Protein AF-0000000066223381 (afdb_homodimer)

Foldseek 3Di:
DPQQFFWAQFLLVRDIDGADWPDPLEAEEEEEADAQQDFAFLQNVLQLLVVLLVVLVSVVVVRHYQYEYEYELFFDAPDLDPDHDRSLLVVCVVVVHDSVVSSVVRVVNHVVLCVLLLRDDGNYYYYLLNCQVLLLVLLVLLVVLPQWDDFQLWIKGNVVVLVVVVHDQCSSPVDDVVVVQVPDDPPPVCVRDPTPPIGTQWDEDDPSRDDWDQHPSGITGGTPLSSSLRVSCVPANLAGEEYEYAPVCSPPNVSVSQSSSCSRPVDGHYDGYYHFYAEAEVPHGADVVVQRTAGSVCQQAVPHPQGPGHARSLLSLQLSLLFQRNDYRYDHNVSSVVSVVLLVLLVVLLVLLVPDDADPDDDAADVVVLVVLVVLLVQLSVCCSHNHNSNSNSVSSSVLSVVSVCVSVPVDHNNSHDPVSSVCSNVSSCCCQCSNSNHDDPPPDDVVVVVVVLQVVLVVCVVVVVVVSVVVSQVVQVVVQKGWDDDPVDIDMDGND/DPQQFFWAQFLLVRDIDGADWPDPLEAEEEEEADAQQDFAFLQNVLQLLVVLLVVLVSVVVVRHYQYEYEYELFFDAPDLDPDHDRSLLVVCVVVVHDSVVSSVVRVVNHVVLCVLLLRDDGNYYYYLLNCQVLLLLLLVLLVVLVQWDDFQLWIKGNVVVLVVVVHDQCSSPVDDVVVVQVPDDPPPVCVRDPTPPIGTQWDEDDPSRDDWDQHPSGITGGTPLSSSLRVSCVPANLAGEEYEYAPVCSPPNVSVSQSSSCSRPVDGHYDGYYHFYAEAEVPHGADVVVQRTAGSVCQQAVPHPQGPGHARSLLSLQLSLLFQRNDYRYDHNVSSVVSVVLLVLLVVLLVLLVPDDADPDDDAADVVLLVVLVVLLVQLSVCCSHNHNSNSNSVSSSVLSVVSVCVSVPVDHNNSHDPVSSVCSNVSSCCCQCSNSNHDDPPPDDVVVVVVVLQVVLVVCVVVVVVVSVVVSQVVQVVVQKGWDDDPVDIDMDGND

Sequence (994 aa):
MTAEKLVVYNTLTRKKEVFEPIHAPHVGMYVCGPTVYGEGHLGHARSAITFDIVFRYLQHLKYQVRYVRNITDVGHLEHDADEGEDKIAKKAKLEKVEPMEIVQRYTEYYHDALRKLNVLPPSIEPTASGHIPEQIRMVEEILSSGYAYENTGSVYFDVEKFTNDKNKYGHLSGRILEDLISGTRSLDGQHTKKSSADFALWKLASPEHIMKWDSPWGKGFPGWHLECSAMSTKYLGETFDIHGGGMDLMFPHHECEIAQSVAANKKEPAKYWLHNNMITINGQKMGKSLGNFITLNELFTGNHTLLEQAYSPMTIRFFTLQAHYRSTLDFSNDALKAANKAFRKVMNGMKMLNSLEYSTDIVEQDQALNDEINKIIADCYKGMSDDFNTAITIASLFNLIKKINVFYLQQKSTAVLSKETFEHMKTSYTTLVHDVLGLVDEVAVNPEGLIKGLLDLYKEAKENKQYDKVDQIRAYFKQQGLAIKDMKHGIDWAYEEMTAEKLVVYNTLTRKKEVFEPIHAPHVGMYVCGPTVYGEGHLGHARSAITFDIVFRYLQHLKYQVRYVRNITDVGHLEHDADEGEDKIAKKAKLEKVEPMEIVQRYTEYYHDALRKLNVLPPSIEPTASGHIPEQIRMVEEILSSGYAYENTGSVYFDVEKFTNDKNKYGHLSGRILEDLISGTRSLDGQHTKKSSADFALWKLASPEHIMKWDSPWGKGFPGWHLECSAMSTKYLGETFDIHGGGMDLMFPHHECEIAQSVAANKKEPAKYWLHNNMITINGQKMGKSLGNFITLNELFTGNHTLLEQAYSPMTIRFFTLQAHYRSTLDFSNDALKAANKAFRKVMNGMKMLNSLEYSTDIVEQDQALNDEINKIIADCYKGMSDDFNTAITIASLFNLIKKINVFYLQQKSTAVLSKETFEHMKTSYTTLVHDVLGLVDEVAVNPEGLIKGLLDLYKEAKENKQYDKVDQIRAYFKQQGLAIKDMKHGIDWAYEE

Secondary structure (DSSP, 8-state):
------EEEETTTTEEEE---TBTTEEEEEE---B-SS--BHHHHHHHHHHHHHHHHHHHTT-EEEEEE-BB-S---STT-SS---HHHHHHHHHTS-HHHHHHHHHHHHHHHHHHTTPPPPSB--BSGGGHHHHHHHHHHHHHTTSEEEETTEEEE-HHHHHHTT--TTTTTT--HHHHHHTS---TT-TT-SSTT-EEEEEEPPTT-SS-B--TT-SEEE-HHHHHHHHHHHHH-SSEEEEEEEGGGIIIIIHHHHHHHHHHHSS-SEEEEEEE--EEETTEE--TTTT---BHHHHHHT-STT-SS---HHHHHHHHHTS-TTS-EEE-HHHHHHHHHHHHHHHHHHHHHHH-----------HHHHHHHHHHHHHHHHHHHBTS-HHHHHHHHHHHHHHHHHHHTTSS-GGGS-HHHHHHHHHHHHIIIIIIS---------HHHHHHHHHHHHHHHHHTT-HHHHHHHHHHHHHTTEEEEEETTEEEEEE--/------EEEETTTTEEEE---TBTTEEEEEE---B-SS--BHHHHHHHHHHHHHHHHHHHTT-EEEEEE-BB-S---STT-SS---HHHHHHHHHTS-HHHHHHHHHHHHHHHHHHTTPPPPSB--BSGGGHHHHHHHHHHHHHTTSEEEETTEEEE-HHHHHHTT--TTTTTT--HHHHHHTS---TTGGG-SSTT-EEEEEEPPTT-SS-B--TT-SEEE-HHHHHHHHHHHHH-SSEEEEEEEGGGIIIIIHHHHHHHHHHHSS-SEEEEEEE--EEETTEE--TTTT---BHHHHHHT-STT-SS---HHHHHHHHHTS-TTS-EEE-HHHHHHHHHHHHHHHHHHHHHHH-----------HHHHHHHHHHHHHHHHHHHBTS-HHHHHHHHHHHHHHHHHHHTTSS-GGGS-HHHHHHHHHHHHIIIIIIS---------HHHHHHHHHHHHHHHHHTT-HHHHHHHHHHHHHTTEEEEEETTEEEEEE--

pLDDT: mean 92.08, std 10.15, range [37.06, 98.94]

Structure (mmCIF, N/CA/C/O backbone):
data_AF-0000000066223381-model_v1
#
loop_
_entity.id
_entity.type
_entity.pdbx_description
1 polymer 'Cysteine--tRNA ligase'
#
loop_
_atom_site.group_PDB
_atom_site.id
_atom_site.type_symbol
_atom_site.label_atom_id
_atom_site.label_alt_id
_atom_site.label_comp_id
_atom_site.label_asym_id
_atom_site.label_entity_id
_atom_site.label_seq_id
_atom_site.pdbx_PDB_ins_code
_atom_site.Cartn_x
_atom_site.Cartn_y
_atom_site.Cartn_z
_atom_site.occupancy
_atom_site.B_iso_or_equiv
_atom_site.auth_seq_id
_atom_site.auth_comp_id
_atom_site.auth_asym_id
_atom_site.auth_atom_id
_atom_site.pdbx_PDB_model_num
ATOM 1 N N . MET A 1 1 ? 33.375 17.234 -14.562 1 37.06 1 MET A N 1
ATOM 2 C CA . MET A 1 1 ? 33.812 16.547 -13.352 1 37.06 1 MET A CA 1
ATOM 3 C C . MET A 1 1 ? 33.75 15.031 -13.539 1 37.06 1 MET A C 1
ATOM 5 O O . MET A 1 1 ? 32.781 14.508 -14.078 1 37.06 1 MET A O 1
ATOM 9 N N . THR A 1 2 ? 34.75 14.438 -13.766 1 42.56 2 THR A N 1
ATOM 10 C CA . THR A 1 2 ? 34.875 13.016 -14.047 1 42.56 2 THR A CA 1
ATOM 11 C C . THR A 1 2 ? 33.969 12.195 -13.133 1 42.56 2 THR A C 1
ATOM 13 O O . THR A 1 2 ? 34.094 12.258 -11.906 1 42.56 2 THR A O 1
ATOM 16 N N . ALA A 1 3 ? 32.812 11.938 -13.508 1 53.88 3 ALA A N 1
ATOM 17 C CA . ALA A 1 3 ? 31.812 11.203 -12.742 1 53.88 3 ALA A CA 1
ATOM 18 C C . ALA A 1 3 ? 32.438 10.031 -11.992 1 53.88 3 ALA A C 1
ATOM 20 O O . ALA A 1 3 ? 33.156 9.219 -12.586 1 53.88 3 ALA A O 1
ATOM 21 N N . GLU A 1 4 ? 32.719 10.25 -10.602 1 75.25 4 GLU A N 1
ATOM 22 C CA . GLU A 1 4 ? 33.25 9.18 -9.758 1 75.25 4 GLU A CA 1
ATOM 23 C C . GLU A 1 4 ? 32.531 7.863 -10.008 1 75.25 4 GLU A C 1
ATOM 25 O O . GLU A 1 4 ? 31.297 7.828 -10.086 1 75.25 4 GLU A O 1
ATOM 30 N N . LYS A 1 5 ? 33.375 6.922 -10.453 1 92.44 5 LYS A N 1
ATOM 31 C CA . LYS A 1 5 ? 32.812 5.59 -10.688 1 92.44 5 LYS A CA 1
ATOM 32 C C . LYS A 1 5 ? 32.281 4.977 -9.398 1 92.44 5 LYS A C 1
ATOM 34 O O . LYS A 1 5 ? 32.875 5.137 -8.336 1 92.44 5 LYS A O 1
ATOM 39 N N . LEU A 1 6 ? 31.172 4.449 -9.484 1 98.31 6 LEU A N 1
ATOM 40 C CA . LEU A 1 6 ? 30.578 3.752 -8.344 1 98.31 6 LEU A CA 1
ATOM 41 C C . LEU A 1 6 ? 31.406 2.525 -7.969 1 98.31 6 LEU A C 1
ATOM 43 O O . LEU A 1 6 ? 31.75 1.719 -8.836 1 98.31 6 LEU A O 1
ATOM 47 N N . VAL A 1 7 ? 31.859 2.508 -6.723 1 98.5 7 VAL A N 1
ATOM 48 C CA . VAL A 1 7 ? 32.562 1.354 -6.164 1 98.5 7 VAL A CA 1
ATOM 49 C C . VAL A 1 7 ? 31.688 0.695 -5.094 1 98.5 7 VAL A C 1
ATOM 51 O O . VAL A 1 7 ? 31.047 1.382 -4.297 1 98.5 7 VAL A O 1
ATOM 54 N N . VAL A 1 8 ? 31.625 -0.655 -5.086 1 98.62 8 VAL A N 1
ATOM 55 C CA . VAL A 1 8 ? 30.812 -1.384 -4.113 1 98.62 8 VAL A CA 1
ATOM 56 C C . VAL A 1 8 ? 31.672 -2.469 -3.449 1 98.62 8 VAL A C 1
ATOM 58 O O . VAL A 1 8 ? 32.531 -3.072 -4.094 1 98.62 8 VAL A O 1
ATOM 61 N N . TYR A 1 9 ? 31.453 -2.635 -2.182 1 98.62 9 TYR A N 1
ATOM 62 C CA . TYR A 1 9 ? 32.062 -3.77 -1.507 1 98.62 9 TYR A CA 1
ATOM 63 C C . TYR A 1 9 ? 31.359 -5.07 -1.864 1 98.62 9 TYR A C 1
ATOM 65 O O . TYR A 1 9 ? 30.172 -5.219 -1.609 1 98.62 9 TYR A O 1
ATOM 73 N N . ASN A 1 10 ? 32.094 -6.008 -2.432 1 98.56 10 ASN A N 1
ATOM 74 C CA . ASN A 1 10 ? 31.578 -7.316 -2.809 1 98.56 10 ASN A CA 1
ATOM 75 C C . ASN A 1 10 ? 31.875 -8.367 -1.747 1 98.56 10 ASN A C 1
ATOM 77 O O . ASN A 1 10 ? 33.031 -8.75 -1.559 1 98.56 10 ASN A O 1
ATOM 81 N N . THR A 1 11 ? 30.812 -8.789 -1.105 1 98.06 11 THR A N 1
ATOM 82 C CA . THR A 1 11 ? 31 -9.781 -0.056 1 98.06 11 THR A CA 1
ATOM 83 C C . THR A 1 11 ? 31.734 -11.008 -0.592 1 98.06 11 THR A C 1
ATOM 85 O O . THR A 1 11 ? 32.531 -11.625 0.12 1 98.06 11 THR A O 1
ATOM 88 N N . LEU A 1 12 ? 31.484 -11.336 -1.81 1 96.38 12 LEU A N 1
ATOM 89 C CA . LEU A 1 12 ? 32.031 -12.516 -2.447 1 96.38 12 LEU A CA 1
ATOM 90 C C . LEU A 1 12 ? 33.562 -12.438 -2.498 1 96.38 12 LEU A C 1
ATOM 92 O O . LEU A 1 12 ? 34.25 -13.406 -2.193 1 96.38 12 LEU A O 1
ATOM 96 N N . THR A 1 13 ? 34.156 -11.266 -2.865 1 96.44 13 THR A N 1
ATOM 97 C CA . THR A 1 13 ? 35.594 -11.094 -3.045 1 96.44 13 THR A CA 1
ATOM 98 C C . THR A 1 13 ? 36.219 -10.414 -1.827 1 96.44 13 THR A C 1
ATOM 100 O O . THR A 1 13 ? 37.438 -10.383 -1.688 1 96.44 13 THR A O 1
ATOM 103 N N . ARG A 1 14 ? 35.406 -9.828 -1.017 1 96.88 14 ARG A N 1
ATOM 104 C CA . ARG A 1 14 ? 35.812 -9.133 0.203 1 96.88 14 ARG A CA 1
ATOM 105 C C . ARG A 1 14 ? 36.656 -7.914 -0.119 1 96.88 14 ARG A C 1
ATOM 107 O O . ARG A 1 14 ? 37.625 -7.621 0.587 1 96.88 14 ARG A O 1
ATOM 114 N N . LYS A 1 15 ? 36.344 -7.281 -1.209 1 97.56 15 LYS A N 1
ATOM 115 C CA . LYS A 1 15 ? 37.031 -6.051 -1.625 1 97.56 15 LYS A CA 1
ATOM 116 C C . LYS A 1 15 ? 36.031 -5.09 -2.291 1 97.56 15 LYS A C 1
ATOM 118 O O . LYS A 1 15 ? 34.969 -5.496 -2.73 1 97.56 15 LYS A O 1
ATOM 123 N N . LYS A 1 16 ? 36.406 -3.861 -2.299 1 97.69 16 LYS A N 1
ATOM 124 C CA . LYS A 1 16 ? 35.656 -2.887 -3.104 1 97.69 16 LYS A CA 1
ATOM 125 C C . LYS A 1 16 ? 36 -3.029 -4.586 1 97.69 16 LYS A C 1
ATOM 127 O O . LYS A 1 16 ? 37.188 -3.211 -4.941 1 97.69 16 LYS A O 1
ATOM 132 N N . GLU A 1 17 ? 35.031 -3.043 -5.348 1 98.12 17 GLU A N 1
ATOM 133 C CA . GLU A 1 17 ? 35.156 -3.188 -6.793 1 98.12 17 GLU A CA 1
ATOM 134 C C . GLU A 1 17 ? 34.375 -2.1 -7.535 1 98.12 17 GLU A C 1
ATOM 136 O O . GLU A 1 17 ? 33.344 -1.621 -7.051 1 98.12 17 GLU A O 1
ATOM 141 N N . VAL A 1 18 ? 34.969 -1.753 -8.68 1 98.25 18 VAL A N 1
ATOM 142 C CA . VAL A 1 18 ? 34.219 -0.855 -9.547 1 98.25 18 VAL A CA 1
ATOM 143 C C . VAL A 1 18 ? 32.938 -1.548 -10.023 1 98.25 18 VAL A C 1
ATOM 145 O O . VAL A 1 18 ? 32.969 -2.709 -10.438 1 98.25 18 VAL A O 1
ATOM 148 N N . PHE A 1 19 ? 31.812 -0.923 -9.953 1 98.62 19 PHE A N 1
ATOM 149 C CA . PHE A 1 19 ? 30.531 -1.483 -10.367 1 98.62 19 PHE A CA 1
ATOM 150 C C . PHE A 1 19 ? 30.391 -1.435 -11.883 1 98.62 19 PHE A C 1
ATOM 152 O O . PHE A 1 19 ? 30.344 -0.353 -12.477 1 98.62 19 PHE A O 1
ATOM 159 N N . GLU A 1 20 ? 30.375 -2.521 -12.453 1 98.12 20 GLU A N 1
ATOM 160 C CA . GLU A 1 20 ? 30.203 -2.684 -13.898 1 98.12 20 GLU A CA 1
ATOM 161 C C . GLU A 1 20 ? 29.094 -3.691 -14.211 1 98.12 20 GLU A C 1
ATOM 163 O O . GLU A 1 20 ? 29.344 -4.898 -14.211 1 98.12 20 GLU A O 1
ATOM 168 N N . PRO A 1 21 ? 27.938 -3.213 -14.562 1 97.94 21 PRO A N 1
ATOM 169 C CA . PRO A 1 21 ? 26.844 -4.141 -14.867 1 97.94 21 PRO A CA 1
ATOM 170 C C . PRO A 1 21 ? 27.188 -5.09 -16.016 1 97.94 21 PRO A C 1
ATOM 172 O O . PRO A 1 21 ? 27.969 -4.742 -16.906 1 97.94 21 PRO A O 1
ATOM 175 N N . ILE A 1 22 ? 26.531 -6.191 -15.984 1 98.12 22 ILE A N 1
ATOM 176 C CA . ILE A 1 22 ? 26.719 -7.211 -17.016 1 98.12 22 ILE A CA 1
ATOM 177 C C . ILE A 1 22 ? 26.234 -6.672 -18.359 1 98.12 22 ILE A C 1
ATOM 179 O O . ILE A 1 22 ? 26.906 -6.855 -19.391 1 98.12 22 ILE A O 1
ATOM 183 N N . HIS A 1 23 ? 25.078 -5.93 -18.391 1 97.12 23 HIS A N 1
ATOM 184 C CA . HIS A 1 23 ? 24.5 -5.383 -19.609 1 97.12 23 HIS A CA 1
ATOM 185 C C . HIS A 1 23 ? 24.141 -3.906 -19.438 1 97.12 23 HIS A C 1
ATOM 187 O O . HIS A 1 23 ? 23 -3.51 -19.625 1 97.12 23 HIS A O 1
ATOM 193 N N . ALA A 1 24 ? 25.141 -3.098 -19.188 1 95.69 24 ALA A N 1
ATOM 194 C CA . ALA A 1 24 ? 24.906 -1.669 -19 1 95.69 24 ALA A CA 1
ATOM 195 C C . ALA A 1 24 ? 24.094 -1.099 -20.172 1 95.69 24 ALA A C 1
ATOM 197 O O . ALA A 1 24 ? 24.312 -1.47 -21.328 1 95.69 24 ALA A O 1
ATOM 198 N N . PRO A 1 25 ? 23.125 -0.269 -19.969 1 97 25 PRO A N 1
ATOM 199 C CA . PRO A 1 25 ? 22.859 0.397 -18.703 1 97 25 PRO A CA 1
ATOM 200 C C . PRO A 1 25 ? 21.844 -0.36 -17.844 1 97 25 PRO A C 1
ATOM 202 O O . PRO A 1 25 ? 21.375 0.162 -16.828 1 97 25 PRO A O 1
ATOM 205 N N . HIS A 1 26 ? 21.469 -1.638 -18.234 1 97.81 26 HIS A N 1
ATOM 206 C CA . HIS A 1 26 ? 20.5 -2.443 -17.5 1 97.81 26 HIS A CA 1
ATOM 207 C C . HIS A 1 26 ? 21.141 -3.104 -16.281 1 97.81 26 HIS A C 1
ATOM 209 O O . HIS A 1 26 ? 22.25 -3.65 -16.391 1 97.81 26 HIS A O 1
ATOM 215 N N . VAL A 1 27 ? 20.547 -2.979 -15.109 1 98.69 27 VAL A N 1
ATOM 216 C CA . VAL A 1 27 ? 21.016 -3.58 -13.867 1 98.69 27 VAL A CA 1
ATOM 217 C C . VAL A 1 27 ? 19.938 -4.484 -13.281 1 98.69 27 VAL A C 1
ATOM 219 O O . VAL A 1 27 ? 18.812 -4.047 -13.07 1 98.69 27 VAL A O 1
ATOM 222 N N . GLY A 1 28 ? 20.203 -5.801 -13.102 1 98.81 28 GLY A N 1
ATOM 223 C CA . GLY A 1 28 ? 19.344 -6.703 -12.352 1 98.81 28 GLY A CA 1
ATOM 224 C C . GLY A 1 28 ? 19.719 -6.805 -10.883 1 98.81 28 GLY A C 1
ATOM 225 O O . GLY A 1 28 ? 20.859 -7.133 -10.547 1 98.81 28 GLY A O 1
ATOM 226 N N . MET A 1 29 ? 18.797 -6.465 -10 1 98.88 29 MET A N 1
ATOM 227 C CA . MET A 1 29 ? 19.031 -6.48 -8.555 1 98.88 29 MET A CA 1
ATOM 228 C C . MET A 1 29 ? 17.969 -7.309 -7.844 1 98.88 29 MET A C 1
ATOM 230 O O . MET A 1 29 ? 16.766 -7.121 -8.07 1 98.88 29 MET A O 1
ATOM 234 N N . TYR A 1 30 ? 18.375 -8.281 -7.086 1 98.88 30 TYR A N 1
ATOM 235 C CA . TYR A 1 30 ? 17.484 -9.094 -6.258 1 98.88 30 TYR A CA 1
ATOM 236 C C . TYR A 1 30 ? 17.797 -8.906 -4.777 1 98.88 30 TYR A C 1
ATOM 238 O O . TYR A 1 30 ? 18.953 -9.023 -4.363 1 98.88 30 TYR A O 1
ATOM 246 N N . VAL A 1 31 ? 16.812 -8.539 -3.986 1 98.81 31 VAL A N 1
ATOM 247 C CA . VAL A 1 31 ? 16.953 -8.414 -2.541 1 98.81 31 VAL A CA 1
ATOM 248 C C . VAL A 1 31 ? 15.93 -9.305 -1.841 1 98.81 31 VAL A C 1
ATOM 250 O O . VAL A 1 31 ? 14.742 -9.258 -2.17 1 98.81 31 VAL A O 1
ATOM 253 N N . CYS A 1 32 ? 16.406 -10.109 -0.894 1 97.75 32 CYS A N 1
ATOM 254 C CA . CYS A 1 32 ? 15.5 -10.992 -0.17 1 97.75 32 CYS A CA 1
ATOM 255 C C . CYS A 1 32 ? 14.531 -10.195 0.694 1 97.75 32 CYS A C 1
ATOM 257 O O . CYS A 1 32 ? 14.945 -9.344 1.482 1 97.75 32 CYS A O 1
ATOM 259 N N . GLY A 1 33 ? 13.234 -10.445 0.501 1 95.69 33 GLY A N 1
ATOM 260 C CA . GLY A 1 33 ? 12.203 -9.812 1.313 1 95.69 33 GLY A CA 1
ATOM 261 C C . GLY A 1 33 ? 11.867 -10.594 2.566 1 95.69 33 GLY A C 1
ATOM 262 O O . GLY A 1 33 ? 12.539 -11.578 2.889 1 95.69 33 GLY A O 1
ATOM 263 N N . PRO A 1 34 ? 10.867 -10.195 3.311 1 94.25 34 PRO A N 1
ATOM 264 C CA . PRO A 1 34 ? 10.547 -10.797 4.609 1 94.25 34 PRO A CA 1
ATOM 265 C C . PRO A 1 34 ? 9.672 -12.031 4.492 1 94.25 34 PRO A C 1
ATOM 267 O O . PRO A 1 34 ? 8.969 -12.203 3.494 1 94.25 34 PRO A O 1
ATOM 270 N N . THR A 1 35 ? 9.797 -12.906 5.508 1 91.88 35 THR A N 1
ATOM 271 C CA . THR A 1 35 ? 8.719 -13.852 5.762 1 91.88 35 THR A CA 1
ATOM 272 C C . THR A 1 35 ? 7.582 -13.188 6.527 1 91.88 35 THR A C 1
ATOM 274 O O . THR A 1 35 ? 7.809 -12.547 7.559 1 91.88 35 THR A O 1
ATOM 277 N N . VAL A 1 36 ? 6.398 -13.281 6.082 1 93.75 36 VAL A N 1
ATOM 278 C CA . VAL A 1 36 ? 5.316 -12.43 6.566 1 93.75 36 VAL A CA 1
ATOM 279 C C . VAL A 1 36 ? 4.414 -13.219 7.512 1 93.75 36 VAL A C 1
ATOM 281 O O . VAL A 1 36 ? 3.238 -13.445 7.219 1 93.75 36 VAL A O 1
ATOM 284 N N . TYR A 1 37 ? 4.922 -13.539 8.734 1 91.44 37 TYR A N 1
ATOM 285 C CA . TYR A 1 37 ? 4.137 -14.18 9.781 1 91.44 37 TYR A CA 1
ATOM 286 C C . TYR A 1 37 ? 4.016 -13.266 11 1 91.44 37 TYR A C 1
ATOM 288 O O . TYR A 1 37 ? 3.398 -13.633 12 1 91.44 37 TYR A O 1
ATOM 296 N N . GLY A 1 38 ? 4.574 -12.078 10.867 1 91.31 38 GLY A N 1
ATOM 297 C CA . GLY A 1 38 ? 4.543 -11.078 11.922 1 91.31 38 GLY A CA 1
ATOM 298 C C . GLY A 1 38 ? 4.898 -9.688 11.43 1 91.31 38 GLY A C 1
ATOM 299 O O . GLY A 1 38 ? 5.25 -9.5 10.266 1 91.31 38 GLY A O 1
ATOM 300 N N . GLU A 1 39 ? 4.816 -8.734 12.336 1 92.5 39 GLU A N 1
ATOM 301 C CA . GLU A 1 39 ? 5.094 -7.348 11.977 1 92.5 39 GLU A CA 1
ATOM 302 C C . GLU A 1 39 ? 6.59 -7.117 11.773 1 92.5 39 GLU A C 1
ATOM 304 O O . GLU A 1 39 ? 7.414 -7.727 12.461 1 92.5 39 GLU A O 1
ATOM 309 N N . GLY A 1 40 ? 6.848 -6.227 10.859 1 92.19 40 GLY A N 1
ATOM 310 C CA . GLY A 1 40 ? 8.234 -5.844 10.648 1 92.19 40 GLY A CA 1
ATOM 311 C C . GLY A 1 40 ? 8.836 -5.105 11.828 1 92.19 40 GLY A C 1
ATOM 312 O O . GLY A 1 40 ? 8.117 -4.48 12.609 1 92.19 40 GLY A O 1
ATOM 313 N N . HIS A 1 41 ? 10.055 -5.203 11.969 1 92.62 41 HIS A N 1
ATOM 314 C CA . HIS A 1 41 ? 10.812 -4.527 13.023 1 92.62 41 HIS A CA 1
ATOM 315 C C . HIS A 1 41 ? 11.945 -3.689 12.43 1 92.62 41 HIS A C 1
ATOM 317 O O . HIS A 1 41 ? 12.07 -3.58 11.211 1 92.62 41 HIS A O 1
ATOM 323 N N . LEU A 1 42 ? 12.773 -3.156 13.25 1 91.88 42 LEU A N 1
ATOM 324 C CA . LEU A 1 42 ? 13.797 -2.209 12.836 1 91.88 42 LEU A CA 1
ATOM 325 C C . LEU A 1 42 ? 14.805 -2.875 11.898 1 91.88 42 LEU A C 1
ATOM 327 O O . LEU A 1 42 ? 15.328 -2.236 10.984 1 91.88 42 LEU A O 1
ATOM 331 N N . GLY A 1 43 ? 15.07 -4.137 12.133 1 92 43 GLY A N 1
ATOM 332 C CA . GLY A 1 43 ? 15.945 -4.871 11.234 1 92 43 GLY A CA 1
ATOM 333 C C . GLY A 1 43 ? 15.438 -4.906 9.805 1 92 43 GLY A C 1
ATOM 334 O O . GLY A 1 43 ? 16.219 -4.742 8.859 1 92 43 GLY A O 1
ATOM 335 N N . HIS A 1 44 ? 14.148 -5.117 9.633 1 93.94 44 HIS A N 1
ATOM 336 C CA . HIS A 1 44 ? 13.539 -5.082 8.305 1 93.94 44 HIS A CA 1
ATOM 337 C C . HIS A 1 44 ? 13.656 -3.695 7.684 1 93.94 44 HIS A C 1
ATOM 339 O O . HIS A 1 44 ? 13.898 -3.568 6.48 1 93.94 44 HIS A O 1
ATOM 345 N N . ALA A 1 45 ? 13.477 -2.689 8.516 1 95.19 45 ALA A N 1
ATOM 346 C CA . ALA A 1 45 ? 13.578 -1.314 8.031 1 95.19 45 ALA A CA 1
ATOM 347 C C . ALA A 1 45 ? 14.977 -1.016 7.52 1 95.19 45 ALA A C 1
ATOM 349 O O . ALA A 1 45 ? 15.141 -0.381 6.473 1 95.19 45 ALA A O 1
ATOM 350 N N . ARG A 1 46 ? 15.977 -1.467 8.258 1 96.62 46 ARG A N 1
ATOM 351 C CA . ARG A 1 46 ? 17.359 -1.191 7.855 1 96.62 46 ARG A CA 1
ATOM 352 C C . ARG A 1 46 ? 17.656 -1.795 6.488 1 96.62 46 ARG A C 1
ATOM 354 O O . ARG A 1 46 ? 18.219 -1.125 5.621 1 96.62 46 ARG A O 1
ATOM 361 N N . SER A 1 47 ? 17.281 -3.045 6.344 1 97.56 47 SER A N 1
ATOM 362 C CA . SER A 1 47 ? 17.484 -3.697 5.055 1 97.56 47 SER A CA 1
ATOM 363 C C . SER A 1 47 ? 16.734 -2.971 3.943 1 97.56 47 SER A C 1
ATOM 365 O O . SER A 1 47 ? 17.312 -2.664 2.896 1 97.56 47 SER A O 1
ATOM 367 N N . ALA A 1 48 ? 15.5 -2.629 4.188 1 98.25 48 ALA A N 1
ATOM 368 C CA . ALA A 1 48 ? 14.664 -1.978 3.184 1 98.25 48 ALA A CA 1
ATOM 369 C C . ALA A 1 48 ? 15.219 -0.608 2.807 1 98.25 48 ALA A C 1
ATOM 371 O O . ALA A 1 48 ? 15.297 -0.267 1.625 1 98.25 48 ALA A O 1
ATOM 372 N N . ILE A 1 49 ? 15.625 0.189 3.768 1 98.69 49 ILE A N 1
ATOM 373 C CA . ILE A 1 49 ? 16.141 1.529 3.527 1 98.69 49 ILE A CA 1
ATOM 374 C C . ILE A 1 49 ? 17.484 1.437 2.789 1 98.69 49 ILE A C 1
ATOM 376 O O . ILE A 1 49 ? 17.734 2.199 1.854 1 98.69 49 ILE A O 1
ATOM 380 N N . THR A 1 50 ? 18.312 0.476 3.205 1 98.69 50 THR A N 1
ATOM 381 C CA . THR A 1 50 ? 19.609 0.292 2.576 1 98.69 50 THR A CA 1
ATOM 382 C C . THR A 1 50 ? 19.469 0.047 1.078 1 98.69 50 THR A C 1
ATOM 384 O O . THR A 1 50 ? 20.094 0.732 0.265 1 98.69 50 THR A O 1
ATOM 387 N N . PHE A 1 51 ? 18.641 -0.797 0.75 1 98.88 51 PHE A N 1
ATOM 388 C CA . PHE A 1 51 ? 18.562 -1.179 -0.656 1 98.88 51 PHE A CA 1
ATOM 389 C C . PHE A 1 51 ? 17.672 -0.224 -1.431 1 98.88 51 PHE A C 1
ATOM 391 O O . PHE A 1 51 ? 17.719 -0.174 -2.662 1 98.88 51 PHE A O 1
ATOM 398 N N . ASP A 1 52 ? 16.859 0.546 -0.708 1 98.88 52 ASP A N 1
ATOM 399 C CA . ASP A 1 52 ? 16.219 1.7 -1.33 1 98.88 52 ASP A CA 1
ATOM 400 C C . ASP A 1 52 ? 17.25 2.723 -1.794 1 98.88 52 ASP A C 1
ATOM 402 O O . ASP A 1 52 ? 17.141 3.275 -2.889 1 98.88 52 ASP A O 1
ATOM 406 N N . ILE A 1 53 ? 18.281 2.953 -0.955 1 98.94 53 ILE A N 1
ATOM 407 C CA . ILE A 1 53 ? 19.359 3.869 -1.288 1 98.94 53 ILE A CA 1
ATOM 408 C C . ILE A 1 53 ? 20.109 3.355 -2.516 1 98.94 53 ILE A C 1
ATOM 410 O O . ILE A 1 53 ? 20.406 4.125 -3.436 1 98.94 53 ILE A O 1
ATOM 414 N N . VAL A 1 54 ? 20.344 2.057 -2.533 1 98.94 54 VAL A N 1
ATOM 415 C CA . VAL A 1 54 ? 21.031 1.445 -3.662 1 98.94 54 VAL A CA 1
ATOM 416 C C . VAL A 1 54 ? 20.219 1.638 -4.938 1 98.94 54 VAL A C 1
ATOM 418 O O . VAL A 1 54 ? 20.75 2.09 -5.957 1 98.94 54 VAL A O 1
ATOM 421 N N . PHE A 1 55 ? 18.969 1.321 -4.836 1 98.88 55 PHE A N 1
ATOM 422 C CA . PHE A 1 55 ? 18.062 1.422 -5.969 1 98.88 55 PHE A CA 1
ATOM 423 C C . PHE A 1 55 ? 17.984 2.855 -6.477 1 98.88 55 PHE A C 1
ATOM 425 O O . PHE A 1 55 ? 18.172 3.107 -7.668 1 98.88 55 PHE A O 1
ATOM 432 N N . ARG A 1 56 ? 17.766 3.824 -5.617 1 98.81 56 ARG A N 1
ATOM 433 C CA . ARG A 1 56 ? 17.641 5.238 -5.961 1 98.81 56 ARG A CA 1
ATOM 434 C C . ARG A 1 56 ? 18.922 5.77 -6.594 1 98.81 56 ARG A C 1
ATOM 436 O O . ARG A 1 56 ? 18.875 6.504 -7.582 1 98.81 56 ARG A O 1
ATOM 443 N N . TYR A 1 57 ? 20.047 5.438 -6.012 1 98.88 57 TYR A N 1
ATOM 444 C CA . TYR A 1 57 ? 21.297 5.996 -6.5 1 98.88 57 TYR A CA 1
ATOM 445 C C . TYR A 1 57 ? 21.656 5.426 -7.871 1 98.88 57 TYR A C 1
ATOM 447 O O . TYR A 1 57 ? 22.188 6.133 -8.727 1 98.88 57 TYR A O 1
ATOM 455 N N . LEU A 1 58 ? 21.391 4.094 -8.078 1 98.81 58 LEU A N 1
ATOM 456 C CA . LEU A 1 58 ? 21.594 3.523 -9.406 1 98.81 58 LEU A CA 1
ATOM 457 C C . LEU A 1 58 ? 20.734 4.238 -10.445 1 98.81 58 LEU A C 1
ATOM 459 O O . LEU A 1 58 ? 21.203 4.531 -11.547 1 98.81 58 LEU A O 1
ATOM 463 N N . GLN A 1 59 ? 19.531 4.516 -10.07 1 98.44 59 GLN A N 1
ATOM 464 C CA . GLN A 1 59 ? 18.656 5.266 -10.969 1 98.44 59 GLN A CA 1
ATOM 465 C C . GLN A 1 59 ? 19.203 6.668 -11.211 1 98.44 59 GLN A C 1
ATOM 467 O O . GLN A 1 59 ? 19.156 7.176 -12.336 1 98.44 59 GLN A O 1
ATOM 472 N N . HIS A 1 60 ? 19.703 7.27 -10.141 1 98.31 60 HIS A N 1
ATOM 473 C CA . HIS A 1 60 ? 20.312 8.594 -10.258 1 98.31 60 HIS A CA 1
ATOM 474 C C . HIS A 1 60 ? 21.469 8.578 -11.25 1 98.31 60 HIS A C 1
ATOM 476 O O . HIS A 1 60 ? 21.688 9.547 -11.977 1 98.31 60 HIS A O 1
ATOM 482 N N . LEU A 1 61 ? 22.219 7.508 -11.25 1 98 61 LEU A N 1
ATOM 483 C CA . LEU A 1 61 ? 23.344 7.348 -12.156 1 98 61 LEU A CA 1
ATOM 484 C C . LEU A 1 61 ? 22.875 6.961 -13.555 1 98 61 LEU A C 1
ATOM 486 O O . LEU A 1 61 ? 23.672 6.605 -14.414 1 98 61 LEU A O 1
ATOM 490 N N . LYS A 1 62 ? 21.516 6.926 -13.766 1 97.12 62 LYS A N 1
ATOM 491 C CA . LYS A 1 62 ? 20.844 6.734 -15.055 1 97.12 62 LYS A CA 1
ATOM 492 C C . LYS A 1 62 ? 20.891 5.273 -15.484 1 97.12 62 LYS A C 1
ATOM 494 O O . LYS A 1 62 ? 20.781 4.969 -16.672 1 97.12 62 LYS A O 1
ATOM 499 N N . TYR A 1 63 ? 21.156 4.332 -14.547 1 98.06 63 TYR A N 1
ATOM 500 C CA . TYR A 1 63 ? 20.953 2.916 -14.828 1 98.06 63 TYR A CA 1
ATOM 501 C C . TYR A 1 63 ? 19.469 2.588 -14.93 1 98.06 63 TYR A C 1
ATOM 503 O O . TYR A 1 63 ? 18.641 3.238 -14.289 1 98.06 63 TYR A O 1
ATOM 511 N N . GLN A 1 64 ? 19.156 1.676 -15.781 1 97.69 64 GLN A N 1
ATOM 512 C CA . GLN A 1 64 ? 17.828 1.081 -15.82 1 97.69 64 GLN A CA 1
ATOM 513 C C . GLN A 1 64 ? 17.766 -0.17 -14.953 1 97.69 64 GLN A C 1
ATOM 515 O O . GLN A 1 64 ? 18.188 -1.248 -15.367 1 97.69 64 GLN A O 1
ATOM 520 N N . VAL A 1 65 ? 17.203 -0.036 -13.797 1 98.56 65 VAL A N 1
ATOM 521 C CA . VAL A 1 65 ? 17.312 -1.078 -12.781 1 98.56 65 VAL A CA 1
ATOM 522 C C . VAL A 1 65 ? 16.031 -1.888 -12.719 1 98.56 65 VAL A C 1
ATOM 524 O O . VAL A 1 65 ? 14.938 -1.321 -12.602 1 98.56 65 VAL A O 1
ATOM 527 N N . ARG A 1 66 ? 16.047 -3.213 -12.938 1 98.38 66 ARG A N 1
ATOM 528 C CA . ARG A 1 66 ? 14.992 -4.125 -12.523 1 98.38 66 ARG A CA 1
ATOM 529 C C . ARG A 1 66 ? 15.25 -4.656 -11.117 1 98.38 66 ARG A C 1
ATOM 531 O O . ARG A 1 66 ? 16.078 -5.547 -10.93 1 98.38 66 ARG A O 1
ATOM 538 N N . TYR A 1 67 ? 14.539 -4.098 -10.164 1 98.88 67 TYR A N 1
ATOM 539 C CA . TYR A 1 67 ? 14.656 -4.43 -8.75 1 98.88 67 TYR A CA 1
ATOM 540 C C . TYR A 1 67 ? 13.594 -5.438 -8.336 1 98.88 67 TYR A C 1
ATOM 542 O O . TYR A 1 67 ? 12.398 -5.125 -8.32 1 98.88 67 TYR A O 1
ATOM 550 N N . VAL A 1 68 ? 14.055 -6.664 -7.992 1 98.81 68 VAL A N 1
ATOM 551 C CA . VAL A 1 68 ? 13.156 -7.73 -7.559 1 98.81 68 VAL A CA 1
ATOM 552 C C . VAL A 1 68 ? 13.32 -7.965 -6.059 1 98.81 68 VAL A C 1
ATOM 554 O O . VAL A 1 68 ? 14.438 -8.133 -5.57 1 98.81 68 VAL A O 1
ATOM 557 N N . ARG A 1 69 ? 12.281 -7.891 -5.316 1 98.62 69 ARG A N 1
ATOM 558 C CA . ARG A 1 69 ? 12.25 -8.219 -3.896 1 98.62 69 ARG A CA 1
ATOM 559 C C . ARG A 1 69 ? 11.047 -9.109 -3.566 1 98.62 69 ARG A C 1
ATOM 561 O O . ARG A 1 69 ? 9.898 -8.719 -3.783 1 98.62 69 ARG A O 1
ATOM 568 N N . ASN A 1 70 ? 11.273 -10.219 -2.996 1 97.81 70 ASN A N 1
ATOM 569 C CA . ASN A 1 70 ? 10.195 -11.188 -2.82 1 97.81 70 ASN A CA 1
ATOM 570 C C . ASN A 1 70 ? 9.469 -10.969 -1.498 1 97.81 70 ASN A C 1
ATOM 572 O O . ASN A 1 70 ? 9.93 -10.211 -0.644 1 97.81 70 ASN A O 1
ATOM 576 N N . ILE A 1 71 ? 8.305 -11.555 -1.44 1 96.56 71 ILE A N 1
ATOM 577 C CA . ILE A 1 71 ? 7.605 -11.844 -0.194 1 96.56 71 ILE A CA 1
ATOM 578 C C . ILE A 1 71 ? 7.594 -13.352 0.048 1 96.56 71 ILE A C 1
ATOM 580 O O . ILE A 1 71 ? 7.141 -14.117 -0.804 1 96.56 71 ILE A O 1
ATOM 584 N N . THR A 1 72 ? 8.18 -13.789 1.147 1 94.81 72 THR A N 1
ATOM 585 C CA . THR A 1 72 ? 8.102 -15.195 1.524 1 94.81 72 THR A CA 1
ATOM 586 C C . THR A 1 72 ? 6.801 -15.477 2.266 1 94.81 72 THR A C 1
ATOM 588 O O . THR A 1 72 ? 6.68 -15.188 3.459 1 94.81 72 THR A O 1
ATOM 591 N N . ASP A 1 73 ? 5.887 -16.062 1.562 1 93.75 73 ASP A N 1
ATOM 592 C CA . ASP A 1 73 ? 4.535 -16.234 2.088 1 93.75 73 ASP A CA 1
ATOM 593 C C . ASP A 1 73 ? 4.195 -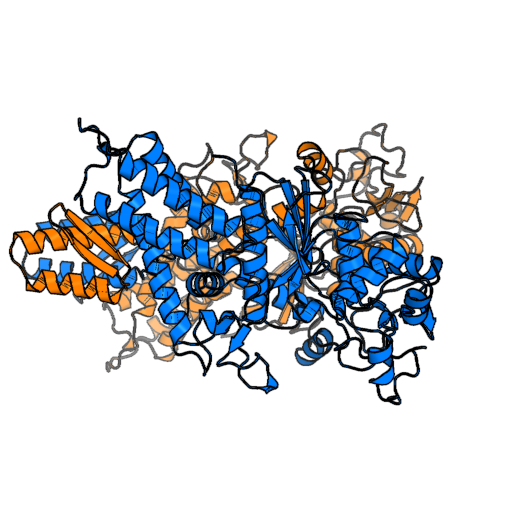17.719 2.248 1 93.75 73 ASP A C 1
ATOM 595 O O . ASP A 1 73 ? 3.021 -18.094 2.273 1 93.75 73 ASP A O 1
ATOM 599 N N . VAL A 1 74 ? 5.18 -18.531 2.199 1 90.31 74 VAL A N 1
ATOM 600 C CA . VAL A 1 74 ? 5.02 -19.953 2.461 1 90.31 74 VAL A CA 1
ATOM 601 C C . VAL A 1 74 ? 5.465 -20.266 3.887 1 90.31 74 VAL A C 1
ATOM 603 O O . VAL A 1 74 ? 6.465 -19.734 4.367 1 90.31 74 VAL A O 1
ATOM 606 N N . GLY A 1 75 ? 4.664 -21.109 4.578 1 79.19 75 GLY A N 1
ATOM 607 C CA . GLY A 1 75 ? 5.031 -21.516 5.922 1 79.19 75 GLY A CA 1
ATOM 608 C C . GLY A 1 75 ? 6.148 -22.547 5.949 1 79.19 75 GLY A C 1
ATOM 609 O O . GLY A 1 75 ? 5.996 -23.641 5.414 1 79.19 75 GLY A O 1
ATOM 610 N N . HIS A 1 76 ? 7.316 -22.047 6.371 1 73.69 76 HIS A N 1
ATOM 611 C CA . HIS A 1 76 ? 8.453 -22.953 6.48 1 73.69 76 HIS A CA 1
ATOM 612 C C . HIS A 1 76 ? 8.688 -23.359 7.93 1 73.69 76 HIS A C 1
ATOM 614 O O . HIS A 1 76 ? 8.117 -22.781 8.852 1 73.69 76 HIS A O 1
ATOM 620 N N . LEU A 1 77 ? 9.352 -24.5 7.977 1 62.75 77 LEU A N 1
ATOM 621 C CA . LEU A 1 77 ? 9.797 -24.891 9.305 1 62.75 77 LEU A CA 1
ATOM 622 C C . LEU A 1 77 ? 10.961 -24.031 9.766 1 62.75 77 LEU A C 1
ATOM 624 O O . LEU A 1 77 ? 11.664 -23.438 8.945 1 62.75 77 LEU A O 1
ATOM 628 N N . GLU A 1 78 ? 10.883 -23.594 11.031 1 55.59 78 GLU A N 1
ATOM 629 C CA . GLU A 1 78 ? 11.977 -22.781 11.531 1 55.59 78 GLU A CA 1
ATOM 630 C C . GLU A 1 78 ? 13.328 -23.375 11.156 1 55.59 78 GLU A C 1
ATOM 632 O O . GLU A 1 78 ? 13.57 -24.562 11.367 1 55.59 78 GLU A O 1
ATOM 637 N N . HIS A 1 79 ? 14.188 -22.562 10.766 1 52 79 HIS A N 1
ATOM 638 C CA . HIS A 1 79 ? 15.562 -22.938 10.477 1 52 79 HIS A CA 1
ATOM 639 C C . HIS A 1 79 ? 15.625 -24.25 9.703 1 52 79 HIS A C 1
ATOM 641 O O . HIS A 1 79 ? 14.602 -24.906 9.516 1 52 79 HIS A O 1
ATOM 647 N N . ASP A 1 80 ? 16.391 -24.469 8.5 1 55.09 80 ASP A N 1
ATOM 648 C CA . ASP A 1 80 ? 16.547 -25.719 7.742 1 55.09 80 ASP A CA 1
ATOM 649 C C . ASP A 1 80 ? 16.25 -26.938 8.609 1 55.09 80 ASP A C 1
ATOM 651 O O . ASP A 1 80 ? 16.797 -28.016 8.367 1 55.09 80 ASP A O 1
ATOM 655 N N . ALA A 1 81 ? 15.391 -26.703 9.727 1 56.53 81 ALA A N 1
ATOM 656 C CA . ALA A 1 81 ? 15.141 -27.766 10.688 1 56.53 81 ALA A CA 1
ATOM 657 C C . ALA A 1 81 ? 14.188 -28.812 10.117 1 56.53 81 ALA A C 1
ATOM 659 O O . ALA A 1 81 ? 13.359 -28.5 9.258 1 56.53 81 ALA A O 1
ATOM 660 N N . ASP A 1 82 ? 14.383 -29.938 10.273 1 51.81 82 ASP A N 1
ATOM 661 C CA . ASP A 1 82 ? 13.547 -31.062 9.844 1 51.81 82 ASP A CA 1
ATOM 662 C C . ASP A 1 82 ? 12.258 -31.125 10.664 1 51.81 82 ASP A C 1
ATOM 664 O O . ASP A 1 82 ? 11.297 -31.781 10.258 1 51.81 82 ASP A O 1
ATOM 668 N N . GLU A 1 83 ? 12.367 -30.516 11.797 1 56.06 83 GLU A N 1
ATOM 669 C CA . GLU A 1 83 ? 11.211 -30.469 12.688 1 56.06 83 GLU A CA 1
ATOM 670 C C . GLU A 1 83 ? 10.914 -29.031 13.125 1 56.06 83 GLU A C 1
ATOM 672 O O . GLU A 1 83 ? 11.797 -28.172 13.078 1 56.06 83 GLU A O 1
ATOM 677 N N . GLY A 1 84 ? 9.758 -28.609 13.273 1 64.5 84 GLY A N 1
ATOM 678 C CA . GLY A 1 84 ? 9.375 -27.281 13.742 1 64.5 84 GLY A CA 1
ATOM 679 C C . GLY A 1 84 ? 8.023 -26.828 13.211 1 64.5 84 GLY A C 1
ATOM 680 O O . GLY A 1 84 ? 7.379 -27.547 12.445 1 64.5 84 GLY A O 1
ATOM 681 N N . GLU A 1 85 ? 7.656 -25.797 13.844 1 72.62 85 GLU A N 1
ATOM 682 C CA . GLU A 1 85 ? 6.293 -25.375 13.547 1 72.62 85 GLU A CA 1
ATOM 683 C C . GLU A 1 85 ? 6.27 -24.281 12.484 1 72.62 85 GLU A C 1
ATOM 685 O O . GLU A 1 85 ? 7.141 -23.406 12.461 1 72.62 85 GLU A O 1
ATOM 690 N N . ASP A 1 86 ? 5.527 -24.469 11.438 1 82.69 86 ASP A N 1
ATOM 691 C CA . ASP A 1 86 ? 5.145 -23.422 10.492 1 82.69 86 ASP A CA 1
ATOM 692 C C . ASP A 1 86 ? 4.457 -22.266 11.203 1 82.69 86 ASP A C 1
ATOM 694 O O . ASP A 1 86 ? 3.314 -22.391 11.641 1 82.69 86 ASP A O 1
ATOM 698 N N . LYS A 1 87 ? 5.215 -21.188 11.297 1 84.44 87 LYS A N 1
ATOM 699 C CA . LYS A 1 87 ? 4.715 -20.062 12.078 1 84.44 87 LYS A CA 1
ATOM 700 C C . LYS A 1 87 ? 3.438 -19.484 11.469 1 84.44 87 LYS A C 1
ATOM 702 O O . LYS A 1 87 ? 2.562 -19 12.188 1 84.44 87 LYS A O 1
ATOM 707 N N . ILE A 1 88 ? 3.295 -19.5 10.195 1 89 88 ILE A N 1
ATOM 708 C CA . ILE A 1 88 ? 2.098 -19.016 9.523 1 89 88 ILE A CA 1
ATOM 709 C C . ILE A 1 88 ? 0.91 -19.906 9.867 1 89 88 ILE A C 1
ATOM 711 O O . ILE A 1 88 ? -0.153 -19.422 10.258 1 89 88 ILE A O 1
ATOM 715 N N . ALA A 1 89 ? 1.148 -21.188 9.781 1 87.88 89 ALA A N 1
ATOM 716 C CA . ALA A 1 89 ? 0.091 -22.141 10.102 1 87.88 89 ALA A CA 1
ATOM 717 C C . ALA A 1 89 ? -0.302 -22.047 11.57 1 87.88 89 ALA A C 1
ATOM 719 O O . ALA A 1 89 ? -1.486 -22.125 11.914 1 87.88 89 ALA A O 1
ATOM 720 N N . LYS A 1 90 ? 0.7 -21.984 12.383 1 87.38 90 LYS A N 1
ATOM 721 C CA . LYS A 1 90 ? 0.442 -21.891 13.812 1 87.38 90 LYS A CA 1
ATOM 722 C C . LYS A 1 90 ? -0.428 -20.672 14.133 1 87.38 90 LYS A C 1
ATOM 724 O O . LYS A 1 90 ? -1.42 -20.797 14.859 1 87.38 90 LYS A O 1
ATOM 729 N N . LYS A 1 91 ? -0.115 -19.594 13.586 1 91.06 91 LYS A N 1
ATOM 730 C CA . LYS A 1 91 ? -0.883 -18.375 13.82 1 91.06 91 LYS A CA 1
ATOM 731 C C . LYS A 1 91 ? -2.289 -18.484 13.234 1 91.06 91 LYS A C 1
ATOM 733 O O . LYS A 1 91 ? -3.258 -18.031 13.852 1 91.06 91 LYS A O 1
ATOM 738 N N . ALA A 1 92 ? -2.367 -18.984 12.086 1 91.62 92 ALA A N 1
ATOM 739 C CA . ALA A 1 92 ? -3.662 -19.188 11.445 1 91.62 92 ALA A CA 1
ATOM 740 C C . ALA A 1 92 ? -4.574 -20.062 12.312 1 91.62 92 ALA A C 1
ATOM 742 O O . ALA A 1 92 ? -5.758 -19.75 12.469 1 91.62 92 ALA A O 1
ATOM 743 N N . LYS A 1 93 ? -4.008 -21.109 12.875 1 90.25 93 LYS A N 1
ATOM 744 C CA . LYS A 1 93 ? -4.773 -22 13.742 1 90.25 93 LYS A CA 1
ATOM 745 C C . LYS A 1 93 ? -5.211 -21.281 15.016 1 90.25 93 LYS A C 1
ATOM 747 O O . LYS A 1 93 ? -6.367 -21.391 15.43 1 90.25 93 LYS A O 1
ATOM 752 N N . LEU A 1 94 ? -4.273 -20.562 15.555 1 91 94 LEU A N 1
ATOM 753 C CA . LEU A 1 94 ? -4.555 -19.828 16.781 1 91 94 LEU A CA 1
ATOM 754 C C . LEU A 1 94 ? -5.688 -18.828 16.578 1 91 94 LEU A C 1
ATOM 756 O O . LEU A 1 94 ? -6.555 -18.672 17.438 1 91 94 LEU A O 1
ATOM 760 N N . GLU A 1 95 ? -5.738 -18.219 15.406 1 92.69 95 GLU A N 1
ATOM 761 C CA . GLU A 1 95 ? -6.719 -17.172 15.117 1 92.69 95 GLU A CA 1
ATOM 762 C C . GLU A 1 95 ? -7.926 -17.734 14.375 1 92.69 95 GLU A C 1
ATOM 764 O O . GLU A 1 95 ? -8.891 -17.016 14.109 1 92.69 95 GLU A O 1
ATOM 769 N N . LYS A 1 96 ? -7.828 -18.953 14.016 1 91.88 96 LYS A N 1
ATOM 770 C CA . LYS A 1 96 ? -8.898 -19.656 13.32 1 91.88 96 LYS A CA 1
ATOM 771 C C . LYS A 1 96 ? -9.211 -18.984 11.984 1 91.88 96 LYS A C 1
ATOM 773 O O . LYS A 1 96 ? -10.375 -18.688 11.688 1 91.88 96 LYS A O 1
ATOM 778 N N . VAL A 1 97 ? -8.156 -18.688 11.219 1 93.88 97 VAL A N 1
ATOM 779 C CA . VAL A 1 97 ? -8.32 -18.094 9.898 1 93.88 97 VAL A CA 1
ATOM 780 C C . VAL A 1 97 ? -7.504 -18.875 8.875 1 93.88 97 VAL A C 1
ATOM 782 O O . VAL A 1 97 ? -6.715 -19.75 9.234 1 93.88 97 VAL A O 1
ATOM 785 N N . GLU A 1 98 ? -7.77 -18.625 7.566 1 92.94 98 GLU A N 1
ATOM 786 C CA . GLU A 1 98 ? -6.973 -19.172 6.473 1 92.94 98 GLU A CA 1
ATOM 787 C C . GLU A 1 98 ? -5.547 -18.625 6.504 1 92.94 98 GLU A C 1
ATOM 789 O O . GLU A 1 98 ? -5.336 -17.438 6.738 1 92.94 98 GLU A O 1
ATOM 794 N N . PRO A 1 99 ? -4.543 -19.5 6.344 1 93.38 99 PRO A N 1
ATOM 795 C CA . PRO A 1 99 ? -3.152 -19.047 6.395 1 93.38 99 PRO A CA 1
ATOM 796 C C . PRO A 1 99 ? -2.891 -17.844 5.484 1 93.38 99 PRO A C 1
ATOM 798 O O . PRO A 1 99 ? -2.092 -16.969 5.824 1 93.38 99 PRO A O 1
ATOM 801 N N . MET A 1 100 ? -3.553 -17.828 4.387 1 95.38 100 MET A N 1
ATOM 802 C CA . MET A 1 100 ? -3.332 -16.734 3.445 1 95.38 100 MET A CA 1
ATOM 803 C C . MET A 1 100 ? -3.852 -15.414 4.008 1 95.38 100 MET A C 1
ATOM 805 O O . MET A 1 100 ? -3.438 -14.344 3.57 1 95.38 100 MET A O 1
ATOM 809 N N . GLU A 1 101 ? -4.785 -15.445 4.984 1 96.69 101 GLU A N 1
ATOM 810 C CA . GLU A 1 101 ? -5.227 -14.234 5.668 1 96.69 101 GLU A CA 1
ATOM 811 C C . GLU A 1 101 ? -4.113 -13.656 6.539 1 96.69 101 GLU A C 1
ATOM 813 O O . GLU A 1 101 ? -3.971 -12.438 6.652 1 96.69 101 GLU A O 1
ATOM 818 N N . ILE A 1 102 ? -3.34 -14.578 7.129 1 95.81 102 ILE A N 1
ATOM 819 C CA . ILE A 1 102 ? -2.195 -14.164 7.934 1 95.81 102 ILE A CA 1
ATOM 820 C C . ILE A 1 102 ? -1.148 -13.508 7.035 1 95.81 102 ILE A C 1
ATOM 822 O O . ILE A 1 102 ? -0.663 -12.414 7.336 1 95.81 102 ILE A O 1
ATOM 826 N N . VAL A 1 103 ? -0.923 -14.156 5.969 1 95.25 103 VAL A N 1
ATOM 827 C CA . VAL A 1 103 ? 0.068 -13.688 5.008 1 95.25 103 VAL A CA 1
ATOM 828 C C . VAL A 1 103 ? -0.336 -12.312 4.477 1 95.25 103 VAL A C 1
ATOM 830 O O . VAL A 1 103 ? 0.484 -11.391 4.43 1 95.25 103 VAL A O 1
ATOM 833 N N . GLN A 1 104 ? -1.546 -12.195 4.125 1 96.5 104 GLN A N 1
ATOM 834 C CA . GLN A 1 104 ? -2.057 -10.938 3.588 1 96.5 104 GLN A CA 1
ATOM 835 C C . GLN A 1 104 ? -1.923 -9.812 4.609 1 96.5 104 GLN A C 1
ATOM 837 O O . GLN A 1 104 ? -1.459 -8.719 4.277 1 96.5 104 GLN A O 1
ATOM 842 N N . ARG A 1 105 ? -2.305 -10.078 5.801 1 96.69 105 ARG A N 1
ATOM 843 C CA . ARG A 1 105 ? -2.291 -9.086 6.871 1 96.69 105 ARG A CA 1
ATOM 844 C C . ARG A 1 105 ? -0.88 -8.555 7.109 1 96.69 105 ARG A C 1
ATOM 846 O O . ARG A 1 105 ? -0.658 -7.344 7.105 1 96.69 105 ARG A O 1
ATOM 853 N N . TYR A 1 106 ? 0.048 -9.43 7.199 1 96.56 106 TYR A N 1
ATOM 854 C CA . TYR A 1 106 ? 1.395 -9.008 7.562 1 96.56 106 TYR A CA 1
ATOM 855 C C . TYR A 1 106 ? 2.145 -8.469 6.348 1 96.56 106 TYR A C 1
ATOM 857 O O . TYR A 1 106 ? 3.072 -7.672 6.484 1 96.56 106 TYR A O 1
ATOM 865 N N . THR A 1 107 ? 1.749 -8.906 5.129 1 97.06 107 THR A N 1
ATOM 866 C CA . THR A 1 107 ? 2.262 -8.25 3.93 1 97.06 107 THR A CA 1
ATOM 867 C C . THR A 1 107 ? 1.828 -6.789 3.885 1 97.06 107 THR A C 1
ATOM 869 O O . THR A 1 107 ? 2.641 -5.902 3.609 1 97.06 107 THR A O 1
ATOM 872 N N . GLU A 1 108 ? 0.6 -6.555 4.215 1 96.69 108 GLU A N 1
ATOM 873 C CA . GLU A 1 108 ? 0.07 -5.195 4.223 1 96.69 108 GLU A CA 1
ATOM 874 C C . GLU A 1 108 ? 0.766 -4.34 5.277 1 96.69 108 GLU A C 1
ATOM 876 O O . GLU A 1 108 ? 1.092 -3.178 5.02 1 96.69 108 GLU A O 1
ATOM 881 N N . TYR A 1 109 ? 0.955 -4.93 6.449 1 96.5 109 TYR A N 1
ATOM 882 C CA . TYR A 1 109 ? 1.652 -4.207 7.508 1 96.5 109 TYR A CA 1
ATOM 883 C C . TYR A 1 109 ? 3.062 -3.828 7.07 1 96.5 109 TYR A C 1
ATOM 885 O O . TYR A 1 109 ? 3.518 -2.709 7.32 1 96.5 109 TYR A O 1
ATOM 893 N N . TYR A 1 110 ? 3.678 -4.75 6.426 1 96.75 110 TYR A N 1
ATOM 894 C CA . TYR A 1 110 ? 5.031 -4.508 5.941 1 96.75 110 TYR A CA 1
ATOM 895 C C . TYR A 1 110 ? 5.043 -3.408 4.883 1 96.75 110 TYR A C 1
ATOM 897 O O . TYR A 1 110 ? 5.832 -2.465 4.965 1 96.75 110 TYR A O 1
ATOM 905 N N . HIS A 1 111 ? 4.172 -3.5 3.932 1 97.19 111 HIS A N 1
ATOM 906 C CA . HIS A 1 111 ? 4.082 -2.502 2.871 1 97.19 111 HIS A CA 1
ATOM 907 C C . HIS A 1 111 ? 3.781 -1.119 3.439 1 97.19 111 HIS A C 1
ATOM 909 O O . HIS A 1 111 ? 4.352 -0.122 2.99 1 97.19 111 HIS A O 1
ATOM 915 N N . ASP A 1 112 ? 2.889 -1.069 4.375 1 96.44 112 ASP A N 1
ATOM 916 C CA . ASP A 1 112 ? 2.527 0.196 5.008 1 96.44 112 ASP A CA 1
ATOM 917 C C . ASP A 1 112 ? 3.738 0.842 5.676 1 96.44 112 ASP A C 1
ATOM 919 O O . ASP A 1 112 ? 3.975 2.041 5.52 1 96.44 112 ASP A O 1
ATOM 923 N N . ALA A 1 113 ? 4.438 0.052 6.379 1 96.88 113 ALA A N 1
ATOM 924 C CA . ALA A 1 113 ? 5.633 0.549 7.051 1 96.88 113 ALA A CA 1
ATOM 925 C C . ALA A 1 113 ? 6.648 1.083 6.043 1 96.88 113 ALA A C 1
ATOM 927 O O . ALA A 1 113 ? 7.23 2.15 6.246 1 96.88 113 ALA A O 1
ATOM 928 N N . LEU A 1 114 ? 6.848 0.365 4.949 1 97.75 114 LEU A N 1
ATOM 929 C CA . LEU A 1 114 ? 7.816 0.781 3.943 1 97.75 114 LEU A CA 1
ATOM 930 C C . LEU A 1 114 ? 7.383 2.082 3.275 1 97.75 114 LEU A C 1
ATOM 932 O O . LEU A 1 114 ? 8.219 2.947 2.994 1 97.75 114 LEU A O 1
ATOM 936 N N . ARG A 1 115 ? 6.129 2.172 3.049 1 96.69 115 ARG A N 1
ATOM 937 C CA . ARG A 1 115 ? 5.617 3.408 2.467 1 96.69 115 ARG A CA 1
ATOM 938 C C . ARG A 1 115 ? 5.871 4.594 3.391 1 96.69 115 ARG A C 1
ATOM 940 O O . ARG A 1 115 ? 6.297 5.66 2.939 1 96.69 115 ARG A O 1
ATOM 947 N N . LYS A 1 116 ? 5.57 4.395 4.633 1 96.25 116 LYS A N 1
ATOM 948 C CA . LYS A 1 116 ? 5.816 5.453 5.605 1 96.25 116 LYS A CA 1
ATOM 949 C C . LYS A 1 116 ? 7.293 5.844 5.637 1 96.25 116 LYS A C 1
ATOM 951 O O . LYS A 1 116 ? 7.625 7.02 5.785 1 96.25 116 LYS A O 1
ATOM 956 N N . LEU A 1 117 ? 8.117 4.91 5.414 1 98.12 117 LEU A N 1
ATOM 957 C CA . LEU A 1 117 ? 9.555 5.133 5.418 1 98.12 117 LEU A CA 1
ATOM 958 C C . LEU A 1 117 ? 10.023 5.664 4.066 1 98.12 117 LEU A C 1
ATOM 960 O O . LEU A 1 117 ? 11.227 5.875 3.863 1 98.12 117 LEU A O 1
ATOM 964 N N . ASN A 1 118 ? 9.133 5.852 3.137 1 98.12 118 ASN A N 1
ATOM 965 C CA . ASN A 1 118 ? 9.375 6.355 1.79 1 98.12 118 ASN A CA 1
ATOM 966 C C . ASN A 1 118 ? 10.32 5.438 1.013 1 98.12 118 ASN A C 1
ATOM 968 O O . ASN A 1 118 ? 11.195 5.91 0.289 1 98.12 118 ASN A O 1
ATOM 972 N N . VAL A 1 119 ? 10.125 4.176 1.246 1 98.62 119 VAL A N 1
ATOM 973 C CA . VAL A 1 119 ? 10.836 3.17 0.463 1 98.62 119 VAL A CA 1
ATOM 974 C C . VAL A 1 119 ? 10.102 2.932 -0.856 1 98.62 119 VAL A C 1
ATOM 976 O O . VAL A 1 119 ? 8.898 2.676 -0.867 1 98.62 119 VAL A O 1
ATOM 979 N N . LEU A 1 120 ? 10.852 3.057 -1.955 1 98.38 120 LEU A N 1
ATOM 980 C CA . LEU A 1 120 ? 10.242 2.814 -3.258 1 98.38 120 LEU A CA 1
ATOM 981 C C . LEU A 1 120 ? 9.906 1.338 -3.436 1 98.38 120 LEU A C 1
ATOM 983 O O . LEU A 1 120 ? 10.664 0.468 -3.008 1 98.38 120 LEU A O 1
ATOM 987 N N . PRO A 1 121 ? 8.773 1.063 -4.016 1 97.62 121 PRO A N 1
ATOM 988 C CA . PRO A 1 121 ? 8.484 -0.339 -4.328 1 97.62 121 PRO A CA 1
ATOM 989 C C . PRO A 1 121 ? 9.469 -0.934 -5.332 1 97.62 121 PRO A C 1
ATOM 991 O O . PRO A 1 121 ? 10 -0.214 -6.18 1 97.62 121 PRO A O 1
ATOM 994 N N . PRO A 1 122 ? 9.695 -2.252 -5.234 1 98.44 122 PRO A N 1
ATOM 995 C CA . PRO A 1 122 ? 10.508 -2.889 -6.27 1 98.44 122 PRO A CA 1
ATOM 996 C C . PRO A 1 122 ? 9.805 -2.938 -7.625 1 98.44 122 PRO A C 1
ATOM 998 O O . PRO A 1 122 ? 8.602 -2.693 -7.707 1 98.44 122 PRO A O 1
ATOM 1001 N N . SER A 1 123 ? 10.625 -3.232 -8.656 1 98.31 123 SER A N 1
ATOM 1002 C CA . SER A 1 123 ? 10.07 -3.389 -10 1 98.31 123 SER A CA 1
ATOM 1003 C C . SER A 1 123 ? 9.141 -4.594 -10.07 1 98.31 123 SER A C 1
ATOM 1005 O O . SER A 1 123 ? 8.156 -4.582 -10.82 1 98.31 123 SER A O 1
ATOM 1007 N N . ILE A 1 124 ? 9.5 -5.641 -9.398 1 98.06 124 ILE A N 1
ATOM 1008 C CA . ILE A 1 124 ? 8.727 -6.871 -9.281 1 98.06 124 ILE A CA 1
ATOM 1009 C C . ILE A 1 124 ? 8.781 -7.387 -7.848 1 98.06 124 ILE A C 1
ATOM 1011 O O . ILE A 1 124 ? 9.844 -7.375 -7.219 1 98.06 124 ILE A O 1
ATOM 1015 N N . GLU A 1 125 ? 7.641 -7.742 -7.301 1 98 125 GLU A N 1
ATOM 1016 C CA . GLU A 1 125 ? 7.578 -8.312 -5.957 1 98 125 GLU A CA 1
ATOM 1017 C C . GLU A 1 125 ? 6.93 -9.695 -5.977 1 98 125 GLU A C 1
ATOM 1019 O O . GLU A 1 125 ? 5.781 -9.852 -5.551 1 98 125 GLU A O 1
ATOM 1024 N N . PRO A 1 126 ? 7.676 -10.688 -6.355 1 97.56 126 PRO A N 1
ATOM 1025 C CA . PRO A 1 126 ? 7.113 -12.031 -6.465 1 97.56 126 PRO A CA 1
ATOM 1026 C C . PRO A 1 126 ? 6.871 -12.68 -5.102 1 97.56 126 PRO A C 1
ATOM 1028 O O . PRO A 1 126 ? 7.531 -12.328 -4.121 1 97.56 126 PRO A O 1
ATOM 1031 N N . THR A 1 127 ? 5.898 -13.531 -5.039 1 96.5 127 THR A N 1
ATOM 1032 C CA . THR A 1 127 ? 5.617 -14.312 -3.84 1 96.5 127 THR A CA 1
ATOM 1033 C C . THR A 1 127 ? 6.035 -15.766 -4.031 1 96.5 127 THR A C 1
ATOM 1035 O O . THR A 1 127 ? 5.922 -16.312 -5.133 1 96.5 127 THR A O 1
ATOM 1038 N N . ALA A 1 128 ? 6.484 -16.406 -3.004 1 95.81 128 ALA A N 1
ATOM 1039 C CA . ALA A 1 128 ? 6.906 -17.812 -3.09 1 95.81 128 ALA A CA 1
ATOM 1040 C C . ALA A 1 128 ? 5.75 -18.703 -3.51 1 95.81 128 ALA A C 1
ATOM 1042 O O . ALA A 1 128 ? 5.898 -19.547 -4.398 1 95.81 128 ALA A O 1
ATOM 1043 N N . SER A 1 129 ? 4.578 -18.516 -2.906 1 94.44 129 SER A N 1
ATOM 1044 C CA . SER A 1 129 ? 3.408 -19.344 -3.201 1 94.44 129 SER A CA 1
ATOM 1045 C C . SER A 1 129 ? 2.957 -19.156 -4.645 1 94.44 129 SER A C 1
ATOM 1047 O O . SER A 1 129 ? 2.332 -20.047 -5.223 1 94.44 129 SER A O 1
ATOM 1049 N N . GLY A 1 130 ? 3.268 -18.016 -5.227 1 94.62 130 GLY A N 1
ATOM 1050 C CA . GLY A 1 130 ? 2.871 -17.719 -6.594 1 94.62 130 GLY A CA 1
ATOM 1051 C C . GLY A 1 130 ? 3.848 -18.25 -7.625 1 94.62 130 GLY A C 1
ATOM 1052 O O . GLY A 1 130 ? 3.664 -18.031 -8.828 1 94.62 130 GLY A O 1
ATOM 1053 N N . HIS A 1 131 ? 4.902 -18.969 -7.207 1 96.5 131 HIS A N 1
ATOM 1054 C CA . HIS A 1 131 ? 5.938 -19.438 -8.117 1 96.5 131 HIS A CA 1
ATOM 1055 C C . HIS A 1 131 ? 6.293 -20.906 -7.848 1 96.5 131 HIS A C 1
ATOM 1057 O O . HIS A 1 131 ? 7.461 -21.281 -7.926 1 96.5 131 HIS A O 1
ATOM 1063 N N . ILE A 1 132 ? 5.32 -21.641 -7.461 1 95.06 132 ILE A N 1
ATOM 1064 C CA . ILE A 1 132 ? 5.512 -23.062 -7.133 1 95.06 132 ILE A CA 1
ATOM 1065 C C . ILE A 1 132 ? 5.996 -23.812 -8.367 1 95.06 132 ILE A C 1
ATOM 1067 O O . ILE A 1 132 ? 6.953 -24.594 -8.297 1 95.06 132 ILE A O 1
ATOM 1071 N N . PRO A 1 133 ? 5.445 -23.562 -9.578 1 93.75 133 PRO A N 1
ATOM 1072 C CA . PRO A 1 133 ? 5.934 -24.281 -10.758 1 93.75 133 PRO A CA 1
ATOM 1073 C C . PRO A 1 133 ? 7.414 -24.031 -11.031 1 93.75 133 PRO A C 1
ATOM 1075 O O . PRO A 1 133 ? 8.148 -24.953 -11.367 1 93.75 133 PRO A O 1
ATOM 1078 N N . GLU A 1 134 ? 7.863 -22.781 -10.906 1 95.56 134 GLU A N 1
ATOM 1079 C CA . GLU A 1 134 ? 9.266 -22.453 -11.117 1 95.56 134 GLU A CA 1
ATOM 1080 C C . GLU A 1 134 ? 10.164 -23.156 -10.109 1 95.56 134 GLU A C 1
ATOM 1082 O O . GLU A 1 134 ? 11.273 -23.578 -10.445 1 95.56 134 GLU A O 1
ATOM 1087 N N . GLN A 1 135 ? 9.703 -23.25 -8.891 1 97.19 135 GLN A N 1
ATOM 1088 C CA . GLN A 1 135 ? 10.461 -23.906 -7.836 1 97.19 135 GLN A CA 1
ATOM 1089 C C . GLN A 1 135 ? 10.578 -25.406 -8.094 1 97.19 135 GLN A C 1
ATOM 1091 O O . GLN A 1 135 ? 11.664 -25.984 -7.957 1 97.19 135 GLN A O 1
ATOM 1096 N N . ILE A 1 136 ? 9.484 -26.031 -8.492 1 96.5 136 ILE A N 1
ATOM 1097 C CA . ILE A 1 136 ? 9.492 -27.453 -8.828 1 96.5 136 ILE A CA 1
ATOM 1098 C C . ILE A 1 136 ? 10.453 -27.703 -9.984 1 96.5 136 ILE A C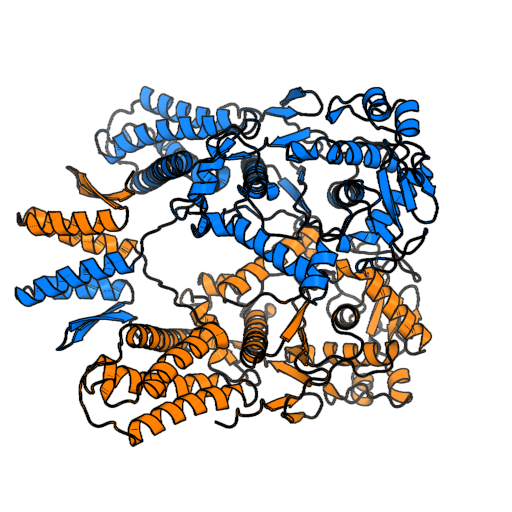 1
ATOM 1100 O O . ILE A 1 136 ? 11.25 -28.641 -9.945 1 96.5 136 ILE A O 1
ATOM 1104 N N . ARG A 1 137 ? 10.414 -26.891 -10.977 1 96.69 137 ARG A N 1
ATOM 1105 C CA . ARG A 1 137 ? 11.297 -27.031 -12.133 1 96.69 137 ARG A CA 1
ATOM 1106 C C . ARG A 1 137 ? 12.758 -26.953 -11.719 1 96.69 137 ARG A C 1
ATOM 1108 O O . ARG A 1 137 ? 13.594 -27.703 -12.227 1 96.69 137 ARG A O 1
ATOM 1115 N N . MET A 1 138 ? 13.109 -26.062 -10.867 1 98.19 138 MET A N 1
ATOM 1116 C CA . MET A 1 138 ? 14.5 -25.922 -10.43 1 98.19 138 MET A CA 1
ATOM 1117 C C . MET A 1 138 ? 14.961 -27.156 -9.664 1 98.19 138 MET A C 1
ATOM 1119 O O . MET A 1 138 ? 16.094 -27.594 -9.812 1 98.19 138 MET A O 1
ATOM 1123 N N . VAL A 1 139 ? 14.062 -27.672 -8.859 1 98.38 139 VAL A N 1
ATOM 1124 C CA . VAL A 1 139 ? 14.391 -28.906 -8.148 1 98.38 139 VAL A CA 1
ATOM 1125 C C . VAL A 1 139 ? 14.711 -30.016 -9.148 1 98.38 139 VAL A C 1
ATOM 1127 O O . VAL A 1 139 ? 15.695 -30.734 -8.992 1 98.38 139 VAL A O 1
ATOM 1130 N N . GLU A 1 140 ? 13.914 -30.125 -10.148 1 98.19 140 GLU A N 1
ATOM 1131 C CA . GLU A 1 140 ? 14.133 -31.125 -11.188 1 98.19 140 GLU A CA 1
ATOM 1132 C C . GLU A 1 140 ? 15.484 -30.922 -11.867 1 98.19 140 GLU A C 1
ATOM 1134 O O . GLU A 1 140 ? 16.188 -31.891 -12.164 1 98.19 140 GLU A O 1
ATOM 1139 N N . GLU A 1 141 ? 15.82 -29.688 -12.148 1 98.31 141 GLU A N 1
ATOM 1140 C CA . GLU A 1 141 ? 17.109 -29.375 -12.773 1 98.31 141 GLU A CA 1
ATOM 1141 C C . GLU A 1 141 ? 18.266 -29.781 -11.875 1 98.31 141 GLU A C 1
ATOM 1143 O O . GLU A 1 141 ? 19.266 -30.328 -12.352 1 98.31 141 GLU A O 1
ATOM 1148 N N . ILE A 1 142 ? 18.172 -29.469 -10.602 1 98.5 142 ILE A N 1
ATOM 1149 C CA . ILE A 1 142 ? 19.219 -29.812 -9.656 1 98.5 142 ILE A CA 1
ATOM 1150 C C . ILE A 1 142 ? 19.359 -31.328 -9.547 1 98.5 142 ILE A C 1
ATOM 1152 O O . ILE A 1 142 ? 20.469 -31.859 -9.516 1 98.5 142 ILE A O 1
ATOM 1156 N N . LEU A 1 143 ? 18.219 -32.062 -9.516 1 98.38 143 LEU A N 1
ATOM 1157 C CA . LEU A 1 143 ? 18.219 -33.5 -9.531 1 98.38 143 LEU A CA 1
ATOM 1158 C C . LEU A 1 143 ? 18.922 -34.031 -10.781 1 98.38 143 LEU A C 1
ATOM 1160 O O . LEU A 1 143 ? 19.75 -34.938 -10.695 1 98.38 143 LEU A O 1
ATOM 1164 N N . SER A 1 144 ? 18.562 -33.469 -11.875 1 97.94 144 SER A N 1
ATOM 1165 C CA . SER A 1 144 ? 19.109 -33.906 -13.156 1 97.94 144 SER A CA 1
ATOM 1166 C C . SER A 1 144 ? 20.625 -33.688 -13.211 1 97.94 144 SER A C 1
ATOM 1168 O O . SER A 1 144 ? 21.344 -34.406 -13.883 1 97.94 144 SER A O 1
ATOM 1170 N N . SER A 1 145 ? 21.094 -32.656 -12.5 1 97.12 145 SER A N 1
ATOM 1171 C CA . SER A 1 145 ? 22.516 -32.344 -12.469 1 97.12 145 SER A CA 1
ATOM 1172 C C . SER A 1 145 ? 23.266 -33.25 -11.484 1 97.12 145 SER A C 1
ATOM 1174 O O . SER A 1 145 ? 24.5 -33.219 -11.414 1 97.12 145 SER A O 1
ATOM 1176 N N . GLY A 1 146 ? 22.516 -33.969 -10.68 1 97.19 146 GLY A N 1
ATOM 1177 C CA . GLY A 1 146 ? 23.125 -34.969 -9.812 1 97.19 146 GLY A CA 1
ATOM 1178 C C . GLY A 1 146 ? 23.453 -34.438 -8.43 1 97.19 146 GLY A C 1
ATOM 1179 O O . GLY A 1 146 ? 24.109 -35.125 -7.637 1 97.19 146 GLY A O 1
ATOM 1180 N N . TYR A 1 147 ? 22.969 -33.25 -8.086 1 98.06 147 TYR A N 1
ATOM 1181 C CA . TYR A 1 147 ? 23.375 -32.656 -6.824 1 98.06 147 TYR A CA 1
ATOM 1182 C C . TYR A 1 147 ? 22.234 -32.656 -5.82 1 98.06 147 TYR A C 1
ATOM 1184 O O . TYR A 1 147 ? 22.25 -31.906 -4.844 1 98.06 147 TYR A O 1
ATOM 1192 N N . ALA A 1 148 ? 21.203 -33.406 -6.031 1 98.25 148 ALA A N 1
ATOM 1193 C CA . ALA A 1 148 ? 20.078 -33.594 -5.109 1 98.25 148 ALA A CA 1
ATOM 1194 C C . ALA A 1 148 ? 19.656 -35.062 -5.062 1 98.25 148 ALA A C 1
ATOM 1196 O O . ALA A 1 148 ? 20 -35.844 -5.949 1 98.25 148 ALA A O 1
ATOM 1197 N N . TYR A 1 149 ? 19 -35.406 -4.02 1 97.69 149 TYR A N 1
ATOM 1198 C CA . TYR A 1 149 ? 18.453 -36.75 -3.9 1 97.69 149 TYR A CA 1
ATOM 1199 C C . TYR A 1 149 ? 17.094 -36.719 -3.213 1 97.69 149 TYR A C 1
ATOM 1201 O O . TYR A 1 149 ? 16.828 -35.812 -2.396 1 97.69 149 TYR A O 1
ATOM 1209 N N . GLU A 1 150 ? 16.234 -37.594 -3.631 1 96.88 150 GLU A N 1
ATOM 1210 C CA . GLU A 1 150 ? 14.914 -37.781 -3.023 1 96.88 150 GLU A CA 1
ATOM 1211 C C . GLU A 1 150 ? 14.953 -38.781 -1.882 1 96.88 150 GLU A C 1
ATOM 1213 O O . GLU A 1 150 ? 15.594 -39.812 -1.995 1 96.88 150 GLU A O 1
ATOM 1218 N N . ASN A 1 151 ? 14.367 -38.5 -0.801 1 93.75 151 ASN A N 1
ATOM 1219 C CA . ASN A 1 151 ? 14.188 -39.406 0.327 1 93.75 151 ASN A CA 1
ATOM 1220 C C . ASN A 1 151 ? 12.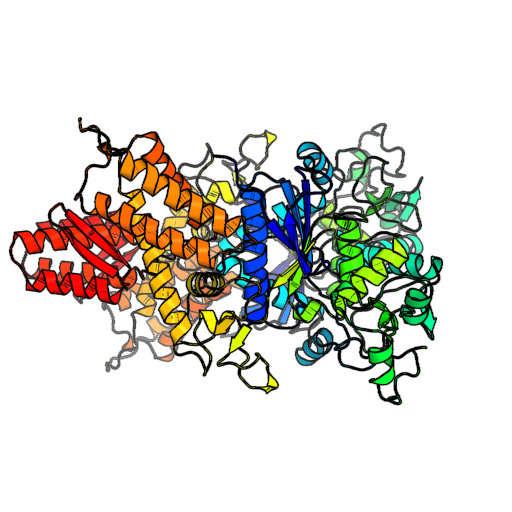789 -39.281 0.922 1 93.75 151 ASN A C 1
ATOM 1222 O O . ASN A 1 151 ? 12.469 -38.281 1.575 1 93.75 151 ASN A O 1
ATOM 1226 N N . THR A 1 152 ? 11.859 -40.312 0.801 1 90.44 152 THR A N 1
ATOM 1227 C CA . THR A 1 152 ? 10.531 -40.438 1.384 1 90.44 152 THR A CA 1
ATOM 1228 C C . THR A 1 152 ? 9.68 -39.219 1.051 1 90.44 152 THR A C 1
ATOM 1230 O O . THR A 1 152 ? 9.109 -38.594 1.944 1 90.44 152 THR A O 1
ATOM 1233 N N . GLY A 1 153 ? 9.758 -38.719 -0.155 1 91.44 153 GLY A N 1
ATOM 1234 C CA . GLY A 1 153 ? 8.867 -37.688 -0.618 1 91.44 153 GLY A CA 1
ATOM 1235 C C . GLY A 1 153 ? 9.469 -36.281 -0.501 1 91.44 153 GLY A C 1
ATOM 1236 O O . GLY A 1 153 ? 8.883 -35.312 -0.974 1 91.44 153 GLY A O 1
ATOM 1237 N N . SER A 1 154 ? 10.609 -36.188 0.123 1 94.12 154 SER A N 1
ATOM 1238 C CA . SER A 1 154 ? 11.344 -34.938 0.204 1 94.12 154 SER A CA 1
ATOM 1239 C C . SER A 1 154 ? 12.578 -34.969 -0.69 1 94.12 154 SER A C 1
ATOM 1241 O O . SER A 1 154 ? 13.07 -36.031 -1.045 1 94.12 154 SER A O 1
ATOM 1243 N N . VAL A 1 155 ? 12.961 -33.812 -1.097 1 97 155 VAL A N 1
ATOM 1244 C CA . VAL A 1 155 ? 14.164 -33.688 -1.912 1 97 155 VAL A CA 1
ATOM 1245 C C . VAL A 1 155 ? 15.188 -32.812 -1.2 1 97 155 VAL A C 1
ATOM 1247 O O . VAL A 1 155 ? 14.859 -31.734 -0.728 1 97 155 VAL A O 1
ATOM 1250 N N . TYR A 1 156 ? 16.406 -33.312 -1.113 1 96.5 156 TYR A N 1
ATOM 1251 C CA . TYR A 1 156 ? 17.469 -32.594 -0.408 1 96.5 156 TYR A CA 1
ATOM 1252 C C . TYR A 1 156 ? 18.625 -32.25 -1.347 1 96.5 156 TYR A C 1
ATOM 1254 O O . TYR A 1 156 ? 18.922 -33.031 -2.271 1 96.5 156 TYR A O 1
ATOM 1262 N N . PHE A 1 157 ? 19.25 -31.156 -1.157 1 96.94 157 PHE A N 1
ATOM 1263 C CA . PHE A 1 157 ? 20.484 -30.812 -1.833 1 96.94 157 PHE A CA 1
ATOM 1264 C C . PHE A 1 157 ? 21.656 -31.594 -1.237 1 96.94 157 PHE A C 1
ATOM 1266 O O . PHE A 1 157 ? 21.797 -31.656 -0.015 1 96.94 157 PHE A O 1
ATOM 1273 N N . ASP A 1 158 ? 22.453 -32.125 -2.053 1 96.25 158 ASP A N 1
ATOM 1274 C CA . ASP A 1 158 ? 23.609 -32.906 -1.635 1 96.25 158 ASP A CA 1
ATOM 1275 C C . ASP A 1 158 ? 24.875 -32.031 -1.57 1 96.25 158 ASP A C 1
ATOM 1277 O O . ASP A 1 158 ? 25.641 -31.984 -2.527 1 96.25 158 ASP A O 1
ATOM 1281 N N . VAL A 1 159 ? 25.125 -31.438 -0.443 1 95.25 159 VAL A N 1
ATOM 1282 C CA . VAL A 1 159 ? 26.188 -30.438 -0.274 1 95.25 159 VAL A CA 1
ATOM 1283 C C . VAL A 1 159 ? 27.547 -31.094 -0.45 1 95.25 159 VAL A C 1
ATOM 1285 O O . VAL A 1 159 ? 28.438 -30.516 -1.082 1 95.25 159 VAL A O 1
ATOM 1288 N N . GLU A 1 160 ? 27.766 -32.25 0.096 1 93.25 160 GLU A N 1
ATOM 1289 C CA . GLU A 1 160 ? 29.031 -32.938 0.003 1 93.25 160 GLU A CA 1
ATOM 1290 C C . GLU A 1 160 ? 29.391 -33.281 -1.446 1 93.25 160 GLU A C 1
ATOM 1292 O O . GLU A 1 160 ? 30.516 -33.062 -1.885 1 93.25 160 GLU A O 1
ATOM 1297 N N . LYS A 1 161 ? 28.422 -33.812 -2.072 1 95.19 161 LYS A N 1
ATOM 1298 C CA . LYS A 1 161 ? 28.656 -34.125 -3.479 1 95.19 161 LYS A CA 1
ATOM 1299 C C . LYS A 1 161 ? 28.984 -32.875 -4.273 1 95.19 161 LYS A C 1
ATOM 1301 O O . LYS A 1 161 ? 29.891 -32.875 -5.113 1 95.19 161 LYS A O 1
ATOM 1306 N N . PHE A 1 162 ? 28.266 -31.828 -4.043 1 95.81 162 PHE A N 1
ATOM 1307 C CA . PHE A 1 162 ? 28.484 -30.547 -4.707 1 95.81 162 PHE A CA 1
ATOM 1308 C C . PHE A 1 162 ? 29.906 -30.031 -4.465 1 95.81 162 PHE A C 1
ATOM 1310 O O . PHE A 1 162 ? 30.578 -29.594 -5.395 1 95.81 162 PHE A O 1
ATOM 1317 N N . THR A 1 163 ? 30.328 -30.125 -3.311 1 92.44 163 THR A N 1
ATOM 1318 C CA . THR A 1 163 ? 31.641 -29.625 -2.914 1 92.44 163 THR A CA 1
ATOM 1319 C C . THR A 1 163 ? 32.75 -30.516 -3.475 1 92.44 163 THR A C 1
ATOM 1321 O O . THR A 1 163 ? 33.781 -30.031 -3.912 1 92.44 163 THR A O 1
ATOM 1324 N N . ASN A 1 164 ? 32.531 -31.766 -3.49 1 88.5 164 ASN A N 1
ATOM 1325 C CA . ASN A 1 164 ? 33.5 -32.75 -3.98 1 88.5 164 ASN A CA 1
ATOM 1326 C C . ASN A 1 164 ? 33.719 -32.594 -5.484 1 88.5 164 ASN A C 1
ATOM 1328 O O . ASN A 1 164 ? 34.812 -32.938 -5.988 1 88.5 164 ASN A O 1
ATOM 1332 N N . ASP A 1 165 ? 32.781 -32.094 -6.129 1 88 165 ASP A N 1
ATOM 1333 C CA . ASP A 1 165 ? 32.906 -31.891 -7.57 1 88 165 ASP A CA 1
ATOM 1334 C C . ASP A 1 165 ? 33.531 -30.547 -7.879 1 88 165 ASP A C 1
ATOM 1336 O O . ASP A 1 165 ? 33.312 -29.984 -8.961 1 88 165 ASP A O 1
ATOM 1340 N N . LYS A 1 166 ? 34.156 -29.938 -6.938 1 80.81 166 LYS A N 1
ATOM 1341 C CA . LYS A 1 166 ? 35 -28.734 -7.023 1 80.81 166 LYS A CA 1
ATOM 1342 C C . LYS A 1 166 ? 34.125 -27.484 -7.102 1 80.81 166 LYS A C 1
ATOM 1344 O O . LYS A 1 166 ? 34.562 -26.469 -7.66 1 80.81 166 LYS A O 1
ATOM 1349 N N . ASN A 1 167 ? 32.906 -27.703 -6.699 1 83.38 167 ASN A N 1
ATOM 1350 C CA . ASN A 1 167 ? 32.125 -26.484 -6.473 1 83.38 167 ASN A CA 1
ATOM 1351 C C . ASN A 1 167 ? 32.375 -25.922 -5.078 1 83.38 167 ASN A C 1
ATOM 1353 O O . ASN A 1 167 ? 32.75 -26.656 -4.16 1 83.38 167 ASN A O 1
ATOM 1357 N N . LYS A 1 168 ? 32.312 -24.656 -4.957 1 83.69 168 LYS A N 1
ATOM 1358 C CA . LYS A 1 168 ? 32.719 -24 -3.723 1 83.69 168 LYS A CA 1
ATOM 1359 C C . LYS A 1 168 ? 31.516 -23.656 -2.855 1 83.69 168 LYS A C 1
ATOM 1361 O O . LYS A 1 168 ? 31.062 -22.5 -2.84 1 83.69 168 LYS A O 1
ATOM 1366 N N . TYR A 1 169 ? 31.094 -24.719 -2.1 1 91.81 169 TYR A N 1
ATOM 1367 C CA . TYR A 1 169 ? 30.125 -24.344 -1.07 1 91.81 169 TYR A CA 1
ATOM 1368 C C . TYR A 1 169 ? 30.812 -23.641 0.095 1 91.81 169 TYR A C 1
ATOM 1370 O O . TYR A 1 169 ? 31.812 -24.141 0.621 1 91.81 169 TYR A O 1
ATOM 1378 N N . GLY A 1 170 ? 30.375 -22.422 0.448 1 92.06 170 GLY A N 1
ATOM 1379 C CA . GLY A 1 170 ? 30.984 -21.672 1.538 1 92.06 170 GLY A CA 1
ATOM 1380 C C . GLY A 1 170 ? 31.797 -20.484 1.065 1 92.06 170 GLY A C 1
ATOM 1381 O O . GLY A 1 170 ? 32.25 -19.688 1.876 1 92.06 170 GLY A O 1
ATOM 1382 N N . HIS A 1 171 ? 31.922 -20.297 -0.151 1 90.44 171 HIS A N 1
ATOM 1383 C CA . HIS A 1 171 ? 32.844 -19.281 -0.65 1 90.44 171 HIS A CA 1
ATOM 1384 C C . HIS A 1 171 ? 32.312 -17.875 -0.399 1 90.44 171 HIS A C 1
ATOM 1386 O O . HIS A 1 171 ? 33.094 -16.922 -0.316 1 90.44 171 HIS A O 1
ATOM 1392 N N . LEU A 1 172 ? 31.031 -17.688 -0.29 1 95.56 172 LEU A N 1
ATOM 1393 C CA . LEU A 1 172 ? 30.484 -16.391 0.054 1 95.56 172 LEU A CA 1
ATOM 1394 C C . LEU A 1 172 ? 30.75 -16.062 1.52 1 95.56 172 LEU A C 1
ATOM 1396 O O . LEU A 1 172 ? 31.25 -14.984 1.837 1 95.56 172 LEU A O 1
ATOM 1400 N N . SER A 1 173 ? 30.484 -17 2.383 1 93.19 173 SER A N 1
ATOM 1401 C CA . SER A 1 173 ? 30.547 -16.797 3.826 1 93.19 173 SER A CA 1
ATOM 1402 C C . SER A 1 173 ? 31.953 -17.031 4.363 1 93.19 173 SER A C 1
ATOM 1404 O O . SER A 1 173 ? 32.281 -16.578 5.461 1 93.19 173 SER A O 1
ATOM 1406 N N . GLY A 1 174 ? 32.719 -17.781 3.664 1 90.5 174 GLY A N 1
ATOM 1407 C CA . GLY A 1 174 ? 34.031 -18.172 4.152 1 90.5 174 GLY A CA 1
ATOM 1408 C C . GLY A 1 174 ? 33.969 -19.422 5.031 1 90.5 174 GLY A C 1
ATOM 1409 O O . GLY A 1 174 ? 35 -19.844 5.555 1 90.5 174 GLY A O 1
ATOM 1410 N N . ARG A 1 175 ? 32.844 -20.016 5.137 1 88.88 175 ARG A N 1
ATOM 1411 C CA . ARG A 1 175 ? 32.719 -21.219 5.957 1 88.88 175 ARG A CA 1
ATOM 1412 C C . ARG A 1 175 ? 33.281 -22.438 5.254 1 88.88 175 ARG A C 1
ATOM 1414 O O . ARG A 1 175 ? 33.219 -22.547 4.027 1 88.88 175 ARG A O 1
ATOM 1421 N N . ILE A 1 176 ? 33.812 -23.281 6.137 1 85.38 176 ILE A N 1
ATOM 1422 C CA . ILE A 1 176 ? 34.406 -24.5 5.625 1 85.38 176 ILE A CA 1
ATOM 1423 C C . ILE A 1 176 ? 33.5 -25.688 5.926 1 85.38 176 ILE A C 1
ATOM 1425 O O . ILE A 1 176 ? 33.062 -25.875 7.066 1 85.38 176 ILE A O 1
ATOM 1429 N N . LEU A 1 177 ? 33.219 -26.438 4.898 1 85.06 177 LEU A N 1
ATOM 1430 C CA . LEU A 1 177 ? 32.25 -27.531 4.992 1 85.06 177 LEU A CA 1
ATOM 1431 C C . LEU A 1 177 ? 32.656 -28.5 6.109 1 85.06 177 LEU A C 1
ATOM 1433 O O . LEU A 1 177 ? 31.781 -28.953 6.875 1 85.06 177 LEU A O 1
ATOM 1437 N N . GLU A 1 178 ? 33.875 -28.859 6.16 1 82.06 178 GLU A N 1
ATOM 1438 C CA . GLU A 1 178 ? 34.375 -29.797 7.164 1 82.06 178 GLU A CA 1
ATOM 1439 C C . GLU A 1 178 ? 34 -29.344 8.57 1 82.06 178 GLU A C 1
ATOM 1441 O O . GLU A 1 178 ? 33.625 -30.156 9.422 1 82.06 178 GLU A O 1
ATOM 1446 N N . ASP A 1 179 ? 34.094 -28.094 8.758 1 81.69 179 ASP A N 1
ATOM 1447 C CA . ASP A 1 179 ? 33.75 -27.531 10.062 1 81.69 179 ASP A CA 1
ATOM 1448 C C . ASP A 1 179 ? 32.25 -27.594 10.328 1 81.69 179 ASP A C 1
ATOM 1450 O O . ASP A 1 179 ? 31.812 -27.766 11.469 1 81.69 179 ASP A O 1
ATOM 1454 N N . LEU A 1 180 ? 31.531 -27.484 9.289 1 79.69 180 LEU A N 1
ATOM 1455 C CA . LEU A 1 180 ? 30.078 -27.5 9.398 1 79.69 180 LEU A CA 1
ATOM 1456 C C . LEU A 1 180 ? 29.562 -28.891 9.742 1 79.69 180 LEU A C 1
ATOM 1458 O O . LEU A 1 180 ? 28.609 -29.031 10.508 1 79.69 180 LEU A O 1
ATOM 1462 N N . ILE A 1 181 ? 30.172 -29.859 9.172 1 78.44 181 ILE A N 1
ATOM 1463 C CA . ILE A 1 181 ? 29.75 -31.25 9.367 1 78.44 181 ILE A CA 1
ATOM 1464 C C . ILE A 1 181 ? 30.219 -31.734 10.734 1 78.44 181 ILE A C 1
ATOM 1466 O O . ILE A 1 181 ? 29.484 -32.438 11.445 1 78.44 181 ILE A O 1
ATOM 1470 N N . SER A 1 182 ? 31.375 -31.453 11.117 1 69 182 SER A N 1
ATOM 1471 C CA . SER A 1 182 ? 31.953 -31.922 12.375 1 69 182 SER A CA 1
ATOM 1472 C C . SER A 1 182 ? 31.219 -31.297 13.57 1 69 182 SER A C 1
ATOM 1474 O O . SER A 1 182 ? 31.094 -31.922 14.617 1 69 182 SER A O 1
ATOM 1476 N N . GLY A 1 183 ? 30.844 -30.141 13.469 1 60.28 183 GLY A N 1
ATOM 1477 C CA . GLY A 1 183 ? 30.219 -29.438 14.57 1 60.28 183 GLY A CA 1
ATOM 1478 C C . GLY A 1 183 ? 28.797 -29.875 14.828 1 60.28 183 GLY A C 1
ATOM 1479 O O . GLY A 1 183 ? 28.172 -29.469 15.812 1 60.28 183 GLY A O 1
ATOM 1480 N N . THR A 1 184 ? 28.266 -30.547 13.891 1 59.47 184 THR A N 1
ATOM 1481 C CA . THR A 1 184 ? 26.875 -30.938 14.109 1 59.47 184 THR A CA 1
ATOM 1482 C C . THR A 1 184 ? 26.781 -32.312 14.719 1 59.47 184 THR A C 1
ATOM 1484 O O . THR A 1 184 ? 27.359 -33.281 14.195 1 59.47 184 THR A O 1
ATOM 1487 N N . ARG A 1 185 ? 26.656 -32.281 16.125 1 50.5 185 ARG A N 1
ATOM 1488 C CA . ARG A 1 185 ? 26.375 -33.5 16.875 1 50.5 185 ARG A CA 1
ATOM 1489 C C . ARG A 1 185 ? 25.25 -34.312 16.219 1 50.5 185 ARG A C 1
ATOM 1491 O O . ARG A 1 185 ? 24.297 -33.719 15.688 1 50.5 185 ARG A O 1
ATOM 1498 N N . SER A 1 186 ? 25.609 -35.5 15.758 1 46.53 186 SER A N 1
ATOM 1499 C CA . SER A 1 186 ? 24.672 -36.469 15.18 1 46.53 186 SER A CA 1
ATOM 1500 C C . SER A 1 186 ? 23.297 -36.344 15.82 1 46.53 186 SER A C 1
ATOM 1502 O O . SER A 1 186 ? 23.047 -36.906 16.891 1 46.53 186 SER A O 1
ATOM 1504 N N . LEU A 1 187 ? 22.703 -35.25 15.828 1 44.88 187 LEU A N 1
ATOM 1505 C CA . LEU A 1 187 ? 21.406 -35.375 16.5 1 44.88 187 LEU A CA 1
ATOM 1506 C C . LEU A 1 187 ? 20.5 -36.375 15.797 1 44.88 187 LEU A C 1
ATOM 1508 O O . LEU A 1 187 ? 20.594 -36.531 14.578 1 44.88 187 LEU A O 1
ATOM 1512 N N . ASP A 1 188 ? 19.875 -37.188 16.5 1 43.72 188 ASP A N 1
ATOM 1513 C CA . ASP A 1 188 ? 18.953 -38.312 16.281 1 43.72 188 ASP A CA 1
ATOM 1514 C C . ASP A 1 188 ? 18.062 -38.031 15.062 1 43.72 188 ASP A C 1
ATOM 1516 O O . ASP A 1 188 ? 17.688 -38.969 14.352 1 43.72 188 ASP A O 1
ATOM 1520 N N . GLY A 1 189 ? 17.5 -36.844 14.828 1 45.62 189 GLY A N 1
ATOM 1521 C CA . GLY A 1 189 ? 16.391 -36.594 13.93 1 45.62 189 GLY A CA 1
ATOM 1522 C C . GLY A 1 189 ? 16.812 -36.344 12.492 1 45.62 189 GLY A C 1
ATOM 1523 O O . GLY A 1 189 ? 16.016 -35.906 11.664 1 45.62 189 GLY A O 1
ATOM 1524 N N . GLN A 1 190 ? 18.172 -36.406 12.211 1 52.62 190 GLN A N 1
ATOM 1525 C CA . GLN A 1 190 ? 18.844 -36.188 10.938 1 52.62 190 GLN A CA 1
ATOM 1526 C C . GLN A 1 190 ? 18.703 -37.406 10.023 1 52.62 190 GLN A C 1
ATOM 1528 O O . GLN A 1 190 ? 19.422 -37.531 9.039 1 52.62 190 GLN A O 1
ATOM 1533 N N . HIS A 1 191 ? 17.75 -38.156 10.25 1 62.47 191 HIS A N 1
ATOM 1534 C CA . HIS A 1 191 ? 17.703 -39.469 9.633 1 62.47 191 HIS A CA 1
ATOM 1535 C C . HIS A 1 191 ? 17.219 -39.406 8.188 1 62.47 191 HIS A C 1
ATOM 1537 O O . HIS A 1 191 ? 17.484 -40.281 7.387 1 62.47 191 HIS A O 1
ATOM 1543 N N . THR A 1 192 ? 16.766 -38.219 7.809 1 77.5 192 THR A N 1
ATOM 1544 C CA . THR A 1 192 ? 16.25 -38.219 6.445 1 77.5 192 THR A CA 1
ATOM 1545 C C . THR A 1 192 ? 17.297 -37.688 5.469 1 77.5 192 THR A C 1
ATOM 1547 O O . THR A 1 192 ? 17.25 -38 4.273 1 77.5 192 THR A O 1
ATOM 1550 N N . LYS A 1 193 ? 18.406 -37.094 6.059 1 87.5 193 LYS A N 1
ATOM 1551 C CA . LYS A 1 193 ? 19.438 -36.5 5.203 1 87.5 193 LYS A CA 1
ATOM 1552 C C . LYS A 1 193 ? 20.688 -37.406 5.18 1 87.5 193 LYS A C 1
ATOM 1554 O O . LYS A 1 193 ? 20.969 -38.094 6.148 1 87.5 193 LYS A O 1
ATOM 1559 N N . LYS A 1 194 ? 21.422 -37.344 4.09 1 88.5 194 LYS A N 1
ATOM 1560 C CA . LYS A 1 194 ? 22.703 -38.031 3.996 1 88.5 194 LYS A CA 1
ATOM 1561 C C . LYS A 1 194 ? 23.766 -37.375 4.848 1 88.5 194 LYS A C 1
ATOM 1563 O O . LYS A 1 194 ? 24.641 -38.031 5.398 1 88.5 194 LYS A O 1
ATOM 1568 N N . SER A 1 195 ? 23.734 -36.094 4.844 1 88.44 195 SER A N 1
ATOM 1569 C CA . SER A 1 195 ? 24.672 -35.25 5.609 1 88.44 195 SER A CA 1
ATOM 1570 C C . SER A 1 195 ? 23.922 -34.156 6.367 1 88.44 195 SER A C 1
ATOM 1572 O O . SER A 1 195 ? 22.875 -33.688 5.918 1 88.44 195 SER A O 1
ATOM 1574 N N . SER A 1 196 ? 24.5 -33.75 7.484 1 86.81 196 SER A N 1
ATOM 1575 C CA . SER A 1 196 ? 23.891 -32.688 8.289 1 86.81 196 SER A CA 1
ATOM 1576 C C . SER A 1 196 ? 23.922 -31.344 7.566 1 86.81 196 SER A C 1
ATOM 1578 O O . SER A 1 196 ? 23.125 -30.453 7.867 1 86.81 196 SER A O 1
ATOM 1580 N N . ALA A 1 197 ? 24.797 -31.219 6.641 1 90 197 ALA A N 1
ATOM 1581 C CA . ALA A 1 197 ? 24.953 -29.969 5.902 1 90 197 ALA A CA 1
ATOM 1582 C C . ALA A 1 197 ? 23.906 -29.859 4.793 1 90 197 ALA A C 1
ATOM 1584 O O . ALA A 1 197 ? 23.719 -28.781 4.227 1 90 197 ALA A O 1
ATOM 1585 N N . ASP A 1 198 ? 23.25 -31.016 4.512 1 93.62 198 ASP A N 1
ATOM 1586 C CA . ASP A 1 198 ? 22.266 -31 3.439 1 93.62 198 ASP A CA 1
ATOM 1587 C C . ASP A 1 198 ? 21.031 -30.188 3.834 1 93.62 198 ASP A C 1
ATOM 1589 O O . ASP A 1 198 ? 20.719 -30.062 5.02 1 93.62 198 ASP A O 1
ATOM 1593 N N . PHE A 1 199 ? 20.406 -29.547 2.893 1 93.19 199 PHE A N 1
ATOM 1594 C CA . PHE A 1 199 ? 19.219 -28.75 3.166 1 93.19 199 PHE A CA 1
ATOM 1595 C C . PHE A 1 199 ? 18.078 -29.109 2.205 1 93.19 199 PHE A C 1
ATOM 1597 O O . PHE A 1 199 ? 18.328 -29.641 1.118 1 93.19 199 PHE A O 1
ATOM 1604 N N . ALA A 1 200 ? 16.891 -28.859 2.596 1 94.06 200 ALA A N 1
ATOM 1605 C CA . ALA A 1 200 ? 15.703 -29.266 1.844 1 94.06 200 ALA A CA 1
ATOM 1606 C C . ALA A 1 200 ? 15.469 -28.359 0.646 1 94.06 200 ALA A C 1
ATOM 1608 O O . ALA A 1 200 ? 15.547 -27.125 0.769 1 94.06 200 ALA A O 1
ATOM 1609 N N . LEU A 1 201 ? 15.25 -28.969 -0.498 1 97.12 201 LEU A N 1
ATOM 1610 C CA . LEU A 1 201 ? 14.758 -28.266 -1.68 1 97.12 201 LEU A CA 1
ATOM 1611 C C . LEU A 1 201 ? 13.234 -28.328 -1.749 1 97.12 201 LEU A C 1
ATOM 1613 O O . LEU A 1 201 ? 12.594 -27.359 -2.178 1 97.12 201 LEU A O 1
ATOM 1617 N N . TRP A 1 202 ? 12.703 -29.422 -1.415 1 95.94 202 TRP A N 1
ATOM 1618 C CA . TRP A 1 202 ? 11.273 -29.719 -1.321 1 95.94 202 TRP A CA 1
ATOM 1619 C C . TRP A 1 202 ? 10.977 -30.594 -0.111 1 95.94 202 TRP A C 1
ATOM 1621 O O . TRP A 1 202 ? 11.672 -31.578 0.135 1 95.94 202 TRP A O 1
ATOM 1631 N N . LYS A 1 203 ? 9.992 -30.266 0.648 1 93 203 LYS A N 1
ATOM 1632 C CA . LYS A 1 203 ? 9.664 -31 1.864 1 93 203 LYS A CA 1
ATOM 1633 C C . LYS A 1 203 ? 8.281 -31.641 1.759 1 93 203 LYS A C 1
ATOM 1635 O O . LYS A 1 203 ? 7.309 -30.984 1.399 1 93 203 LYS A O 1
ATOM 1640 N N . LEU A 1 204 ? 8.273 -32.875 2.057 1 92.56 204 LEU A N 1
ATOM 1641 C CA . LEU A 1 204 ? 6.984 -33.531 2.168 1 92.56 204 LEU A CA 1
ATOM 1642 C C . LEU A 1 204 ? 6.133 -32.906 3.27 1 92.56 204 LEU A C 1
ATOM 1644 O O . LEU A 1 204 ? 6.617 -32.688 4.379 1 92.56 204 LEU A O 1
ATOM 1648 N N . ALA A 1 205 ? 4.902 -32.625 2.953 1 89.38 205 ALA A N 1
ATOM 1649 C CA . ALA A 1 205 ? 4.023 -31.984 3.928 1 89.38 205 ALA A CA 1
ATOM 1650 C C . ALA A 1 205 ? 3.414 -33.031 4.875 1 89.38 205 ALA A C 1
ATOM 1652 O O . ALA A 1 205 ? 3.037 -34.125 4.449 1 89.38 205 ALA A O 1
ATOM 1653 N N . SER A 1 206 ? 3.453 -32.656 6.164 1 84.44 206 SER A N 1
ATOM 1654 C CA . SER A 1 206 ? 2.629 -33.438 7.09 1 84.44 206 SER A CA 1
ATOM 1655 C C . SER A 1 206 ? 1.144 -33.188 6.836 1 84.44 206 SER A C 1
ATOM 1657 O O . SER A 1 206 ? 0.77 -32.219 6.195 1 84.44 206 SER A O 1
ATOM 1659 N N . PRO A 1 207 ? 0.344 -34.062 7.289 1 81.06 207 PRO A N 1
ATOM 1660 C CA . PRO A 1 207 ? -1.097 -33.875 7.109 1 81.06 207 PRO A CA 1
ATOM 1661 C C . PRO A 1 207 ? -1.597 -32.562 7.707 1 81.06 207 PRO A C 1
ATOM 1663 O O . PRO A 1 207 ? -2.574 -31.984 7.223 1 81.06 207 PRO A O 1
ATOM 1666 N N . GLU A 1 208 ? -0.876 -32.031 8.703 1 78.06 208 GLU A N 1
ATOM 1667 C CA . GLU A 1 208 ? -1.308 -30.844 9.422 1 78.06 208 GLU A CA 1
ATOM 1668 C C . GLU A 1 208 ? -0.871 -29.578 8.695 1 78.06 208 GLU A C 1
ATOM 1670 O O . GLU A 1 208 ? -1.377 -28.484 8.977 1 78.06 208 GLU A O 1
ATOM 1675 N N . HIS A 1 209 ? 0.023 -29.797 7.797 1 81 209 HIS A N 1
ATOM 1676 C CA . HIS A 1 209 ? 0.471 -28.625 7.039 1 81 209 HIS A CA 1
ATOM 1677 C C . HIS A 1 209 ? -0.618 -28.125 6.094 1 81 209 HIS A C 1
ATOM 1679 O O . HIS A 1 209 ? -1.15 -28.906 5.293 1 81 209 HIS A O 1
ATOM 1685 N N . ILE A 1 210 ? -0.87 -26.875 6.223 1 80.38 210 ILE A N 1
ATOM 1686 C CA . ILE A 1 210 ? -2.012 -26.359 5.484 1 80.38 210 ILE A CA 1
ATOM 1687 C C . ILE A 1 210 ? -1.571 -25.938 4.082 1 80.38 210 ILE A C 1
ATOM 1689 O O . ILE A 1 210 ? -2.186 -26.344 3.088 1 80.38 210 ILE A O 1
ATOM 1693 N N . MET A 1 211 ? -0.538 -25.219 4 1 88 211 MET A N 1
ATOM 1694 C CA . MET A 1 211 ? -0.048 -24.781 2.697 1 88 211 MET A CA 1
ATOM 1695 C C . MET A 1 211 ? 0.789 -25.875 2.037 1 88 211 MET A C 1
ATOM 1697 O O . MET A 1 211 ? 1.947 -26.078 2.402 1 88 211 MET A O 1
ATOM 1701 N N . LYS A 1 212 ? 0.25 -26.531 1.115 1 91.19 212 LYS A N 1
ATOM 1702 C CA . LYS A 1 212 ? 0.937 -27.609 0.417 1 91.19 212 LYS A CA 1
ATOM 1703 C C . LYS A 1 212 ? 0.496 -27.688 -1.042 1 91.19 212 LYS A C 1
ATOM 1705 O O . LYS A 1 212 ? -0.616 -27.281 -1.383 1 91.19 212 LYS A O 1
ATOM 1710 N N . TRP A 1 213 ? 1.345 -28.234 -1.861 1 92.31 213 TRP A N 1
ATOM 1711 C CA . TRP A 1 213 ? 1.129 -28.297 -3.303 1 92.31 213 TRP A CA 1
ATOM 1712 C C . TRP A 1 213 ? 1.513 -29.688 -3.838 1 92.31 213 TRP A C 1
ATOM 1714 O O . TRP A 1 213 ? 2.314 -30.391 -3.225 1 92.31 213 TRP A O 1
ATOM 1724 N N . ASP A 1 214 ? 0.939 -30.031 -4.945 1 92.38 214 ASP A N 1
ATOM 1725 C CA . ASP A 1 214 ? 1.335 -31.266 -5.633 1 92.38 214 ASP A CA 1
ATOM 1726 C C . ASP A 1 214 ? 2.686 -31.094 -6.324 1 92.38 214 ASP A C 1
ATOM 1728 O O . ASP A 1 214 ? 2.986 -30.016 -6.852 1 92.38 214 ASP A O 1
ATOM 1732 N N . SER A 1 215 ? 3.48 -32.156 -6.27 1 93.94 215 SER A N 1
ATOM 1733 C CA . SER A 1 215 ? 4.77 -32.188 -6.957 1 93.94 215 SER A CA 1
ATOM 1734 C C . SER A 1 215 ? 5.078 -33.594 -7.473 1 93.94 215 SER A C 1
ATOM 1736 O O . SER A 1 215 ? 4.387 -34.562 -7.129 1 93.94 215 SER A O 1
ATOM 1738 N N . PRO A 1 216 ? 6.121 -33.719 -8.312 1 94.94 216 PRO A N 1
ATOM 1739 C CA . PRO A 1 216 ? 6.512 -35.031 -8.789 1 94.94 216 PRO A CA 1
ATOM 1740 C C . PRO A 1 216 ? 6.93 -35.969 -7.648 1 94.94 216 PRO A C 1
ATOM 1742 O O . PRO A 1 216 ? 6.98 -37.188 -7.832 1 94.94 216 PRO A O 1
ATOM 1745 N N . TRP A 1 217 ? 7.215 -35.469 -6.531 1 96 217 TRP A N 1
ATOM 1746 C CA . TRP A 1 217 ? 7.758 -36.281 -5.438 1 96 217 TRP A CA 1
ATOM 1747 C C . TRP A 1 217 ? 6.723 -36.469 -4.332 1 96 217 TRP A C 1
ATOM 1749 O O . TRP A 1 217 ? 7 -37.094 -3.316 1 96 217 TRP A O 1
ATOM 1759 N N . GLY A 1 218 ? 5.543 -35.906 -4.586 1 93.06 218 GLY A N 1
ATOM 1760 C CA . GLY A 1 218 ? 4.48 -35.938 -3.592 1 93.06 218 GLY A CA 1
ATOM 1761 C C . GLY A 1 218 ? 3.994 -34.562 -3.18 1 93.06 218 GLY A C 1
ATOM 1762 O O . GLY A 1 218 ? 4.496 -33.562 -3.67 1 93.06 218 GLY A O 1
ATOM 1763 N N . LYS A 1 219 ? 2.967 -34.562 -2.285 1 94.38 219 LYS A N 1
ATOM 1764 C CA . LYS A 1 219 ? 2.4 -33.281 -1.801 1 94.38 219 LYS A CA 1
ATOM 1765 C C . LYS A 1 219 ? 3.293 -32.656 -0.738 1 94.38 219 LYS A C 1
ATOM 1767 O O . LYS A 1 219 ? 3.598 -33.281 0.279 1 94.38 219 LYS A O 1
ATOM 1772 N N . GLY A 1 220 ? 3.775 -31.547 -1.051 1 94.25 220 GLY A N 1
ATOM 1773 C CA . GLY A 1 220 ? 4.703 -30.906 -0.137 1 94.25 220 GLY A CA 1
ATOM 1774 C C . GLY A 1 220 ? 4.812 -29.406 -0.353 1 94.25 220 GLY A C 1
ATOM 1775 O O . GLY A 1 220 ? 3.84 -28.766 -0.754 1 94.25 220 GLY A O 1
ATOM 1776 N N . PHE A 1 221 ? 5.902 -28.812 0.073 1 93.38 221 PHE A N 1
ATOM 1777 C CA . PHE A 1 221 ? 6.168 -27.375 -0.033 1 93.38 221 PHE A CA 1
ATOM 1778 C C . PHE A 1 221 ? 7.652 -27.125 -0.256 1 93.38 221 PHE A C 1
ATOM 1780 O O . PHE A 1 221 ? 8.492 -27.953 0.084 1 93.38 221 PHE A O 1
ATOM 1787 N N . PRO A 1 222 ? 7.996 -26.016 -0.854 1 94.62 222 PRO A N 1
ATOM 1788 C CA . PRO A 1 222 ? 9.398 -25.75 -1.176 1 94.62 222 PRO A CA 1
ATOM 1789 C C . PRO A 1 222 ? 10.242 -25.453 0.063 1 94.62 222 PRO A C 1
ATOM 1791 O O . PRO A 1 222 ? 9.727 -24.922 1.048 1 94.62 222 PRO A O 1
ATOM 1794 N N . GLY A 1 223 ? 11.531 -25.812 -0.06 1 93.62 223 GLY A N 1
ATOM 1795 C CA . GLY A 1 223 ? 12.469 -25.344 0.945 1 93.62 223 GLY A CA 1
ATOM 1796 C C . GLY A 1 223 ? 12.664 -23.844 0.912 1 93.62 223 GLY A C 1
ATOM 1797 O O . GLY A 1 223 ? 12.578 -23.219 -0.149 1 93.62 223 GLY A O 1
ATOM 1798 N N . TRP A 1 224 ? 13.008 -23.266 1.979 1 90.69 224 TRP A N 1
ATOM 1799 C CA . TRP A 1 224 ? 13.086 -21.828 2.162 1 90.69 224 TRP A CA 1
ATOM 1800 C C . TRP A 1 224 ? 14.062 -21.203 1.172 1 90.69 224 TRP A C 1
ATOM 1802 O O . TRP A 1 224 ? 13.758 -20.188 0.534 1 90.69 224 TRP A O 1
ATOM 1812 N N . HIS A 1 225 ? 15.242 -21.766 0.955 1 95.44 225 HIS A N 1
ATOM 1813 C CA . HIS A 1 225 ? 16.297 -21.188 0.127 1 95.44 225 HIS A CA 1
ATOM 1814 C C . HIS A 1 225 ? 15.922 -21.234 -1.352 1 95.44 225 HIS A C 1
ATOM 1816 O O . HIS A 1 225 ? 16.344 -20.391 -2.131 1 95.44 225 HIS A O 1
ATOM 1822 N N . LEU A 1 226 ? 15.141 -22.219 -1.729 1 97 226 LEU A N 1
ATOM 1823 C CA . LEU A 1 226 ? 14.828 -22.5 -3.127 1 97 226 LEU A CA 1
ATOM 1824 C C . LEU A 1 226 ? 13.984 -21.375 -3.723 1 97 226 LEU A C 1
ATOM 1826 O O . LEU A 1 226 ? 14.109 -21.062 -4.91 1 97 226 LEU A O 1
ATOM 1830 N N . GLU A 1 227 ? 13.172 -20.75 -2.902 1 96.75 227 GLU A N 1
ATOM 1831 C CA . GLU A 1 227 ? 12.242 -19.719 -3.348 1 96.75 227 GLU A CA 1
ATOM 1832 C C . GLU A 1 227 ? 12.977 -18.547 -4.012 1 96.75 227 GLU A C 1
ATOM 1834 O O . GLU A 1 227 ? 12.641 -18.156 -5.133 1 96.75 227 GLU A O 1
ATOM 1839 N N . CYS A 1 228 ? 13.953 -18.047 -3.348 1 97.94 228 CYS A N 1
ATOM 1840 C CA . CYS A 1 228 ? 14.703 -16.906 -3.855 1 97.94 228 CYS A CA 1
ATOM 1841 C C . CYS A 1 228 ? 15.5 -17.281 -5.102 1 97.94 228 CYS A C 1
ATOM 1843 O O . CYS A 1 228 ? 15.586 -16.5 -6.047 1 97.94 228 CYS A O 1
ATOM 1845 N N . SER A 1 229 ? 16.094 -18.516 -5.105 1 98.56 229 SER A N 1
ATOM 1846 C CA . SER A 1 229 ? 16.844 -18.969 -6.277 1 98.56 229 SER A CA 1
ATOM 1847 C C . SER A 1 229 ? 15.953 -19.031 -7.516 1 98.56 229 SER A C 1
ATOM 1849 O O . SER A 1 229 ? 16.344 -18.562 -8.586 1 98.56 229 SER A O 1
ATOM 1851 N N . ALA A 1 230 ? 14.773 -19.594 -7.301 1 98.25 230 ALA A N 1
ATOM 1852 C CA . ALA A 1 230 ? 13.844 -19.75 -8.414 1 98.25 230 ALA A CA 1
ATOM 1853 C C . ALA A 1 230 ? 13.328 -18.406 -8.906 1 98.25 230 ALA A C 1
ATOM 1855 O O . ALA A 1 230 ? 13.305 -18.141 -10.109 1 98.25 230 ALA A O 1
ATOM 1856 N N . MET A 1 231 ? 12.977 -17.516 -8.023 1 98.19 231 MET A N 1
ATOM 1857 C CA . MET A 1 231 ? 12.359 -16.234 -8.391 1 98.19 231 MET A CA 1
ATOM 1858 C C . MET A 1 231 ? 13.383 -15.281 -8.977 1 98.19 231 MET A C 1
ATOM 1860 O O . MET A 1 231 ? 13.094 -14.555 -9.93 1 98.19 231 MET A O 1
ATOM 1864 N N . SER A 1 232 ? 14.633 -15.242 -8.406 1 98.62 232 SER A N 1
ATOM 1865 C CA . SER A 1 232 ? 15.664 -14.398 -8.992 1 98.62 232 SER A CA 1
ATOM 1866 C C . SER A 1 232 ? 16.016 -14.852 -10.406 1 98.62 232 SER A C 1
ATOM 1868 O O . SER A 1 232 ? 16.172 -14.031 -11.312 1 98.62 232 SER A O 1
ATOM 1870 N N . THR A 1 233 ? 16.094 -16.188 -10.617 1 98.44 233 THR A N 1
ATOM 1871 C CA . THR A 1 233 ? 16.406 -16.734 -11.938 1 98.44 233 THR A CA 1
ATOM 1872 C C . THR A 1 233 ? 15.289 -16.406 -12.93 1 98.44 233 THR A C 1
ATOM 1874 O O . THR A 1 233 ? 15.562 -16.016 -14.07 1 98.44 233 THR A O 1
ATOM 1877 N N . LYS A 1 234 ? 14.094 -16.5 -12.484 1 96.81 234 LYS A N 1
ATOM 1878 C CA . LYS A 1 234 ? 12.945 -16.266 -13.359 1 96.81 234 LYS A CA 1
ATOM 1879 C C . LYS A 1 234 ? 12.953 -14.836 -13.906 1 96.81 234 LYS A C 1
ATOM 1881 O O . LYS A 1 234 ? 12.734 -14.625 -15.102 1 96.81 234 LYS A O 1
ATOM 1886 N N . TYR A 1 235 ? 13.289 -13.875 -13.102 1 97.56 235 TYR A N 1
ATOM 1887 C CA . TYR A 1 235 ? 13.031 -12.492 -13.484 1 97.56 235 TYR A CA 1
ATOM 1888 C C . TYR A 1 235 ? 14.32 -11.789 -13.898 1 97.56 235 TYR A C 1
ATOM 1890 O O . TYR A 1 235 ? 14.281 -10.758 -14.578 1 97.56 235 TYR A O 1
ATOM 1898 N N . LEU A 1 236 ? 15.5 -12.359 -13.453 1 98.38 236 LEU A N 1
ATOM 1899 C CA . LEU A 1 236 ? 16.75 -11.648 -13.734 1 98.38 236 LEU A CA 1
ATOM 1900 C C . LEU A 1 236 ? 17.672 -12.492 -14.594 1 98.38 236 LEU A C 1
ATOM 1902 O O . LEU A 1 236 ? 18.719 -12.016 -15.047 1 98.38 236 LEU A O 1
ATOM 1906 N N . GLY A 1 237 ? 17.328 -13.781 -14.836 1 97.69 237 GLY A N 1
ATOM 1907 C CA . GLY A 1 237 ? 18.156 -14.664 -15.633 1 97.69 237 GLY A CA 1
ATOM 1908 C C . GLY A 1 237 ? 19.094 -15.508 -14.789 1 97.69 237 GLY A C 1
ATOM 1909 O O . GLY A 1 237 ? 19.062 -15.445 -13.562 1 97.69 237 GLY A O 1
ATOM 1910 N N . GLU A 1 238 ? 19.906 -16.297 -15.445 1 98.31 238 GLU A N 1
ATOM 1911 C CA . GLU A 1 238 ? 20.797 -17.25 -14.789 1 98.31 238 GLU A CA 1
ATOM 1912 C C . GLU A 1 238 ? 21.953 -16.531 -14.102 1 98.31 238 GLU A C 1
ATOM 1914 O O . GLU A 1 238 ? 22.609 -17.109 -13.219 1 98.31 238 GLU A O 1
ATOM 1919 N N . THR A 1 239 ? 22.266 -15.367 -14.562 1 98.5 239 THR A N 1
ATOM 1920 C CA . THR A 1 239 ? 23.266 -14.492 -13.945 1 98.5 239 THR A CA 1
ATOM 1921 C C . THR A 1 239 ? 22.781 -13.047 -13.945 1 98.5 239 THR A C 1
ATOM 1923 O O . THR A 1 239 ? 22.234 -12.562 -14.945 1 98.5 239 THR A O 1
ATOM 1926 N N . PHE A 1 240 ? 22.875 -12.359 -12.812 1 98.75 240 PHE A N 1
ATOM 1927 C CA . PHE A 1 240 ? 22.438 -10.969 -12.719 1 98.75 240 PHE A CA 1
ATOM 1928 C C . PHE A 1 240 ? 23.438 -10.156 -11.906 1 98.75 240 PHE A C 1
ATOM 1930 O O . PHE A 1 240 ? 24.484 -10.664 -11.508 1 98.75 240 PHE A O 1
ATOM 1937 N N . ASP A 1 241 ? 23.203 -8.898 -11.656 1 98.88 241 ASP A N 1
ATOM 1938 C CA . ASP A 1 241 ? 24.25 -7.977 -11.219 1 98.88 241 ASP A CA 1
ATOM 1939 C C . ASP A 1 241 ? 24.391 -7.984 -9.703 1 98.88 241 ASP A C 1
ATOM 1941 O O . ASP A 1 241 ? 25.453 -8.305 -9.172 1 98.88 241 ASP A O 1
ATOM 1945 N N . ILE A 1 242 ? 23.281 -7.723 -8.953 1 98.94 242 ILE A N 1
ATOM 1946 C CA . ILE A 1 242 ? 23.375 -7.492 -7.512 1 98.94 242 ILE A CA 1
ATOM 1947 C C . ILE A 1 242 ? 22.438 -8.43 -6.77 1 98.94 242 ILE A C 1
ATOM 1949 O O . ILE A 1 242 ? 21.25 -8.531 -7.109 1 98.94 242 ILE A O 1
ATOM 1953 N N . HIS A 1 243 ? 22.875 -9.172 -5.867 1 98.88 243 HIS A N 1
ATOM 1954 C CA . HIS A 1 243 ? 22.094 -9.859 -4.855 1 98.88 243 HIS A CA 1
ATOM 1955 C C . HIS A 1 243 ? 22.297 -9.234 -3.477 1 98.88 243 HIS A C 1
ATOM 1957 O O . HIS A 1 243 ? 23.422 -9.133 -2.998 1 98.88 243 HIS A O 1
ATOM 1963 N N . GLY A 1 244 ? 21.203 -8.75 -2.867 1 98.56 244 GLY A N 1
ATOM 1964 C CA . GLY A 1 244 ? 21.312 -8.039 -1.602 1 98.56 244 GLY A CA 1
ATOM 1965 C C . GLY A 1 244 ? 20.516 -8.68 -0.489 1 98.56 244 GLY A C 1
ATOM 1966 O O . GLY A 1 244 ? 19.578 -9.453 -0.751 1 98.56 244 GLY A O 1
ATOM 1967 N N . GLY A 1 245 ? 20.875 -8.391 0.778 1 98 245 GLY A N 1
ATOM 1968 C CA . GLY A 1 245 ? 20.172 -8.844 1.968 1 98 245 GLY A CA 1
ATOM 1969 C C . GLY A 1 245 ? 20.891 -8.508 3.256 1 98 245 GLY A C 1
ATOM 1970 O O . GLY A 1 245 ? 21.953 -7.859 3.23 1 98 245 GLY A O 1
ATOM 1971 N N . GLY A 1 246 ? 20.312 -8.875 4.375 1 96.62 246 GLY A N 1
ATOM 1972 C CA . GLY A 1 246 ? 20.969 -8.711 5.664 1 96.62 246 GLY A CA 1
ATOM 1973 C C . GLY A 1 246 ? 22.141 -9.656 5.863 1 96.62 246 GLY A C 1
ATOM 1974 O O . GLY A 1 246 ? 22.188 -10.719 5.238 1 96.62 246 GLY A O 1
ATOM 1975 N N . MET A 1 247 ? 22.969 -9.242 6.762 1 95.38 247 MET A N 1
ATOM 1976 C CA . MET A 1 247 ? 24.156 -10.031 7.062 1 95.38 247 MET A CA 1
ATOM 1977 C C . MET A 1 247 ? 23.781 -11.422 7.551 1 95.38 247 MET A C 1
ATOM 1979 O O . MET A 1 247 ? 24.5 -12.391 7.305 1 95.38 247 MET A O 1
ATOM 1983 N N . ASP A 1 248 ? 22.703 -11.539 8.203 1 91.69 248 ASP A N 1
ATOM 1984 C CA . ASP A 1 248 ? 22.219 -12.812 8.742 1 91.69 248 ASP A CA 1
ATOM 1985 C C . ASP A 1 248 ? 21.875 -13.789 7.617 1 91.69 248 ASP A C 1
ATOM 1987 O O . ASP A 1 248 ? 21.797 -15 7.836 1 91.69 248 ASP A O 1
ATOM 1991 N N . LEU A 1 249 ? 21.656 -13.32 6.414 1 95.75 249 LEU A N 1
ATOM 1992 C CA . LEU A 1 249 ? 21.266 -14.156 5.285 1 95.75 249 LEU A CA 1
ATOM 1993 C C . LEU A 1 249 ? 22.5 -14.68 4.547 1 95.75 249 LEU A C 1
ATOM 1995 O O . LEU A 1 249 ? 22.391 -15.594 3.73 1 95.75 249 LEU A O 1
ATOM 1999 N N . MET A 1 250 ? 23.625 -14.055 4.805 1 96.69 250 MET A N 1
ATOM 2000 C CA . MET A 1 250 ? 24.859 -14.461 4.121 1 96.69 250 MET A CA 1
ATOM 2001 C C . MET A 1 250 ? 25.062 -15.969 4.234 1 96.69 250 MET A C 1
ATOM 2003 O O . MET A 1 250 ? 25.422 -16.625 3.256 1 96.69 250 MET A O 1
ATOM 2007 N N . PHE A 1 251 ? 24.844 -16.484 5.477 1 94.19 251 PHE A N 1
ATOM 2008 C CA . PHE A 1 251 ? 24.922 -17.922 5.723 1 94.19 251 PHE A CA 1
ATOM 2009 C C . PHE A 1 251 ? 23.797 -18.375 6.648 1 94.19 251 PHE A C 1
ATOM 2011 O O . PHE A 1 251 ? 23.609 -17.812 7.727 1 94.19 251 PHE A O 1
ATOM 2018 N N . PRO A 1 252 ? 23.078 -19.328 6.258 1 94.69 252 PRO A N 1
ATOM 2019 C CA . PRO A 1 252 ? 23.328 -20.219 5.125 1 94.69 252 PRO A CA 1
ATOM 2020 C C . PRO A 1 252 ? 22.531 -19.844 3.881 1 94.69 252 PRO A C 1
ATOM 2022 O O . PRO A 1 252 ? 22.766 -20.391 2.801 1 94.69 252 PRO A O 1
ATOM 2025 N N . HIS A 1 253 ? 21.609 -18.891 4 1 95.81 253 HIS A N 1
ATOM 2026 C CA . HIS A 1 253 ? 20.594 -18.672 2.98 1 95.81 253 HIS A CA 1
ATOM 2027 C C . HIS A 1 253 ? 21.219 -18.328 1.635 1 95.81 253 HIS A C 1
ATOM 2029 O O . HIS A 1 253 ? 21.016 -19.047 0.648 1 95.81 253 HIS A O 1
ATOM 2035 N N . HIS A 1 254 ? 22.078 -17.312 1.577 1 97.88 254 HIS A N 1
ATOM 2036 C CA . HIS A 1 254 ? 22.656 -16.875 0.318 1 97.88 254 HIS A CA 1
ATOM 2037 C C . HIS A 1 254 ? 23.672 -17.891 -0.199 1 97.88 254 HIS A C 1
ATOM 2039 O O . HIS A 1 254 ? 23.828 -18.062 -1.411 1 97.88 254 HIS A O 1
ATOM 2045 N N . GLU A 1 255 ? 24.344 -18.609 0.718 1 96.06 255 GLU A N 1
ATOM 2046 C CA . GLU A 1 255 ? 25.219 -19.703 0.312 1 96.06 255 GLU A CA 1
ATOM 2047 C C . GLU A 1 255 ? 24.438 -20.781 -0.415 1 96.06 255 GLU A C 1
ATOM 2049 O O . GLU A 1 255 ? 24.875 -21.297 -1.452 1 96.06 255 GLU A O 1
ATOM 2054 N N . CYS A 1 256 ? 23.312 -21.125 0.125 1 96.75 256 CYS A N 1
ATOM 2055 C CA . CYS A 1 256 ? 22.453 -22.156 -0.457 1 96.75 256 CYS A CA 1
ATOM 2056 C C . CYS A 1 256 ? 21.906 -21.703 -1.807 1 96.75 256 CYS A C 1
ATOM 2058 O O . CYS A 1 256 ? 21.781 -22.516 -2.729 1 96.75 256 CYS A O 1
ATOM 2060 N N . GLU A 1 257 ? 21.594 -20.422 -1.942 1 97.94 257 GLU A N 1
ATOM 2061 C CA . GLU A 1 257 ? 21.109 -19.891 -3.215 1 97.94 257 GLU A CA 1
ATOM 2062 C C . GLU A 1 257 ? 22.156 -20.016 -4.305 1 97.94 257 GLU A C 1
ATOM 2064 O O . GLU A 1 257 ? 21.844 -20.359 -5.449 1 97.94 257 GLU A O 1
ATOM 2069 N N . ILE A 1 258 ? 23.406 -19.734 -3.939 1 97.94 258 ILE A N 1
ATOM 2070 C CA . ILE A 1 258 ? 24.5 -19.875 -4.887 1 97.94 258 ILE A CA 1
ATOM 2071 C C . ILE A 1 258 ? 24.625 -21.328 -5.316 1 97.94 258 ILE A C 1
ATOM 2073 O O . ILE A 1 258 ? 24.672 -21.641 -6.512 1 97.94 258 ILE A O 1
ATOM 2077 N N . ALA A 1 259 ? 24.641 -22.25 -4.344 1 97.56 259 ALA A N 1
ATOM 2078 C CA . ALA A 1 259 ? 24.766 -23.672 -4.629 1 97.56 259 ALA A CA 1
ATOM 2079 C C . ALA A 1 259 ? 23.656 -24.156 -5.543 1 97.56 259 ALA A C 1
ATOM 2081 O O . ALA A 1 259 ? 23.906 -24.859 -6.523 1 97.56 259 ALA A O 1
ATOM 2082 N N . GLN A 1 260 ? 22.438 -23.812 -5.199 1 98.31 260 GLN A N 1
ATOM 2083 C CA . GLN A 1 260 ? 21.281 -24.203 -5.98 1 98.31 260 GLN A CA 1
ATOM 2084 C C . GLN A 1 260 ? 21.375 -23.688 -7.414 1 98.31 260 GLN A C 1
ATOM 2086 O O . GLN A 1 260 ? 21.125 -24.438 -8.367 1 98.31 260 GLN A O 1
ATOM 2091 N N . SER A 1 261 ? 21.734 -22.422 -7.566 1 98.06 261 SER A N 1
ATOM 2092 C CA . SER A 1 261 ? 21.797 -21.797 -8.883 1 98.06 261 SER A CA 1
ATOM 2093 C C . SER A 1 261 ? 22.906 -22.406 -9.727 1 98.06 261 SER A C 1
ATOM 2095 O O . SER A 1 261 ? 22.719 -22.656 -10.922 1 98.06 261 SER A O 1
ATOM 2097 N N . VAL A 1 262 ? 24.078 -22.641 -9.148 1 97.75 262 VAL A N 1
ATOM 2098 C CA . VAL A 1 262 ? 25.188 -23.266 -9.867 1 97.75 262 VAL A CA 1
ATOM 2099 C C . VAL A 1 262 ? 24.797 -24.672 -10.281 1 97.75 262 VAL A C 1
ATOM 2101 O O . VAL A 1 262 ? 25.078 -25.094 -11.406 1 97.75 262 VAL A O 1
ATOM 2104 N N . ALA A 1 263 ? 24.141 -25.391 -9.375 1 98 263 ALA A N 1
ATOM 2105 C CA . ALA A 1 263 ? 23.719 -26.75 -9.672 1 98 263 ALA A CA 1
ATOM 2106 C C . ALA A 1 263 ? 22.703 -26.781 -10.805 1 98 263 ALA A C 1
ATOM 2108 O O . ALA A 1 263 ? 22.781 -27.641 -11.695 1 98 263 ALA A O 1
ATOM 2109 N N . ALA A 1 264 ? 21.766 -25.875 -10.773 1 98 264 ALA A N 1
ATOM 2110 C CA . ALA A 1 264 ? 20.656 -25.859 -11.727 1 98 264 ALA A CA 1
ATOM 2111 C C . ALA A 1 264 ? 21.094 -25.266 -13.062 1 98 264 ALA A C 1
ATOM 2113 O O . ALA A 1 264 ? 20.719 -25.766 -14.125 1 98 264 ALA A O 1
ATOM 2114 N N . ASN A 1 265 ? 21.922 -24.125 -13.008 1 96.88 265 ASN A N 1
ATOM 2115 C CA . ASN A 1 265 ? 22.156 -23.312 -14.195 1 96.88 265 ASN A CA 1
ATOM 2116 C C . ASN A 1 265 ? 23.609 -23.406 -14.648 1 96.88 265 ASN A C 1
ATOM 2118 O O . ASN A 1 265 ? 23.953 -22.906 -15.727 1 96.88 265 ASN A O 1
ATOM 2122 N N . LYS A 1 266 ? 24.484 -23.938 -13.836 1 95.62 266 LYS A N 1
ATOM 2123 C CA . LYS A 1 266 ? 25.906 -24.078 -14.102 1 95.62 266 LYS A CA 1
ATOM 2124 C C . LYS A 1 266 ? 26.578 -22.703 -14.188 1 95.62 266 LYS A C 1
ATOM 2126 O O . LYS A 1 266 ? 27.547 -22.531 -14.93 1 95.62 266 LYS A O 1
ATOM 2131 N N . LYS A 1 267 ? 25.984 -21.734 -13.516 1 95.75 267 LYS A N 1
ATOM 2132 C CA . LYS A 1 267 ? 26.5 -20.359 -13.484 1 95.75 267 LYS A CA 1
ATOM 2133 C C . LYS A 1 267 ? 26.344 -19.766 -12.086 1 95.75 267 LYS A C 1
ATOM 2135 O O . LYS A 1 267 ? 25.422 -20.109 -11.352 1 95.75 267 LYS A O 1
ATOM 2140 N N . GLU A 1 268 ? 27.312 -18.844 -11.789 1 96.19 268 GLU A N 1
ATOM 2141 C CA . GLU A 1 268 ? 27.125 -18.016 -10.602 1 96.19 268 GLU A CA 1
ATOM 2142 C C . GLU A 1 268 ? 25.938 -17.078 -10.766 1 96.19 268 GLU A C 1
ATOM 2144 O O . GLU A 1 268 ? 25.797 -16.422 -11.805 1 96.19 268 GLU A O 1
ATOM 2149 N N . PRO A 1 269 ? 25.109 -17 -9.758 1 97.81 269 PRO A N 1
ATOM 2150 C CA . PRO A 1 269 ? 23.859 -16.266 -9.945 1 97.81 269 PRO A CA 1
ATOM 2151 C C . PRO A 1 269 ? 24.047 -14.758 -9.961 1 97.81 269 PRO A C 1
ATOM 2153 O O . PRO A 1 269 ? 23.375 -14.055 -10.727 1 97.81 269 PRO A O 1
ATOM 2156 N N . ALA A 1 270 ? 25 -14.18 -9.188 1 98.62 270 ALA A N 1
ATOM 2157 C CA . ALA A 1 270 ? 25.109 -12.727 -9.094 1 98.62 270 ALA A CA 1
ATOM 2158 C C . ALA A 1 270 ? 26.578 -12.281 -9.125 1 98.62 270 ALA A C 1
ATOM 2160 O O . ALA A 1 270 ? 27.453 -12.969 -8.586 1 98.62 270 ALA A O 1
ATOM 2161 N N . LYS A 1 271 ? 26.797 -11.188 -9.672 1 98.44 271 LYS A N 1
ATOM 2162 C CA . LYS A 1 271 ? 28.141 -10.641 -9.805 1 98.44 271 LYS A CA 1
ATOM 2163 C C . LYS A 1 271 ? 28.578 -9.938 -8.523 1 98.44 271 LYS A C 1
ATOM 2165 O O . LYS A 1 271 ? 29.734 -10.047 -8.109 1 98.44 271 LYS A O 1
ATOM 2170 N N . TYR A 1 272 ? 27.672 -9.18 -7.863 1 98.75 272 TYR A N 1
ATOM 2171 C CA . TYR A 1 272 ? 27.953 -8.445 -6.637 1 98.75 272 TYR A CA 1
ATOM 2172 C C . TYR A 1 272 ? 27 -8.859 -5.52 1 98.75 272 TYR A C 1
ATOM 2174 O O . TYR A 1 272 ? 25.781 -8.812 -5.688 1 98.75 272 TYR A O 1
ATOM 2182 N N . TRP A 1 273 ? 27.531 -9.273 -4.406 1 98.81 273 TRP A N 1
ATOM 2183 C CA . TRP A 1 273 ? 26.766 -9.586 -3.205 1 98.81 273 TRP A CA 1
ATOM 2184 C C . TRP A 1 273 ? 26.922 -8.492 -2.156 1 98.81 273 TRP A C 1
ATOM 2186 O O . TRP A 1 273 ? 28.031 -8.211 -1.709 1 98.81 273 TRP A O 1
ATOM 2196 N N . LEU A 1 274 ? 25.844 -7.809 -1.819 1 98.81 274 LEU A N 1
ATOM 2197 C CA . LEU A 1 274 ? 25.828 -6.715 -0.854 1 98.81 274 LEU A CA 1
ATOM 2198 C C . LEU A 1 274 ? 25.031 -7.094 0.389 1 98.81 274 LEU A C 1
ATOM 2200 O O . LEU A 1 274 ? 23.922 -7.621 0.283 1 98.81 274 LEU A O 1
ATOM 2204 N N . HIS A 1 275 ? 25.625 -6.855 1.587 1 98.62 275 HIS A N 1
ATOM 2205 C CA . HIS A 1 275 ? 24.938 -7.207 2.832 1 98.62 275 HIS A CA 1
ATOM 2206 C C . HIS A 1 275 ? 24.953 -6.039 3.812 1 98.62 275 HIS A C 1
ATOM 2208 O O . HIS A 1 275 ? 26.016 -5.484 4.113 1 98.62 275 HIS A O 1
ATOM 2214 N N . ASN A 1 276 ? 23.766 -5.613 4.297 1 98.19 276 ASN A N 1
ATOM 2215 C CA . ASN A 1 276 ? 23.719 -4.652 5.395 1 98.19 276 ASN A CA 1
ATOM 2216 C C . ASN A 1 276 ? 23.938 -5.336 6.746 1 98.19 276 ASN A C 1
ATOM 2218 O O . ASN A 1 276 ? 23.531 -6.488 6.93 1 98.19 276 ASN A O 1
ATOM 2222 N N . ASN A 1 277 ? 24.531 -4.668 7.664 1 96.38 277 ASN A N 1
ATOM 2223 C CA . ASN A 1 277 ? 24.828 -5.211 8.984 1 96.38 277 ASN A CA 1
ATOM 2224 C C . ASN A 1 277 ? 23.609 -5.121 9.914 1 96.38 277 ASN A C 1
ATOM 2226 O O . ASN A 1 277 ? 22.562 -4.621 9.516 1 96.38 277 ASN A O 1
ATOM 2230 N N . MET A 1 278 ? 23.703 -5.652 11.094 1 92.62 278 MET A N 1
ATOM 2231 C CA . MET A 1 278 ? 22.594 -5.805 12.031 1 92.62 278 MET A CA 1
ATOM 2232 C C . MET A 1 278 ? 22.344 -4.516 12.805 1 92.62 278 MET A C 1
ATOM 2234 O O . MET A 1 278 ? 23.219 -3.646 12.859 1 92.62 278 MET A O 1
ATOM 2238 N N . ILE A 1 279 ? 21.203 -4.43 13.328 1 92.12 279 ILE A N 1
ATOM 2239 C CA . ILE A 1 279 ? 20.859 -3.369 14.266 1 92.12 279 ILE A CA 1
ATOM 2240 C C . ILE A 1 279 ? 20.828 -3.932 15.688 1 92.12 279 ILE A C 1
ATOM 2242 O O . ILE A 1 279 ? 20.344 -5.047 15.914 1 92.12 279 ILE A O 1
ATOM 2246 N N . THR A 1 280 ? 21.391 -3.203 16.609 1 91.69 280 THR A N 1
ATOM 2247 C CA . THR A 1 280 ? 21.359 -3.594 18.016 1 91.69 280 THR A CA 1
ATOM 2248 C C . THR A 1 280 ? 20.578 -2.586 18.844 1 91.69 280 THR A C 1
ATOM 2250 O O . THR A 1 280 ? 20.359 -1.45 18.422 1 91.69 280 THR A O 1
ATOM 2253 N N . ILE A 1 281 ? 20.016 -3.041 19.938 1 88.56 281 ILE A N 1
ATOM 2254 C CA . ILE A 1 281 ? 19.359 -2.191 20.922 1 88.56 281 ILE A CA 1
ATOM 2255 C C . ILE A 1 281 ? 20.156 -2.193 22.219 1 88.56 281 ILE A C 1
ATOM 2257 O O . ILE A 1 281 ? 20.234 -3.213 22.906 1 88.56 281 ILE A O 1
ATOM 2261 N N . ASN A 1 282 ? 20.688 -1.089 22.5 1 84.06 282 ASN A N 1
ATOM 2262 C CA . ASN A 1 282 ? 21.562 -0.967 23.656 1 84.06 282 ASN A CA 1
ATOM 2263 C C . ASN A 1 282 ? 22.672 -2.006 23.625 1 84.06 282 ASN A C 1
ATOM 2265 O O . ASN A 1 282 ? 22.906 -2.709 24.609 1 84.06 282 ASN A O 1
ATOM 2269 N N . GLY A 1 283 ? 23.156 -2.178 22.453 1 85.25 283 GLY A N 1
ATOM 2270 C CA . GLY A 1 283 ? 24.328 -3.031 22.266 1 85.25 283 GLY A CA 1
ATOM 2271 C C . GLY A 1 283 ? 23.969 -4.496 22.078 1 85.25 283 GLY A C 1
ATOM 2272 O O . GLY A 1 283 ? 24.844 -5.328 21.844 1 85.25 283 GLY A O 1
ATOM 2273 N N . GLN A 1 284 ? 22.688 -4.797 22.203 1 87.12 284 GLN A N 1
ATOM 2274 C CA . GLN A 1 284 ? 22.266 -6.188 22.094 1 87.12 284 GLN A CA 1
ATOM 2275 C C . GLN A 1 284 ? 21.422 -6.402 20.844 1 87.12 284 GLN A C 1
ATOM 2277 O O . GLN A 1 284 ? 20.672 -5.512 20.438 1 87.12 284 GLN A O 1
ATOM 2282 N N . LYS A 1 285 ? 21.625 -7.641 20.375 1 84.75 285 LYS A N 1
ATOM 2283 C CA . LYS A 1 285 ? 20.797 -7.98 19.219 1 84.75 285 LYS A CA 1
ATOM 2284 C C . LYS A 1 285 ? 19.312 -7.977 19.594 1 84.75 285 LYS A C 1
ATOM 2286 O O . LYS A 1 285 ? 18.938 -8.391 20.703 1 84.75 285 LYS A O 1
ATOM 2291 N N . MET A 1 286 ? 18.422 -7.605 18.672 1 83.62 286 MET A N 1
ATOM 2292 C CA . MET A 1 286 ? 16.984 -7.594 18.891 1 83.62 286 MET A CA 1
ATOM 2293 C C . MET A 1 286 ? 16.422 -9.016 18.938 1 83.62 286 MET A C 1
ATOM 2295 O O . MET A 1 286 ? 16.844 -9.867 18.141 1 83.62 286 MET A O 1
ATOM 2299 N N . GLY A 1 287 ? 15.617 -9.344 19.812 1 80.69 287 GLY A N 1
ATOM 2300 C CA . GLY A 1 287 ? 14.984 -10.648 19.938 1 80.69 287 GLY A CA 1
ATOM 2301 C C . GLY A 1 287 ? 13.727 -10.625 20.766 1 80.69 287 GLY A C 1
ATOM 2302 O O . GLY A 1 287 ? 13.641 -9.883 21.75 1 80.69 287 GLY A O 1
ATOM 2303 N N . LYS A 1 288 ? 12.805 -11.422 20.453 1 76 288 LYS A N 1
ATOM 2304 C CA . LYS A 1 288 ? 11.555 -11.508 21.188 1 76 288 LYS A CA 1
ATOM 2305 C C . LYS A 1 288 ? 11.781 -12.031 22.609 1 76 288 LYS A C 1
ATOM 2307 O O . LYS A 1 288 ? 11.203 -11.516 23.562 1 76 288 LYS A O 1
ATOM 2312 N N . SER A 1 289 ? 12.688 -13 22.656 1 75.25 289 SER A N 1
ATOM 2313 C CA . SER A 1 289 ? 12.969 -13.633 23.938 1 75.25 289 SER A CA 1
ATOM 2314 C C . SER A 1 289 ? 13.672 -12.672 24.891 1 75.25 289 SER A C 1
ATOM 2316 O O . SER A 1 289 ? 13.562 -12.812 26.109 1 75.25 289 SER A O 1
ATOM 2318 N N . LEU A 1 290 ? 14.281 -11.656 24.312 1 80.94 290 LEU A N 1
ATOM 2319 C CA . LEU A 1 290 ? 15.039 -10.703 25.109 1 80.94 290 LEU A CA 1
ATOM 2320 C C . LEU A 1 290 ? 14.156 -9.523 25.531 1 80.94 290 LEU A C 1
ATOM 2322 O O . LEU A 1 290 ? 14.594 -8.664 26.297 1 80.94 290 LEU A O 1
ATOM 2326 N N . GLY A 1 291 ? 12.914 -9.461 25 1 80.44 291 GLY A N 1
ATOM 2327 C CA . GLY A 1 291 ? 11.984 -8.398 25.359 1 80.44 291 GLY A CA 1
ATOM 2328 C C . GLY A 1 291 ? 12.312 -7.074 24.688 1 80.44 291 GLY A C 1
ATOM 2329 O O . GLY A 1 291 ? 11.742 -6.039 25.031 1 80.44 291 GLY A O 1
ATOM 2330 N N . ASN A 1 292 ? 13.289 -7.105 23.844 1 85.38 292 ASN A N 1
ATOM 2331 C CA . ASN A 1 292 ? 13.695 -5.852 23.219 1 85.38 292 ASN A CA 1
ATOM 2332 C C . ASN A 1 292 ? 13.273 -5.801 21.75 1 85.38 292 ASN A C 1
ATOM 2334 O O . ASN A 1 292 ? 13.875 -5.082 20.953 1 85.38 292 ASN A O 1
ATOM 2338 N N . PHE A 1 293 ? 12.328 -6.578 21.453 1 88.75 293 PHE A N 1
ATOM 2339 C CA . PHE A 1 293 ? 11.773 -6.586 20.109 1 88.75 293 PHE A CA 1
ATOM 2340 C C . PHE A 1 293 ? 10.781 -5.445 19.922 1 88.75 293 PHE A C 1
ATOM 2342 O O . PHE A 1 293 ? 9.766 -5.383 20.609 1 88.75 293 PHE A O 1
ATOM 2349 N N . ILE A 1 294 ? 11.07 -4.504 19.062 1 92.69 294 ILE A N 1
ATOM 2350 C CA . ILE A 1 294 ? 10.195 -3.367 18.797 1 92.69 294 ILE A CA 1
ATOM 2351 C C . ILE A 1 294 ? 9.75 -3.389 17.344 1 92.69 294 ILE A C 1
ATOM 2353 O O . ILE A 1 294 ? 10.578 -3.379 16.422 1 92.69 294 ILE A O 1
ATOM 2357 N N . THR A 1 295 ? 8.469 -3.426 17.094 1 94.81 295 THR A N 1
ATOM 2358 C CA . THR A 1 295 ? 7.934 -3.391 15.734 1 94.81 295 THR A CA 1
ATOM 2359 C C . THR A 1 295 ? 7.988 -1.975 15.172 1 94.81 295 THR A C 1
ATOM 2361 O O . THR A 1 295 ? 8.141 -1.007 15.922 1 94.81 295 THR A O 1
ATOM 2364 N N . LEU A 1 296 ? 7.883 -1.866 13.906 1 95.81 296 LEU A N 1
ATOM 2365 C CA . LEU A 1 296 ? 7.891 -0.555 13.266 1 95.81 296 LEU A CA 1
ATOM 2366 C C . LEU A 1 296 ? 6.68 0.265 13.695 1 95.81 296 LEU A C 1
ATOM 2368 O O . LEU A 1 296 ? 6.793 1.469 13.945 1 95.81 296 LEU A O 1
ATOM 2372 N N . ASN A 1 297 ? 5.551 -0.392 13.773 1 95.19 297 ASN A N 1
ATOM 2373 C CA . ASN A 1 297 ? 4.363 0.31 14.25 1 95.19 297 ASN A CA 1
ATOM 2374 C C . ASN A 1 297 ? 4.555 0.855 15.656 1 95.19 297 ASN A C 1
ATOM 2376 O O . ASN A 1 297 ? 4.137 1.974 15.961 1 95.19 297 ASN A O 1
ATOM 2380 N N . GLU A 1 298 ? 5.137 0.063 16.516 1 95.5 298 GLU A N 1
ATOM 2381 C CA . GLU A 1 298 ? 5.438 0.514 17.875 1 95.5 298 GLU A CA 1
ATOM 2382 C C . GLU A 1 298 ? 6.387 1.709 17.859 1 95.5 298 GLU A C 1
ATOM 2384 O O . GLU A 1 298 ? 6.234 2.639 18.656 1 95.5 298 GLU A O 1
ATOM 2389 N N . LEU A 1 299 ? 7.297 1.702 16.984 1 95.31 299 LEU A N 1
ATOM 2390 C CA . LEU A 1 299 ? 8.234 2.811 16.844 1 95.31 299 LEU A CA 1
ATOM 2391 C C . LEU A 1 299 ? 7.512 4.086 16.422 1 95.31 299 LEU A C 1
ATOM 2393 O O . LEU A 1 299 ? 7.75 5.156 17 1 95.31 299 LEU A O 1
ATOM 2397 N N . PHE A 1 300 ? 6.605 3.973 15.508 1 95.69 300 PHE A N 1
ATOM 2398 C CA . PHE A 1 300 ? 5.895 5.117 14.953 1 95.69 300 PHE A CA 1
ATOM 2399 C C . PHE A 1 300 ? 4.91 5.688 15.969 1 95.69 300 PHE A C 1
ATOM 2401 O O . PHE A 1 300 ? 4.668 6.895 15.992 1 95.69 300 PHE A O 1
ATOM 2408 N N . THR A 1 301 ? 4.418 4.82 16.828 1 94.69 301 THR A N 1
ATOM 2409 C CA . THR A 1 301 ? 3.371 5.254 17.734 1 94.69 301 THR A CA 1
ATOM 2410 C C . THR A 1 301 ? 3.949 5.551 19.125 1 94.69 301 THR A C 1
ATOM 2412 O O . THR A 1 301 ? 3.303 6.203 19.953 1 94.69 301 THR A O 1
ATOM 2415 N N . GLY A 1 302 ? 5.043 4.988 19.406 1 95.62 302 GLY A N 1
ATOM 2416 C CA . GLY A 1 302 ? 5.66 5.129 20.719 1 95.62 302 GLY A CA 1
ATOM 2417 C C . GLY A 1 302 ? 5.121 4.145 21.75 1 95.62 302 GLY A C 1
ATOM 2418 O O . GLY A 1 302 ? 5.449 4.23 22.922 1 95.62 302 GLY A O 1
ATOM 2419 N N . ASN A 1 303 ? 4.34 3.195 21.25 1 94.44 303 ASN A N 1
ATOM 2420 C CA . ASN A 1 303 ? 3.66 2.268 22.141 1 94.44 303 ASN A CA 1
ATOM 2421 C C . ASN A 1 303 ? 4.539 1.062 22.469 1 94.44 303 ASN A C 1
ATOM 2423 O O . ASN A 1 303 ? 4.211 -0.067 22.109 1 94.44 303 ASN A O 1
ATOM 2427 N N . HIS A 1 304 ? 5.527 1.215 23.188 1 93.81 304 HIS A N 1
ATOM 2428 C CA . HIS A 1 304 ? 6.449 0.198 23.688 1 93.81 304 HIS A CA 1
ATOM 2429 C C . HIS A 1 304 ? 7.172 0.674 24.938 1 93.81 304 HIS A C 1
ATOM 2431 O O . HIS A 1 304 ? 7.531 1.849 25.047 1 93.81 304 HIS A O 1
ATOM 2437 N N . THR A 1 305 ? 7.48 -0.166 25.828 1 93 305 THR A N 1
ATOM 2438 C CA . THR A 1 305 ? 8.031 0.176 27.125 1 93 305 THR A CA 1
ATOM 2439 C C . THR A 1 305 ? 9.438 0.754 27 1 93 305 THR A C 1
ATOM 2441 O O . THR A 1 305 ? 9.859 1.57 27.812 1 93 305 THR A O 1
ATOM 2444 N N . LEU A 1 306 ? 10.078 0.415 25.922 1 91.81 306 LEU A N 1
ATOM 2445 C CA . LEU A 1 306 ? 11.461 0.855 25.75 1 91.81 306 LEU A CA 1
ATOM 2446 C C . LEU A 1 306 ? 11.516 2.205 25.047 1 91.81 306 LEU A C 1
ATOM 2448 O O . LEU A 1 306 ? 12.586 2.807 24.938 1 91.81 306 LEU A O 1
ATOM 2452 N N . LEU A 1 307 ? 10.414 2.701 24.609 1 95.31 307 LEU A N 1
ATOM 2453 C CA . LEU A 1 307 ? 10.383 3.953 23.859 1 95.31 307 LEU A CA 1
ATOM 2454 C C . LEU A 1 307 ? 9.922 5.105 24.75 1 95.31 307 LEU A C 1
ATOM 2456 O O . LEU A 1 307 ? 8.953 4.973 25.484 1 95.31 307 LEU A O 1
ATOM 2460 N N . GLU A 1 308 ? 10.641 6.191 24.672 1 96.31 308 GLU A N 1
ATOM 2461 C CA . GLU A 1 308 ? 10.281 7.383 25.438 1 96.31 308 GLU A CA 1
ATOM 2462 C C . GLU A 1 308 ? 9.227 8.211 24.719 1 96.31 308 GLU A C 1
ATOM 2464 O O . GLU A 1 308 ? 8.555 9.039 25.328 1 96.31 308 GLU A O 1
ATOM 2469 N N . GLN A 1 309 ? 9.117 7.996 23.422 1 95.81 309 GLN A N 1
ATOM 2470 C CA . GLN A 1 309 ? 8.18 8.734 22.578 1 95.81 309 GLN A CA 1
ATOM 2471 C C . GLN A 1 309 ? 7.965 8.023 21.234 1 95.81 309 GLN A C 1
ATOM 2473 O O . GLN A 1 309 ? 8.648 7.043 20.938 1 95.81 309 GLN A O 1
ATOM 2478 N N . ALA A 1 310 ? 7.012 8.523 20.516 1 95.12 310 ALA A N 1
ATOM 2479 C CA . ALA A 1 310 ? 6.875 8.102 19.109 1 95.12 310 ALA A CA 1
ATOM 2480 C C . ALA A 1 310 ? 7.969 8.711 18.25 1 95.12 310 ALA A C 1
ATOM 2482 O O . ALA A 1 310 ? 8.414 9.836 18.5 1 95.12 310 ALA A O 1
ATOM 2483 N N . TYR A 1 311 ? 8.391 8.023 17.312 1 94.81 311 TYR A N 1
ATOM 2484 C CA . TYR A 1 311 ? 9.359 8.547 16.359 1 94.81 311 TYR A CA 1
ATOM 2485 C C . TYR A 1 311 ? 8.812 8.492 14.93 1 94.81 311 TYR A C 1
ATOM 2487 O O . TYR A 1 311 ? 8.281 7.461 14.508 1 94.81 311 TYR A O 1
ATOM 2495 N N . SER A 1 312 ? 8.922 9.633 14.266 1 94.69 312 SER A N 1
ATOM 2496 C CA . SER A 1 312 ? 8.383 9.695 12.914 1 94.69 312 SER A CA 1
ATOM 2497 C C . SER A 1 312 ? 9.156 8.789 11.961 1 94.69 312 SER A C 1
ATOM 2499 O O . SER A 1 312 ? 10.328 8.5 12.188 1 94.69 312 SER A O 1
ATOM 2501 N N . PRO A 1 313 ? 8.57 8.328 10.859 1 96.94 313 PRO A N 1
ATOM 2502 C CA . PRO A 1 313 ? 9.234 7.457 9.891 1 96.94 313 PRO A CA 1
ATOM 2503 C C . PRO A 1 313 ? 10.508 8.07 9.312 1 96.94 313 PRO A C 1
ATOM 2505 O O . PRO A 1 313 ? 11.523 7.383 9.172 1 96.94 313 PRO A O 1
ATOM 2508 N N . MET A 1 314 ? 10.516 9.398 9.047 1 97.25 314 MET A N 1
ATOM 2509 C CA . MET A 1 314 ? 11.703 10.023 8.461 1 97.25 314 MET A CA 1
ATOM 2510 C C . MET A 1 314 ? 12.82 10.141 9.492 1 97.25 314 MET A C 1
ATOM 2512 O O . MET A 1 314 ? 14 10.125 9.141 1 97.25 314 MET A O 1
ATOM 2516 N N . THR A 1 315 ? 12.406 10.25 10.797 1 96.44 315 THR A N 1
ATOM 2517 C CA . THR A 1 315 ? 13.422 10.18 11.844 1 96.44 315 THR A CA 1
ATOM 2518 C C . THR A 1 315 ? 14.109 8.82 11.836 1 96.44 315 THR A C 1
ATOM 2520 O O . THR A 1 315 ? 15.344 8.734 11.922 1 96.44 315 THR A O 1
ATOM 2523 N N . ILE A 1 316 ? 13.32 7.793 11.688 1 97.25 316 ILE A N 1
ATOM 2524 C CA . ILE A 1 316 ? 13.844 6.43 11.664 1 97.25 316 ILE A CA 1
ATOM 2525 C C . ILE A 1 316 ? 14.711 6.242 10.422 1 97.25 316 ILE A C 1
ATOM 2527 O O . ILE A 1 316 ? 15.805 5.668 10.5 1 97.25 316 ILE A O 1
ATOM 2531 N N . ARG A 1 317 ? 14.227 6.691 9.273 1 98.25 317 ARG A N 1
ATOM 2532 C CA . ARG A 1 317 ? 15.016 6.605 8.047 1 98.25 317 ARG A CA 1
ATOM 2533 C C . ARG A 1 317 ? 16.344 7.336 8.195 1 98.25 317 ARG A C 1
ATOM 2535 O O . ARG A 1 317 ? 17.391 6.793 7.863 1 98.25 317 ARG A O 1
ATOM 2542 N N . PHE A 1 318 ? 16.266 8.562 8.719 1 98.38 318 PHE A N 1
ATOM 2543 C CA . PHE A 1 318 ? 17.484 9.359 8.859 1 98.38 318 PHE A CA 1
ATOM 2544 C C . PHE A 1 318 ? 18.453 8.703 9.828 1 98.38 318 PHE A C 1
ATOM 2546 O O . PHE A 1 318 ? 19.672 8.695 9.586 1 98.38 318 PHE A O 1
ATOM 2553 N N . PHE A 1 319 ? 17.891 8.18 10.922 1 97.94 319 PHE A N 1
ATOM 2554 C CA . PHE A 1 319 ? 18.688 7.434 11.883 1 97.94 319 PHE A CA 1
ATOM 2555 C C . PHE A 1 319 ? 19.469 6.32 11.195 1 97.94 319 PHE A C 1
ATOM 2557 O O . PHE A 1 319 ? 20.672 6.168 11.406 1 97.94 319 PHE A O 1
ATOM 2564 N N . THR A 1 320 ? 18.859 5.582 10.336 1 97.88 320 THR A N 1
ATOM 2565 C CA . THR A 1 320 ? 19.453 4.469 9.609 1 97.88 320 THR A CA 1
ATOM 2566 C C . THR A 1 320 ? 20.547 4.961 8.672 1 97.88 320 THR A C 1
ATOM 2568 O O . THR A 1 320 ? 21.578 4.297 8.508 1 97.88 320 THR A O 1
ATOM 2571 N N . LEU A 1 321 ? 20.359 6.117 8.109 1 98.44 321 LEU A N 1
ATOM 2572 C CA . LEU A 1 321 ? 21.266 6.648 7.086 1 98.44 321 LEU A CA 1
ATOM 2573 C C . LEU A 1 321 ? 22.5 7.262 7.715 1 98.44 321 LEU A C 1
ATOM 2575 O O . LEU A 1 321 ? 23.484 7.535 7.016 1 98.44 321 LEU A O 1
ATOM 2579 N N . GLN A 1 322 ? 22.516 7.438 9.016 1 97.12 322 GLN A N 1
ATOM 2580 C CA . GLN A 1 322 ? 23.625 8.109 9.68 1 97.12 322 GLN A CA 1
ATOM 2581 C C . GLN A 1 322 ? 24.828 7.18 9.836 1 97.12 322 GLN A C 1
ATOM 2583 O O . GLN A 1 322 ? 25.922 7.621 10.188 1 97.12 322 GLN A O 1
ATOM 2588 N N . ALA A 1 323 ? 24.625 5.93 9.578 1 96.5 323 ALA A N 1
ATOM 2589 C CA . ALA A 1 323 ? 25.719 4.961 9.602 1 96.5 323 ALA A CA 1
ATOM 2590 C C . ALA A 1 323 ? 25.891 4.277 8.25 1 96.5 323 ALA A C 1
ATOM 2592 O O . ALA A 1 323 ? 24.922 4.148 7.492 1 96.5 323 ALA A O 1
ATOM 2593 N N . HIS A 1 324 ? 27.172 3.943 7.984 1 97.88 324 HIS A N 1
ATOM 2594 C CA . HIS A 1 324 ? 27.391 3.096 6.816 1 97.88 324 HIS A CA 1
ATOM 2595 C C . HIS A 1 324 ? 26.609 1.788 6.934 1 97.88 324 HIS A C 1
ATOM 2597 O O . HIS A 1 324 ? 26.562 1.191 8.008 1 97.88 324 HIS A O 1
ATOM 2603 N N . TYR A 1 325 ? 26.047 1.281 5.809 1 98.25 325 TYR A N 1
ATOM 2604 C CA . TYR A 1 325 ? 25.125 0.151 5.883 1 98.25 325 TYR A CA 1
ATOM 2605 C C . TYR A 1 325 ? 25.859 -1.114 6.324 1 98.25 325 TYR A C 1
ATOM 2607 O O . TYR A 1 325 ? 25.234 -2.055 6.82 1 98.25 325 TYR A O 1
ATOM 2615 N N . ARG A 1 326 ? 27.188 -1.175 6.148 1 98 326 ARG A N 1
ATOM 2616 C CA . ARG A 1 326 ? 27.953 -2.361 6.523 1 98 326 ARG A CA 1
ATOM 2617 C C . ARG A 1 326 ? 28.422 -2.268 7.969 1 98 326 ARG A C 1
ATOM 2619 O O . ARG A 1 326 ? 29.047 -3.197 8.484 1 98 326 ARG A O 1
ATOM 2626 N N . SER A 1 327 ? 28.125 -1.162 8.672 1 96.44 327 SER A N 1
ATOM 2627 C CA . SER A 1 327 ? 28.469 -1.017 10.078 1 96.44 327 SER A CA 1
ATOM 2628 C C . SER A 1 327 ? 27.266 -1.354 10.977 1 96.44 327 SER A C 1
ATOM 2630 O O . SER A 1 327 ? 26.125 -1.324 10.523 1 96.44 327 SER A O 1
ATOM 2632 N N . THR A 1 328 ? 27.547 -1.699 12.195 1 93.75 328 THR A N 1
ATOM 2633 C CA . THR A 1 328 ? 26.469 -1.932 13.156 1 93.75 328 THR A CA 1
ATOM 2634 C C . THR A 1 328 ? 25.781 -0.62 13.523 1 93.75 328 THR A C 1
ATOM 2636 O O . THR A 1 328 ? 26.453 0.415 13.656 1 93.75 328 THR A O 1
ATOM 2639 N N . LEU A 1 329 ? 24.547 -0.616 13.633 1 93.69 329 LEU A N 1
ATOM 2640 C CA . LEU A 1 329 ? 23.734 0.527 14.047 1 93.69 329 LEU A CA 1
ATOM 2641 C C . LEU A 1 329 ? 23.047 0.257 15.383 1 93.69 329 LEU A C 1
ATOM 2643 O O . LEU A 1 329 ? 22.266 -0.687 15.5 1 93.69 329 LEU A O 1
ATOM 2647 N N . ASP A 1 330 ? 23.344 1.071 16.344 1 93.62 330 ASP A N 1
ATOM 2648 C CA . ASP A 1 330 ? 22.797 0.845 17.672 1 93.62 330 ASP A CA 1
ATOM 2649 C C . ASP A 1 330 ? 21.625 1.786 17.953 1 93.62 330 ASP A C 1
ATOM 2651 O O . ASP A 1 330 ? 21.781 3.008 17.906 1 93.62 330 ASP A O 1
ATOM 2655 N N . PHE A 1 331 ? 20.594 1.216 18.281 1 92.44 331 PHE A N 1
ATOM 2656 C CA . PHE A 1 331 ? 19.359 1.93 18.562 1 92.44 331 PHE A CA 1
ATOM 2657 C C . PHE A 1 331 ? 19.297 2.381 20.016 1 92.44 331 PHE A C 1
ATOM 2659 O O . PHE A 1 331 ? 19.625 1.614 20.922 1 92.44 331 PHE A O 1
ATOM 2666 N N . SER A 1 332 ? 18.875 3.617 20.297 1 94.12 332 SER A N 1
ATOM 2667 C CA . SER A 1 332 ? 18.516 4.18 21.594 1 94.12 332 SER A CA 1
ATOM 2668 C C . SER A 1 332 ? 17.625 5.406 21.438 1 94.12 332 SER A C 1
ATOM 2670 O O . SER A 1 332 ? 17.578 6.016 20.375 1 94.12 332 SER A O 1
ATOM 2672 N N . ASN A 1 333 ? 16.938 5.707 22.5 1 95.12 333 ASN A N 1
ATOM 2673 C CA . ASN A 1 333 ? 16.125 6.922 22.484 1 95.12 333 ASN A CA 1
ATOM 2674 C C . ASN A 1 333 ? 16.984 8.156 22.203 1 95.12 333 ASN A C 1
ATOM 2676 O O . ASN A 1 333 ? 16.594 9.016 21.406 1 95.12 333 ASN A O 1
ATOM 2680 N N . ASP A 1 334 ? 18.125 8.203 22.781 1 96.06 334 ASP A N 1
ATOM 2681 C CA . ASP A 1 334 ? 19.031 9.344 22.578 1 96.06 334 ASP A CA 1
ATOM 2682 C C . ASP A 1 334 ? 19.484 9.43 21.125 1 96.06 334 ASP A C 1
ATOM 2684 O O . ASP A 1 334 ? 19.531 10.516 20.547 1 96.06 334 ASP A O 1
ATOM 2688 N N . ALA A 1 335 ? 19.812 8.32 20.578 1 95.94 335 ALA A N 1
ATOM 2689 C CA . ALA A 1 335 ? 20.25 8.281 19.188 1 95.94 335 ALA A CA 1
ATOM 2690 C C . ALA A 1 335 ? 19.141 8.742 18.25 1 95.94 335 ALA A C 1
ATOM 2692 O O . ALA A 1 335 ? 19.406 9.477 17.281 1 95.94 335 ALA A O 1
ATOM 2693 N N . LEU A 1 336 ? 17.938 8.375 18.531 1 95.81 336 LEU A N 1
ATOM 2694 C CA . LEU A 1 336 ? 16.797 8.75 17.688 1 95.81 336 LEU A CA 1
ATOM 2695 C C . LEU A 1 336 ? 16.484 10.234 17.828 1 95.81 336 LEU A C 1
ATOM 2697 O O . LEU A 1 336 ? 16.156 10.898 16.844 1 95.81 336 LEU A O 1
ATOM 2701 N N . LYS A 1 337 ? 16.547 10.734 19.047 1 95.31 337 LYS A N 1
ATOM 2702 C CA . LYS A 1 337 ? 16.328 12.164 19.266 1 95.31 337 LYS A CA 1
ATOM 2703 C C . LYS A 1 337 ? 17.375 12.992 18.516 1 95.31 337 LYS A C 1
ATOM 2705 O O . LYS A 1 337 ? 17.047 14 17.891 1 95.31 337 LYS A O 1
ATOM 2710 N N . ALA A 1 338 ? 18.609 12.531 18.609 1 96.38 338 ALA A N 1
ATOM 2711 C CA . ALA A 1 338 ? 19.688 13.195 17.891 1 96.38 338 ALA A CA 1
ATOM 2712 C C . ALA A 1 338 ? 19.453 13.141 16.391 1 96.38 338 ALA A C 1
ATOM 2714 O O . ALA A 1 338 ? 19.703 14.125 15.68 1 96.38 338 ALA A O 1
ATOM 2715 N N . ALA A 1 339 ? 18.984 12.039 15.906 1 97.06 339 ALA A N 1
ATOM 2716 C CA . ALA A 1 339 ? 18.688 11.875 14.484 1 97.06 339 ALA A CA 1
ATOM 2717 C C . ALA A 1 339 ? 17.594 12.836 14.039 1 97.06 339 ALA A C 1
ATOM 2719 O O . ALA A 1 339 ? 17.672 13.414 12.953 1 97.06 339 ALA A O 1
ATOM 2720 N N . ASN A 1 340 ? 16.578 12.938 14.859 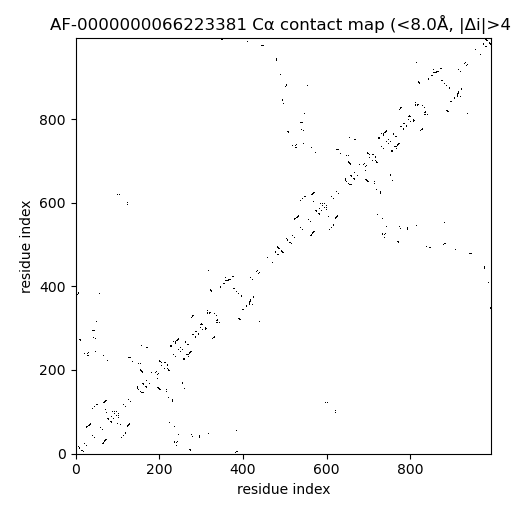1 94.88 340 ASN A N 1
ATOM 2721 C CA . ASN A 1 340 ? 15.508 13.875 14.539 1 94.88 340 ASN A CA 1
ATOM 2722 C C . ASN A 1 340 ? 16.031 15.305 14.406 1 94.88 340 ASN A C 1
ATOM 2724 O O . ASN A 1 340 ? 15.656 16.016 13.477 1 94.88 340 ASN A O 1
ATOM 2728 N N . LYS A 1 341 ? 16.859 15.711 15.305 1 93.19 341 LYS A N 1
ATOM 2729 C CA . LYS A 1 341 ? 17.438 17.047 15.258 1 93.19 341 LYS A CA 1
ATOM 2730 C C . LYS A 1 341 ? 18.234 17.266 13.977 1 93.19 341 LYS A C 1
ATOM 2732 O O . LYS A 1 341 ? 18.109 18.297 13.32 1 93.19 341 LYS A O 1
ATOM 2737 N N . ALA A 1 342 ? 19.031 16.297 13.703 1 95.94 342 ALA A N 1
ATOM 2738 C CA . ALA A 1 342 ? 19.844 16.375 12.492 1 95.94 342 ALA A CA 1
ATOM 2739 C C . ALA A 1 342 ? 18.984 16.375 11.242 1 95.94 342 ALA A C 1
ATOM 2741 O O . ALA A 1 342 ? 19.25 17.094 10.281 1 95.94 342 ALA A O 1
ATOM 2742 N N . PHE A 1 343 ? 17.984 15.531 11.227 1 96.44 343 PHE A N 1
ATOM 2743 C CA . PHE A 1 343 ? 17.016 15.492 10.125 1 96.44 343 PHE A CA 1
ATOM 2744 C C . PHE A 1 343 ? 16.391 16.859 9.906 1 96.44 343 PHE A C 1
ATOM 2746 O O . PHE A 1 343 ? 16.312 17.344 8.773 1 96.44 343 PHE A O 1
ATOM 2753 N N . ARG A 1 344 ? 15.984 17.5 10.961 1 92.94 344 ARG A N 1
ATOM 2754 C CA . ARG A 1 344 ? 15.367 18.812 10.898 1 92.94 344 ARG A CA 1
ATOM 2755 C C . ARG A 1 344 ? 16.344 19.859 10.336 1 92.94 344 ARG A C 1
ATOM 2757 O O . ARG A 1 344 ? 15.93 20.766 9.617 1 92.94 344 ARG A O 1
ATOM 2764 N N . LYS A 1 345 ? 17.578 19.703 10.711 1 94.19 345 LYS A N 1
ATOM 2765 C CA . LYS A 1 345 ? 18.594 20.594 10.156 1 94.19 345 LYS A CA 1
ATOM 2766 C C . LYS A 1 345 ? 18.656 20.5 8.641 1 94.19 345 LYS A C 1
ATOM 2768 O O . LYS A 1 345 ? 18.766 21.516 7.945 1 94.19 345 LYS A O 1
ATOM 2773 N N . VAL A 1 346 ? 18.562 19.266 8.125 1 97.06 346 VAL A N 1
ATOM 2774 C CA . VAL A 1 346 ? 18.578 19.031 6.684 1 97.06 346 VAL A CA 1
ATOM 2775 C C . VAL A 1 346 ? 17.344 19.688 6.047 1 97.06 346 VAL A C 1
ATOM 2777 O O . VAL A 1 346 ? 17.453 20.344 5.008 1 97.06 346 VAL A O 1
ATOM 2780 N N . MET A 1 347 ? 16.219 19.516 6.711 1 94.38 347 MET A N 1
ATOM 2781 C CA . MET A 1 347 ? 14.984 20.094 6.176 1 94.38 347 MET A CA 1
ATOM 2782 C C . MET A 1 347 ? 15.023 21.625 6.246 1 94.38 347 MET A C 1
ATOM 2784 O O . MET A 1 347 ? 14.5 22.297 5.359 1 94.38 347 MET A O 1
ATOM 2788 N N . ASN A 1 348 ? 15.594 22.156 7.285 1 93.06 348 ASN A N 1
ATOM 2789 C CA . ASN A 1 348 ? 15.805 23.594 7.344 1 93.06 348 ASN A CA 1
ATOM 2790 C C . ASN A 1 348 ? 16.688 24.078 6.203 1 93.06 348 ASN A C 1
ATOM 2792 O O . ASN A 1 348 ? 16.453 25.141 5.629 1 93.06 348 ASN A O 1
ATOM 2796 N N . GLY A 1 349 ? 17.719 23.266 5.957 1 94.44 349 GLY A N 1
ATOM 2797 C CA . GLY A 1 349 ? 18.547 23.578 4.801 1 94.44 349 GLY A CA 1
ATOM 2798 C C . GLY A 1 349 ? 17.75 23.672 3.508 1 94.44 349 GLY A C 1
ATOM 2799 O O . GLY A 1 349 ? 17.969 24.578 2.701 1 94.44 349 GLY A O 1
ATOM 2800 N N . MET A 1 350 ? 16.859 22.766 3.342 1 95.25 350 MET A N 1
ATOM 2801 C CA . MET A 1 350 ? 16 22.734 2.162 1 95.25 350 MET A CA 1
ATOM 2802 C C . MET A 1 350 ? 15.125 23.984 2.107 1 95.25 350 MET A C 1
ATOM 2804 O O . MET A 1 350 ? 14.984 24.609 1.05 1 95.25 350 MET A O 1
ATOM 2808 N N . LYS A 1 351 ? 14.562 24.344 3.199 1 90.5 351 LYS A N 1
ATOM 2809 C CA . LYS A 1 351 ? 13.719 25.531 3.279 1 90.5 351 LYS A CA 1
ATOM 2810 C C . LYS A 1 351 ? 14.5 26.797 2.934 1 90.5 351 LYS A C 1
ATOM 2812 O O . LYS A 1 351 ? 14.031 27.625 2.156 1 90.5 351 LYS A O 1
ATOM 2817 N N . MET A 1 352 ? 15.648 26.938 3.545 1 92.75 352 MET A N 1
ATOM 2818 C CA . MET A 1 352 ? 16.5 28.094 3.26 1 92.75 352 MET A CA 1
ATOM 2819 C C . MET A 1 352 ? 16.828 28.172 1.773 1 92.75 352 MET A C 1
ATOM 2821 O O . MET A 1 352 ? 16.703 29.219 1.154 1 92.75 352 MET A O 1
ATOM 2825 N N . LEU A 1 353 ? 17.203 27.016 1.247 1 95.44 353 LEU A N 1
ATOM 2826 C CA . LEU A 1 353 ? 17.594 26.938 -0.154 1 95.44 353 LEU A CA 1
ATOM 2827 C C . LEU A 1 353 ? 16.453 27.359 -1.069 1 95.44 353 LEU A C 1
ATOM 2829 O O . LEU A 1 353 ? 16.656 28.094 -2.035 1 95.44 353 LEU A O 1
ATOM 2833 N N . ASN A 1 354 ? 15.289 26.906 -0.794 1 93 354 ASN A N 1
ATOM 2834 C CA . ASN A 1 354 ? 14.117 27.172 -1.619 1 93 354 ASN A CA 1
ATOM 2835 C C . ASN A 1 354 ? 13.742 28.641 -1.589 1 93 354 ASN A C 1
ATOM 2837 O O . ASN A 1 354 ? 13.117 29.156 -2.523 1 93 354 ASN A O 1
ATOM 2841 N N . SER A 1 355 ? 14.148 29.344 -0.566 1 91.5 355 SER A N 1
ATOM 2842 C CA . SER A 1 355 ? 13.82 30.75 -0.438 1 91.5 355 SER A CA 1
ATOM 2843 C C . SER A 1 355 ? 14.812 31.625 -1.196 1 91.5 355 SER A C 1
ATOM 2845 O O . SER A 1 355 ? 14.57 32.812 -1.402 1 91.5 355 SER A O 1
ATOM 2847 N N . LEU A 1 356 ? 15.867 31.047 -1.636 1 93.94 356 LEU A N 1
ATOM 2848 C CA . LEU A 1 356 ? 16.922 31.812 -2.295 1 93.94 356 LEU A CA 1
ATOM 2849 C C . LEU A 1 356 ? 16.609 31.984 -3.779 1 93.94 356 LEU A C 1
ATOM 2851 O O . LEU A 1 356 ? 16.094 31.078 -4.422 1 93.94 356 LEU A O 1
ATOM 2855 N N . GLU A 1 357 ? 16.922 33.125 -4.262 1 95.12 357 GLU A N 1
ATOM 2856 C CA . GLU A 1 357 ? 16.922 33.438 -5.688 1 95.12 357 GLU A CA 1
ATOM 2857 C C . GLU A 1 357 ? 18.281 34 -6.125 1 95.12 357 GLU A C 1
ATOM 2859 O O . GLU A 1 357 ? 19.016 34.562 -5.32 1 95.12 357 GLU A O 1
ATOM 2864 N N . TYR A 1 358 ? 18.578 33.719 -7.34 1 95.69 358 TYR A N 1
ATOM 2865 C CA . TYR A 1 358 ? 19.812 34.281 -7.852 1 95.69 358 TYR A CA 1
ATOM 2866 C C . TYR A 1 358 ? 19.703 35.812 -8.016 1 95.69 358 TYR A C 1
ATOM 2868 O O . TYR A 1 358 ? 18.812 36.281 -8.719 1 95.69 358 TYR A O 1
ATOM 2876 N N . SER A 1 359 ? 20.594 36.5 -7.418 1 93.5 359 SER A N 1
ATOM 2877 C CA . SER A 1 359 ? 20.547 37.938 -7.414 1 93.5 359 SER A CA 1
ATOM 2878 C C . SER A 1 359 ? 21.047 38.5 -8.742 1 93.5 359 SER A C 1
ATOM 2880 O O . SER A 1 359 ? 21.953 37.969 -9.367 1 93.5 359 SER A O 1
ATOM 2882 N N . THR A 1 360 ? 20.453 39.625 -9.109 1 90.5 360 THR A N 1
ATOM 2883 C CA . THR A 1 360 ? 20.859 40.312 -10.328 1 90.5 360 THR A CA 1
ATOM 2884 C C . THR A 1 360 ? 21.859 41.406 -10.008 1 90.5 360 THR A C 1
ATOM 2886 O O . THR A 1 360 ? 22.203 42.219 -10.883 1 90.5 360 THR A O 1
ATOM 2889 N N . ASP A 1 361 ? 22.312 41.5 -8.828 1 88.31 361 ASP A N 1
ATOM 2890 C CA . ASP A 1 361 ? 23.297 42.469 -8.422 1 88.31 361 ASP A CA 1
ATOM 2891 C C . ASP A 1 361 ? 24.578 42.344 -9.258 1 88.31 361 ASP A C 1
ATOM 2893 O O . ASP A 1 361 ? 24.938 41.25 -9.68 1 88.31 361 ASP A O 1
ATOM 2897 N N . ILE A 1 362 ? 25.156 43.438 -9.5 1 90.25 362 ILE A N 1
ATOM 2898 C CA . ILE A 1 362 ? 26.422 43.438 -10.211 1 90.25 362 ILE A CA 1
ATOM 2899 C C . ILE A 1 362 ? 27.578 43.438 -9.203 1 90.25 362 ILE A C 1
ATOM 2901 O O . ILE A 1 362 ? 27.938 44.469 -8.633 1 90.25 362 ILE A O 1
ATOM 2905 N N . VAL A 1 363 ? 28.078 42.25 -8.938 1 91.62 363 VAL A N 1
ATOM 2906 C CA . VAL A 1 363 ? 29.188 42.062 -8 1 91.62 363 VAL A CA 1
ATOM 2907 C C . VAL A 1 363 ? 30.234 41.156 -8.625 1 91.62 363 VAL A C 1
ATOM 2909 O O . VAL A 1 363 ? 29.938 40.406 -9.562 1 91.62 363 VAL A O 1
ATOM 2912 N N . GLU A 1 364 ? 31.453 41.281 -8.125 1 94.25 364 GLU A N 1
ATOM 2913 C CA . GLU A 1 364 ? 32.5 40.375 -8.586 1 94.25 364 GLU A CA 1
ATOM 2914 C C . GLU A 1 364 ? 32.281 38.938 -8.055 1 94.25 364 GLU A C 1
ATOM 2916 O O . GLU A 1 364 ? 32.031 38.75 -6.863 1 94.25 364 GLU A O 1
ATOM 2921 N N . GLN A 1 365 ? 32.375 38.031 -8.914 1 94.81 365 GLN A N 1
ATOM 2922 C CA . GLN A 1 365 ? 32.188 36.656 -8.523 1 94.81 365 GLN A CA 1
ATOM 2923 C C . GLN A 1 365 ? 33.375 36.156 -7.672 1 94.81 365 GLN A C 1
ATOM 2925 O O . GLN A 1 365 ? 34.5 36.5 -7.926 1 94.81 365 GLN A O 1
ATOM 2930 N N . ASP A 1 366 ? 33.031 35.469 -6.73 1 96.5 366 ASP A N 1
ATOM 2931 C CA . ASP A 1 366 ? 34.031 34.844 -5.832 1 96.5 366 ASP A CA 1
ATOM 2932 C C . ASP A 1 366 ? 34.375 33.406 -6.289 1 96.5 366 ASP A C 1
ATOM 2934 O O . ASP A 1 366 ? 33.719 32.469 -5.871 1 96.5 366 ASP A O 1
ATOM 2938 N N . GLN A 1 367 ? 35.375 33.281 -7.059 1 97.38 367 GLN A N 1
ATOM 2939 C CA . GLN A 1 367 ? 35.719 32 -7.668 1 97.38 367 GLN A CA 1
ATOM 2940 C C . GLN A 1 367 ? 36.062 30.969 -6.605 1 97.38 367 GLN A C 1
ATOM 2942 O O . GLN A 1 367 ? 35.781 29.781 -6.77 1 97.38 367 GLN A O 1
ATOM 2947 N N . ALA A 1 368 ? 36.688 31.422 -5.562 1 97.56 368 ALA A N 1
ATOM 2948 C CA . ALA A 1 368 ? 37.062 30.516 -4.477 1 97.56 368 ALA A CA 1
ATOM 2949 C C . ALA A 1 368 ? 35.812 29.891 -3.846 1 97.56 368 ALA A C 1
ATOM 2951 O O . ALA A 1 368 ? 35.781 28.703 -3.523 1 97.56 368 ALA A O 1
ATOM 2952 N N . LEU A 1 369 ? 34.812 30.688 -3.691 1 97.81 369 LEU A N 1
ATOM 2953 C CA . LEU A 1 369 ? 33.594 30.203 -3.105 1 97.81 369 LEU A CA 1
ATOM 2954 C C . LEU A 1 369 ? 32.844 29.266 -4.059 1 97.81 369 LEU A C 1
ATOM 2956 O O . LEU A 1 369 ? 32.281 28.266 -3.631 1 97.81 369 LEU A O 1
ATOM 2960 N N . ASN A 1 370 ? 32.844 29.625 -5.34 1 98.19 370 ASN A N 1
ATOM 2961 C CA . ASN A 1 370 ? 32.312 28.719 -6.348 1 98.19 370 ASN A CA 1
ATOM 2962 C C . ASN A 1 370 ? 32.969 27.344 -6.285 1 98.19 370 ASN A C 1
ATOM 2964 O O . ASN A 1 370 ? 32.281 26.328 -6.262 1 98.19 370 ASN A O 1
ATOM 2968 N N . ASP A 1 371 ? 34.312 27.375 -6.207 1 98.31 371 ASP A N 1
ATOM 2969 C CA . ASP A 1 371 ? 35.062 26.125 -6.164 1 98.31 371 ASP A CA 1
ATOM 2970 C C . ASP A 1 371 ? 34.75 25.344 -4.895 1 98.31 371 ASP A C 1
ATOM 2972 O O . ASP A 1 371 ? 34.625 24.109 -4.93 1 98.31 371 ASP A O 1
ATOM 2976 N N . GLU A 1 372 ? 34.594 26.031 -3.834 1 98.31 372 GLU A N 1
ATOM 2977 C CA . GLU A 1 372 ? 34.312 25.391 -2.551 1 98.31 372 GLU A CA 1
ATOM 2978 C C . GLU A 1 372 ? 32.969 24.703 -2.561 1 98.31 372 GLU A C 1
ATOM 2980 O O . GLU A 1 372 ? 32.844 23.562 -2.117 1 98.31 372 GLU A O 1
ATOM 2985 N N . ILE A 1 373 ? 31.984 25.375 -3.037 1 98.56 373 ILE A N 1
ATOM 2986 C CA . ILE A 1 373 ? 30.625 24.828 -3.092 1 98.56 373 ILE A CA 1
ATOM 2987 C C . ILE A 1 373 ? 30.594 23.609 -4.016 1 98.56 373 ILE A C 1
ATOM 2989 O O . ILE A 1 373 ? 30.047 22.562 -3.66 1 98.56 373 ILE A O 1
ATOM 2993 N N . ASN A 1 374 ? 31.203 23.75 -5.129 1 98.56 374 ASN A N 1
ATOM 2994 C CA . ASN A 1 374 ? 31.266 22.625 -6.059 1 98.56 374 ASN A CA 1
ATOM 2995 C C . ASN A 1 374 ? 32.031 21.438 -5.457 1 98.56 374 ASN A C 1
ATOM 2997 O O . ASN A 1 374 ? 31.656 20.281 -5.699 1 98.56 374 ASN A O 1
ATOM 3001 N N . LYS A 1 375 ? 33.062 21.75 -4.723 1 98.5 375 LYS A N 1
ATOM 3002 C CA . LYS A 1 375 ? 33.812 20.688 -4.055 1 98.5 375 LYS A CA 1
ATOM 3003 C C . LYS A 1 375 ? 32.938 19.984 -3.016 1 98.5 375 LYS A C 1
ATOM 3005 O O . LYS A 1 375 ? 32.969 18.75 -2.902 1 98.5 375 LYS A O 1
ATOM 3010 N N . ILE A 1 376 ? 32.156 20.703 -2.227 1 98.75 376 ILE A N 1
ATOM 3011 C CA . ILE A 1 376 ? 31.281 20.125 -1.217 1 98.75 376 ILE A CA 1
ATOM 3012 C C . ILE A 1 376 ? 30.266 19.203 -1.887 1 98.75 376 ILE A C 1
ATOM 3014 O O . ILE A 1 376 ? 30 18.109 -1.408 1 98.75 376 ILE A O 1
ATOM 3018 N N . ILE A 1 377 ? 29.75 19.703 -2.992 1 98.62 377 ILE A N 1
ATOM 3019 C CA . ILE A 1 377 ? 28.781 18.906 -3.738 1 98.62 377 ILE A CA 1
ATOM 3020 C C . ILE A 1 377 ? 29.438 17.625 -4.238 1 98.62 377 ILE A C 1
ATOM 3022 O O . ILE A 1 377 ? 28.875 16.531 -4.109 1 98.62 377 ILE A O 1
ATOM 3026 N N . ALA A 1 378 ? 30.625 17.766 -4.77 1 98.44 378 ALA A N 1
ATOM 3027 C CA . ALA A 1 378 ? 31.375 16.609 -5.242 1 98.44 378 ALA A CA 1
ATOM 3028 C C . ALA A 1 378 ? 31.641 15.617 -4.105 1 98.44 378 ALA A C 1
ATOM 3030 O O . ALA A 1 378 ? 31.625 14.406 -4.312 1 98.44 378 ALA A O 1
ATOM 3031 N N . ASP A 1 379 ? 31.891 16.156 -2.959 1 98.38 379 ASP A N 1
ATOM 3032 C CA . ASP A 1 379 ? 32.156 15.312 -1.794 1 98.38 379 ASP A CA 1
ATOM 3033 C C . ASP A 1 379 ? 30.906 14.508 -1.411 1 98.38 379 ASP A C 1
ATOM 3035 O O . ASP A 1 379 ? 31.016 13.367 -0.956 1 98.38 379 ASP A O 1
ATOM 3039 N N . CYS A 1 380 ? 29.719 15.109 -1.505 1 98.56 380 CYS A N 1
ATOM 3040 C CA . CYS A 1 380 ? 28.484 14.375 -1.274 1 98.56 380 CYS A CA 1
ATOM 3041 C C . CYS A 1 380 ? 28.391 13.156 -2.189 1 98.56 380 CYS A C 1
ATOM 3043 O O . CYS A 1 380 ? 28.141 12.039 -1.725 1 98.56 380 CYS A O 1
ATOM 3045 N N . TYR A 1 381 ? 28.672 13.352 -3.443 1 98.44 381 TYR A N 1
ATOM 3046 C CA . TYR A 1 381 ? 28.562 12.273 -4.422 1 98.44 381 TYR A CA 1
ATOM 3047 C C . TYR A 1 381 ? 29.688 11.258 -4.254 1 98.44 381 TYR A C 1
ATOM 3049 O O . TYR A 1 381 ? 29.484 10.07 -4.492 1 98.44 381 TYR A O 1
ATOM 3057 N N . LYS A 1 382 ? 30.859 11.75 -3.809 1 98.12 382 LYS A N 1
ATOM 3058 C CA . LYS A 1 382 ? 31.953 10.828 -3.504 1 98.12 382 LYS A CA 1
ATOM 3059 C C . LYS A 1 382 ? 31.562 9.859 -2.398 1 98.12 382 LYS A C 1
ATOM 3061 O O . LYS A 1 382 ? 31.906 8.672 -2.451 1 98.12 382 LYS A O 1
ATOM 3066 N N . GLY A 1 383 ? 30.844 10.367 -1.438 1 98.25 383 GLY A N 1
ATOM 3067 C CA . GLY A 1 383 ? 30.312 9.492 -0.405 1 98.25 383 GLY A CA 1
ATOM 3068 C C . GLY A 1 383 ? 29.406 8.414 -0.948 1 98.25 383 GLY A C 1
ATOM 3069 O O . GLY A 1 383 ? 29.594 7.227 -0.663 1 98.25 383 GLY A O 1
ATOM 3070 N N . MET A 1 384 ? 28.484 8.781 -1.812 1 98.56 384 MET A N 1
ATOM 3071 C CA . MET A 1 384 ? 27.547 7.836 -2.385 1 98.56 384 MET A CA 1
ATOM 3072 C C . MET A 1 384 ? 28.25 6.844 -3.303 1 98.56 384 MET A C 1
ATOM 3074 O O . MET A 1 384 ? 27.922 5.656 -3.312 1 98.56 384 MET A O 1
ATOM 3078 N N . SER A 1 385 ? 29.266 7.336 -4.031 1 98.5 385 SER A N 1
ATOM 3079 C CA . SER A 1 385 ? 29.938 6.504 -5.027 1 98.5 385 SER A CA 1
ATOM 3080 C C . SER A 1 385 ? 30.922 5.547 -4.371 1 98.5 385 SER A C 1
ATOM 3082 O O . SER A 1 385 ? 31.406 4.613 -5.012 1 98.5 385 SER A O 1
ATOM 3084 N N . ASP A 1 386 ? 31.234 5.848 -3.137 1 98.38 386 ASP A N 1
ATOM 3085 C CA . ASP A 1 386 ? 32.062 4.938 -2.365 1 98.38 386 ASP A CA 1
ATOM 3086 C C . ASP A 1 386 ? 31.219 4.004 -1.507 1 98.38 386 ASP A C 1
ATOM 3088 O O . ASP A 1 386 ? 31.141 4.176 -0.289 1 98.38 386 ASP A O 1
ATOM 3092 N N . ASP A 1 387 ? 30.688 3.047 -2.082 1 98.69 387 ASP A N 1
ATOM 3093 C CA . ASP A 1 387 ? 29.938 1.984 -1.419 1 98.69 387 ASP A CA 1
ATOM 3094 C C . ASP A 1 387 ? 28.719 2.545 -0.69 1 98.69 387 ASP A C 1
ATOM 3096 O O . ASP A 1 387 ? 28.438 2.158 0.447 1 98.69 387 ASP A O 1
ATOM 3100 N N . PHE A 1 388 ? 28.062 3.516 -1.294 1 98.75 388 PHE A N 1
ATOM 3101 C CA . PHE A 1 388 ? 26.797 4.086 -0.818 1 98.75 388 PHE A CA 1
ATOM 3102 C C . PHE A 1 388 ? 26.953 4.609 0.604 1 98.75 388 PHE A C 1
ATOM 3104 O O . PHE A 1 388 ? 26.109 4.34 1.463 1 98.75 388 PHE A O 1
ATOM 3111 N N . ASN A 1 389 ? 27.984 5.301 0.863 1 98.62 389 ASN A N 1
ATOM 3112 C CA . ASN A 1 389 ? 28.281 5.82 2.197 1 98.62 389 ASN A CA 1
ATOM 3113 C C . ASN A 1 389 ? 27.438 7.051 2.514 1 98.62 389 ASN A C 1
ATOM 3115 O O . ASN A 1 389 ? 27.906 8.18 2.391 1 98.62 389 ASN A O 1
ATOM 3119 N N . THR A 1 390 ? 26.25 6.836 3.043 1 98.81 390 THR A N 1
ATOM 3120 C CA . THR A 1 390 ? 25.297 7.906 3.32 1 98.81 390 THR A CA 1
ATOM 3121 C C . THR A 1 390 ? 25.797 8.781 4.469 1 98.81 390 THR A C 1
ATOM 3123 O O . THR A 1 390 ? 25.516 9.984 4.496 1 98.81 390 THR A O 1
ATOM 3126 N N . ALA A 1 391 ? 26.531 8.203 5.414 1 98.25 391 ALA A N 1
ATOM 3127 C CA . ALA A 1 391 ? 27.062 8.977 6.539 1 98.25 391 ALA A CA 1
ATOM 3128 C C . ALA A 1 391 ? 27.969 10.094 6.055 1 98.25 391 ALA A C 1
ATOM 3130 O O . ALA A 1 391 ? 27.828 11.25 6.48 1 98.25 391 ALA A O 1
ATOM 3131 N N . ILE A 1 392 ? 28.828 9.789 5.145 1 98.38 392 ILE A N 1
ATOM 3132 C CA . ILE A 1 392 ? 29.75 10.766 4.586 1 98.38 392 ILE A CA 1
ATOM 3133 C C . ILE A 1 392 ? 28.984 11.789 3.758 1 98.38 392 ILE A C 1
ATOM 3135 O O . ILE A 1 392 ? 29.281 12.992 3.82 1 98.38 392 ILE A O 1
ATOM 3139 N N . THR A 1 393 ? 28.016 11.32 3.016 1 98.75 393 THR A N 1
ATOM 3140 C CA . THR A 1 393 ? 27.172 12.203 2.205 1 98.75 393 THR A CA 1
ATOM 3141 C C . THR A 1 393 ? 26.453 13.211 3.082 1 98.75 393 THR A C 1
ATOM 3143 O O . THR A 1 393 ? 26.453 14.414 2.787 1 98.75 393 THR A O 1
ATOM 3146 N N . ILE A 1 394 ? 25.906 12.766 4.168 1 98.75 394 ILE A N 1
ATOM 3147 C CA . ILE A 1 394 ? 25.141 13.625 5.078 1 98.75 394 ILE A CA 1
ATOM 3148 C C . ILE A 1 394 ? 26.094 14.641 5.723 1 98.75 394 ILE A C 1
ATOM 3150 O O . ILE A 1 394 ? 25.734 15.82 5.855 1 98.75 394 ILE A O 1
ATOM 3154 N N . ALA A 1 395 ? 27.281 14.211 6.086 1 98.5 395 ALA A N 1
ATOM 3155 C CA . ALA A 1 395 ? 28.281 15.133 6.641 1 98.5 395 ALA A CA 1
ATOM 3156 C C . ALA A 1 395 ? 28.594 16.266 5.656 1 98.5 395 ALA A C 1
ATOM 3158 O O . ALA A 1 395 ? 28.672 17.422 6.047 1 98.5 395 ALA A O 1
ATOM 3159 N N . SER A 1 396 ? 28.766 15.906 4.43 1 98.56 396 SER A N 1
ATOM 3160 C CA . SER A 1 396 ? 29.031 16.891 3.393 1 98.56 396 SER A CA 1
ATOM 3161 C C . SER A 1 396 ? 27.844 17.812 3.176 1 98.56 396 SER A C 1
ATOM 3163 O O . SER A 1 396 ? 28 19 2.898 1 98.56 396 SER A O 1
ATOM 3165 N N . LEU A 1 397 ? 26.609 17.281 3.273 1 98.62 397 LEU A N 1
ATOM 3166 C CA . LEU A 1 397 ? 25.406 18.078 3.17 1 98.62 397 LEU A CA 1
ATOM 3167 C C . LEU A 1 397 ? 25.375 19.156 4.258 1 98.62 397 LEU A C 1
ATOM 3169 O O . LEU A 1 397 ? 24.969 20.297 4 1 98.62 397 LEU A O 1
ATOM 3173 N N . PHE A 1 398 ? 25.797 18.766 5.469 1 98.31 398 PHE A N 1
ATOM 3174 C CA . PHE A 1 398 ? 25.844 19.734 6.559 1 98.31 398 PHE A CA 1
ATOM 3175 C C . PHE A 1 398 ? 26.797 20.891 6.227 1 98.31 398 PHE A C 1
ATOM 3177 O O . PHE A 1 398 ? 26.516 22.047 6.559 1 98.31 398 PHE A O 1
ATOM 3184 N N . ASN A 1 399 ? 27.859 20.562 5.57 1 98.62 399 ASN A N 1
ATOM 3185 C CA . ASN A 1 399 ? 28.781 21.609 5.125 1 98.62 399 ASN A CA 1
ATOM 3186 C C . ASN A 1 399 ? 28.141 22.516 4.09 1 98.62 399 ASN A C 1
ATOM 3188 O O . ASN A 1 399 ? 28.375 23.734 4.09 1 98.62 399 ASN A O 1
ATOM 3192 N N . LEU A 1 400 ? 27.359 21.906 3.234 1 98.69 400 LEU A N 1
ATOM 3193 C CA . LEU A 1 400 ? 26.672 22.688 2.221 1 98.69 400 LEU A CA 1
ATOM 3194 C C . LEU A 1 400 ? 25.641 23.625 2.861 1 98.69 400 LEU A C 1
ATOM 3196 O O . LEU A 1 400 ? 25.469 24.75 2.416 1 98.69 400 LEU A O 1
ATOM 3200 N N . ILE A 1 401 ? 24.969 23.109 3.877 1 97.75 401 ILE A N 1
ATOM 3201 C CA . ILE A 1 401 ? 23.969 23.891 4.59 1 97.75 401 ILE A CA 1
ATOM 3202 C C . ILE A 1 401 ? 24.609 25.141 5.176 1 97.75 401 ILE A C 1
ATOM 3204 O O . ILE A 1 401 ? 24 26.219 5.156 1 97.75 401 ILE A O 1
ATOM 3208 N N . LYS A 1 402 ? 25.844 25.031 5.645 1 97.69 402 LYS A N 1
ATOM 3209 C CA . LYS A 1 402 ? 26.562 26.188 6.172 1 97.69 402 LYS A CA 1
ATOM 3210 C C . LYS A 1 402 ? 26.734 27.266 5.105 1 97.69 402 LYS A C 1
ATOM 3212 O O . LYS A 1 402 ? 26.594 28.469 5.391 1 97.69 402 LYS A O 1
ATOM 3217 N N . LYS A 1 403 ? 27.047 26.844 3.926 1 97.94 403 LYS A N 1
ATOM 3218 C CA . LYS A 1 403 ? 27.188 27.781 2.824 1 97.94 403 LYS A CA 1
ATOM 3219 C C . LYS A 1 403 ? 25.844 28.422 2.457 1 97.94 403 LYS A C 1
ATOM 3221 O O . LYS A 1 403 ? 25.766 29.625 2.229 1 97.94 403 LYS A O 1
ATOM 3226 N N . ILE A 1 404 ? 24.812 27.578 2.398 1 97 404 ILE A N 1
ATOM 3227 C CA . ILE A 1 404 ? 23.469 28.047 2.09 1 97 404 ILE A CA 1
ATOM 3228 C C . ILE A 1 404 ? 23.031 29.109 3.105 1 97 404 ILE A C 1
ATOM 3230 O O . ILE A 1 404 ? 22.453 30.125 2.738 1 97 404 ILE A O 1
ATOM 3234 N N . ASN A 1 405 ? 23.375 28.859 4.324 1 94.25 405 ASN A N 1
ATOM 3235 C CA . ASN A 1 405 ? 23 29.75 5.414 1 94.25 405 ASN A CA 1
ATOM 3236 C C . ASN A 1 405 ? 23.609 31.141 5.238 1 94.25 405 ASN A C 1
ATOM 3238 O O . ASN A 1 405 ? 23 32.125 5.617 1 94.25 405 ASN A O 1
ATOM 3242 N N . VAL A 1 406 ? 24.75 31.234 4.676 1 95.25 406 VAL A N 1
ATOM 3243 C CA . VAL A 1 406 ? 25.438 32.5 4.434 1 95.25 406 VAL A CA 1
ATOM 3244 C C . VAL A 1 406 ? 24.578 33.375 3.516 1 95.25 406 VAL A C 1
ATOM 3246 O O . VAL A 1 406 ? 24.406 34.594 3.768 1 95.25 406 VAL A O 1
ATOM 3249 N N . PHE A 1 407 ? 24.078 32.812 2.525 1 94.94 407 PHE A N 1
ATOM 3250 C CA . PHE A 1 407 ? 23.25 33.531 1.574 1 94.94 407 PHE A CA 1
ATOM 3251 C C . PHE A 1 407 ? 21.875 33.812 2.166 1 94.94 407 PHE A C 1
ATOM 3253 O O . PHE A 1 407 ? 21.312 34.875 1.948 1 94.94 407 PHE A O 1
ATOM 3260 N N . TYR A 1 408 ? 21.375 32.812 2.906 1 92.94 408 TYR A N 1
ATOM 3261 C CA . TYR A 1 408 ? 20.078 32.969 3.529 1 92.94 408 TYR A CA 1
ATOM 3262 C C . TYR A 1 408 ? 20.062 34.125 4.5 1 92.94 408 TYR A C 1
ATOM 3264 O O . TYR A 1 408 ? 19.078 34.875 4.57 1 92.94 408 TYR A O 1
ATOM 3272 N N . LEU A 1 409 ? 21.172 34.344 5.195 1 91.06 409 LEU A N 1
ATOM 3273 C CA . LEU A 1 409 ? 21.297 35.438 6.164 1 91.06 409 LEU A CA 1
ATOM 3274 C C . LEU A 1 409 ? 21.734 36.719 5.473 1 91.06 409 LEU A C 1
ATOM 3276 O O . LEU A 1 409 ? 21.984 37.719 6.137 1 91.06 409 LEU A O 1
ATOM 3280 N N . GLN A 1 410 ? 21.938 36.656 4.188 1 91.44 410 GLN A N 1
ATOM 3281 C CA . GLN A 1 410 ? 22.312 37.781 3.361 1 91.44 410 GLN A CA 1
ATOM 3282 C C . GLN A 1 410 ? 23.672 38.344 3.775 1 91.44 410 GLN A C 1
ATOM 3284 O O . GLN A 1 410 ? 23.891 39.562 3.746 1 91.44 410 GLN A O 1
ATOM 3289 N N . GLN A 1 411 ? 24.438 37.562 4.246 1 91.62 411 GLN A N 1
ATOM 3290 C CA . GLN A 1 411 ? 25.828 37.969 4.523 1 91.62 411 GLN A CA 1
ATOM 3291 C C . GLN A 1 411 ? 26.609 38.156 3.229 1 91.62 411 GLN A C 1
ATOM 3293 O O . GLN A 1 411 ? 27.562 38.938 3.191 1 91.62 411 GLN A O 1
ATOM 3298 N N . LYS A 1 412 ? 26.203 37.406 2.232 1 94 412 LYS A N 1
ATOM 3299 C CA . LYS A 1 412 ? 26.688 37.562 0.865 1 94 412 LYS A CA 1
ATOM 3300 C C . LYS A 1 412 ? 25.547 37.5 -0.139 1 94 412 LYS A C 1
ATOM 3302 O O . LYS A 1 412 ? 24.531 36.812 0.093 1 94 412 LYS A O 1
ATOM 3307 N N . SER A 1 413 ? 25.734 38.25 -1.183 1 95.62 413 SER A N 1
ATOM 3308 C CA . SER A 1 413 ? 24.797 38.156 -2.295 1 95.62 413 SER A CA 1
ATOM 3309 C C . SER A 1 413 ? 25.016 36.844 -3.072 1 95.62 413 SER A C 1
ATOM 3311 O O . SER A 1 413 ? 26.141 36.406 -3.26 1 95.62 413 SER A O 1
ATOM 3313 N N . THR A 1 414 ? 23.953 36.281 -3.541 1 96.75 414 THR A N 1
ATOM 3314 C CA . THR A 1 414 ? 24.078 35.062 -4.348 1 96.75 414 THR A CA 1
ATOM 3315 C C . THR A 1 414 ? 24.797 35.375 -5.66 1 96.75 414 THR A C 1
ATOM 3317 O O . THR A 1 414 ? 25.312 34.469 -6.316 1 96.75 414 THR A O 1
ATOM 3320 N N . ALA A 1 415 ? 24.875 36.656 -5.996 1 96.56 415 ALA A N 1
ATOM 3321 C CA . ALA A 1 415 ? 25.516 37.094 -7.238 1 96.56 415 ALA A CA 1
ATOM 3322 C C . ALA A 1 415 ? 27.031 36.875 -7.18 1 96.56 415 ALA A C 1
ATOM 3324 O O . ALA A 1 415 ? 27.719 36.906 -8.203 1 96.56 415 ALA A O 1
ATOM 3325 N N . VAL A 1 416 ? 27.562 36.688 -5.992 1 97.44 416 VAL A N 1
ATOM 3326 C CA . VAL A 1 416 ? 28.984 36.406 -5.879 1 97.44 416 VAL A CA 1
ATOM 3327 C C . VAL A 1 416 ? 29.281 35.031 -6.469 1 97.44 416 VAL A C 1
ATOM 3329 O O . VAL A 1 416 ? 30.438 34.719 -6.777 1 97.44 416 VAL A O 1
ATOM 3332 N N . LEU A 1 417 ? 28.234 34.219 -6.551 1 97.94 417 LEU A N 1
ATOM 3333 C CA . LEU A 1 417 ? 28.344 32.938 -7.215 1 97.94 417 LEU A CA 1
ATOM 3334 C C . LEU A 1 417 ? 28.047 33.062 -8.711 1 97.94 417 LEU A C 1
ATOM 3336 O O . LEU A 1 417 ? 27.312 33.938 -9.125 1 97.94 417 LEU A O 1
ATOM 3340 N N . SER A 1 418 ? 28.656 32.219 -9.477 1 97.38 418 SER A N 1
ATOM 3341 C CA . SER A 1 418 ? 28.156 32.062 -10.836 1 97.38 418 SER A CA 1
ATOM 3342 C C . SER A 1 418 ? 26.734 31.469 -10.836 1 97.38 418 SER A C 1
ATOM 3344 O O . SER A 1 418 ? 26.375 30.734 -9.93 1 97.38 418 SER A O 1
ATOM 3346 N N . LYS A 1 419 ? 25.969 31.859 -11.844 1 96.94 419 LYS A N 1
ATOM 3347 C CA . LYS A 1 419 ? 24.609 31.312 -11.969 1 96.94 419 LYS A CA 1
ATOM 3348 C C . LYS A 1 419 ? 24.641 29.781 -12.016 1 96.94 419 LYS A C 1
ATOM 3350 O O . LYS A 1 419 ? 23.766 29.125 -11.453 1 96.94 419 LYS A O 1
ATOM 3355 N N . GLU A 1 420 ? 25.641 29.25 -12.688 1 97.5 420 GLU A N 1
ATOM 3356 C CA . GLU A 1 420 ? 25.797 27.797 -12.812 1 97.5 420 GLU A CA 1
ATOM 3357 C C . GLU A 1 420 ? 26 27.141 -11.453 1 97.5 420 GLU A C 1
ATOM 3359 O O . GLU A 1 420 ? 25.375 26.125 -11.141 1 97.5 420 GLU A O 1
ATOM 3364 N N . THR A 1 421 ? 26.844 27.75 -10.641 1 98.06 421 THR A N 1
ATOM 3365 C CA . THR A 1 421 ? 27.125 27.203 -9.312 1 98.06 421 THR A CA 1
ATOM 3366 C C . THR A 1 421 ? 25.891 27.281 -8.422 1 98.06 421 THR A C 1
ATOM 3368 O O . THR A 1 421 ? 25.594 26.344 -7.676 1 98.06 421 THR A O 1
ATOM 3371 N N . PHE A 1 422 ? 25.188 28.375 -8.531 1 98.25 422 PHE A N 1
ATOM 3372 C CA . PHE A 1 422 ? 23.984 28.562 -7.738 1 98.25 422 PHE A CA 1
ATOM 3373 C C . PHE A 1 422 ? 22.938 27.5 -8.078 1 98.25 422 PHE A C 1
ATOM 3375 O O . PHE A 1 422 ? 22.375 26.859 -7.18 1 98.25 422 PHE A O 1
ATOM 3382 N N . GLU A 1 423 ? 22.734 27.312 -9.352 1 98.12 423 GLU A N 1
ATOM 3383 C CA . GLU A 1 423 ? 21.766 26.312 -9.797 1 98.12 423 GLU A CA 1
ATOM 3384 C C . GLU A 1 423 ? 22.219 24.891 -9.445 1 98.12 423 GLU A C 1
ATOM 3386 O O . GLU A 1 423 ? 21.391 24.047 -9.094 1 98.12 423 GLU A O 1
ATOM 3391 N N . HIS A 1 424 ? 23.516 24.688 -9.57 1 98.38 424 HIS A N 1
ATOM 3392 C CA . HIS A 1 424 ? 24.078 23.391 -9.195 1 98.38 424 HIS A CA 1
ATOM 3393 C C . HIS A 1 424 ? 23.859 23.094 -7.719 1 98.38 424 HIS A C 1
ATOM 3395 O O . HIS A 1 424 ? 23.516 21.969 -7.352 1 98.38 424 HIS A O 1
ATOM 3401 N N . MET A 1 425 ? 24.016 24.078 -6.93 1 98.44 425 MET A N 1
ATOM 3402 C CA . MET A 1 425 ? 23.781 23.953 -5.492 1 98.44 425 MET A CA 1
ATOM 3403 C C . MET A 1 425 ? 22.328 23.625 -5.199 1 98.44 425 MET A C 1
ATOM 3405 O O . MET A 1 425 ? 22.031 22.688 -4.441 1 98.44 425 MET A O 1
ATOM 3409 N N . LYS A 1 426 ? 21.406 24.266 -5.824 1 98.06 426 LYS A N 1
ATOM 3410 C CA . LYS A 1 426 ? 19.984 24.047 -5.613 1 98.06 426 LYS A CA 1
ATOM 3411 C C . LYS A 1 426 ? 19.547 22.672 -6.078 1 98.06 426 LYS A C 1
ATOM 3413 O O . LYS A 1 426 ? 18.906 21.922 -5.328 1 98.06 426 LYS A O 1
ATOM 3418 N N . THR A 1 427 ? 19.984 22.344 -7.23 1 98.38 427 THR A N 1
ATOM 3419 C CA . THR A 1 427 ? 19.562 21.078 -7.832 1 98.38 427 THR A CA 1
ATOM 3420 C C . THR A 1 427 ? 20.188 19.891 -7.086 1 98.38 427 THR A C 1
ATOM 3422 O O . THR A 1 427 ? 19.5 18.906 -6.816 1 98.38 427 THR A O 1
ATOM 3425 N N . SER A 1 428 ? 21.469 20.016 -6.746 1 98.62 428 SER A N 1
ATOM 3426 C CA . SER A 1 428 ? 22.156 18.906 -6.102 1 98.62 428 SER A CA 1
ATOM 3427 C C . SER A 1 428 ? 21.609 18.641 -4.703 1 98.62 428 SER A C 1
ATOM 3429 O O . SER A 1 428 ? 21.391 17.484 -4.316 1 98.62 428 SER A O 1
ATOM 3431 N N . TYR A 1 429 ? 21.375 19.734 -3.992 1 98.56 429 TYR A N 1
ATOM 3432 C CA . TYR A 1 429 ? 20.828 19.562 -2.652 1 98.56 429 TYR A CA 1
ATOM 3433 C C . TYR A 1 429 ? 19.453 18.891 -2.703 1 98.56 429 TYR A C 1
ATOM 3435 O O . TYR A 1 429 ? 19.203 17.938 -1.971 1 98.56 429 TYR A O 1
ATOM 3443 N N . THR A 1 430 ? 18.656 19.359 -3.57 1 98.25 430 THR A N 1
ATOM 3444 C CA . THR A 1 430 ? 17.297 18.828 -3.711 1 98.25 430 THR A CA 1
ATOM 3445 C C . THR A 1 430 ? 17.344 17.359 -4.133 1 98.25 430 THR A C 1
ATOM 3447 O O . THR A 1 430 ? 16.656 16.516 -3.549 1 98.25 430 THR A O 1
ATOM 3450 N N . THR A 1 431 ? 18.172 17.062 -5.09 1 98.62 431 THR A N 1
ATOM 3451 C CA . THR A 1 431 ? 18.281 15.703 -5.613 1 98.62 431 THR A CA 1
ATOM 3452 C C . THR A 1 431 ? 18.812 14.75 -4.547 1 98.62 431 THR A C 1
ATOM 3454 O O . THR A 1 431 ? 18.25 13.664 -4.34 1 98.62 431 THR A O 1
ATOM 3457 N N . LEU A 1 432 ? 19.844 15.172 -3.861 1 98.75 432 LEU A N 1
ATOM 3458 C CA . LEU A 1 432 ? 20.453 14.312 -2.848 1 98.75 432 LEU A CA 1
ATOM 3459 C C . LEU A 1 432 ? 19.484 14.055 -1.702 1 98.75 432 LEU A C 1
ATOM 3461 O O . LEU A 1 432 ? 19.312 12.914 -1.262 1 98.75 432 LEU A O 1
ATOM 3465 N N . VAL A 1 433 ? 18.75 15.078 -1.257 1 98.62 433 VAL A N 1
ATOM 3466 C CA . VAL A 1 433 ? 17.891 14.984 -0.083 1 98.62 433 VAL A CA 1
ATOM 3467 C C . VAL A 1 433 ? 16.625 14.195 -0.428 1 98.62 433 VAL A C 1
ATOM 3469 O O . VAL A 1 433 ? 16.266 13.242 0.27 1 98.62 433 VAL A O 1
ATOM 3472 N N . HIS A 1 434 ? 16 14.523 -1.548 1 98.25 434 HIS A N 1
ATOM 3473 C CA . HIS A 1 434 ? 14.703 13.938 -1.859 1 98.25 434 HIS A CA 1
ATOM 3474 C C . HIS A 1 434 ? 14.852 12.672 -2.697 1 98.25 434 HIS A C 1
ATOM 3476 O O . HIS A 1 434 ? 14.258 11.641 -2.381 1 98.25 434 HIS A O 1
ATOM 3482 N N . ASP A 1 435 ? 15.672 12.688 -3.742 1 98.38 435 ASP A N 1
ATOM 3483 C CA . ASP A 1 435 ? 15.68 11.609 -4.73 1 98.38 435 ASP A CA 1
ATOM 3484 C C . ASP A 1 435 ? 16.625 10.492 -4.32 1 98.38 435 ASP A C 1
ATOM 3486 O O . ASP A 1 435 ? 16.359 9.312 -4.566 1 98.38 435 ASP A O 1
ATOM 3490 N N . VAL A 1 436 ? 17.75 10.844 -3.668 1 98.81 436 VAL A N 1
ATOM 3491 C CA . VAL A 1 436 ? 18.766 9.836 -3.371 1 98.81 436 VAL A CA 1
ATOM 3492 C C . VAL A 1 436 ? 18.578 9.312 -1.951 1 98.81 436 VAL A C 1
ATOM 3494 O O . VAL A 1 436 ? 18.375 8.117 -1.747 1 98.81 436 VAL A O 1
ATOM 3497 N N . LEU A 1 437 ? 18.484 10.258 -0.985 1 98.88 437 LEU A N 1
ATOM 3498 C CA . LEU A 1 437 ? 18.375 9.844 0.41 1 98.88 437 LEU A CA 1
ATOM 3499 C C . LEU A 1 437 ? 16.922 9.531 0.77 1 98.88 437 LEU A C 1
ATOM 3501 O O . LEU A 1 437 ? 16.656 8.914 1.805 1 98.88 437 LEU A O 1
ATOM 3505 N N . GLY A 1 438 ? 15.977 9.922 -0.048 1 98.62 438 GLY A N 1
ATOM 3506 C CA . GLY A 1 438 ? 14.57 9.578 0.132 1 98.62 438 GLY A CA 1
ATOM 3507 C C . GLY A 1 438 ? 13.938 10.281 1.313 1 98.62 438 GLY A C 1
ATOM 3508 O O . GLY A 1 438 ? 12.992 9.773 1.914 1 98.62 438 GLY A O 1
ATOM 3509 N N . LEU A 1 439 ? 14.477 11.477 1.658 1 98.31 439 LEU A N 1
ATOM 3510 C CA . LEU A 1 439 ? 13.922 12.227 2.781 1 98.31 439 LEU A CA 1
ATOM 3511 C C . LEU A 1 439 ? 12.797 13.141 2.318 1 98.31 439 LEU A C 1
ATOM 3513 O O . LEU A 1 439 ? 12.875 13.727 1.236 1 98.31 439 LEU A O 1
ATOM 3517 N N . VAL A 1 440 ? 11.773 13.203 3.061 1 95.75 440 VAL A N 1
ATOM 3518 C CA . VAL A 1 440 ? 10.641 14.078 2.793 1 95.75 440 VAL A CA 1
ATOM 3519 C C . VAL A 1 440 ? 10.289 14.867 4.055 1 95.75 440 VAL A C 1
ATOM 3521 O O . VAL A 1 440 ? 10.383 14.344 5.168 1 95.75 440 VAL A O 1
ATOM 3524 N N . ASP A 1 441 ? 9.898 16.047 3.775 1 88.56 441 ASP A N 1
ATOM 3525 C CA . ASP A 1 441 ? 9.523 16.875 4.918 1 88.56 441 ASP A CA 1
ATOM 3526 C C . ASP A 1 441 ? 8.234 16.359 5.566 1 88.56 441 ASP A C 1
ATOM 3528 O O . ASP A 1 441 ? 7.258 16.078 4.875 1 88.56 441 ASP A O 1
ATOM 3532 N N . GLU A 1 442 ? 8.344 15.992 6.77 1 81 442 GLU A N 1
ATOM 3533 C CA . GLU A 1 442 ? 7.16 15.586 7.523 1 81 442 GLU A CA 1
ATOM 3534 C C . GLU A 1 442 ? 6.57 16.766 8.289 1 81 442 GLU A C 1
ATOM 3536 O O . GLU A 1 442 ? 7 17.062 9.406 1 81 442 GLU A O 1
ATOM 3541 N N . VAL A 1 443 ? 5.918 17.688 7.555 1 64.94 443 VAL A N 1
ATOM 3542 C CA . VAL A 1 443 ? 5.418 18.859 8.266 1 64.94 443 VAL A CA 1
ATOM 3543 C C . VAL A 1 443 ? 4.586 18.406 9.469 1 64.94 443 VAL A C 1
ATOM 3545 O O . VAL A 1 443 ? 3.516 17.812 9.305 1 64.94 443 VAL A O 1
ATOM 3548 N N . ALA A 1 444 ? 5.258 18.031 10.484 1 58.91 444 ALA A N 1
ATOM 3549 C CA . ALA A 1 444 ? 4.711 17.516 11.742 1 58.91 444 ALA A CA 1
ATOM 3550 C C . ALA A 1 444 ? 3.883 18.594 12.445 1 58.91 444 ALA A C 1
ATOM 3552 O O . ALA A 1 444 ? 3.58 18.469 13.633 1 58.91 444 ALA A O 1
ATOM 3553 N N . VAL A 1 445 ? 3.479 19.641 11.609 1 63.94 445 VAL A N 1
ATOM 3554 C CA . VAL A 1 445 ? 2.783 20.672 12.375 1 63.94 445 VAL A CA 1
ATOM 3555 C C . VAL A 1 445 ? 1.312 20.297 12.539 1 63.94 445 VAL A C 1
ATOM 3557 O O . VAL A 1 445 ? 0.624 20.016 11.555 1 63.94 445 VAL A O 1
ATOM 3560 N N . ASN A 1 446 ? 1.026 20.094 13.75 1 69.44 446 ASN A N 1
ATOM 3561 C CA . ASN A 1 446 ? -0.396 19.969 14.039 1 69.44 446 ASN A CA 1
ATOM 3562 C C . ASN A 1 446 ? -1.146 21.266 13.773 1 69.44 446 ASN A C 1
ATOM 3564 O O . ASN A 1 446 ? -0.969 22.25 14.5 1 69.44 446 ASN A O 1
ATOM 3568 N N . PRO A 1 447 ? -1.815 21.375 12.734 1 76.62 447 PRO A N 1
ATOM 3569 C CA . PRO A 1 447 ? -2.518 22.625 12.43 1 76.62 447 PRO A CA 1
ATOM 3570 C C . PRO A 1 447 ? -3.396 23.094 13.578 1 76.62 447 PRO A C 1
ATOM 3572 O O . PRO A 1 447 ? -3.625 24.297 13.727 1 76.62 447 PRO A O 1
ATOM 3575 N N . GLU A 1 448 ? -3.746 22.172 14.406 1 77.25 448 GLU A N 1
ATOM 3576 C CA . GLU A 1 448 ? -4.637 22.547 15.5 1 77.25 448 GLU A CA 1
ATOM 3577 C C . GLU A 1 448 ? -3.957 23.516 16.469 1 77.25 448 GLU A C 1
ATOM 3579 O O . GLU A 1 448 ? -4.594 24.438 16.969 1 77.25 448 GLU A O 1
ATOM 3584 N N . GLY A 1 449 ? -2.691 23.266 16.688 1 78.19 449 GLY A N 1
ATOM 3585 C CA . GLY A 1 449 ? -1.956 24.172 17.547 1 78.19 449 GLY A CA 1
ATOM 3586 C C . GLY A 1 449 ? -1.831 25.578 16.969 1 78.19 449 GLY A C 1
ATOM 3587 O O . GLY A 1 449 ? -1.977 26.562 17.703 1 78.19 449 GLY A O 1
ATOM 3588 N N . LEU A 1 450 ? -1.615 25.625 15.727 1 83.62 450 LEU A N 1
ATOM 3589 C CA . LEU A 1 450 ? -1.507 26.906 15.047 1 83.62 450 LEU A CA 1
ATOM 3590 C C . LEU A 1 450 ? -2.855 27.609 15.008 1 83.62 450 LEU A C 1
ATOM 3592 O O . LEU A 1 450 ? -2.928 28.828 15.203 1 83.62 450 LEU A O 1
ATOM 3596 N N . ILE A 1 451 ? -3.865 26.859 14.805 1 86.25 451 ILE A N 1
ATOM 3597 C CA . ILE A 1 451 ? -5.223 27.391 14.781 1 86.25 451 ILE A CA 1
ATOM 3598 C C . ILE A 1 451 ? -5.578 27.969 16.141 1 86.25 451 ILE A C 1
ATOM 3600 O O . ILE A 1 451 ? -6.125 29.078 16.25 1 86.25 451 ILE A O 1
ATOM 3604 N N . LYS A 1 452 ? -5.254 27.25 17.156 1 87.5 452 LYS A N 1
ATOM 3605 C CA . LYS A 1 452 ? -5.516 27.719 18.516 1 87.5 452 LYS A CA 1
ATOM 3606 C C . LYS A 1 452 ? -4.801 29.047 18.781 1 87.5 452 LYS A C 1
ATOM 3608 O O . LYS A 1 452 ? -5.367 29.938 19.406 1 87.5 452 LYS A O 1
ATOM 3613 N N . GLY A 1 453 ? -3.58 29.109 18.375 1 86.06 453 GLY A N 1
ATOM 3614 C CA . GLY A 1 453 ? -2.846 30.359 18.516 1 86.06 453 GLY A CA 1
ATOM 3615 C C . GLY A 1 453 ? -3.514 31.531 17.828 1 86.06 453 GLY A C 1
ATOM 3616 O O . GLY A 1 453 ? -3.654 32.625 18.422 1 86.06 453 GLY A O 1
ATOM 3617 N N . LEU A 1 454 ? -3.93 31.281 16.641 1 89.44 454 LEU A N 1
ATOM 3618 C CA . LEU A 1 454 ? -4.602 32.312 15.875 1 89.44 454 LEU A CA 1
ATOM 3619 C C . LEU A 1 454 ? -5.934 32.688 16.516 1 89.44 454 LEU A C 1
ATOM 3621 O O . LEU A 1 454 ? -6.316 33.875 16.531 1 89.44 454 LEU A O 1
ATOM 3625 N N . LEU A 1 455 ? -6.609 31.734 17.047 1 91 455 LEU A N 1
ATOM 3626 C CA . LEU A 1 455 ? -7.883 31.984 17.703 1 91 455 LEU A CA 1
ATOM 3627 C C . LEU A 1 455 ? -7.684 32.812 18.969 1 91 455 LEU A C 1
ATOM 3629 O O . LEU A 1 455 ? -8.508 33.656 19.297 1 91 455 LEU A O 1
ATOM 3633 N N . ASP A 1 456 ? -6.648 32.5 19.688 1 91.12 456 ASP A N 1
ATOM 3634 C CA . ASP A 1 456 ? -6.336 33.281 20.891 1 91.12 456 ASP A CA 1
ATOM 3635 C C . ASP A 1 456 ? -6.059 34.75 20.531 1 91.12 456 ASP A C 1
ATOM 3637 O O . ASP A 1 456 ? -6.52 35.656 21.219 1 91.12 456 ASP A O 1
ATOM 3641 N N . LEU A 1 457 ? -5.387 34.906 19.516 1 90.5 457 LEU A N 1
ATOM 3642 C CA . LEU A 1 457 ? -5.102 36.281 19.047 1 90.5 457 LEU A CA 1
ATOM 3643 C C . LEU A 1 457 ? -6.375 36.969 18.578 1 90.5 457 LEU A C 1
ATOM 3645 O O . LEU A 1 457 ? -6.551 38.156 18.781 1 90.5 457 LEU A O 1
ATOM 3649 N N . TYR A 1 458 ? -7.203 36.219 17.938 1 92.38 458 TYR A N 1
ATOM 3650 C CA . TYR A 1 458 ? -8.5 36.719 17.5 1 92.38 458 TYR A CA 1
ATOM 3651 C C . TYR A 1 458 ? -9.32 37.188 18.688 1 92.38 458 TYR A C 1
ATOM 3653 O O . TYR A 1 458 ? -9.867 38.312 18.672 1 92.38 458 TYR A O 1
ATOM 3661 N N . LYS A 1 459 ? -9.367 36.406 19.688 1 92.19 459 LYS A N 1
ATOM 3662 C CA . LYS A 1 459 ? -10.102 36.719 20.891 1 92.19 459 LYS A CA 1
ATOM 3663 C C . LYS A 1 459 ? -9.57 38 21.531 1 92.19 459 LYS A C 1
ATOM 3665 O O . LYS A 1 459 ? -10.344 38.875 21.969 1 92.19 459 LYS A O 1
ATOM 3670 N N . GLU A 1 460 ? -8.305 38.094 21.609 1 90.88 460 GLU A N 1
ATOM 3671 C CA . GLU A 1 460 ? -7.664 39.281 22.188 1 90.88 460 GLU A CA 1
ATOM 3672 C C . GLU A 1 460 ? -7.953 40.531 21.359 1 90.88 460 GLU A C 1
ATOM 3674 O O . GLU A 1 460 ? -8.219 41.594 21.922 1 90.88 460 GLU A O 1
ATOM 3679 N N . ALA A 1 461 ? -7.887 40.375 20.078 1 91.12 461 ALA A N 1
ATOM 3680 C CA . ALA A 1 461 ? -8.172 41.5 19.188 1 91.12 461 ALA A CA 1
ATOM 3681 C C . ALA A 1 461 ? -9.617 41.969 19.359 1 91.12 461 ALA A C 1
ATOM 3683 O O . ALA A 1 461 ? -9.883 43.156 19.344 1 91.12 461 ALA A O 1
ATOM 3684 N N . LYS A 1 462 ? -10.492 41.094 19.484 1 92.19 462 LYS A N 1
ATOM 3685 C CA . LYS A 1 462 ? -11.898 41.406 19.672 1 92.19 462 LYS A CA 1
ATOM 3686 C C . LYS A 1 462 ? -12.125 42.125 21 1 92.19 462 LYS A C 1
ATOM 3688 O O . LYS A 1 462 ? -12.836 43.125 21.062 1 92.19 462 LYS A O 1
ATOM 3693 N N . GLU A 1 463 ? -11.531 41.625 22 1 91.81 463 GLU A N 1
ATOM 3694 C CA . GLU A 1 463 ? -11.648 42.219 23.328 1 91.81 463 GLU A CA 1
ATOM 3695 C C . GLU A 1 463 ? -11.094 43.656 23.344 1 91.81 463 GLU A C 1
ATOM 3697 O O . GLU A 1 463 ? -11.609 44.531 24.062 1 91.81 463 GLU A O 1
ATOM 3702 N N . ASN A 1 464 ? -10.055 43.844 22.547 1 91.12 464 ASN A N 1
ATOM 3703 C CA . ASN A 1 464 ? -9.398 45.125 22.5 1 91.12 464 ASN A CA 1
ATOM 3704 C C . ASN A 1 464 ? -9.977 46 21.406 1 91.12 464 ASN A C 1
ATOM 3706 O O . ASN A 1 464 ? -9.422 47.062 21.094 1 91.12 464 ASN A O 1
ATOM 3710 N N . LYS A 1 465 ? -11.023 45.469 20.703 1 92.75 465 LYS A N 1
ATOM 3711 C CA . LYS A 1 465 ? -11.758 46.188 19.672 1 92.75 465 LYS A CA 1
ATOM 3712 C C . LYS A 1 465 ? -10.844 46.562 18.5 1 92.75 465 LYS A C 1
ATOM 3714 O O . LYS A 1 465 ? -10.938 47.656 17.953 1 92.75 465 LYS A O 1
ATOM 3719 N N . GLN A 1 466 ? -9.93 45.719 18.297 1 91.19 466 GLN A N 1
ATOM 3720 C CA . GLN A 1 466 ? -9.078 45.844 17.109 1 91.19 466 GLN A CA 1
ATOM 3721 C C . GLN A 1 466 ? -9.703 45.156 15.906 1 91.19 466 GLN A C 1
ATOM 3723 O O . GLN A 1 466 ? -9.227 44.125 15.469 1 91.19 466 GLN A O 1
ATOM 3728 N N . TYR A 1 467 ? -10.547 45.781 15.219 1 92.06 467 TYR A N 1
ATOM 3729 C CA . TYR A 1 467 ? -11.398 45.156 14.203 1 92.06 467 TYR A CA 1
ATOM 3730 C C . TYR A 1 467 ? -10.609 44.875 12.938 1 92.06 467 TYR A C 1
ATOM 3732 O O . TYR A 1 467 ? -10.922 43.906 12.219 1 92.06 467 TYR A O 1
ATOM 3740 N N . ASP A 1 468 ? -9.633 45.656 12.75 1 91.12 468 ASP A N 1
ATOM 3741 C CA . ASP A 1 468 ? -8.773 45.375 11.609 1 91.12 468 ASP A CA 1
ATOM 3742 C C . ASP A 1 468 ? -8.062 44.031 11.766 1 91.12 468 ASP A C 1
ATOM 3744 O O . ASP A 1 468 ? -7.961 43.281 10.805 1 91.12 468 ASP A O 1
ATOM 3748 N N . LYS A 1 469 ? -7.602 43.812 12.922 1 90.12 469 LYS A N 1
ATOM 3749 C CA . LYS A 1 469 ? -6.93 42.562 13.219 1 90.12 469 LYS A CA 1
ATOM 3750 C C . LYS A 1 469 ? -7.914 41.375 13.188 1 90.12 469 LYS A C 1
ATOM 3752 O O . LYS A 1 469 ? -7.551 40.281 12.797 1 90.12 469 LYS A O 1
ATOM 3757 N N . VAL A 1 470 ? -9.078 41.594 13.641 1 93.12 470 VAL A N 1
ATOM 3758 C CA . VAL A 1 470 ? -10.133 40.594 13.609 1 93.12 470 VAL A CA 1
ATOM 3759 C C . VAL A 1 470 ? -10.398 40.156 12.164 1 93.12 470 VAL A C 1
ATOM 3761 O O . VAL A 1 470 ? -10.422 38.969 11.867 1 93.12 470 VAL A O 1
ATOM 3764 N N . ASP A 1 471 ? -10.477 41.156 11.352 1 93.62 471 ASP A N 1
ATOM 3765 C CA . ASP A 1 471 ? -10.734 40.875 9.945 1 93.62 471 ASP A CA 1
ATOM 3766 C C . ASP A 1 471 ? -9.539 40.188 9.289 1 93.62 471 ASP A C 1
ATOM 3768 O O . ASP A 1 471 ? -9.711 39.312 8.43 1 93.62 471 ASP A O 1
ATOM 3772 N N . GLN A 1 472 ? -8.438 40.594 9.688 1 92.06 472 GLN A N 1
ATOM 3773 C CA . GLN A 1 472 ? -7.211 40 9.156 1 92.06 472 GLN A CA 1
ATOM 3774 C C . GLN A 1 472 ? -7.125 38.5 9.5 1 92.06 472 GLN A C 1
ATOM 3776 O O . GLN A 1 472 ? -6.82 37.688 8.641 1 92.06 472 GLN A O 1
ATOM 3781 N N . ILE A 1 473 ? -7.348 38.188 10.688 1 92.75 473 ILE A N 1
ATOM 3782 C CA . ILE A 1 473 ? -7.262 36.781 11.148 1 92.75 473 ILE A CA 1
ATOM 3783 C C . ILE A 1 473 ? -8.359 35.969 10.477 1 92.75 473 ILE A C 1
ATOM 3785 O O . ILE A 1 473 ? -8.109 34.844 10.047 1 92.75 473 ILE A O 1
ATOM 3789 N N . ARG A 1 474 ? -9.57 36.5 10.328 1 91.94 474 ARG A N 1
ATOM 3790 C CA . ARG A 1 474 ? -10.648 35.812 9.617 1 91.94 474 ARG A CA 1
ATOM 3791 C C . ARG A 1 474 ? -10.25 35.5 8.188 1 91.94 474 ARG A C 1
ATOM 3793 O O . ARG A 1 474 ? -10.586 34.438 7.664 1 91.94 474 ARG A O 1
ATOM 3800 N N . ALA A 1 475 ? -9.586 36.469 7.637 1 90.5 475 ALA A N 1
ATOM 3801 C CA . ALA A 1 475 ? -9.148 36.281 6.254 1 90.5 475 ALA A CA 1
ATOM 3802 C C . ALA A 1 475 ? -8.141 35.125 6.145 1 90.5 475 ALA A C 1
ATOM 3804 O O . ALA A 1 475 ? -8.164 34.375 5.176 1 90.5 475 ALA A O 1
ATOM 3805 N N . TYR A 1 476 ? -7.293 35 7.133 1 86.69 476 TYR A N 1
ATOM 3806 C CA . TYR A 1 476 ? -6.324 33.938 7.145 1 86.69 476 TYR A CA 1
ATOM 3807 C C . TYR A 1 476 ? -7.023 32.562 7.238 1 86.69 476 TYR A C 1
ATOM 3809 O O . TYR A 1 476 ? -6.629 31.609 6.574 1 86.69 476 TYR A O 1
ATOM 3817 N N . PHE A 1 477 ? -8.008 32.5 8.039 1 87.56 477 PHE A N 1
ATOM 3818 C CA . PHE A 1 477 ? -8.781 31.266 8.172 1 87.56 477 PHE A CA 1
ATOM 3819 C C . PHE A 1 477 ? -9.477 30.906 6.863 1 87.56 477 PHE A C 1
ATOM 3821 O O . PHE A 1 477 ? -9.391 29.766 6.395 1 87.56 477 PHE A O 1
ATOM 3828 N N . LYS A 1 478 ? -10.07 31.891 6.289 1 87.25 478 LYS A N 1
ATOM 3829 C CA . LYS A 1 478 ? -10.828 31.672 5.055 1 87.25 478 LYS A CA 1
ATOM 3830 C C . LYS A 1 478 ? -9.914 31.172 3.938 1 87.25 478 LYS A C 1
ATOM 3832 O O . LYS A 1 478 ? -10.312 30.297 3.152 1 87.25 478 LYS A O 1
ATOM 3837 N N . GLN A 1 479 ? -8.734 31.719 3.91 1 85.25 479 GLN A N 1
ATOM 3838 C CA . GLN A 1 479 ? -7.762 31.328 2.895 1 85.25 479 GLN A CA 1
ATOM 3839 C C . GLN A 1 479 ? -7.375 29.859 3.047 1 85.25 479 GLN A C 1
ATOM 3841 O O . GLN A 1 479 ? -6.918 29.234 2.09 1 85.25 479 GLN A O 1
ATOM 3846 N N . GLN A 1 480 ? -7.57 29.359 4.215 1 83.44 480 GLN A N 1
ATOM 3847 C CA . GLN A 1 480 ? -7.215 27.969 4.484 1 83.44 480 GLN A CA 1
ATOM 3848 C C . GLN A 1 480 ? -8.453 27.078 4.512 1 83.44 480 GLN A C 1
ATOM 3850 O O . GLN A 1 480 ? -8.391 25.938 4.98 1 83.44 480 GLN A O 1
ATOM 3855 N N . GLY A 1 481 ? -9.617 27.641 4.031 1 82.25 481 GLY A N 1
ATOM 3856 C CA . GLY A 1 481 ? -10.852 26.875 4.008 1 82.25 481 GLY A CA 1
ATOM 3857 C C . GLY A 1 481 ? -11.469 26.703 5.379 1 82.25 481 GLY A C 1
ATOM 3858 O O . GLY A 1 481 ? -12.18 25.719 5.629 1 82.25 481 GLY A O 1
ATOM 3859 N N . LEU A 1 482 ? -11.117 27.594 6.301 1 87.12 482 LEU A N 1
ATOM 3860 C CA . LEU A 1 482 ? -11.633 27.562 7.664 1 87.12 482 LEU A CA 1
ATOM 3861 C C . LEU A 1 482 ? -12.484 28.797 7.941 1 87.12 482 LEU A C 1
ATOM 3863 O O . LEU A 1 482 ? -12.375 29.812 7.234 1 87.12 482 LEU A O 1
ATOM 3867 N N . ALA A 1 483 ? -13.383 28.672 8.867 1 90 483 ALA A N 1
ATOM 3868 C CA . ALA A 1 483 ? -14.195 29.797 9.344 1 90 483 ALA A CA 1
ATOM 3869 C C . ALA A 1 483 ? -14.141 29.906 10.859 1 90 483 ALA A C 1
ATOM 3871 O O . ALA A 1 483 ? -14.133 28.891 11.562 1 90 483 ALA A O 1
ATOM 3872 N N . ILE A 1 484 ? -14.039 31.141 11.328 1 91.44 484 ILE A N 1
ATOM 3873 C CA . ILE A 1 484 ? -14.109 31.391 12.766 1 91.44 484 ILE A CA 1
ATOM 3874 C C . ILE A 1 484 ? -15.562 31.469 13.203 1 91.44 484 ILE A C 1
ATOM 3876 O O . ILE A 1 484 ? -16.359 32.219 12.609 1 91.44 484 ILE A O 1
ATOM 3880 N N . LYS A 1 485 ? -15.883 30.672 14.141 1 89.12 485 LYS A N 1
ATOM 3881 C CA . LYS A 1 485 ? -17.203 30.719 14.766 1 89.12 485 LYS A CA 1
ATOM 3882 C C . LYS A 1 485 ? -17.172 31.547 16.047 1 89.12 485 LYS A C 1
ATOM 3884 O O . LYS A 1 485 ? -16.719 31.078 17.094 1 89.12 485 LYS A O 1
ATOM 3889 N N . ASP A 1 486 ? -17.641 32.719 15.914 1 90.12 486 ASP A N 1
ATOM 3890 C CA . ASP A 1 486 ? -17.703 33.656 17.031 1 90.12 486 ASP A CA 1
ATOM 3891 C C . ASP A 1 486 ? -19.062 33.594 17.734 1 90.12 486 ASP A C 1
ATOM 3893 O O . ASP A 1 486 ? -19.984 34.344 17.422 1 90.12 486 ASP A O 1
ATOM 3897 N N . MET A 1 487 ? -19.078 32.75 18.75 1 85.62 487 MET A N 1
ATOM 3898 C CA . MET A 1 487 ? -20.328 32.5 19.438 1 85.62 487 MET A CA 1
ATOM 3899 C C . MET A 1 487 ? -20.406 33.219 20.766 1 85.62 487 MET A C 1
ATOM 3901 O O . MET A 1 487 ? -19.391 33.75 21.25 1 85.62 487 MET A O 1
ATOM 3905 N N . LYS A 1 488 ? -21.578 33.312 21.375 1 83.19 488 LYS A N 1
ATOM 3906 C CA . LYS A 1 488 ? -21.781 34 22.641 1 83.19 488 LYS A CA 1
ATOM 3907 C C . LYS A 1 488 ? -20.953 33.344 23.75 1 83.19 488 LYS A C 1
ATOM 3909 O O . LYS A 1 488 ? -20.438 34.031 24.625 1 83.19 488 LYS A O 1
ATOM 3914 N N . HIS A 1 489 ? -20.75 32.062 23.609 1 81.12 489 HIS A N 1
ATOM 3915 C CA . HIS A 1 489 ? -20.141 31.359 24.719 1 81.12 489 HIS A CA 1
ATOM 3916 C C . HIS A 1 489 ? -18.688 31 24.422 1 81.12 489 HIS A C 1
ATOM 3918 O O . HIS A 1 489 ? -18.031 30.312 25.219 1 81.12 489 HIS A O 1
ATOM 3924 N N . GLY A 1 490 ? -18.281 31.422 23.266 1 83.81 490 GLY A N 1
ATOM 3925 C CA . GLY A 1 490 ? -16.891 31.109 22.969 1 83.81 490 GLY A CA 1
ATOM 3926 C C . GLY A 1 490 ? -16.531 31.25 21.5 1 83.81 490 GLY A C 1
ATOM 3927 O O . GLY A 1 490 ? -17.406 31.5 20.672 1 83.81 490 GLY A O 1
ATOM 3928 N N . ILE A 1 491 ? -15.258 31.266 21.219 1 88.12 491 ILE A N 1
ATOM 3929 C CA . ILE A 1 491 ? -14.75 31.359 19.844 1 88.12 491 ILE A CA 1
ATOM 3930 C C . ILE A 1 491 ? -14.164 30.016 19.422 1 88.12 491 ILE A C 1
ATOM 3932 O O . ILE A 1 491 ? -13.422 29.391 20.188 1 88.12 491 ILE A O 1
ATOM 3936 N N . ASP A 1 492 ? -14.633 29.516 18.281 1 90.12 492 ASP A N 1
ATOM 3937 C CA . ASP A 1 492 ? -14.195 28.234 17.734 1 90.12 492 ASP A CA 1
ATOM 3938 C C . ASP A 1 492 ? -13.961 28.344 16.219 1 90.12 492 ASP A C 1
ATOM 3940 O O . ASP A 1 492 ? -13.922 29.438 15.672 1 90.12 492 ASP A O 1
ATOM 3944 N N . TRP A 1 493 ? -13.57 27.328 15.633 1 86.69 493 TRP A N 1
ATOM 3945 C CA . TRP A 1 493 ? -13.414 27.344 14.18 1 86.69 493 TRP A CA 1
ATOM 3946 C C . TRP A 1 493 ? -14.125 26.156 13.547 1 86.69 493 TRP A C 1
ATOM 3948 O O . TRP A 1 493 ? -14.477 25.188 14.234 1 86.69 493 TRP A O 1
ATOM 3958 N N . ALA A 1 494 ? -14.508 26.203 12.273 1 86.69 494 ALA A N 1
ATOM 3959 C CA . ALA A 1 494 ? -15.125 25.141 11.461 1 86.69 494 ALA A CA 1
ATOM 3960 C C . ALA A 1 494 ? -14.57 25.156 10.039 1 86.69 494 ALA A C 1
ATOM 3962 O O . ALA A 1 494 ? -13.922 26.125 9.625 1 86.69 494 ALA A O 1
ATOM 3963 N N . TYR A 1 495 ? -14.734 24.047 9.375 1 84.19 495 TYR A N 1
ATOM 3964 C CA . TYR A 1 495 ? -14.461 24.047 7.938 1 84.19 495 TYR A CA 1
ATOM 3965 C C . TYR A 1 495 ? -15.484 24.891 7.191 1 84.19 495 TYR A C 1
ATOM 3967 O O . TYR A 1 495 ? -16.656 24.922 7.555 1 84.19 495 TYR A O 1
ATOM 3975 N N . GLU A 1 496 ? -14.984 25.578 6.25 1 82.5 496 GLU A N 1
ATOM 3976 C CA . GLU A 1 496 ? -15.898 26.375 5.43 1 82.5 496 GLU A CA 1
ATOM 3977 C C . GLU A 1 496 ? -16.828 25.469 4.621 1 82.5 496 GLU A C 1
ATOM 3979 O O . GLU A 1 496 ? -16.375 24.516 3.994 1 82.5 496 GLU A O 1
ATOM 3984 N N . GLU A 1 497 ? -18.047 25.672 4.785 1 76.44 497 GLU A N 1
ATOM 3985 C CA . GLU A 1 497 ? -19.062 24.875 4.094 1 76.44 497 GLU A CA 1
ATOM 3986 C C . GLU A 1 497 ? -19.516 25.562 2.807 1 76.44 497 GLU A C 1
ATOM 3988 O O . GLU A 1 497 ? -19.484 26.797 2.711 1 76.44 497 GLU A O 1
ATOM 3993 N N . MET B 1 1 ? -33.594 -2.293 20.953 1 37.06 1 MET B N 1
ATOM 3994 C CA . MET B 1 1 ? -34 -1.926 19.609 1 37.06 1 MET B CA 1
ATOM 3995 C C . MET B 1 1 ? -33.75 -3.072 18.625 1 37.06 1 MET B C 1
ATOM 3997 O O . MET B 1 1 ? -32.688 -3.684 18.641 1 37.06 1 MET B O 1
ATOM 4001 N N . THR B 1 2 ? -34.75 -3.742 18.312 1 41.75 2 THR B N 1
ATOM 4002 C CA . THR B 1 2 ? -34.719 -4.926 17.453 1 41.75 2 THR B CA 1
ATOM 4003 C C . THR B 1 2 ? -33.781 -4.711 16.266 1 41.75 2 THR B C 1
ATOM 4005 O O . THR B 1 2 ? -34 -3.805 15.461 1 41.75 2 THR B O 1
ATOM 4008 N N . ALA B 1 3 ? -32.594 -5.027 16.422 1 50.91 3 ALA B N 1
ATOM 4009 C CA . ALA B 1 3 ? -31.562 -4.848 15.398 1 50.91 3 ALA B CA 1
ATOM 4010 C C . ALA B 1 3 ? -32.094 -5.176 14.016 1 50.91 3 ALA B C 1
ATOM 4012 O O . ALA B 1 3 ? -32.656 -6.254 13.797 1 50.91 3 ALA B O 1
ATOM 4013 N N . GLU B 1 4 ? -32.5 -4.043 13.203 1 76.56 4 GLU B N 1
ATOM 4014 C CA . GLU B 1 4 ? -32.969 -4.23 11.836 1 76.56 4 GLU B CA 1
ATOM 4015 C C . GLU B 1 4 ? -32.125 -5.242 11.078 1 76.56 4 GLU B C 1
ATOM 4017 O O . GLU B 1 4 ? -30.891 -5.199 11.172 1 76.56 4 GLU B O 1
ATOM 4022 N N . LYS B 1 5 ? -32.844 -6.277 10.656 1 92.38 5 LYS B N 1
ATOM 4023 C CA . LYS B 1 5 ? -32.156 -7.301 9.875 1 92.38 5 LYS B CA 1
ATOM 4024 C C . LYS B 1 5 ? -31.625 -6.727 8.57 1 92.38 5 LYS B C 1
ATOM 4026 O O . LYS B 1 5 ? -32.281 -5.906 7.922 1 92.38 5 LYS B O 1
ATOM 4031 N N . LEU B 1 6 ? -30.438 -7.043 8.297 1 98.31 6 LEU B N 1
ATOM 4032 C CA . LEU B 1 6 ? -29.844 -6.629 7.031 1 98.31 6 LEU B CA 1
ATOM 4033 C C . LEU B 1 6 ? -30.547 -7.281 5.852 1 98.31 6 LEU B C 1
ATOM 4035 O O . LEU B 1 6 ? -30.766 -8.492 5.848 1 98.31 6 LEU B O 1
ATOM 4039 N N . VAL B 1 7 ? -31.047 -6.441 4.961 1 98.5 7 VAL B N 1
ATOM 4040 C CA . VAL B 1 7 ? -31.656 -6.895 3.709 1 98.5 7 VAL B CA 1
ATOM 4041 C C . VAL B 1 7 ? -30.766 -6.477 2.535 1 98.5 7 VAL B C 1
ATOM 4043 O O . VAL B 1 7 ? -30.234 -5.363 2.514 1 98.5 7 VAL B O 1
ATOM 4046 N N . VAL B 1 8 ? -30.562 -7.391 1.551 1 98.62 8 VAL B N 1
ATOM 4047 C CA . VAL B 1 8 ? -29.719 -7.098 0.39 1 98.62 8 VAL B CA 1
ATOM 4048 C C . VAL B 1 8 ? -30.484 -7.441 -0.891 1 98.62 8 VAL B C 1
ATOM 4050 O O . VAL B 1 8 ? -31.234 -8.414 -0.927 1 98.62 8 VAL B O 1
ATOM 4053 N N . TYR B 1 9 ? -30.312 -6.617 -1.871 1 98.62 9 TYR B N 1
ATOM 4054 C CA . TYR B 1 9 ? -30.828 -6.961 -3.188 1 98.62 9 TYR B CA 1
ATOM 4055 C C . TYR B 1 9 ? -29.969 -8.031 -3.854 1 98.62 9 TYR B C 1
ATOM 4057 O O . TYR B 1 9 ? -28.781 -7.824 -4.074 1 98.62 9 TYR B O 1
ATOM 4065 N N . ASN B 1 10 ? -30.578 -9.148 -4.18 1 98.56 10 ASN B N 1
ATOM 4066 C CA . ASN B 1 10 ? -29.906 -10.258 -4.848 1 98.56 10 ASN B CA 1
ATOM 4067 C C . ASN B 1 10 ? -30.156 -10.242 -6.352 1 98.56 10 ASN B C 1
ATOM 4069 O O . ASN B 1 10 ? -31.266 -10.484 -6.809 1 98.56 10 ASN B O 1
ATOM 4073 N N . THR B 1 11 ? -29.078 -9.945 -7.051 1 98.06 11 THR B N 1
ATOM 4074 C CA . THR B 1 11 ? -29.188 -9.883 -8.508 1 98.06 11 THR B CA 1
ATOM 4075 C C . THR B 1 11 ? -29.766 -11.18 -9.055 1 98.06 11 THR B C 1
ATOM 4077 O O . THR B 1 11 ? -30.531 -11.172 -10.031 1 98.06 11 THR B O 1
ATOM 4080 N N . LEU B 1 12 ? -29.438 -12.258 -8.445 1 96.31 12 LEU B N 1
ATOM 4081 C CA . LEU B 1 12 ? -29.844 -13.586 -8.891 1 96.31 12 LEU B CA 1
ATOM 4082 C C . LEU B 1 12 ? -31.359 -13.727 -8.859 1 96.31 12 LEU B C 1
ATOM 4084 O O . LEU B 1 12 ? -31.969 -14.242 -9.812 1 96.31 12 LEU B O 1
ATOM 4088 N N . THR B 1 13 ? -32.062 -13.25 -7.785 1 96.38 13 THR B N 1
ATOM 4089 C CA . THR B 1 13 ? -33.5 -13.422 -7.602 1 96.38 13 THR B CA 1
ATOM 4090 C C . THR B 1 13 ? -34.25 -12.141 -7.977 1 96.38 13 THR B C 1
ATOM 4092 O O . THR B 1 13 ? -35.469 -12.148 -8.102 1 96.38 13 THR B O 1
ATOM 4095 N N . ARG B 1 14 ? -33.531 -11.078 -8.07 1 96.88 14 ARG B N 1
ATOM 4096 C CA . ARG B 1 14 ? -34.062 -9.758 -8.422 1 96.88 14 ARG B CA 1
ATOM 4097 C C . ARG B 1 14 ? -35.031 -9.25 -7.352 1 96.88 14 ARG B C 1
ATOM 4099 O O . ARG B 1 14 ? -36.062 -8.648 -7.668 1 96.88 14 ARG B O 1
ATOM 4106 N N . LYS B 1 15 ? -34.719 -9.578 -6.129 1 97.56 15 LYS B N 1
ATOM 4107 C CA . LYS B 1 15 ? -35.5 -9.109 -4.984 1 97.56 15 LYS B CA 1
ATOM 4108 C C . LYS B 1 15 ? -34.594 -8.836 -3.783 1 97.56 15 LYS B C 1
ATOM 4110 O O . LYS B 1 15 ? -33.469 -9.328 -3.727 1 97.56 15 LYS B O 1
ATOM 4115 N N . LYS B 1 16 ? -35.094 -8.039 -2.906 1 97.69 16 LYS B N 1
ATOM 4116 C CA . LYS B 1 16 ? -34.438 -7.879 -1.612 1 97.69 16 LYS B CA 1
ATOM 4117 C C . LYS B 1 16 ? -34.688 -9.086 -0.713 1 97.69 16 LYS B C 1
ATOM 4119 O O . LYS B 1 16 ? -35.812 -9.586 -0.651 1 97.69 16 LYS B O 1
ATOM 4124 N N . GLU B 1 17 ? -33.656 -9.539 -0.153 1 98.06 17 GLU B N 1
ATOM 4125 C CA . GLU B 1 17 ? -33.719 -10.703 0.73 1 98.06 17 GLU B CA 1
ATOM 4126 C C . GLU B 1 17 ? -33.031 -10.414 2.064 1 98.06 17 GLU B C 1
ATOM 4128 O O . GLU B 1 17 ? -32.094 -9.633 2.127 1 98.06 17 GLU B O 1
ATOM 4133 N N . VAL B 1 18 ? -33.594 -11.07 3.072 1 98.19 18 VAL B N 1
ATOM 4134 C CA . VAL B 1 18 ? -32.906 -11.016 4.352 1 98.19 18 VAL B CA 1
ATOM 4135 C C . VAL B 1 18 ? -31.547 -11.695 4.234 1 98.19 18 VAL B C 1
ATOM 4137 O O . VAL B 1 18 ? -31.438 -12.789 3.674 1 98.19 18 VAL B O 1
ATOM 4140 N N . PHE B 1 19 ? -30.5 -11.102 4.691 1 98.62 19 PHE B N 1
ATOM 4141 C CA . PHE B 1 19 ? -29.156 -11.648 4.625 1 98.62 19 PHE B CA 1
ATOM 4142 C C . PHE B 1 19 ? -28.938 -12.703 5.707 1 98.62 19 PHE B C 1
ATOM 4144 O O . PHE B 1 19 ? -28.984 -12.391 6.902 1 98.62 19 PHE B O 1
ATOM 4151 N N . GLU B 1 20 ? -28.797 -13.859 5.316 1 98.06 20 GLU B N 1
ATOM 4152 C CA . GLU B 1 20 ? -28.547 -15 6.195 1 98.06 20 GLU B CA 1
ATOM 4153 C C . GLU B 1 20 ? -27.328 -15.797 5.727 1 98.06 20 GLU B C 1
ATOM 4155 O O . GLU B 1 20 ? -27.438 -16.656 4.844 1 98.06 20 GLU B O 1
ATOM 4160 N N . PRO B 1 21 ? -26.203 -15.609 6.367 1 97.94 21 PRO B N 1
ATOM 4161 C CA . PRO B 1 21 ? -25.016 -16.344 5.949 1 97.94 21 PRO B CA 1
ATOM 4162 C C . PRO B 1 21 ? -25.188 -17.859 6.039 1 97.94 21 PRO B C 1
ATOM 4164 O O . PRO B 1 21 ? -25.969 -18.344 6.867 1 97.94 21 PRO B O 1
ATOM 4167 N N . ILE B 1 22 ? -24.422 -18.516 5.254 1 98.06 22 ILE B N 1
ATOM 4168 C CA . ILE B 1 22 ? -24.453 -19.969 5.219 1 98.06 22 ILE B CA 1
ATOM 4169 C C . ILE B 1 22 ? -23.984 -20.531 6.555 1 98.06 22 ILE B C 1
ATOM 4171 O O . ILE B 1 22 ? -24.578 -21.469 7.094 1 98.06 22 ILE B O 1
ATOM 4175 N N . HIS B 1 23 ? -22.891 -19.922 7.156 1 97.12 23 HIS B N 1
ATOM 4176 C CA . HIS B 1 23 ? -22.312 -20.375 8.414 1 97.12 23 HIS B CA 1
ATOM 4177 C C . HIS B 1 23 ? -22.125 -19.219 9.383 1 97.12 23 HIS B C 1
ATOM 4179 O O . HIS B 1 23 ? -21.016 -18.953 9.852 1 97.12 23 HIS B O 1
ATOM 4185 N N . ALA B 1 24 ? -23.219 -18.578 9.742 1 95.69 24 ALA B N 1
ATOM 4186 C CA . ALA B 1 24 ? -23.141 -17.453 10.672 1 95.69 24 ALA B CA 1
ATOM 4187 C C . ALA B 1 24 ? -22.344 -17.828 11.914 1 95.69 24 ALA B C 1
ATOM 4189 O O . ALA B 1 24 ? -22.484 -18.938 12.43 1 95.69 24 ALA B O 1
ATOM 4190 N N . PRO B 1 25 ? -21.484 -17.016 12.438 1 97.06 25 PRO B N 1
ATOM 4191 C CA . PRO B 1 25 ? -21.344 -15.609 12.055 1 97.06 25 PRO B CA 1
ATOM 4192 C C . PRO B 1 25 ? -20.297 -15.398 10.961 1 97.06 25 PRO B C 1
ATOM 4194 O O . PRO B 1 25 ? -19.938 -14.258 10.656 1 97.06 25 PRO B O 1
ATOM 4197 N N . HIS B 1 26 ? -19.766 -16.531 10.32 1 97.81 26 HIS B N 1
ATOM 4198 C CA . HIS B 1 26 ? -18.75 -16.438 9.273 1 97.81 26 HIS B CA 1
ATOM 4199 C C . HIS B 1 26 ? -19.375 -16.078 7.934 1 97.81 26 HIS B C 1
ATOM 4201 O O . HIS B 1 26 ? -20.422 -16.625 7.559 1 97.81 26 HIS B O 1
ATOM 4207 N N . VAL B 1 27 ? -18.859 -15.078 7.238 1 98.75 27 VAL B N 1
ATOM 4208 C CA . VAL B 1 27 ? -19.312 -14.641 5.93 1 98.75 27 VAL B CA 1
ATOM 4209 C C . VAL B 1 27 ? -18.172 -14.719 4.922 1 98.75 27 VAL B C 1
ATOM 4211 O O . VAL B 1 27 ? -17.094 -14.156 5.145 1 98.75 27 VAL B O 1
ATOM 4214 N N . GLY B 1 28 ? -18.297 -15.508 3.828 1 98.81 28 GLY B N 1
ATOM 4215 C CA . GLY B 1 28 ? -17.391 -15.492 2.697 1 98.81 28 GLY B CA 1
ATOM 4216 C C . GLY B 1 28 ? -17.812 -14.531 1.602 1 98.81 28 GLY B C 1
ATOM 4217 O O . GLY B 1 28 ? -18.922 -14.633 1.083 1 98.81 28 GLY B O 1
ATOM 4218 N N . MET B 1 29 ? -16.984 -13.562 1.284 1 98.88 29 MET B N 1
ATOM 4219 C CA . MET B 1 29 ? -17.281 -12.547 0.274 1 98.88 29 MET B CA 1
ATOM 4220 C C . MET B 1 29 ? -16.156 -12.484 -0.769 1 98.88 29 MET B C 1
ATOM 4222 O O . MET B 1 29 ? -14.984 -12.391 -0.421 1 98.88 29 MET B O 1
ATOM 4226 N N . TYR B 1 30 ? -16.5 -12.641 -2.012 1 98.88 30 TYR B N 1
ATOM 4227 C CA . TYR B 1 30 ? -15.562 -12.492 -3.129 1 98.88 30 TYR B CA 1
ATOM 4228 C C . TYR B 1 30 ? -15.969 -11.328 -4.023 1 98.88 30 TYR B C 1
ATOM 4230 O O . TYR B 1 30 ? -17.125 -11.227 -4.441 1 98.88 30 TYR B O 1
ATOM 4238 N N . VAL B 1 31 ? -15.062 -10.406 -4.262 1 98.81 31 VAL B N 1
ATOM 4239 C CA . VAL B 1 31 ? -15.289 -9.289 -5.176 1 98.81 31 VAL B CA 1
ATOM 4240 C C . VAL B 1 31 ? -14.203 -9.273 -6.25 1 98.81 31 VAL B C 1
ATOM 4242 O O . VAL B 1 31 ? -13.016 -9.367 -5.945 1 98.81 31 VAL B O 1
ATOM 4245 N N . CYS B 1 32 ? -14.633 -9.188 -7.508 1 97.81 32 CYS B N 1
ATOM 4246 C CA . CYS B 1 32 ? -13.672 -9.172 -8.609 1 97.81 32 CYS B CA 1
ATOM 4247 C C . CYS B 1 32 ? -12.828 -7.902 -8.578 1 97.81 32 CYS B C 1
ATOM 4249 O O . CYS B 1 32 ? -13.375 -6.797 -8.516 1 97.81 32 CYS B O 1
ATOM 4251 N N . GLY B 1 33 ? -11.516 -8.07 -8.562 1 95.69 33 GLY B N 1
ATOM 4252 C CA . GLY B 1 33 ? -10.594 -6.945 -8.617 1 95.69 33 GLY B CA 1
ATOM 4253 C C . GLY B 1 33 ? -10.227 -6.535 -10.031 1 95.69 33 GLY B C 1
ATOM 4254 O O . GLY B 1 33 ? -10.812 -7.031 -10.992 1 95.69 33 GLY B O 1
ATOM 4255 N N . PRO B 1 34 ? -9.305 -5.625 -10.203 1 94.25 34 PRO B N 1
ATOM 4256 C CA . PRO B 1 34 ? -8.992 -5.047 -11.516 1 94.25 34 PRO B CA 1
ATOM 4257 C C . PRO B 1 34 ? -7.98 -5.883 -12.297 1 94.25 34 PRO B C 1
ATOM 4259 O O . PRO B 1 34 ? -7.219 -6.652 -11.711 1 94.25 34 PRO B O 1
ATOM 4262 N N . THR B 1 35 ? -8.062 -5.75 -13.625 1 91.75 35 THR B N 1
ATOM 4263 C CA . THR B 1 35 ? -6.906 -6.098 -14.445 1 91.75 35 THR B CA 1
ATOM 4264 C C . THR B 1 35 ? -5.879 -4.969 -14.43 1 91.75 35 THR B C 1
ATOM 4266 O O . THR B 1 35 ? -6.215 -3.811 -14.68 1 91.75 35 THR B O 1
ATOM 4269 N N . VAL B 1 36 ? -4.672 -5.242 -14.148 1 93.81 36 VAL B N 1
ATOM 4270 C CA . VAL B 1 36 ? -3.703 -4.203 -13.82 1 93.81 36 VAL B CA 1
ATOM 4271 C C . VAL B 1 36 ? -2.771 -3.963 -15 1 93.81 36 VAL B C 1
ATOM 4273 O O . VAL B 1 36 ? -1.566 -4.211 -14.914 1 93.81 36 VAL B O 1
ATOM 4276 N N . TYR B 1 37 ? -3.299 -3.35 -16.094 1 91.38 37 TYR B N 1
ATOM 4277 C CA . TYR B 1 37 ? -2.504 -2.934 -17.25 1 91.38 37 TYR B CA 1
ATOM 4278 C C . TYR B 1 37 ? -2.533 -1.42 -17.406 1 91.38 37 TYR B C 1
ATOM 4280 O O . TYR B 1 37 ? -1.925 -0.878 -18.344 1 91.38 37 TYR B O 1
ATOM 4288 N N . GLY B 1 38 ? -3.209 -0.761 -16.484 1 91.25 38 GLY B N 1
ATOM 4289 C CA . GLY B 1 38 ? -3.33 0.688 -16.484 1 91.25 38 GLY B CA 1
ATOM 4290 C C . GLY B 1 38 ? -3.812 1.242 -15.156 1 91.25 38 GLY B C 1
ATOM 4291 O O . GLY B 1 38 ? -4.137 0.482 -14.242 1 91.25 38 GLY B O 1
ATOM 4292 N N . GLU B 1 39 ? -3.863 2.553 -15.078 1 92.38 39 GLU B N 1
ATOM 4293 C CA . GLU B 1 39 ? -4.27 3.205 -13.836 1 92.38 39 GLU B CA 1
ATOM 4294 C C . GLU B 1 39 ? -5.77 3.057 -13.602 1 92.38 39 GLU B C 1
ATOM 4296 O O . GLU B 1 39 ? -6.555 3.059 -14.547 1 92.38 39 GLU B O 1
ATOM 4301 N N . GLY B 1 40 ? -6.074 2.982 -12.336 1 92.25 40 GLY B N 1
ATOM 4302 C CA . GLY B 1 40 ? -7.48 2.943 -11.977 1 92.25 40 GLY B CA 1
ATOM 4303 C C . GLY B 1 40 ? -8.211 4.242 -12.281 1 92.25 40 GLY B C 1
ATOM 4304 O O . GLY B 1 40 ? -7.594 5.309 -12.328 1 92.25 40 GLY B O 1
ATOM 4305 N N . HIS B 1 41 ? -9.43 4.137 -12.508 1 92.69 41 HIS B N 1
ATOM 4306 C CA . HIS B 1 41 ? -10.297 5.281 -12.766 1 92.69 41 HIS B CA 1
ATOM 4307 C C . HIS B 1 41 ? -11.477 5.309 -11.805 1 92.69 41 HIS B C 1
ATOM 4309 O O . HIS B 1 41 ? -11.555 4.484 -10.891 1 92.69 41 HIS B O 1
ATOM 4315 N N . LEU B 1 42 ? -12.398 6.184 -12.016 1 91.88 42 LEU B N 1
ATOM 4316 C CA . LEU B 1 42 ? -13.492 6.414 -11.086 1 91.88 42 LEU B CA 1
ATOM 4317 C C . LEU B 1 42 ? -14.383 5.18 -10.977 1 91.88 42 LEU B C 1
ATOM 4319 O O . LEU B 1 42 ? -14.922 4.895 -9.906 1 91.88 42 LEU B O 1
ATOM 4323 N N . GLY B 1 43 ? -14.516 4.465 -12.062 1 91.94 43 GLY B N 1
ATOM 4324 C CA . GLY B 1 43 ? -15.273 3.223 -12.016 1 91.94 43 GLY B CA 1
ATOM 4325 C C . GLY B 1 43 ? -14.695 2.213 -11.039 1 91.94 43 GLY B C 1
ATOM 4326 O O . GLY B 1 43 ? -15.445 1.562 -10.297 1 91.94 43 GLY B O 1
ATOM 4327 N N . HIS B 1 44 ? -13.398 2.08 -11.008 1 93.94 44 HIS B N 1
ATOM 4328 C CA . HIS B 1 44 ? -12.727 1.21 -10.047 1 93.94 44 HIS B CA 1
ATOM 4329 C C . HIS B 1 44 ? -12.961 1.69 -8.617 1 93.94 44 HIS B C 1
ATOM 4331 O O . HIS B 1 44 ? -13.156 0.88 -7.711 1 93.94 44 HIS B O 1
ATOM 4337 N N . ALA B 1 45 ? -12.922 2.99 -8.461 1 95.12 45 ALA B N 1
ATOM 4338 C CA . ALA B 1 45 ? -13.141 3.566 -7.137 1 95.12 45 ALA B CA 1
ATOM 4339 C C . ALA B 1 45 ? -14.539 3.248 -6.625 1 95.12 45 ALA B C 1
ATOM 4341 O O . ALA B 1 45 ? -14.719 2.906 -5.453 1 95.12 45 ALA B O 1
ATOM 4342 N N . ARG B 1 46 ? -15.523 3.375 -7.508 1 96.62 46 ARG B N 1
ATOM 4343 C CA . ARG B 1 46 ? -16.906 3.129 -7.094 1 96.62 46 ARG B CA 1
ATOM 4344 C C . ARG B 1 46 ? -17.078 1.696 -6.605 1 96.62 46 ARG B C 1
ATOM 4346 O O . ARG B 1 46 ? -17.672 1.464 -5.547 1 96.62 46 ARG B O 1
ATOM 4353 N N . SER B 1 47 ? -16.562 0.785 -7.395 1 97.5 47 SER B N 1
ATOM 4354 C CA . SER B 1 47 ? -16.641 -0.615 -6.988 1 97.5 47 SER B CA 1
ATOM 4355 C C . SER B 1 47 ? -15.922 -0.849 -5.664 1 97.5 47 SER B C 1
ATOM 4357 O O . SER B 1 47 ? -16.484 -1.458 -4.746 1 97.5 47 SER B O 1
ATOM 4359 N N . ALA B 1 48 ? -14.742 -0.321 -5.527 1 98.25 48 ALA B N 1
ATOM 4360 C CA . ALA B 1 48 ? -13.93 -0.519 -4.328 1 98.25 48 ALA B CA 1
ATOM 4361 C C . ALA B 1 48 ? -14.609 0.083 -3.102 1 98.25 48 ALA B C 1
ATOM 4363 O O . ALA B 1 48 ? -14.672 -0.55 -2.045 1 98.25 48 ALA B O 1
ATOM 4364 N N . ILE B 1 49 ? -15.133 1.286 -3.197 1 98.69 49 ILE B N 1
ATOM 4365 C CA . ILE B 1 49 ? -15.781 1.97 -2.084 1 98.69 49 ILE B CA 1
ATOM 4366 C C . ILE B 1 49 ? -17.062 1.232 -1.704 1 98.69 49 ILE B C 1
ATOM 4368 O O . ILE B 1 49 ? -17.359 1.049 -0.52 1 98.69 49 ILE B O 1
ATOM 4372 N N . THR B 1 50 ? -17.812 0.79 -2.729 1 98.69 50 THR B N 1
ATOM 4373 C CA . THR B 1 50 ? -19.062 0.075 -2.486 1 98.69 50 THR B CA 1
ATOM 4374 C C . THR B 1 50 ? -18.828 -1.163 -1.628 1 98.69 50 THR B C 1
ATOM 4376 O O . THR B 1 50 ? -19.469 -1.349 -0.599 1 98.69 50 THR B O 1
ATOM 4379 N N . PHE B 1 51 ? -17.906 -1.888 -1.975 1 98.88 51 PHE B N 1
ATOM 4380 C CA . PHE B 1 51 ? -17.719 -3.158 -1.282 1 98.88 51 PHE B CA 1
ATOM 4381 C C . PHE B 1 51 ? -16.891 -2.975 -0.016 1 98.88 51 PHE B C 1
ATOM 4383 O O . PHE B 1 51 ? -16.906 -3.838 0.865 1 98.88 51 PHE B O 1
ATOM 4390 N N . ASP B 1 52 ? -16.203 -1.849 0.081 1 98.88 52 ASP B N 1
ATOM 4391 C CA . ASP B 1 52 ? -15.648 -1.445 1.374 1 98.88 52 ASP B CA 1
ATOM 4392 C C . ASP B 1 52 ? -16.766 -1.194 2.387 1 98.88 52 ASP B C 1
ATOM 4394 O O . ASP B 1 52 ? -16.656 -1.601 3.547 1 98.88 52 ASP B O 1
ATOM 4398 N N . ILE B 1 53 ? -17.844 -0.537 1.926 1 98.94 53 ILE B N 1
ATOM 4399 C CA . ILE B 1 53 ? -19 -0.268 2.77 1 98.94 53 ILE B CA 1
ATOM 4400 C C . ILE B 1 53 ? -19.641 -1.585 3.207 1 98.94 53 ILE B C 1
ATOM 4402 O O . ILE B 1 53 ? -19.969 -1.762 4.383 1 98.94 53 ILE B O 1
ATOM 4406 N N . VAL B 1 54 ? -19.75 -2.506 2.264 1 98.94 54 VAL B N 1
ATOM 4407 C CA . VAL B 1 54 ? -20.328 -3.814 2.566 1 98.94 54 VAL B CA 1
ATOM 4408 C C . VAL B 1 54 ? -19.469 -4.52 3.619 1 98.94 54 VAL B C 1
ATOM 4410 O O . VAL B 1 54 ? -20 -5.008 4.621 1 98.94 54 VAL B O 1
ATOM 4413 N N . PHE B 1 55 ? -18.203 -4.535 3.381 1 98.88 55 PHE B N 1
ATOM 4414 C CA . PHE B 1 55 ? -17.25 -5.191 4.273 1 98.88 55 PHE B CA 1
ATOM 4415 C C . PHE B 1 55 ? -17.312 -4.578 5.668 1 98.88 55 PHE B C 1
ATOM 4417 O O . PHE B 1 55 ? -17.469 -5.293 6.66 1 98.88 55 PHE B O 1
ATOM 4424 N N . ARG B 1 56 ? -17.234 -3.27 5.785 1 98.81 56 ARG B N 1
ATOM 4425 C CA . ARG B 1 56 ? -17.234 -2.545 7.051 1 98.81 56 ARG B CA 1
ATOM 4426 C C . ARG B 1 56 ? -18.531 -2.777 7.816 1 98.81 56 ARG B C 1
ATOM 4428 O O . ARG B 1 56 ? -18.516 -2.988 9.031 1 98.81 56 ARG B O 1
ATOM 4435 N N . TYR B 1 57 ? -19.641 -2.699 7.121 1 98.88 57 TYR B N 1
ATOM 4436 C CA . TYR B 1 57 ? -20.922 -2.807 7.805 1 98.88 57 TYR B CA 1
ATOM 4437 C C . TYR B 1 57 ? -21.156 -4.227 8.312 1 98.88 57 TYR B C 1
ATOM 4439 O O . TYR B 1 57 ? -21.719 -4.422 9.391 1 98.88 57 TYR B O 1
ATOM 4447 N N . LEU B 1 58 ? -20.75 -5.258 7.508 1 98.81 58 LEU B N 1
ATOM 4448 C CA . LEU B 1 58 ? -20.844 -6.629 7.996 1 98.81 58 LEU B CA 1
ATOM 4449 C C . LEU B 1 58 ? -20.016 -6.809 9.266 1 98.81 58 LEU B C 1
ATOM 4451 O O . LEU B 1 58 ? -20.469 -7.457 10.219 1 98.81 58 LEU B O 1
ATOM 4455 N N . GLN B 1 59 ? -18.859 -6.223 9.258 1 98.44 59 GLN B N 1
ATOM 4456 C CA . GLN B 1 59 ? -18.031 -6.273 10.461 1 98.44 59 GLN B CA 1
ATOM 4457 C C . GLN B 1 59 ? -18.703 -5.559 11.625 1 98.44 59 GLN B C 1
ATOM 4459 O O . GLN B 1 59 ? -18.641 -6.02 12.766 1 98.44 59 GLN B O 1
ATOM 4464 N N . HIS B 1 60 ? -19.312 -4.418 11.305 1 98.31 60 HIS B N 1
ATOM 4465 C CA . HIS B 1 60 ? -20.047 -3.668 12.312 1 98.31 60 HIS B CA 1
ATOM 4466 C C . HIS B 1 60 ? -21.156 -4.512 12.93 1 98.31 60 HIS B C 1
ATOM 4468 O O . HIS B 1 60 ? -21.422 -4.406 14.133 1 98.31 60 HIS B O 1
ATOM 4474 N N . LEU B 1 61 ? -21.781 -5.316 12.125 1 98 61 LEU B N 1
ATOM 4475 C CA . LEU B 1 61 ? -22.844 -6.199 12.586 1 98 61 LEU B CA 1
ATOM 4476 C C . LEU B 1 61 ? -22.281 -7.426 13.289 1 98 61 LEU B C 1
ATOM 4478 O O . LEU B 1 61 ? -23 -8.375 13.586 1 98 61 LEU B O 1
ATOM 4482 N N . LYS B 1 62 ? -20.906 -7.461 13.461 1 97.06 62 LYS B N 1
ATOM 4483 C CA . LYS B 1 62 ? -20.172 -8.453 14.234 1 97.06 62 LYS B CA 1
ATOM 4484 C C . LYS B 1 62 ? -20.047 -9.766 13.469 1 97.06 62 LYS B C 1
ATOM 4486 O O . LYS B 1 62 ? -19.844 -10.828 14.07 1 97.06 62 LYS B O 1
ATOM 4491 N N . TYR B 1 63 ? -20.25 -9.75 12.133 1 98.06 63 TYR B N 1
ATOM 4492 C CA . TYR B 1 63 ? -19.891 -10.898 11.305 1 98.06 63 TYR B CA 1
ATOM 4493 C C . TYR B 1 63 ? -18.375 -11.031 11.195 1 98.06 63 TYR B C 1
ATOM 4495 O O . TYR B 1 63 ? -17.641 -10.039 11.258 1 98.06 63 TYR B O 1
ATOM 4503 N N . GLN B 1 64 ? -17.922 -12.242 11.125 1 97.69 64 GLN B N 1
ATOM 4504 C CA . GLN B 1 64 ? -16.547 -12.531 10.781 1 97.69 64 GLN B CA 1
ATOM 4505 C C . GLN B 1 64 ? -16.375 -12.75 9.281 1 97.69 64 GLN B C 1
ATOM 4507 O O . GLN B 1 64 ? -16.672 -13.828 8.766 1 97.69 64 GLN B O 1
ATOM 4512 N N . VAL B 1 65 ? -15.883 -11.773 8.609 1 98.62 65 VAL B N 1
ATOM 4513 C CA . VAL B 1 65 ? -15.938 -11.766 7.152 1 98.62 65 VAL B CA 1
ATOM 4514 C C . VAL B 1 65 ? -14.57 -12.133 6.578 1 98.62 65 VAL B C 1
ATOM 4516 O O . VAL B 1 65 ? -13.555 -11.547 6.953 1 98.62 65 VAL B O 1
ATOM 4519 N N . ARG B 1 66 ? -14.461 -13.18 5.773 1 98.5 66 ARG B N 1
ATOM 4520 C CA . ARG B 1 66 ? -13.328 -13.383 4.871 1 98.5 66 ARG B CA 1
ATOM 4521 C C . ARG B 1 66 ? -13.594 -12.75 3.51 1 98.5 66 ARG B C 1
ATOM 4523 O O . ARG B 1 66 ? -14.352 -13.297 2.701 1 98.5 66 ARG B O 1
ATOM 4530 N N . TYR B 1 67 ? -12.992 -11.625 3.311 1 98.88 67 TYR B N 1
ATOM 4531 C CA . TYR B 1 67 ? -13.141 -10.836 2.094 1 98.88 67 TYR B CA 1
ATOM 4532 C C . TYR B 1 67 ? -12 -11.109 1.122 1 98.88 67 TYR B C 1
ATOM 4534 O O . TYR B 1 67 ? -10.844 -10.766 1.396 1 98.88 67 TYR B O 1
ATOM 4542 N N . VAL B 1 68 ? -12.336 -11.75 -0.021 1 98.81 68 VAL B N 1
ATOM 4543 C CA . VAL B 1 68 ? -11.352 -12.062 -1.053 1 98.81 68 VAL B CA 1
ATOM 4544 C C . VAL B 1 68 ? -11.562 -11.148 -2.26 1 98.81 68 VAL B C 1
ATOM 4546 O O . VAL B 1 68 ? -12.68 -11.023 -2.766 1 98.81 68 VAL B O 1
ATOM 4549 N N . ARG B 1 69 ? -10.57 -10.453 -2.68 1 98.62 69 ARG B N 1
ATOM 4550 C CA . ARG B 1 69 ? -10.562 -9.641 -3.893 1 98.62 69 ARG B CA 1
ATOM 4551 C C . ARG B 1 69 ? -9.297 -9.883 -4.707 1 98.62 69 ARG B C 1
ATOM 4553 O O . ARG B 1 69 ? -8.188 -9.664 -4.219 1 98.62 69 ARG B O 1
ATOM 4560 N N . ASN B 1 70 ? -9.422 -10.25 -5.914 1 97.81 70 ASN B N 1
ATOM 4561 C CA . ASN B 1 70 ? -8.258 -10.664 -6.684 1 97.81 70 ASN B CA 1
ATOM 4562 C C . ASN B 1 70 ? -7.613 -9.484 -7.41 1 97.81 70 ASN B C 1
ATOM 4564 O O . ASN B 1 70 ? -8.188 -8.398 -7.469 1 97.81 70 ASN B O 1
ATOM 4568 N N . ILE B 1 71 ? -6.406 -9.719 -7.82 1 96.56 71 ILE B N 1
ATOM 4569 C CA . ILE B 1 71 ? -5.738 -8.938 -8.859 1 96.56 71 ILE B CA 1
ATOM 4570 C C . ILE B 1 71 ? -5.586 -9.789 -10.117 1 96.56 71 ILE B C 1
ATOM 4572 O O . ILE B 1 71 ? -5.023 -10.883 -10.07 1 96.56 71 ILE B O 1
ATOM 4576 N N . THR B 1 72 ? -6.176 -9.344 -11.203 1 94.81 72 THR B N 1
ATOM 4577 C CA . THR B 1 72 ? -5.969 -10.016 -12.484 1 94.81 72 THR B CA 1
ATOM 4578 C C . THR B 1 72 ? -4.676 -9.539 -13.141 1 94.81 72 THR B C 1
ATOM 4580 O O . THR B 1 72 ? -4.641 -8.469 -13.75 1 94.81 72 THR B O 1
ATOM 4583 N N . ASP B 1 73 ? -3.68 -10.359 -13.031 1 93.88 73 ASP B N 1
ATOM 4584 C CA . ASP B 1 73 ? -2.342 -9.953 -13.453 1 93.88 73 ASP B CA 1
ATOM 4585 C C . ASP B 1 73 ? -1.855 -10.805 -14.625 1 93.88 73 ASP B C 1
ATOM 4587 O O . ASP B 1 73 ? -0.65 -10.922 -14.859 1 93.88 73 ASP B O 1
ATOM 4591 N N . VAL B 1 74 ? -2.752 -11.5 -15.227 1 90.31 74 VAL B N 1
ATOM 4592 C CA . VAL B 1 74 ? -2.453 -12.266 -16.438 1 90.31 74 VAL B CA 1
ATOM 4593 C C . VAL B 1 74 ? -2.928 -11.5 -17.672 1 90.31 74 VAL B C 1
ATOM 4595 O O . VAL B 1 74 ? -4.004 -10.898 -17.656 1 90.31 74 VAL B O 1
ATOM 4598 N N . GLY B 1 75 ? -2.072 -11.469 -18.703 1 79.19 75 GLY B N 1
ATOM 4599 C CA . GLY B 1 75 ? -2.453 -10.805 -19.938 1 79.19 75 GLY B CA 1
ATOM 4600 C C . GLY B 1 75 ? -3.445 -11.609 -20.766 1 79.19 75 GLY B C 1
ATOM 4601 O O . GLY B 1 75 ? -3.131 -12.703 -21.234 1 79.19 75 GLY B O 1
ATOM 4602 N N . HIS B 1 76 ? -4.676 -11.117 -20.719 1 73.5 76 HIS B N 1
ATOM 4603 C CA . HIS B 1 76 ? -5.715 -11.773 -21.516 1 73.5 76 HIS B CA 1
ATOM 4604 C C . HIS B 1 76 ? -5.961 -11.031 -22.828 1 73.5 76 HIS B C 1
ATOM 4606 O O . HIS B 1 76 ? -5.504 -9.898 -23 1 73.5 76 HIS B O 1
ATOM 4612 N N . LEU B 1 77 ? -6.473 -11.844 -23.703 1 62.72 77 LEU B N 1
ATOM 4613 C CA . LEU B 1 77 ? -6.93 -11.195 -24.938 1 62.72 77 LEU B CA 1
ATOM 4614 C C . LEU B 1 77 ? -8.188 -10.367 -24.672 1 62.72 77 LEU B C 1
ATOM 4616 O O . LEU B 1 77 ? -8.906 -10.609 -23.703 1 62.72 77 LEU B O 1
ATOM 4620 N N . GLU B 1 78 ? -8.195 -9.164 -25.203 1 55.41 78 GLU B N 1
ATOM 4621 C CA . GLU B 1 78 ? -9.391 -8.344 -25.016 1 55.41 78 GLU B CA 1
ATOM 4622 C C . GLU B 1 78 ? -10.656 -9.164 -25.234 1 55.41 78 GLU B C 1
ATOM 4624 O O . GLU B 1 78 ? -10.797 -9.844 -26.25 1 55.41 78 GLU B O 1
ATOM 4629 N N . HIS B 1 79 ? -11.523 -9.102 -24.312 1 54.59 79 HIS B N 1
ATOM 4630 C CA . HIS B 1 79 ? -12.82 -9.773 -24.391 1 54.59 79 HIS B CA 1
ATOM 4631 C C . HIS B 1 79 ? -12.656 -11.266 -24.656 1 54.59 79 HIS B C 1
ATOM 4633 O O . HIS B 1 79 ? -11.547 -11.797 -24.562 1 54.59 79 HIS B O 1
ATOM 4639 N N . ASP B 1 80 ? -13.672 -12.156 -24.531 1 55 80 ASP B N 1
ATOM 4640 C CA . ASP B 1 80 ? -13.664 -13.578 -24.891 1 55 80 ASP B CA 1
ATOM 4641 C C . ASP B 1 80 ? -13.289 -13.766 -26.359 1 55 80 ASP B C 1
ATOM 4643 O O . ASP B 1 80 ? -13.695 -14.75 -26.984 1 55 80 ASP B O 1
ATOM 4647 N N . ALA B 1 81 ? -12.398 -12.742 -26.812 1 54.69 81 ALA B N 1
ATOM 4648 C CA . ALA B 1 81 ? -12.086 -12.773 -28.234 1 54.69 81 ALA B CA 1
ATOM 4649 C C . ALA B 1 81 ? -10.984 -13.789 -28.531 1 54.69 81 ALA B C 1
ATOM 4651 O O . ALA B 1 81 ? -10.148 -14.078 -27.672 1 54.69 81 ALA B O 1
ATOM 4652 N N . ASP B 1 82 ? -11.047 -14.43 -29.531 1 51.84 82 ASP B N 1
ATOM 4653 C CA . ASP B 1 82 ? -10.062 -15.406 -30 1 51.84 82 ASP B CA 1
ATOM 4654 C C . ASP B 1 82 ? -8.812 -14.711 -30.531 1 51.84 82 ASP B C 1
ATOM 4656 O O . ASP B 1 82 ? -7.766 -15.344 -30.688 1 51.84 82 ASP B O 1
ATOM 4660 N N . GLU B 1 83 ? -9.047 -13.453 -30.875 1 56.22 83 GLU B N 1
ATOM 4661 C CA . GLU B 1 83 ? -7.941 -12.656 -31.391 1 56.22 83 GLU B CA 1
ATOM 4662 C C . GLU B 1 83 ? -7.828 -11.328 -30.641 1 56.22 83 GLU B C 1
ATOM 4664 O O . GLU B 1 83 ? -8.797 -10.867 -30.031 1 56.22 83 GLU B O 1
ATOM 4669 N N . GLY B 1 84 ? -6.75 -10.828 -30.344 1 64.25 84 GLY B N 1
ATOM 4670 C CA . GLY B 1 84 ? -6.527 -9.547 -29.688 1 64.25 84 GLY B CA 1
ATOM 4671 C C . GLY B 1 84 ? -5.215 -9.484 -28.938 1 64.25 84 GLY B C 1
ATOM 4672 O O . GLY B 1 84 ? -4.469 -10.469 -28.891 1 64.25 84 GLY B O 1
ATOM 4673 N N . GLU B 1 85 ? -4.957 -8.273 -28.625 1 72.5 85 GLU B N 1
ATOM 4674 C CA . GLU B 1 85 ? -3.631 -8.055 -28.047 1 72.5 85 GLU B CA 1
ATOM 4675 C C . GLU B 1 85 ? -3.678 -8.07 -26.531 1 72.5 85 GLU B C 1
ATOM 4677 O O . GLU B 1 85 ? -4.633 -7.582 -25.922 1 72.5 85 GLU B O 1
ATOM 4682 N N . ASP B 1 86 ? -2.879 -8.883 -25.906 1 82.81 86 ASP B N 1
ATOM 4683 C CA . ASP B 1 86 ? -2.572 -8.82 -24.469 1 82.81 86 ASP B CA 1
ATOM 4684 C C . ASP B 1 86 ? -2.041 -7.438 -24.094 1 82.81 86 ASP B C 1
ATOM 4686 O O . ASP B 1 86 ? -0.91 -7.086 -24.438 1 82.81 86 ASP B O 1
ATOM 4690 N N . LYS B 1 87 ? -2.904 -6.703 -23.406 1 84.5 87 LYS B N 1
ATOM 4691 C CA . LYS B 1 87 ? -2.557 -5.316 -23.109 1 84.5 87 LYS B CA 1
ATOM 4692 C C . LYS B 1 87 ? -1.322 -5.242 -22.219 1 84.5 87 LYS B C 1
ATOM 4694 O O . LYS B 1 87 ? -0.534 -4.297 -22.312 1 84.5 87 LYS B O 1
ATOM 4699 N N . ILE B 1 88 ? -1.127 -6.16 -21.344 1 89 88 ILE B N 1
ATOM 4700 C CA . ILE B 1 88 ? 0.042 -6.195 -20.469 1 89 88 ILE B CA 1
ATOM 4701 C C . ILE B 1 88 ? 1.3 -6.434 -21.312 1 89 88 ILE B C 1
ATOM 4703 O O . ILE B 1 88 ? 2.289 -5.711 -21.172 1 89 88 ILE B O 1
ATOM 4707 N N . ALA B 1 89 ? 1.205 -7.383 -22.172 1 87.88 89 ALA B N 1
ATOM 4708 C CA . ALA B 1 89 ? 2.342 -7.695 -23.031 1 87.88 89 ALA B CA 1
ATOM 4709 C C . ALA B 1 89 ? 2.658 -6.535 -23.969 1 87.88 89 ALA 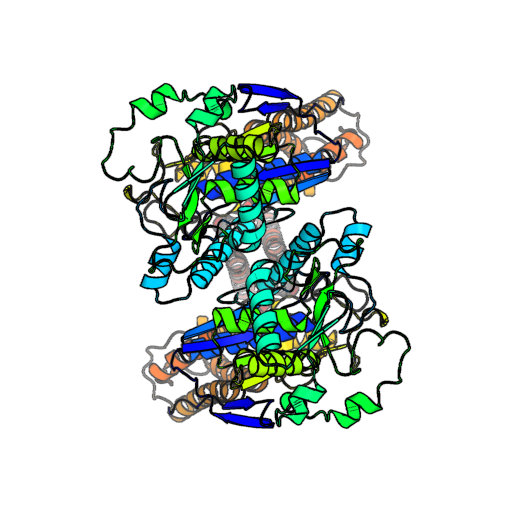B C 1
ATOM 4711 O O . ALA B 1 89 ? 3.828 -6.219 -24.203 1 87.88 89 ALA B O 1
ATOM 4712 N N . LYS B 1 90 ? 1.613 -6.004 -24.531 1 87.38 90 LYS B N 1
ATOM 4713 C CA . LYS B 1 90 ? 1.796 -4.875 -25.438 1 87.38 90 LYS B CA 1
ATOM 4714 C C . LYS B 1 90 ? 2.523 -3.727 -24.734 1 87.38 90 LYS B C 1
ATOM 4716 O O . LYS B 1 90 ? 3.486 -3.18 -25.281 1 87.38 90 LYS B O 1
ATOM 4721 N N . LYS B 1 91 ? 2.121 -3.422 -23.578 1 91.12 91 LYS B N 1
ATOM 4722 C CA . LYS B 1 91 ? 2.75 -2.342 -22.828 1 91.12 91 LYS B CA 1
ATOM 4723 C C . LYS B 1 91 ? 4.184 -2.697 -22.453 1 91.12 91 LYS B C 1
ATOM 4725 O O . LYS B 1 91 ? 5.074 -1.847 -22.5 1 91.12 91 LYS B O 1
ATOM 4730 N N . ALA B 1 92 ? 4.367 -3.859 -22.016 1 91.62 92 ALA B N 1
ATOM 4731 C CA . ALA B 1 92 ? 5.703 -4.332 -21.656 1 91.62 92 ALA B CA 1
ATOM 4732 C C . ALA B 1 92 ? 6.66 -4.199 -22.844 1 91.62 92 ALA B C 1
ATOM 4734 O O . ALA B 1 92 ? 7.801 -3.762 -22.688 1 91.62 92 ALA B O 1
ATOM 4735 N N . LYS B 1 93 ? 6.188 -4.57 -24.016 1 90.25 93 LYS B N 1
ATOM 4736 C CA . LYS B 1 93 ? 6.996 -4.473 -25.234 1 90.25 93 LYS B CA 1
ATOM 4737 C C . LYS B 1 93 ? 7.305 -3.018 -25.562 1 90.25 93 LYS B C 1
ATOM 4739 O O . LYS B 1 93 ? 8.445 -2.676 -25.891 1 90.25 93 LYS B O 1
ATOM 4744 N N . LEU B 1 94 ? 6.273 -2.225 -25.453 1 91.06 94 LEU B N 1
ATOM 4745 C CA . LEU B 1 94 ? 6.422 -0.804 -25.766 1 91.06 94 LEU B CA 1
ATOM 4746 C C . LEU B 1 94 ? 7.453 -0.16 -24.844 1 91.06 94 LEU B C 1
ATOM 4748 O O . LEU B 1 94 ? 8.266 0.655 -25.281 1 91.06 94 LEU B O 1
ATOM 4752 N N . GLU B 1 95 ? 7.5 -0.591 -23.594 1 92.75 95 GLU B N 1
ATOM 4753 C CA . GLU B 1 95 ? 8.375 0.013 -22.594 1 92.75 95 GLU B CA 1
ATOM 4754 C C . GLU B 1 95 ? 9.664 -0.791 -22.438 1 92.75 95 GLU B C 1
ATOM 4756 O O . GLU B 1 95 ? 10.562 -0.394 -21.688 1 92.75 95 GLU B O 1
ATOM 4761 N N . LYS B 1 96 ? 9.719 -1.878 -23.078 1 92 96 LYS B N 1
ATOM 4762 C CA . LYS B 1 96 ? 10.883 -2.758 -23.047 1 92 96 LYS B CA 1
ATOM 4763 C C . LYS B 1 96 ? 11.188 -3.234 -21.641 1 92 96 LYS B C 1
ATOM 4765 O O . LYS B 1 96 ? 12.32 -3.137 -21.172 1 92 96 LYS B O 1
ATOM 4770 N N . VAL B 1 97 ? 10.141 -3.691 -20.938 1 93.94 97 VAL B N 1
ATOM 4771 C CA . VAL B 1 97 ? 10.297 -4.223 -19.594 1 93.94 97 VAL B CA 1
ATOM 4772 C C . VAL B 1 97 ? 9.609 -5.582 -19.484 1 93.94 97 VAL B C 1
ATOM 4774 O O . VAL B 1 97 ? 8.898 -5.996 -20.406 1 93.94 97 VAL B O 1
ATOM 4777 N N . GLU B 1 98 ? 9.914 -6.336 -18.391 1 93 98 GLU B N 1
ATOM 4778 C CA . GLU B 1 98 ? 9.234 -7.586 -18.062 1 93 98 GLU B CA 1
ATOM 4779 C C . GLU B 1 98 ? 7.758 -7.344 -17.75 1 93 98 GLU B C 1
ATOM 4781 O O . GLU B 1 98 ? 7.414 -6.379 -17.062 1 93 98 GLU B O 1
ATOM 4786 N N . PRO B 1 99 ? 6.844 -8.156 -18.328 1 93.44 99 PRO B N 1
ATOM 4787 C CA . PRO B 1 99 ? 5.414 -7.945 -18.109 1 93.44 99 PRO B CA 1
ATOM 4788 C C . PRO B 1 99 ? 5.066 -7.816 -16.625 1 93.44 99 PRO B C 1
ATOM 4790 O O . PRO B 1 99 ? 4.168 -7.059 -16.25 1 93.44 99 PRO B O 1
ATOM 4793 N N . MET B 1 100 ? 5.762 -8.531 -15.828 1 95.38 100 MET B N 1
ATOM 4794 C CA . MET B 1 100 ? 5.477 -8.492 -14.391 1 95.38 100 MET B CA 1
ATOM 4795 C C . MET B 1 100 ? 5.828 -7.133 -13.805 1 95.38 100 MET B C 1
ATOM 4797 O O . MET B 1 100 ? 5.324 -6.762 -12.742 1 95.38 100 MET B O 1
ATOM 4801 N N . GLU B 1 101 ? 6.723 -6.352 -14.445 1 96.75 101 GLU B N 1
ATOM 4802 C CA . GLU B 1 101 ? 6.996 -4.98 -14.016 1 96.75 101 GLU B CA 1
ATOM 4803 C C . GLU B 1 101 ? 5.793 -4.078 -14.25 1 96.75 101 GLU B C 1
ATOM 4805 O O . GLU B 1 101 ? 5.516 -3.182 -13.453 1 96.75 101 GLU B O 1
ATOM 4810 N N . ILE B 1 102 ? 5.09 -4.355 -15.367 1 95.81 102 ILE B N 1
ATOM 4811 C CA . ILE B 1 102 ? 3.873 -3.605 -15.664 1 95.81 102 ILE B CA 1
ATOM 4812 C C . ILE B 1 102 ? 2.803 -3.918 -14.625 1 95.81 102 ILE B C 1
ATOM 4814 O O . ILE B 1 102 ? 2.191 -3.008 -14.055 1 95.81 102 ILE B O 1
ATOM 4818 N N . VAL B 1 103 ? 2.693 -5.164 -14.359 1 95.2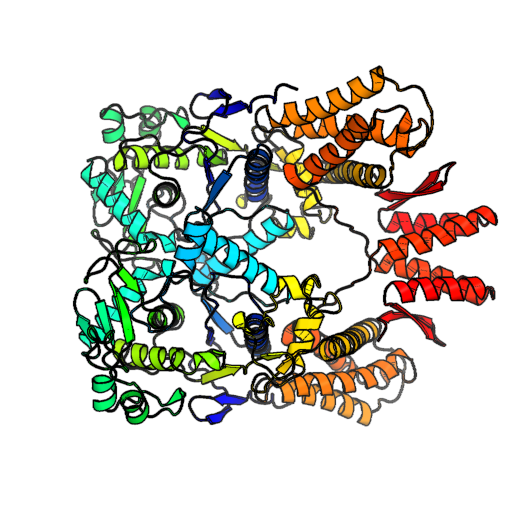5 103 VAL B N 1
ATOM 4819 C CA . VAL B 1 103 ? 1.704 -5.645 -13.406 1 95.25 103 VAL B CA 1
ATOM 4820 C C . VAL B 1 103 ? 1.983 -5.051 -12.023 1 95.25 103 VAL B C 1
ATOM 4822 O O . VAL B 1 103 ? 1.073 -4.543 -11.367 1 95.25 103 VAL B O 1
ATOM 4825 N N . GLN B 1 104 ? 3.188 -5.102 -11.656 1 96.56 104 GLN B N 1
ATOM 4826 C CA . GLN B 1 104 ? 3.586 -4.578 -10.352 1 96.56 104 GLN B CA 1
ATOM 4827 C C . GLN B 1 104 ? 3.289 -3.086 -10.242 1 96.56 104 GLN B C 1
ATOM 4829 O O . GLN B 1 104 ? 2.729 -2.629 -9.242 1 96.56 104 GLN B O 1
ATOM 4834 N N . ARG B 1 105 ? 3.654 -2.359 -11.234 1 96.75 105 ARG B N 1
ATOM 4835 C CA . ARG B 1 105 ? 3.49 -0.909 -11.258 1 96.75 105 ARG B CA 1
ATOM 4836 C C . ARG B 1 105 ? 2.021 -0.523 -11.102 1 96.75 105 ARG B C 1
ATOM 4838 O O . ARG B 1 105 ? 1.676 0.278 -10.234 1 96.75 105 ARG B O 1
ATOM 4845 N N . TYR B 1 106 ? 1.184 -1.157 -11.836 1 96.62 106 TYR B N 1
ATOM 4846 C CA . TYR B 1 106 ? -0.215 -0.741 -11.836 1 96.62 106 TYR B CA 1
ATOM 4847 C C . TYR B 1 106 ? -0.963 -1.336 -10.648 1 96.62 106 TYR B C 1
ATOM 4849 O O . TYR B 1 106 ? -1.978 -0.79 -10.211 1 96.62 106 TYR B O 1
ATOM 4857 N N . THR B 1 107 ? -0.47 -2.477 -10.109 1 97.12 107 THR B N 1
ATOM 4858 C CA . THR B 1 107 ? -0.994 -2.953 -8.828 1 97.12 107 THR B CA 1
ATOM 4859 C C . THR B 1 107 ? -0.715 -1.945 -7.719 1 97.12 107 THR B C 1
ATOM 4861 O O . THR B 1 107 ? -1.603 -1.627 -6.926 1 97.12 107 THR B O 1
ATOM 4864 N N . GLU B 1 108 ? 0.463 -1.416 -7.727 1 96.69 108 GLU B N 1
ATOM 4865 C CA . GLU B 1 108 ? 0.847 -0.429 -6.723 1 96.69 108 GLU B CA 1
ATOM 4866 C C . GLU B 1 108 ? 0.017 0.845 -6.855 1 96.69 108 GLU B C 1
ATOM 4868 O O . GLU B 1 108 ? -0.415 1.418 -5.852 1 96.69 108 GLU B O 1
ATOM 4873 N N . TYR B 1 109 ? -0.16 1.274 -8.102 1 96.56 109 TYR B N 1
ATOM 4874 C CA . TYR B 1 109 ? -0.97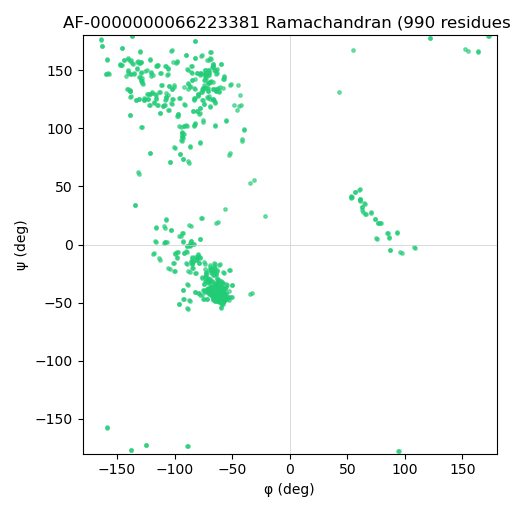7 2.459 -8.328 1 96.56 109 TYR B CA 1
ATOM 4875 C C . TYR B 1 109 ? -2.396 2.254 -7.816 1 96.56 109 TYR B C 1
ATOM 4877 O O . TYR B 1 109 ? -2.977 3.148 -7.195 1 96.56 109 TYR B O 1
ATOM 4885 N N . TYR B 1 110 ? -2.889 1.096 -8.07 1 96.81 110 TYR B N 1
ATOM 4886 C CA . TYR B 1 110 ? -4.234 0.766 -7.621 1 96.81 110 TYR B CA 1
ATOM 4887 C C . TYR B 1 110 ? -4.312 0.745 -6.102 1 96.81 110 TYR B C 1
ATOM 4889 O O . TYR B 1 110 ? -5.199 1.364 -5.508 1 96.81 110 TYR B O 1
ATOM 4897 N N . HIS B 1 111 ? -3.393 0.084 -5.477 1 97.19 111 HIS B N 1
ATOM 4898 C CA . HIS B 1 111 ? -3.361 0.003 -4.02 1 97.19 111 HIS B CA 1
ATOM 4899 C C . HIS B 1 111 ? -3.234 1.387 -3.395 1 97.19 111 HIS B C 1
ATOM 4901 O O . HIS B 1 111 ? -3.885 1.681 -2.389 1 97.19 111 HIS B O 1
ATOM 4907 N N . ASP B 1 112 ? -2.385 2.191 -3.961 1 96.44 112 ASP B N 1
ATOM 4908 C CA . ASP B 1 112 ? -2.186 3.547 -3.457 1 96.44 112 ASP B CA 1
ATOM 4909 C C . ASP B 1 112 ? -3.486 4.348 -3.504 1 96.44 112 ASP B C 1
ATOM 4911 O O . ASP B 1 112 ? -3.838 5.027 -2.539 1 96.44 112 ASP B O 1
ATOM 4915 N N . ALA B 1 113 ? -4.133 4.246 -4.59 1 96.94 113 ALA B N 1
ATOM 4916 C CA . ALA B 1 113 ? -5.402 4.949 -4.746 1 96.94 113 ALA B CA 1
ATOM 4917 C C . ALA B 1 113 ? -6.422 4.477 -3.713 1 96.94 113 ALA B C 1
ATOM 4919 O O . ALA B 1 113 ? -7.117 5.293 -3.104 1 96.94 113 ALA B O 1
ATOM 4920 N N . LEU B 1 114 ? -6.496 3.178 -3.492 1 97.81 114 LEU B N 1
ATOM 4921 C CA . LEU B 1 114 ? -7.457 2.631 -2.539 1 97.81 114 LEU B CA 1
ATOM 4922 C C . LEU B 1 114 ? -7.129 3.078 -1.119 1 97.81 114 LEU B C 1
ATOM 4924 O O . LEU B 1 114 ? -8.031 3.381 -0.335 1 97.81 114 LEU B O 1
ATOM 4928 N N . ARG B 1 115 ? -5.887 3.104 -0.843 1 96.75 115 ARG B N 1
ATOM 4929 C CA . ARG B 1 115 ? -5.48 3.578 0.477 1 96.75 115 ARG B CA 1
ATOM 4930 C C . ARG B 1 115 ? -5.898 5.027 0.689 1 96.75 115 ARG B C 1
ATOM 4932 O O . ARG B 1 115 ? -6.41 5.383 1.753 1 96.75 115 ARG B O 1
ATOM 4939 N N . LYS B 1 116 ? -5.621 5.828 -0.302 1 96.25 116 LYS B N 1
ATOM 4940 C CA . LYS B 1 116 ? -6.02 7.23 -0.214 1 96.25 116 LYS B CA 1
ATOM 4941 C C . LYS B 1 116 ? -7.527 7.359 -0.019 1 96.25 116 LYS B C 1
ATOM 4943 O O . LYS B 1 116 ? -7.992 8.234 0.714 1 96.25 116 LYS B O 1
ATOM 4948 N N . LEU B 1 117 ? -8.242 6.477 -0.571 1 98.19 117 LEU B N 1
ATOM 4949 C CA . LEU B 1 117 ? -9.703 6.484 -0.476 1 98.19 117 LEU B CA 1
ATOM 4950 C C . LEU B 1 117 ? -10.164 5.82 0.815 1 98.19 117 LEU B C 1
ATOM 4952 O O . LEU B 1 117 ? -11.367 5.695 1.056 1 98.19 117 LEU B O 1
ATOM 4956 N N . ASN B 1 118 ? -9.258 5.363 1.631 1 98.12 118 ASN B N 1
ATOM 4957 C CA . ASN B 1 118 ? -9.492 4.703 2.908 1 98.12 118 ASN B CA 1
ATOM 4958 C C . ASN B 1 118 ? -10.297 3.416 2.734 1 98.12 118 ASN B C 1
ATOM 4960 O O . ASN B 1 118 ? -11.188 3.121 3.533 1 98.12 118 ASN B O 1
ATOM 4964 N N . VAL B 1 119 ? -9.984 2.748 1.667 1 98.62 119 VAL B N 1
ATOM 4965 C CA . VAL B 1 119 ? -10.547 1.42 1.444 1 98.62 119 VAL B CA 1
ATOM 4966 C C . VAL B 1 119 ? -9.742 0.379 2.211 1 98.62 119 VAL B C 1
ATOM 4968 O O . VAL B 1 119 ? -8.516 0.322 2.086 1 98.62 119 VAL B O 1
ATOM 4971 N N . LEU B 1 120 ? -10.438 -0.416 3.021 1 98.38 120 LEU B N 1
ATOM 4972 C CA . LEU B 1 120 ? -9.75 -1.46 3.77 1 98.38 120 LEU B CA 1
ATOM 4973 C C . LEU B 1 120 ? -9.25 -2.559 2.838 1 98.38 120 LEU B C 1
ATOM 4975 O O . LEU B 1 120 ? -9.938 -2.92 1.877 1 98.38 120 LEU B O 1
ATOM 4979 N N . PRO B 1 121 ? -8.078 -3.053 3.096 1 97.62 121 PRO B N 1
ATOM 4980 C CA . PRO B 1 121 ? -7.629 -4.203 2.307 1 97.62 121 PRO B CA 1
ATOM 4981 C C . PRO B 1 121 ? -8.492 -5.441 2.518 1 97.62 121 PRO B C 1
ATOM 4983 O O . PRO B 1 121 ? -9.07 -5.621 3.596 1 97.62 121 PRO B O 1
ATOM 4986 N N . PRO B 1 122 ? -8.586 -6.289 1.482 1 98.44 122 PRO B N 1
ATOM 4987 C CA . PRO B 1 122 ? -9.281 -7.562 1.695 1 98.44 122 PRO B CA 1
ATOM 4988 C C . PRO B 1 122 ? -8.516 -8.5 2.621 1 98.44 122 PRO B C 1
ATOM 4990 O O . PRO B 1 122 ? -7.336 -8.273 2.904 1 98.44 122 PRO B O 1
ATOM 4993 N N . SER B 1 123 ? -9.25 -9.539 3.08 1 98.31 123 SER B N 1
ATOM 4994 C CA . SER B 1 123 ? -8.625 -10.555 3.912 1 98.31 123 SER B CA 1
ATOM 4995 C C . SER B 1 123 ? -7.57 -11.336 3.131 1 98.31 123 SER B C 1
ATOM 4997 O O . SER B 1 123 ? -6.562 -11.773 3.697 1 98.31 123 SER B O 1
ATOM 4999 N N . ILE B 1 124 ? -7.855 -11.594 1.891 1 98.06 124 ILE B N 1
ATOM 5000 C CA . ILE B 1 124 ? -6.961 -12.266 0.954 1 98.06 124 ILE B CA 1
ATOM 5001 C C . ILE B 1 124 ? -7.031 -11.586 -0.409 1 98.06 124 ILE B C 1
ATOM 5003 O O . ILE B 1 124 ? -8.117 -11.234 -0.88 1 98.06 124 ILE B O 1
ATOM 5007 N N . GLU B 1 125 ? -5.887 -11.305 -0.996 1 98 125 GLU B N 1
ATOM 5008 C CA . GLU B 1 125 ? -5.828 -10.719 -2.33 1 98 125 GLU B CA 1
ATOM 5009 C C . GLU B 1 125 ? -5.039 -11.602 -3.289 1 98 125 GLU B C 1
ATOM 5011 O O . GLU B 1 125 ? -3.9 -11.289 -3.643 1 98 125 GLU B O 1
ATOM 5016 N N . PRO B 1 126 ? -5.652 -12.633 -3.777 1 97.62 126 PRO B N 1
ATOM 5017 C CA . PRO B 1 126 ? -4.945 -13.57 -4.656 1 97.62 126 PRO B CA 1
ATOM 5018 C C . PRO B 1 126 ? -4.695 -13 -6.051 1 97.62 126 PRO B C 1
ATOM 5020 O O . PRO B 1 126 ? -5.434 -12.117 -6.5 1 97.62 126 PRO B O 1
ATOM 5023 N N . THR B 1 127 ? -3.648 -13.422 -6.668 1 96.5 127 THR B N 1
ATOM 5024 C CA . THR B 1 127 ? -3.346 -13.062 -8.047 1 96.5 127 THR B CA 1
ATOM 5025 C C . THR B 1 127 ? -3.605 -14.234 -8.984 1 96.5 127 THR B C 1
ATOM 5027 O O . THR B 1 127 ? -3.391 -15.391 -8.617 1 96.5 127 THR B O 1
ATOM 5030 N N . ALA B 1 128 ? -4.023 -13.969 -10.18 1 95.88 128 ALA B N 1
ATOM 5031 C CA . ALA B 1 128 ? -4.301 -15.031 -11.148 1 95.88 128 ALA B CA 1
ATOM 5032 C C . ALA B 1 128 ? -3.039 -15.828 -11.469 1 95.88 128 ALA B C 1
ATOM 5034 O O . ALA B 1 128 ? -3.062 -17.062 -11.469 1 95.88 128 ALA B O 1
ATOM 5035 N N . SER B 1 129 ? -1.924 -15.148 -11.688 1 94.5 129 SER B N 1
ATOM 5036 C CA . SER B 1 129 ? -0.662 -15.797 -12.031 1 94.5 129 SER B CA 1
ATOM 5037 C C . SER B 1 129 ? -0.164 -16.672 -10.891 1 94.5 129 SER B C 1
ATOM 5039 O O . SER B 1 129 ? 0.572 -17.641 -11.117 1 94.5 129 SER B O 1
ATOM 5041 N N . GLY B 1 130 ? -0.565 -16.344 -9.672 1 94.62 130 GLY B N 1
ATOM 5042 C CA . GLY B 1 130 ? -0.138 -17.094 -8.5 1 94.62 130 GLY B CA 1
ATOM 5043 C C . GLY B 1 130 ? -1.006 -18.312 -8.219 1 94.62 130 GLY B C 1
ATOM 5044 O O . GLY B 1 130 ? -0.79 -19.016 -7.23 1 94.62 130 GLY B O 1
ATOM 5045 N N . HIS B 1 131 ? -2.002 -18.609 -9.07 1 96.5 131 HIS B N 1
ATOM 5046 C CA . HIS B 1 131 ? -2.943 -19.688 -8.828 1 96.5 131 HIS B CA 1
ATOM 5047 C C . HIS B 1 131 ? -3.156 -20.531 -10.094 1 96.5 131 HIS B C 1
ATOM 5049 O O . HIS B 1 131 ? -4.273 -20.969 -10.367 1 96.5 131 HIS B O 1
ATOM 5055 N N . ILE B 1 132 ? -2.129 -20.656 -10.859 1 95 132 ILE B N 1
ATOM 5056 C CA . ILE B 1 132 ? -2.189 -21.391 -12.117 1 95 132 ILE B CA 1
ATOM 5057 C C . ILE B 1 132 ? -2.539 -22.859 -11.844 1 95 132 ILE B C 1
ATOM 5059 O O . ILE B 1 132 ? -3.414 -23.422 -12.5 1 95 132 ILE B O 1
ATOM 5063 N N . PRO B 1 133 ? -1.96 -23.516 -10.805 1 93.75 133 PRO B N 1
ATOM 5064 C CA . PRO B 1 133 ? -2.32 -24.906 -10.539 1 93.75 133 PRO B CA 1
ATOM 5065 C C . PRO B 1 133 ? -3.805 -25.078 -10.234 1 93.75 133 PRO B C 1
ATOM 5067 O O . PRO B 1 133 ? -4.426 -26.031 -10.711 1 93.75 133 PRO B O 1
ATOM 5070 N N . GLU B 1 134 ? -4.379 -24.203 -9.43 1 95.56 134 GLU B N 1
ATOM 5071 C CA . GLU B 1 134 ? -5.801 -24.25 -9.102 1 95.56 134 GLU B CA 1
ATOM 5072 C C . GLU B 1 134 ? -6.664 -24.094 -10.344 1 95.56 134 GLU B C 1
ATOM 5074 O O . GLU B 1 134 ? -7.703 -24.75 -10.477 1 95.56 134 GLU B O 1
ATOM 5079 N N . GLN B 1 135 ? -6.254 -23.234 -11.234 1 97.19 135 GLN B N 1
ATOM 5080 C CA . GLN B 1 135 ? -6.984 -23 -12.469 1 97.19 135 GLN B CA 1
ATOM 5081 C C . GLN B 1 135 ? -6.934 -24.219 -13.391 1 97.19 135 GLN B C 1
ATOM 5083 O O . GLN B 1 135 ? -7.957 -24.625 -13.953 1 97.19 135 GLN B O 1
ATOM 5088 N N . ILE B 1 136 ? -5.758 -24.828 -13.516 1 96.5 136 ILE B N 1
ATOM 5089 C CA . ILE B 1 136 ? -5.605 -26.031 -14.32 1 96.5 136 ILE B CA 1
ATOM 5090 C C . ILE B 1 136 ? -6.48 -27.141 -13.75 1 96.5 136 ILE B C 1
ATOM 5092 O O . ILE B 1 136 ? -7.176 -27.828 -14.5 1 96.5 136 ILE B O 1
ATOM 5096 N N . ARG B 1 137 ? -6.488 -27.297 -12.484 1 96.69 137 ARG B N 1
ATOM 5097 C CA . ARG B 1 137 ? -7.297 -28.312 -11.828 1 96.69 137 ARG B CA 1
ATOM 5098 C C . ARG B 1 137 ? -8.781 -28.109 -12.133 1 96.69 137 ARG B C 1
ATOM 5100 O O . ARG B 1 137 ? -9.508 -29.078 -12.367 1 96.69 137 ARG B O 1
ATOM 5107 N N . MET B 1 138 ? -9.266 -26.922 -12.07 1 98.19 138 MET B N 1
ATOM 5108 C CA . MET B 1 138 ? -10.68 -26.656 -12.336 1 98.19 138 MET B CA 1
ATOM 5109 C C . MET B 1 138 ? -11.039 -27 -13.781 1 98.19 138 MET B C 1
ATOM 5111 O O . MET B 1 138 ? -12.117 -27.516 -14.047 1 98.19 138 MET B O 1
ATOM 5115 N N . VAL B 1 139 ? -10.125 -26.672 -14.68 1 98.44 139 VAL B N 1
ATOM 5116 C CA . VAL B 1 139 ? -10.352 -27.031 -16.078 1 98.44 139 VAL B CA 1
ATOM 5117 C C . VAL B 1 139 ? -10.516 -28.547 -16.203 1 98.44 139 VAL B C 1
ATOM 5119 O O . VAL B 1 139 ? -11.43 -29.016 -16.875 1 98.44 139 VAL B O 1
ATOM 5122 N N . GLU B 1 140 ? -9.672 -29.25 -15.555 1 98.25 140 GLU B N 1
ATOM 5123 C CA . GLU B 1 140 ? -9.734 -30.719 -15.578 1 98.25 140 GLU B CA 1
ATOM 5124 C C . GLU B 1 140 ? -11.07 -31.219 -15.023 1 98.25 140 GLU B C 1
ATOM 5126 O O . GLU B 1 140 ? -11.656 -32.156 -15.555 1 98.25 140 GLU B O 1
ATOM 5131 N N . GLU B 1 141 ? -11.516 -30.609 -13.953 1 98.31 141 GLU B N 1
ATOM 5132 C CA . GLU B 1 141 ? -12.789 -30.969 -13.352 1 98.31 141 GLU B CA 1
ATOM 5133 C C . GLU B 1 141 ? -13.945 -30.719 -14.312 1 98.31 141 GLU B C 1
ATOM 5135 O O . GLU B 1 141 ? -14.859 -31.547 -14.43 1 98.31 141 GLU B O 1
ATOM 5140 N N . ILE B 1 142 ? -13.945 -29.578 -14.961 1 98.56 142 ILE B N 1
ATOM 5141 C CA . ILE B 1 142 ? -15 -29.234 -15.906 1 98.56 142 ILE B CA 1
ATOM 5142 C C . ILE B 1 142 ? -14.977 -30.203 -17.078 1 98.56 142 ILE B C 1
ATOM 5144 O O . ILE B 1 142 ? -16.031 -30.656 -17.547 1 98.56 142 ILE B O 1
ATOM 5148 N N . LEU B 1 143 ? -13.766 -30.562 -17.578 1 98.44 143 LEU B N 1
ATOM 5149 C CA . LEU B 1 143 ? -13.617 -31.562 -18.641 1 98.44 143 LEU B CA 1
ATOM 5150 C C . LEU B 1 143 ? -14.195 -32.906 -18.188 1 98.44 143 LEU B C 1
ATOM 5152 O O . LEU B 1 143 ? -14.938 -33.531 -18.938 1 98.44 143 LEU B O 1
ATOM 5156 N N . SER B 1 144 ? -13.852 -33.281 -17.016 1 97.94 144 SER B N 1
ATOM 5157 C CA . SER B 1 144 ? -14.305 -34.562 -16.469 1 97.94 144 SER B CA 1
ATOM 5158 C C . SER B 1 144 ? -15.828 -34.594 -16.328 1 97.94 144 SER B C 1
ATOM 5160 O O . SER B 1 144 ? -16.438 -35.656 -16.438 1 97.94 144 SER B O 1
ATOM 5162 N N . SER B 1 145 ? -16.438 -33.438 -16.109 1 97.12 145 SER B N 1
ATOM 5163 C CA . SER B 1 145 ? -17.875 -33.344 -15.961 1 97.12 145 SER B CA 1
ATOM 5164 C C . SER B 1 145 ? -18.578 -33.312 -17.328 1 97.12 145 SER B C 1
ATOM 5166 O O . SER B 1 145 ? -19.797 -33.375 -17.406 1 97.12 145 SER B O 1
ATOM 5168 N N . GLY B 1 146 ? -17.781 -33.156 -18.359 1 97.25 146 GLY B N 1
ATOM 5169 C CA . GLY B 1 146 ? -18.328 -33.281 -19.719 1 97.25 146 GLY B CA 1
ATOM 5170 C C . GLY B 1 146 ? -18.766 -31.938 -20.297 1 97.25 146 GLY B C 1
ATOM 5171 O O . GLY B 1 146 ? -19.375 -31.891 -21.359 1 97.25 146 GLY B O 1
ATOM 5172 N N . TYR B 1 147 ? -18.438 -30.828 -19.656 1 98.12 147 TYR B N 1
ATOM 5173 C CA . TYR B 1 147 ? -18.953 -29.547 -20.094 1 98.12 147 TYR B CA 1
ATOM 5174 C C . TYR B 1 147 ? -17.844 -28.703 -20.75 1 98.12 147 TYR B C 1
ATOM 5176 O O . TYR B 1 147 ? -17.984 -27.484 -20.875 1 98.12 147 TYR B O 1
ATOM 5184 N N . ALA B 1 148 ? -16.734 -29.266 -21.094 1 98.31 148 ALA B N 1
ATOM 5185 C CA . ALA B 1 148 ? -15.648 -28.609 -21.812 1 98.31 148 ALA B CA 1
ATOM 5186 C C . ALA B 1 148 ? -15.062 -29.531 -22.875 1 98.31 148 ALA B C 1
ATOM 5188 O O . ALA B 1 148 ? -15.289 -30.734 -22.859 1 98.31 148 ALA B O 1
ATOM 5189 N N . TYR B 1 149 ? -14.438 -28.938 -23.828 1 97.69 149 TYR B N 1
ATOM 5190 C CA . TYR B 1 149 ? -13.75 -29.703 -24.859 1 97.69 149 TYR B CA 1
ATOM 5191 C C . TYR B 1 149 ? -12.438 -29.047 -25.234 1 97.69 149 TYR B C 1
ATOM 5193 O O . TYR B 1 149 ? -12.297 -27.828 -25.141 1 97.69 149 TYR B O 1
ATOM 5201 N N . GLU B 1 150 ? -11.484 -29.875 -25.578 1 96.94 150 GLU B N 1
ATOM 5202 C CA . GLU B 1 150 ? -10.18 -29.406 -26.047 1 96.94 150 GLU B CA 1
ATOM 5203 C C . GLU B 1 150 ? -10.164 -29.266 -27.562 1 96.94 150 GLU B C 1
ATOM 5205 O O . GLU B 1 150 ? -10.695 -30.125 -28.281 1 96.94 150 GLU B O 1
ATOM 5210 N N . ASN B 1 151 ? -9.656 -28.234 -28.078 1 93.88 151 ASN B N 1
ATOM 5211 C CA . ASN B 1 151 ? -9.43 -28.016 -29.5 1 93.88 151 ASN B CA 1
ATOM 5212 C C . ASN B 1 151 ? -8.078 -27.359 -29.766 1 93.88 151 ASN B C 1
ATOM 5214 O O . ASN B 1 151 ? -7.891 -26.172 -29.484 1 93.88 151 ASN B O 1
ATOM 5218 N N . THR B 1 152 ? -7.051 -28.047 -30.391 1 90.38 152 THR B N 1
ATOM 5219 C CA . THR B 1 152 ? -5.742 -27.562 -30.812 1 90.38 152 THR B CA 1
ATOM 5220 C C . THR B 1 152 ? -5.012 -26.875 -29.656 1 90.38 152 THR B C 1
ATOM 5222 O O . THR B 1 152 ? -4.543 -25.75 -29.797 1 90.38 152 THR B O 1
ATOM 5225 N N . GLY B 1 153 ? -5.094 -27.438 -28.484 1 91.44 153 GLY B N 1
ATOM 5226 C CA . GLY B 1 153 ? -4.297 -26.969 -27.359 1 91.44 153 GLY B CA 1
ATOM 5227 C C . GLY B 1 153 ? -5.039 -26 -26.469 1 91.44 153 GLY B C 1
ATOM 5228 O O . GLY B 1 153 ? -4.535 -25.609 -25.406 1 91.44 153 GLY B O 1
ATOM 5229 N N . SER B 1 154 ? -6.211 -25.609 -26.875 1 94.19 154 SER B N 1
ATOM 5230 C CA . SER B 1 154 ? -7.074 -24.766 -26.047 1 94.19 154 SER B CA 1
ATOM 5231 C C . SER B 1 154 ? -8.258 -25.562 -25.516 1 94.19 154 SER B C 1
ATOM 5233 O O . SER B 1 154 ? -8.625 -26.594 -26.062 1 94.19 154 SER B O 1
ATOM 5235 N N . VAL B 1 155 ? -8.727 -25.109 -24.422 1 97.06 155 VAL B N 1
ATOM 5236 C CA . VAL B 1 155 ? -9.898 -25.75 -23.828 1 97.06 155 VAL B CA 1
ATOM 5237 C C . VAL B 1 155 ? -11.039 -24.734 -23.719 1 97.06 155 VAL B C 1
ATOM 5239 O O . VAL B 1 155 ? -10.844 -23.609 -23.25 1 97.06 155 VAL B O 1
ATOM 5242 N N . TYR B 1 156 ? -12.211 -25.125 -24.172 1 96.56 156 TYR B N 1
ATOM 5243 C CA . TYR B 1 156 ? -13.367 -24.234 -24.188 1 96.56 156 TYR B CA 1
ATOM 5244 C C . TYR B 1 156 ? -14.508 -24.812 -23.359 1 96.56 156 TYR B C 1
ATOM 5246 O O . TYR B 1 156 ? -14.672 -26.031 -23.297 1 96.56 156 TYR B O 1
ATOM 5254 N N . PHE B 1 157 ? -15.242 -23.969 -22.719 1 97 157 PHE B N 1
ATOM 5255 C CA . PHE B 1 157 ? -16.484 -24.359 -22.062 1 97 157 PHE B CA 1
ATOM 5256 C C . PHE B 1 157 ? -17.594 -24.578 -23.094 1 97 157 PHE B C 1
ATOM 5258 O O . PHE B 1 157 ? -17.781 -23.766 -24 1 97 157 PHE B O 1
ATOM 5265 N N . ASP B 1 158 ? -18.297 -25.625 -22.953 1 96.25 158 ASP B N 1
ATOM 5266 C CA . ASP B 1 158 ? -19.391 -25.984 -23.859 1 96.25 158 ASP B CA 1
ATOM 5267 C C . ASP B 1 158 ? -20.734 -25.469 -23.328 1 96.25 158 ASP B C 1
ATOM 5269 O O . ASP B 1 158 ? -21.453 -26.203 -22.672 1 96.25 158 ASP B O 1
ATOM 5273 N N . VAL B 1 159 ? -21.094 -24.281 -23.688 1 95.38 159 VAL B N 1
ATOM 5274 C CA . VAL B 1 159 ? -22.25 -23.578 -23.125 1 95.38 159 VAL B CA 1
ATOM 5275 C C . VAL B 1 159 ? -23.531 -24.297 -23.547 1 95.38 159 VAL B C 1
ATOM 5277 O O . VAL B 1 159 ? -24.453 -24.453 -22.734 1 95.38 159 VAL B O 1
ATOM 5280 N N . GLU B 1 160 ? -23.641 -24.703 -24.766 1 93.38 160 GLU B N 1
ATOM 5281 C CA . GLU B 1 160 ? -24.844 -25.375 -25.266 1 93.38 160 GLU B CA 1
ATOM 5282 C C . GLU B 1 160 ? -25.094 -26.688 -24.531 1 93.38 160 GLU B C 1
ATOM 5284 O O . GLU B 1 160 ? -26.219 -26.969 -24.109 1 93.38 160 GLU B O 1
ATOM 5289 N N . LYS B 1 161 ? -24.062 -27.406 -24.422 1 95.25 161 LYS B N 1
ATOM 5290 C CA . LYS B 1 161 ? -24.188 -28.672 -23.688 1 95.25 161 LYS B CA 1
ATOM 5291 C C . LYS B 1 161 ? -24.625 -28.422 -22.25 1 95.25 161 LYS B C 1
ATOM 5293 O O . LYS B 1 161 ? -25.469 -29.141 -21.719 1 95.25 161 LYS B O 1
ATOM 5298 N N . PHE B 1 162 ? -24.016 -27.484 -21.625 1 95.88 162 PHE B N 1
ATOM 5299 C CA . PHE B 1 162 ? -24.344 -27.109 -20.25 1 95.88 162 PHE B CA 1
ATOM 5300 C C . PHE B 1 162 ? -25.812 -26.734 -20.109 1 95.88 162 PHE B C 1
ATOM 5302 O O . PHE B 1 162 ? -26.484 -27.188 -19.188 1 95.88 162 PHE B O 1
ATOM 5309 N N . THR B 1 163 ? -26.266 -26 -20.984 1 92.56 163 THR B N 1
ATOM 5310 C CA . THR B 1 163 ? -27.656 -25.516 -20.969 1 92.56 163 THR B CA 1
ATOM 5311 C C . THR B 1 163 ? -28.625 -26.641 -21.281 1 92.56 163 THR B C 1
ATOM 5313 O O . THR B 1 163 ? -29.688 -26.734 -20.672 1 92.56 163 THR B O 1
ATOM 5316 N N . ASN B 1 164 ? -28.281 -27.484 -22.172 1 88.75 164 ASN B N 1
ATOM 5317 C CA . ASN B 1 164 ? -29.125 -28.609 -22.578 1 88.75 164 ASN B CA 1
ATOM 5318 C C . ASN B 1 164 ? -29.312 -29.625 -21.453 1 88.75 164 ASN B C 1
ATOM 5320 O O . ASN B 1 164 ? -30.312 -30.328 -21.391 1 88.75 164 ASN B O 1
ATOM 5324 N N . ASP B 1 165 ? -28.375 -29.656 -20.609 1 88.25 165 ASP B N 1
ATOM 5325 C CA . ASP B 1 165 ? -28.453 -30.562 -19.469 1 88.25 165 ASP B CA 1
ATOM 5326 C C . ASP B 1 165 ? -29.219 -29.938 -18.297 1 88.25 165 ASP B C 1
ATOM 5328 O O . ASP B 1 165 ? -29.031 -30.328 -17.156 1 88.25 165 ASP B O 1
ATOM 5332 N N . LYS B 1 166 ? -29.938 -28.922 -18.516 1 80.81 166 LYS B N 1
ATOM 5333 C CA . LYS B 1 166 ? -30.875 -28.266 -17.625 1 80.81 166 LYS B CA 1
ATOM 5334 C C . LYS B 1 166 ? -30.156 -27.375 -16.625 1 80.81 166 LYS B C 1
ATOM 5336 O O . LYS B 1 166 ? -30.672 -27.125 -15.523 1 80.81 166 LYS B O 1
ATOM 5341 N N . ASN B 1 167 ? -28.938 -27.094 -17.016 1 83.25 167 ASN B N 1
ATOM 5342 C CA . ASN B 1 167 ? -28.297 -26.031 -16.25 1 83.25 167 ASN B CA 1
ATOM 5343 C C . ASN B 1 167 ? -28.656 -24.656 -16.812 1 83.25 167 ASN B C 1
ATOM 5345 O O . ASN B 1 167 ? -29 -24.531 -17.984 1 83.25 167 ASN B O 1
ATOM 5349 N N . LYS B 1 168 ? -28.719 -23.703 -15.969 1 83.38 168 LYS B N 1
ATOM 5350 C CA . LYS B 1 168 ? -29.25 -22.406 -16.359 1 83.38 168 LYS B CA 1
ATOM 5351 C C . LYS B 1 168 ? -28.125 -21.422 -16.641 1 83.38 168 LYS B C 1
ATOM 5353 O O . LYS B 1 168 ? -27.781 -20.594 -15.797 1 83.38 168 LYS B O 1
ATOM 5358 N N . TYR B 1 169 ? -27.641 -21.531 -17.922 1 91.88 169 TYR B N 1
ATOM 5359 C CA . TYR B 1 169 ? -26.766 -20.438 -18.328 1 91.88 169 TYR B CA 1
ATOM 5360 C C . TYR B 1 169 ? -27.578 -19.188 -18.641 1 91.88 169 TYR B C 1
ATOM 5362 O O . TYR B 1 169 ? -28.547 -19.234 -19.406 1 91.88 169 TYR B O 1
ATOM 5370 N N . GLY B 1 170 ? -27.297 -18.047 -18 1 92.12 170 GLY B N 1
ATOM 5371 C CA . GLY B 1 170 ? -28.016 -16.812 -18.234 1 92.12 170 GLY B CA 1
ATOM 5372 C C . GLY B 1 170 ? -28.938 -16.422 -17.078 1 92.12 170 GLY B C 1
ATOM 5373 O O . GLY B 1 170 ? -29.5 -15.336 -17.078 1 92.12 170 GLY B O 1
ATOM 5374 N N . HIS B 1 171 ? -29.016 -17.188 -16.109 1 90.5 171 HIS B N 1
ATOM 5375 C CA . HIS B 1 171 ? -30.016 -16.953 -15.07 1 90.5 171 HIS B CA 1
ATOM 5376 C C . HIS B 1 171 ? -29.641 -15.758 -14.203 1 90.5 171 HIS B C 1
ATOM 5378 O O . HIS B 1 171 ? -30.516 -15.117 -13.609 1 90.5 171 HIS B O 1
ATOM 5384 N N . LEU B 1 172 ? -28.406 -15.438 -14.086 1 95.62 172 LEU B N 1
ATOM 5385 C CA . LEU B 1 172 ? -28 -14.242 -13.352 1 95.62 172 LEU B CA 1
ATOM 5386 C C . LEU B 1 172 ? -28.359 -12.977 -14.125 1 95.62 172 LEU B C 1
ATOM 5388 O O . LEU B 1 172 ? -29 -12.07 -13.586 1 95.62 172 LEU B O 1
ATOM 5392 N N . SER B 1 173 ? -28.047 -12.961 -15.398 1 93.25 173 SER B N 1
ATOM 5393 C CA . SER B 1 173 ? -28.188 -11.773 -16.234 1 93.25 173 SER B CA 1
ATOM 5394 C C . SER B 1 173 ? -29.594 -11.695 -16.844 1 93.25 173 SER B C 1
ATOM 5396 O O . SER B 1 173 ? -30.016 -10.625 -17.281 1 93.25 173 SER B O 1
ATOM 5398 N N . GLY B 1 174 ? -30.234 -12.781 -16.938 1 90.56 174 GLY B N 1
ATOM 5399 C CA . GLY B 1 174 ? -31.516 -12.836 -17.609 1 90.56 174 GLY B CA 1
ATOM 5400 C C . GLY B 1 174 ? -31.375 -13.039 -19.109 1 90.56 174 GLY B C 1
ATOM 5401 O O . GLY B 1 174 ? -32.375 -13.062 -19.828 1 90.56 174 GLY B O 1
ATOM 5402 N N . ARG B 1 175 ? -30.219 -13.266 -19.578 1 89 175 ARG B N 1
ATOM 5403 C CA . ARG B 1 175 ? -29.984 -13.469 -21 1 89 175 ARG B CA 1
ATOM 5404 C C . ARG B 1 175 ? -30.406 -14.875 -21.422 1 89 175 ARG B C 1
ATOM 5406 O O . ARG B 1 175 ? -30.266 -15.828 -20.656 1 89 175 ARG B O 1
ATOM 5413 N N . ILE B 1 176 ? -30.859 -14.852 -22.672 1 85.62 176 ILE B N 1
ATOM 5414 C CA . ILE B 1 176 ? -31.312 -16.125 -23.234 1 85.62 176 ILE B CA 1
ATOM 5415 C C . ILE B 1 176 ? -30.297 -16.609 -24.25 1 85.62 176 ILE B C 1
ATOM 5417 O O . ILE B 1 176 ? -29.891 -15.867 -25.156 1 85.62 176 ILE B O 1
ATOM 5421 N N . LEU B 1 177 ? -29.922 -17.859 -24.094 1 85.31 177 LEU B N 1
ATOM 5422 C CA . LEU B 1 177 ? -28.859 -18.438 -24.906 1 85.31 177 LEU B CA 1
ATOM 5423 C C . LEU B 1 177 ? -29.188 -18.312 -26.391 1 85.31 177 LEU B C 1
ATOM 5425 O O . LEU B 1 177 ? -28.328 -17.984 -27.203 1 85.31 177 LEU B O 1
ATOM 5429 N N . GLU B 1 178 ? -30.391 -18.641 -26.75 1 82.31 178 GLU B N 1
ATOM 5430 C CA . GLU B 1 178 ? -30.797 -18.609 -28.156 1 82.31 178 GLU B CA 1
ATOM 5431 C C . GLU B 1 178 ? -30.547 -17.234 -28.766 1 82.31 178 GLU B C 1
ATOM 5433 O O . GLU B 1 178 ? -30.125 -17.141 -29.922 1 82.31 178 GLU B O 1
ATOM 5438 N N . ASP B 1 179 ? -30.75 -16.266 -28 1 82 179 ASP B N 1
ATOM 5439 C CA . ASP B 1 179 ? -30.547 -14.906 -28.453 1 82 179 ASP B CA 1
ATOM 5440 C C . ASP B 1 179 ? -29.062 -14.602 -28.625 1 82 179 ASP B C 1
ATOM 5442 O O . ASP B 1 179 ? -28.656 -13.852 -29.516 1 82 179 ASP B O 1
ATOM 5446 N N . LEU B 1 180 ? -28.297 -15.203 -27.797 1 79.94 180 LEU B N 1
ATOM 5447 C CA . LEU B 1 180 ? -26.859 -14.984 -27.812 1 79.94 180 LEU B CA 1
ATOM 5448 C C . LEU B 1 180 ? -26.219 -15.625 -29.031 1 79.94 180 LEU B C 1
ATOM 5450 O O . LEU B 1 180 ? -25.297 -15.07 -29.625 1 79.94 180 LEU B O 1
ATOM 5454 N N . ILE B 1 181 ? -26.719 -16.75 -29.375 1 78.5 181 ILE B N 1
ATOM 5455 C CA . ILE B 1 181 ? -26.156 -17.516 -30.484 1 78.5 181 ILE B CA 1
ATOM 5456 C C . ILE B 1 181 ? -26.625 -16.891 -31.812 1 78.5 181 ILE B C 1
ATOM 5458 O O . ILE B 1 181 ? -25.859 -16.781 -32.75 1 78.5 181 ILE B O 1
ATOM 5462 N N . SER B 1 182 ? -27.828 -16.547 -31.922 1 69.06 182 SER B N 1
ATOM 5463 C CA . SER B 1 182 ? -28.391 -16 -33.156 1 69.06 182 SER B CA 1
ATOM 5464 C C . SER B 1 182 ? -27.797 -14.641 -33.469 1 69.06 182 SER B C 1
ATOM 5466 O O . SER B 1 182 ? -27.656 -14.289 -34.656 1 69.06 182 SER B O 1
ATOM 5468 N N . GLY B 1 183 ? -27.547 -13.891 -32.562 1 60.34 183 GLY B N 1
ATOM 5469 C CA . GLY B 1 183 ? -27.047 -12.539 -32.75 1 60.34 183 GLY B CA 1
ATOM 5470 C C . GLY B 1 183 ? -25.594 -12.508 -33.188 1 60.34 183 GLY B C 1
ATOM 5471 O O . GLY B 1 183 ? -25.062 -11.453 -33.531 1 60.34 183 GLY B O 1
ATOM 5472 N N . THR B 1 184 ? -24.953 -13.609 -33 1 59.12 184 THR B N 1
ATOM 5473 C CA . 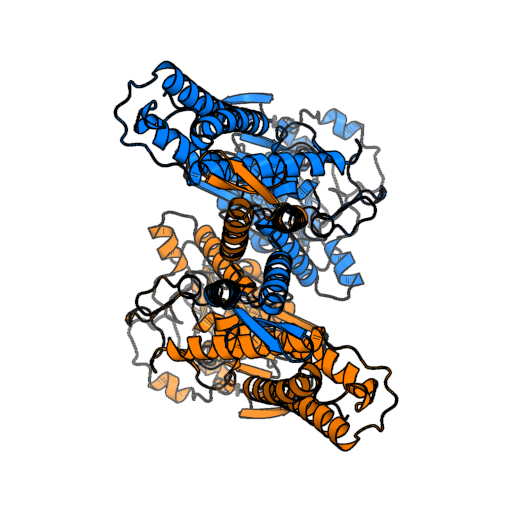THR B 1 184 ? -23.547 -13.578 -33.375 1 59.12 184 THR B CA 1
ATOM 5474 C C . THR B 1 184 ? -23.344 -14.07 -34.812 1 59.12 184 THR B C 1
ATOM 5476 O O . THR B 1 184 ? -23.812 -15.148 -35.188 1 59.12 184 THR B O 1
ATOM 5479 N N . ARG B 1 185 ? -23.266 -13.062 -35.719 1 48.66 185 ARG B N 1
ATOM 5480 C CA . ARG B 1 185 ? -22.906 -13.336 -37.125 1 48.66 185 ARG B CA 1
ATOM 5481 C C . ARG B 1 185 ? -21.672 -14.234 -37.188 1 48.66 185 ARG B C 1
ATOM 5483 O O . ARG B 1 185 ? -20.766 -14.133 -36.344 1 48.66 185 ARG B O 1
ATOM 5490 N N . SER B 1 186 ? -21.859 -15.406 -37.812 1 46.34 186 SER B N 1
ATOM 5491 C CA . SER B 1 186 ? -20.797 -16.375 -38.062 1 46.34 186 SER B CA 1
ATOM 5492 C C . SER B 1 186 ? -19.469 -15.688 -38.344 1 46.34 186 SER B C 1
ATOM 5494 O O . SER B 1 186 ? -19.219 -15.234 -39.469 1 46.34 186 SER B O 1
ATOM 5496 N N . LEU B 1 187 ? -19 -14.836 -37.562 1 44.75 187 LEU B N 1
ATOM 5497 C CA . LEU B 1 187 ? -17.734 -14.289 -38.031 1 44.75 187 LEU B CA 1
ATOM 5498 C C . LEU B 1 187 ? -16.703 -15.391 -38.219 1 44.75 187 LEU B C 1
ATOM 5500 O O . LEU B 1 187 ? -16.719 -16.391 -37.5 1 44.75 187 LEU B O 1
ATOM 5504 N N . ASP B 1 188 ? -16.031 -15.367 -39.281 1 43.75 188 ASP B N 1
ATOM 5505 C CA . ASP B 1 188 ? -14.984 -16.188 -39.875 1 43.75 188 ASP B CA 1
ATOM 5506 C C . ASP B 1 188 ? -14.078 -16.797 -38.812 1 43.75 188 ASP B C 1
ATOM 5508 O O . ASP B 1 188 ? -13.531 -17.891 -39 1 43.75 188 ASP B O 1
ATOM 5512 N N . GLY B 1 189 ? -13.664 -16.109 -37.75 1 45.66 189 GLY B N 1
ATOM 5513 C CA . GLY B 1 189 ? -12.547 -16.469 -36.875 1 45.66 189 GLY B CA 1
ATOM 5514 C C . GLY B 1 189 ? -12.945 -17.406 -35.75 1 45.66 189 GLY B C 1
ATOM 5515 O O . GLY B 1 189 ? -12.172 -17.625 -34.812 1 45.66 189 GLY B O 1
ATOM 5516 N N . GLN B 1 190 ? -14.273 -17.781 -35.688 1 52.84 190 GLN B N 1
ATOM 5517 C CA . GLN B 1 190 ? -14.914 -18.641 -34.688 1 52.84 190 GLN B CA 1
ATOM 5518 C C . GLN B 1 190 ? -14.586 -20.109 -34.938 1 52.84 190 GLN B C 1
ATOM 5520 O O . GLN B 1 190 ? -15.242 -21 -34.406 1 52.84 190 GLN B O 1
ATOM 5525 N N . HIS B 1 191 ? -13.562 -20.344 -35.594 1 62.66 191 HIS B N 1
ATOM 5526 C CA . HIS B 1 191 ? -13.344 -21.688 -36.125 1 62.66 191 HIS B CA 1
ATOM 5527 C C . HIS B 1 191 ? -12.805 -22.625 -35.031 1 62.66 191 HIS B C 1
ATOM 5529 O O . HIS B 1 191 ? -12.922 -23.844 -35.156 1 62.66 191 HIS B O 1
ATOM 5535 N N . THR B 1 192 ? -12.469 -22.047 -33.906 1 77.5 192 THR B N 1
ATOM 5536 C CA . THR B 1 192 ? -11.891 -22.969 -32.938 1 77.5 192 THR B CA 1
ATOM 5537 C C . THR B 1 192 ? -12.945 -23.422 -31.922 1 77.5 192 THR B C 1
ATOM 5539 O O . THR B 1 192 ? -12.805 -24.484 -31.312 1 77.5 192 THR B O 1
ATOM 5542 N N . LYS B 1 193 ? -14.133 -22.719 -31.938 1 87.62 193 LYS B N 1
ATOM 5543 C CA . LYS B 1 193 ? -15.188 -23.047 -30.984 1 87.62 193 LYS B CA 1
ATOM 5544 C C . LYS B 1 193 ? -16.328 -23.781 -31.656 1 87.62 193 LYS B C 1
ATOM 5546 O O . LYS B 1 193 ? -16.594 -23.594 -32.844 1 87.62 193 LYS B O 1
ATOM 5551 N N . LYS B 1 194 ? -17.016 -24.625 -30.922 1 88.56 194 LYS B N 1
ATOM 5552 C CA . LYS B 1 194 ? -18.203 -25.297 -31.422 1 88.56 194 LYS B CA 1
ATOM 5553 C C . LYS B 1 194 ? -19.375 -24.328 -31.562 1 88.56 194 LYS B C 1
ATOM 5555 O O . LYS B 1 194 ? -20.203 -24.469 -32.469 1 88.56 194 LYS B O 1
ATOM 5560 N N . SER B 1 195 ? -19.469 -23.453 -30.625 1 88.62 195 SER B N 1
ATOM 5561 C CA . SER B 1 195 ? -20.5 -22.422 -30.578 1 88.62 195 SER B CA 1
ATOM 5562 C C . SER B 1 195 ? -19.922 -21.062 -30.281 1 88.62 195 SER B C 1
ATOM 5564 O O . SER B 1 195 ? -18.906 -20.953 -29.578 1 88.62 195 SER B O 1
ATOM 5566 N N . SER B 1 196 ? -20.594 -20.016 -30.766 1 87.06 196 SER B N 1
ATOM 5567 C CA . SER B 1 196 ? -20.125 -18.656 -30.531 1 87.06 196 SER B CA 1
ATOM 5568 C C . SER B 1 196 ? -20.266 -18.281 -29.062 1 87.06 196 SER B C 1
ATOM 5570 O O . SER B 1 196 ? -19.578 -17.359 -28.578 1 87.06 196 SER B O 1
ATOM 5572 N N . ALA B 1 197 ? -21.109 -18.953 -28.375 1 90.12 197 ALA B N 1
ATOM 5573 C CA . ALA B 1 197 ? -21.359 -18.656 -26.969 1 90.12 197 ALA B CA 1
ATOM 5574 C C . ALA B 1 197 ? -20.297 -19.266 -26.078 1 90.12 197 ALA B C 1
ATOM 5576 O O . ALA B 1 197 ? -20.188 -18.922 -24.891 1 90.12 197 ALA B O 1
ATOM 5577 N N . ASP B 1 198 ? -19.5 -20.188 -26.703 1 93.69 198 ASP B N 1
ATOM 5578 C CA . ASP B 1 198 ? -18.469 -20.859 -25.906 1 93.69 198 ASP B CA 1
ATOM 5579 C C . ASP B 1 198 ? -17.344 -19.891 -25.531 1 93.69 198 ASP B C 1
ATOM 5581 O O . ASP B 1 198 ? -17.109 -18.906 -26.234 1 93.69 198 ASP B O 1
ATOM 5585 N N . PHE B 1 199 ? -16.734 -20.078 -24.406 1 93.25 199 PHE B N 1
ATOM 5586 C CA . PHE B 1 199 ? -15.656 -19.219 -23.953 1 93.25 199 PHE B CA 1
ATOM 5587 C C . PHE B 1 199 ? -14.453 -20.047 -23.5 1 93.25 199 PHE B C 1
ATOM 5589 O O . PHE B 1 199 ? -14.594 -21.219 -23.141 1 93.25 199 PHE B O 1
ATOM 5596 N N . ALA B 1 200 ? -13.305 -19.469 -23.531 1 94.12 200 ALA B N 1
ATOM 5597 C CA . ALA B 1 200 ? -12.055 -20.156 -23.266 1 94.12 200 ALA B CA 1
ATOM 5598 C C . ALA B 1 200 ? -11.867 -20.391 -21.766 1 94.12 200 ALA B C 1
ATOM 5600 O O . ALA B 1 200 ? -12.086 -19.469 -20.969 1 94.12 200 ALA B O 1
ATOM 5601 N N . LEU B 1 201 ? -11.531 -21.609 -21.406 1 97.19 201 LEU B N 1
ATOM 5602 C CA . LEU B 1 201 ? -11.07 -21.938 -20.078 1 97.19 201 LEU B CA 1
ATOM 5603 C C . LEU B 1 201 ? -9.547 -21.875 -19.984 1 97.19 201 LEU B C 1
ATOM 5605 O O . LEU B 1 201 ? -8.992 -21.469 -18.969 1 97.19 201 LEU B O 1
ATOM 5609 N N . TRP B 1 202 ? -8.922 -22.328 -21 1 96 202 TRP B N 1
ATOM 5610 C CA . TRP B 1 202 ? -7.48 -22.312 -21.203 1 96 202 TRP B CA 1
ATOM 5611 C C . TRP B 1 202 ? -7.145 -22 -22.656 1 96 202 TRP B C 1
ATOM 5613 O O . TRP B 1 202 ? -7.742 -22.562 -23.578 1 96 202 TRP B O 1
ATOM 5623 N N . LYS B 1 203 ? -6.238 -21.125 -22.906 1 93.06 203 LYS B N 1
ATOM 5624 C CA . LYS B 1 203 ? -5.887 -20.703 -24.25 1 93.06 203 LYS B CA 1
ATOM 5625 C C . LYS B 1 203 ? -4.445 -21.078 -24.594 1 93.06 203 LYS B C 1
ATOM 5627 O O . LYS B 1 203 ? -3.529 -20.781 -23.812 1 93.06 203 LYS B O 1
ATOM 5632 N N . LEU B 1 204 ? -4.32 -21.703 -25.688 1 92.69 204 LEU B N 1
ATOM 5633 C CA . LEU B 1 204 ? -2.975 -21.953 -26.188 1 92.69 204 LEU B CA 1
ATOM 5634 C C . LEU B 1 204 ? -2.244 -20.641 -26.453 1 92.69 204 LEU B C 1
ATOM 5636 O O . LEU B 1 204 ? -2.797 -19.734 -27.078 1 92.69 204 LEU B O 1
ATOM 5640 N N . ALA B 1 205 ? -1.043 -20.531 -25.969 1 89.44 205 ALA B N 1
ATOM 5641 C CA . ALA B 1 205 ? -0.28 -19.297 -26.125 1 89.44 205 ALA B CA 1
ATOM 5642 C C . ALA B 1 205 ? 0.392 -19.25 -27.5 1 89.44 205 ALA B C 1
ATOM 5644 O O . ALA B 1 205 ? 0.898 -20.266 -27.984 1 89.44 205 ALA B O 1
ATOM 5645 N N . SER B 1 206 ? 0.265 -18.078 -28.141 1 84.62 206 SER B N 1
ATOM 5646 C CA . SER B 1 206 ? 1.124 -17.844 -29.297 1 84.62 206 SER B CA 1
ATOM 5647 C C . SER B 1 206 ? 2.586 -17.703 -28.875 1 84.62 206 SER B C 1
ATOM 5649 O O . SER B 1 206 ? 2.883 -17.469 -27.703 1 84.62 206 SER B O 1
ATOM 5651 N N . PRO B 1 207 ? 3.447 -17.891 -29.781 1 81.25 207 PRO B N 1
ATOM 5652 C CA . PRO B 1 207 ? 4.867 -17.734 -29.438 1 81.25 207 PRO B CA 1
ATOM 5653 C C . PRO B 1 207 ? 5.199 -16.359 -28.891 1 81.25 207 PRO B C 1
ATOM 5655 O O . PRO B 1 207 ? 6.133 -16.219 -28.094 1 81.25 207 PRO B O 1
ATOM 5658 N N . GLU B 1 208 ? 4.375 -15.359 -29.234 1 78.12 208 GLU B N 1
ATOM 5659 C CA . GLU B 1 208 ? 4.648 -13.977 -28.844 1 78.12 208 GLU B CA 1
ATOM 5660 C C . GLU B 1 208 ? 4.105 -13.68 -27.453 1 78.12 208 GLU B C 1
ATOM 5662 O O . GLU B 1 208 ? 4.473 -12.68 -26.828 1 78.12 208 GLU B O 1
ATOM 5667 N N . HIS B 1 209 ? 3.285 -14.57 -27.016 1 81 209 HIS B N 1
ATOM 5668 C CA . HIS B 1 209 ? 2.742 -14.367 -25.688 1 81 209 HIS B CA 1
ATOM 5669 C C . HIS B 1 209 ? 3.809 -14.602 -24.625 1 81 209 HIS B C 1
ATOM 5671 O O . HIS B 1 209 ? 4.445 -15.656 -24.594 1 81 209 HIS B O 1
ATOM 5677 N N . ILE B 1 210 ? 3.93 -13.625 -23.797 1 80.31 210 ILE B N 1
ATOM 5678 C CA . ILE B 1 210 ? 5.047 -13.68 -22.859 1 80.31 210 ILE B CA 1
ATOM 5679 C C . ILE B 1 210 ? 4.637 -14.469 -21.609 1 80.31 210 ILE B C 1
ATOM 5681 O O . ILE B 1 210 ? 5.336 -15.398 -21.203 1 80.31 210 ILE B O 1
ATOM 5685 N N . MET B 1 211 ? 3.537 -14.148 -21.078 1 87.94 211 MET B N 1
ATOM 5686 C CA . MET B 1 211 ? 3.074 -14.852 -19.875 1 87.94 211 MET B CA 1
ATOM 5687 C C . MET B 1 211 ? 2.387 -16.156 -20.25 1 87.94 211 MET B C 1
ATOM 5689 O O . MET B 1 211 ? 1.239 -16.156 -20.703 1 87.94 211 MET B O 1
ATOM 5693 N N . LYS B 1 212 ? 3.027 -17.219 -20.062 1 91.31 212 LYS B N 1
ATOM 5694 C CA . LYS B 1 212 ? 2.49 -18.531 -20.406 1 91.31 212 LYS B CA 1
ATOM 5695 C C . LYS B 1 212 ? 3.004 -19.594 -19.438 1 91.31 212 LYS B C 1
ATOM 5697 O O . LYS B 1 212 ? 4.082 -19.438 -18.859 1 91.31 212 LYS B O 1
ATOM 5702 N N . TRP B 1 213 ? 2.254 -20.641 -19.297 1 92.38 213 TRP B N 1
ATOM 5703 C CA . TRP B 1 213 ? 2.543 -21.719 -18.359 1 92.38 213 TRP B CA 1
ATOM 5704 C C . TRP B 1 213 ? 2.328 -23.094 -19 1 92.38 213 TRP B C 1
ATOM 5706 O O . TRP B 1 213 ? 1.573 -23.203 -19.969 1 92.38 213 TRP B O 1
ATOM 5716 N N . ASP B 1 214 ? 2.992 -24.062 -18.484 1 92.38 214 ASP B N 1
ATOM 5717 C CA . ASP B 1 214 ? 2.756 -25.438 -18.922 1 92.38 214 ASP B CA 1
ATOM 5718 C C . ASP B 1 214 ? 1.426 -25.969 -18.375 1 92.38 214 ASP B C 1
ATOM 5720 O O . ASP B 1 214 ? 1.037 -25.641 -17.25 1 92.38 214 ASP B O 1
ATOM 5724 N N . SER B 1 215 ? 0.74 -26.734 -19.219 1 93.94 215 SER B N 1
ATOM 5725 C CA . SER B 1 215 ? -0.504 -27.391 -18.828 1 93.94 215 SER B CA 1
ATOM 5726 C C . SER B 1 215 ? -0.644 -28.75 -19.516 1 93.94 215 SER B C 1
ATOM 5728 O O . SER B 1 215 ? 0.131 -29.094 -20.406 1 93.94 215 SER B O 1
ATOM 5730 N N . PRO B 1 216 ? -1.636 -29.562 -19.062 1 95 216 PRO B N 1
ATOM 5731 C CA . PRO B 1 216 ? -1.865 -30.844 -19.719 1 95 216 PRO B CA 1
ATOM 5732 C C . PRO B 1 216 ? -2.234 -30.703 -21.203 1 95 216 PRO B C 1
ATOM 5734 O O . PRO B 1 216 ? -2.152 -31.672 -21.953 1 95 216 PRO B O 1
ATOM 5737 N N . TRP B 1 217 ? -2.611 -29.594 -21.625 1 96 217 TRP B N 1
ATOM 5738 C CA . TRP B 1 217 ? -3.113 -29.406 -22.984 1 96 217 TRP B CA 1
ATOM 5739 C C . TRP B 1 217 ? -2.115 -28.625 -23.828 1 96 217 TRP B C 1
ATOM 5741 O O . TRP B 1 217 ? -2.373 -28.328 -25 1 96 217 TRP B O 1
ATOM 5751 N N . GLY B 1 218 ? -0.992 -28.297 -23.188 1 93.06 218 GLY B N 1
ATOM 5752 C CA . GLY B 1 218 ? 0.023 -27.484 -23.844 1 93.06 218 GLY B CA 1
ATOM 5753 C C . GLY B 1 218 ? 0.342 -26.203 -23.109 1 93.06 218 GLY B C 1
ATOM 5754 O O . GLY B 1 218 ? -0.247 -25.922 -22.062 1 93.06 218 GLY B O 1
ATOM 5755 N N . LYS B 1 219 ? 1.322 -25.438 -23.672 1 94.38 219 LYS B N 1
ATOM 5756 C CA . LYS B 1 219 ? 1.731 -24.172 -23.062 1 94.38 219 LYS B CA 1
ATOM 5757 C C . LYS B 1 219 ? 0.728 -23.062 -23.375 1 94.38 219 LYS B C 1
ATOM 5759 O O . LYS B 1 219 ? 0.441 -22.797 -24.547 1 94.38 219 LYS B O 1
ATOM 5764 N N . GLY B 1 220 ? 0.146 -22.578 -22.375 1 94.31 220 GLY B N 1
ATOM 5765 C CA . GLY B 1 220 ? -0.883 -21.562 -22.578 1 94.31 220 GLY B CA 1
ATOM 5766 C C . GLY B 1 220 ? -1.136 -20.719 -21.344 1 94.31 220 GLY B C 1
ATOM 5767 O O . GLY B 1 220 ? -0.22 -20.469 -20.562 1 94.31 220 GLY B O 1
ATOM 5768 N N . PHE B 1 221 ? -2.301 -20.125 -21.25 1 93.38 221 PHE B N 1
ATOM 5769 C CA . PHE B 1 221 ? -2.709 -19.25 -20.156 1 93.38 221 PHE B CA 1
ATOM 5770 C C . PHE B 1 221 ? -4.203 -19.391 -19.891 1 93.38 221 PHE B C 1
ATOM 5772 O O . PHE B 1 221 ? -4.965 -19.797 -20.766 1 93.38 221 PHE B O 1
ATOM 5779 N N . PRO B 1 222 ? -4.625 -19.109 -18.688 1 94.69 222 PRO B N 1
ATOM 5780 C CA . PRO B 1 222 ? -6.035 -19.297 -18.328 1 94.69 222 PRO B CA 1
ATOM 5781 C C . PRO B 1 222 ? -6.957 -18.281 -19.016 1 94.69 222 PRO B C 1
ATOM 5783 O O . PRO B 1 222 ? -6.543 -17.156 -19.266 1 94.69 222 PRO B O 1
ATOM 5786 N N . GLY B 1 223 ? -8.203 -18.766 -19.25 1 93.69 223 GLY B N 1
ATOM 5787 C CA . GLY B 1 223 ? -9.227 -17.812 -19.641 1 93.69 223 GLY B CA 1
ATOM 5788 C C . GLY B 1 223 ? -9.578 -16.828 -18.531 1 93.69 223 GLY B C 1
ATOM 5789 O O . GLY B 1 223 ? -9.516 -17.172 -17.359 1 93.69 223 GLY B O 1
ATOM 5790 N N . TRP B 1 224 ? -10.031 -15.711 -18.875 1 90.81 224 TRP B N 1
ATOM 5791 C CA . TRP B 1 224 ? -10.266 -14.602 -17.953 1 90.81 224 TRP B CA 1
ATOM 5792 C C . TRP B 1 224 ? -11.258 -15 -16.875 1 90.81 224 TRP B C 1
ATOM 5794 O O . TRP B 1 224 ? -11.023 -14.742 -15.688 1 90.81 224 TRP B O 1
ATOM 5804 N N . HIS B 1 225 ? -12.352 -15.656 -17.188 1 95.5 225 HIS B N 1
ATOM 5805 C CA . HIS B 1 225 ? -13.422 -15.977 -16.25 1 95.5 225 HIS B CA 1
ATOM 5806 C C . HIS B 1 225 ? -12.977 -17.047 -15.25 1 95.5 225 HIS B C 1
ATOM 5808 O O . HIS B 1 225 ? -13.453 -17.062 -14.109 1 95.5 225 HIS B O 1
ATOM 5814 N N . LEU B 1 226 ? -12.086 -17.906 -15.664 1 97 226 LEU B N 1
ATOM 5815 C CA . LEU B 1 226 ? -11.68 -19.062 -14.891 1 97 226 LEU B CA 1
ATOM 5816 C C . LEU B 1 226 ? -10.938 -18.641 -13.625 1 97 226 LEU B C 1
ATOM 5818 O O . LEU B 1 226 ? -11.039 -19.312 -12.586 1 97 226 LEU B O 1
ATOM 5822 N N . GLU B 1 227 ? -10.227 -17.547 -13.695 1 96.75 227 GLU B N 1
ATOM 5823 C CA . GLU B 1 227 ? -9.391 -17.062 -12.602 1 96.75 227 GLU B CA 1
ATOM 5824 C C . GLU B 1 227 ? -10.203 -16.828 -11.328 1 96.75 227 GLU B C 1
ATOM 5826 O O . GLU B 1 227 ? -9.867 -17.344 -10.266 1 96.75 227 GLU B O 1
ATOM 5831 N N . CYS B 1 228 ? -11.258 -16.109 -11.453 1 97.94 228 CYS B N 1
ATOM 5832 C CA . CYS B 1 228 ? -12.102 -15.773 -10.305 1 97.94 228 CYS B CA 1
ATOM 5833 C C . CYS B 1 228 ? -12.797 -17.016 -9.766 1 97.94 228 CYS B C 1
ATOM 5835 O O . CYS B 1 228 ? -12.922 -17.188 -8.547 1 97.94 228 CYS B O 1
ATOM 5837 N N . SER B 1 229 ? -13.266 -17.922 -10.688 1 98.62 229 SER B N 1
ATOM 5838 C CA . SER B 1 229 ? -13.914 -19.156 -10.242 1 98.62 229 SER B CA 1
ATOM 5839 C C . SER B 1 229 ? -12.969 -20 -9.398 1 98.62 229 SER B C 1
ATOM 5841 O O . SER B 1 229 ? -13.359 -20.516 -8.344 1 98.62 229 SER B O 1
ATOM 5843 N N . ALA B 1 230 ? -11.742 -20.109 -9.898 1 98.25 230 ALA B N 1
ATOM 5844 C CA . ALA B 1 230 ? -10.75 -20.938 -9.211 1 98.25 230 ALA B CA 1
ATOM 5845 C C . ALA B 1 230 ? -10.359 -20.328 -7.871 1 98.25 230 ALA B C 1
ATOM 5847 O O . ALA B 1 230 ? -10.305 -21.016 -6.855 1 98.25 230 ALA B O 1
ATOM 5848 N N . MET B 1 231 ? -10.133 -19.047 -7.82 1 98.19 231 MET B N 1
ATOM 5849 C CA . MET B 1 231 ? -9.633 -18.375 -6.621 1 98.19 231 MET B CA 1
ATOM 5850 C C . MET B 1 231 ? -10.727 -18.266 -5.57 1 98.19 231 MET B C 1
ATOM 5852 O O . MET B 1 231 ? -10.469 -18.422 -4.375 1 98.19 231 MET B O 1
ATOM 5856 N N . SER B 1 232 ? -12 -17.938 -5.984 1 98.69 232 SER B N 1
ATOM 5857 C CA . SER B 1 232 ? -13.086 -17.906 -5.012 1 98.69 232 SER B CA 1
ATOM 5858 C C . SER B 1 232 ? -13.32 -19.266 -4.387 1 98.69 232 SER B C 1
ATOM 5860 O O . SER B 1 232 ? -13.508 -19.375 -3.172 1 98.69 232 SER B O 1
ATOM 5862 N N . THR B 1 233 ? -13.25 -20.344 -5.207 1 98.44 233 THR B N 1
ATOM 5863 C CA . THR B 1 233 ? -13.445 -21.703 -4.711 1 98.44 233 THR B CA 1
ATOM 5864 C C . THR B 1 233 ? -12.328 -22.078 -3.736 1 98.44 233 THR B C 1
ATOM 5866 O O . THR B 1 233 ? -12.594 -22.672 -2.684 1 98.44 233 THR B O 1
ATOM 5869 N N . LYS B 1 234 ? -11.156 -21.703 -4.066 1 96.94 234 LYS B N 1
ATOM 5870 C CA . LYS B 1 234 ? -10 -22.062 -3.242 1 96.94 234 LYS B CA 1
ATOM 5871 C C . LYS B 1 234 ? -10.133 -21.484 -1.835 1 96.94 234 LYS B C 1
ATOM 5873 O O . LYS B 1 234 ? -9.883 -22.188 -0.849 1 96.94 234 LYS B O 1
ATOM 5878 N N . TYR B 1 235 ? -10.602 -20.266 -1.706 1 97.62 235 TYR B N 1
ATOM 5879 C CA . TYR B 1 235 ? -10.477 -19.578 -0.429 1 97.62 235 TYR B CA 1
ATOM 5880 C C . TYR B 1 235 ? -11.805 -19.547 0.309 1 97.62 235 TYR B C 1
ATOM 5882 O O . TYR B 1 235 ? -11.844 -19.344 1.524 1 97.62 235 TYR B O 1
ATOM 5890 N N . LEU B 1 236 ? -12.938 -19.719 -0.458 1 98.38 236 LEU B N 1
ATOM 5891 C CA . LEU B 1 236 ? -14.234 -19.578 0.196 1 98.38 236 LEU B CA 1
ATOM 5892 C C . LEU B 1 236 ? -15.031 -20.875 0.13 1 98.38 236 LEU B C 1
ATOM 5894 O O . LEU B 1 236 ? -16.094 -20.984 0.741 1 98.38 236 LEU B O 1
ATOM 5898 N N . GLY B 1 237 ? -14.523 -21.891 -0.625 1 97.75 237 GLY B N 1
ATOM 5899 C CA . GLY B 1 237 ? -15.227 -23.156 -0.756 1 97.75 237 GLY B CA 1
ATOM 5900 C C . GLY B 1 237 ? -16.109 -23.219 -1.986 1 97.75 237 GLY B C 1
ATOM 5901 O O . GLY B 1 237 ? -16.141 -22.281 -2.787 1 97.75 237 GLY B O 1
ATOM 5902 N N . GLU B 1 238 ? -16.797 -24.297 -2.146 1 98.31 238 GLU B N 1
ATOM 5903 C CA . GLU B 1 238 ? -17.609 -24.578 -3.332 1 98.31 238 GLU B CA 1
ATOM 5904 C C . GLU B 1 238 ? -18.875 -23.719 -3.34 1 98.31 238 GLU B C 1
ATOM 5906 O O . GLU B 1 238 ? -19.5 -23.531 -4.387 1 98.31 238 GLU B O 1
ATOM 5911 N N . THR B 1 239 ? -19.297 -23.281 -2.182 1 98.5 239 THR B N 1
ATOM 5912 C CA . THR B 1 239 ? -20.406 -22.344 -2.012 1 98.5 239 THR B CA 1
ATOM 5913 C C . THR B 1 239 ? -20.078 -21.312 -0.943 1 98.5 239 THR B C 1
ATOM 5915 O O . THR B 1 239 ? -19.531 -21.656 0.114 1 98.5 239 THR B O 1
ATOM 5918 N N . PHE B 1 240 ? -20.297 -20.047 -1.23 1 98.75 240 PHE B N 1
ATOM 5919 C CA . PHE B 1 240 ? -20.016 -18.969 -0.272 1 98.75 240 PHE B CA 1
ATOM 5920 C C . PHE B 1 240 ? -21.125 -17.938 -0.283 1 98.75 240 PHE B C 1
ATOM 5922 O O . PHE B 1 240 ? -22.141 -18.109 -0.979 1 98.75 240 PHE B O 1
ATOM 5929 N N . ASP B 1 241 ? -21.031 -16.875 0.462 1 98.88 241 ASP B N 1
ATOM 5930 C CA . ASP B 1 241 ? -22.188 -16.047 0.782 1 98.88 241 ASP B CA 1
ATOM 5931 C C . ASP B 1 241 ? -22.391 -14.961 -0.274 1 98.88 241 ASP B C 1
ATOM 5933 O O . ASP B 1 241 ? -23.438 -14.898 -0.912 1 98.88 241 ASP B O 1
ATOM 5937 N N . ILE B 1 242 ? -21.344 -14.125 -0.552 1 98.94 242 ILE B N 1
ATOM 5938 C CA . ILE B 1 242 ? -21.531 -12.938 -1.376 1 98.94 242 ILE B CA 1
ATOM 5939 C C . ILE B 1 242 ? -20.531 -12.938 -2.523 1 98.94 242 ILE B C 1
ATOM 5941 O O . ILE B 1 242 ? -19.328 -13.117 -2.305 1 98.94 242 ILE B O 1
ATOM 5945 N N . HIS B 1 243 ? -20.938 -12.828 -3.701 1 98.88 243 HIS B N 1
ATOM 5946 C CA . HIS B 1 243 ? -20.125 -12.484 -4.863 1 98.88 243 HIS B CA 1
ATOM 5947 C C . HIS B 1 243 ? -20.453 -11.078 -5.363 1 98.88 243 HIS B C 1
ATOM 5949 O O . HIS B 1 243 ? -21.609 -10.781 -5.672 1 98.88 243 HIS B O 1
ATOM 5955 N N . GLY B 1 244 ? -19.453 -10.195 -5.379 1 98.56 244 GLY B N 1
ATOM 5956 C CA . GLY B 1 244 ? -19.703 -8.805 -5.742 1 98.56 244 GLY B CA 1
ATOM 5957 C C . GLY B 1 244 ? -18.875 -8.352 -6.934 1 98.56 244 GLY B C 1
ATOM 5958 O O . GLY B 1 244 ? -17.875 -8.977 -7.273 1 98.56 244 GLY B O 1
ATOM 5959 N N . GLY B 1 245 ? -19.312 -7.266 -7.602 1 98.06 245 GLY B N 1
ATOM 5960 C CA . GLY B 1 245 ? -18.625 -6.641 -8.719 1 98.06 245 GLY B CA 1
ATOM 5961 C C . GLY B 1 245 ? -19.438 -5.555 -9.391 1 98.06 245 GLY B C 1
ATOM 5962 O O . GLY B 1 245 ? -20.547 -5.242 -8.953 1 98.06 245 GLY B O 1
ATOM 5963 N N . GLY B 1 246 ? -18.859 -4.934 -10.414 1 96.56 246 GLY B N 1
ATOM 5964 C CA . GLY B 1 246 ? -19.594 -3.955 -11.203 1 96.56 246 GLY B CA 1
ATOM 5965 C C . GLY B 1 246 ? -20.656 -4.574 -12.086 1 96.56 246 GLY B C 1
ATOM 5966 O O . GLY B 1 246 ? -20.578 -5.754 -12.43 1 96.56 246 GLY B O 1
ATOM 5967 N N . MET B 1 247 ? -21.578 -3.73 -12.438 1 95.38 247 MET B N 1
ATOM 5968 C CA . MET B 1 247 ? -22.688 -4.168 -13.273 1 95.38 247 MET B CA 1
ATOM 5969 C C . MET B 1 247 ? -22.188 -4.723 -14.602 1 95.38 247 MET B C 1
ATOM 5971 O O . MET B 1 247 ? -22.797 -5.633 -15.172 1 95.38 247 MET B O 1
ATOM 5975 N N . ASP B 1 248 ? -21.125 -4.211 -15.086 1 91.75 248 ASP B N 1
ATOM 5976 C CA . ASP B 1 248 ? -20.547 -4.637 -16.359 1 91.75 248 ASP B CA 1
ATOM 5977 C C . ASP B 1 248 ? -20.047 -6.078 -16.266 1 91.75 248 ASP B C 1
ATOM 5979 O O . ASP B 1 248 ? -19.859 -6.734 -17.297 1 91.75 248 ASP B O 1
ATOM 5983 N N . LEU B 1 249 ? -19.828 -6.613 -15.094 1 95.81 249 LEU B N 1
ATOM 5984 C CA . LEU B 1 249 ? -19.297 -7.965 -14.914 1 95.81 249 LEU B CA 1
ATOM 5985 C C . LEU B 1 249 ? -20.438 -8.977 -14.844 1 95.81 249 LEU B C 1
ATOM 5987 O O . LEU B 1 249 ? -20.203 -10.188 -14.945 1 95.81 249 LEU B O 1
ATOM 5991 N N . MET B 1 250 ? -21.656 -8.484 -14.617 1 96.75 250 MET B N 1
ATOM 5992 C CA . MET B 1 250 ? -22.797 -9.391 -14.5 1 96.75 250 MET B CA 1
ATOM 5993 C C . MET B 1 250 ? -22.844 -10.359 -15.68 1 96.75 250 MET B C 1
ATOM 5995 O O . MET B 1 250 ? -23.078 -11.555 -15.5 1 96.75 250 MET B O 1
ATOM 5999 N N . PHE B 1 251 ? -22.641 -9.789 -16.891 1 94.25 251 PHE B N 1
ATOM 6000 C CA . PHE B 1 251 ? -22.578 -10.594 -18.109 1 94.25 251 PHE B CA 1
ATOM 6001 C C . PHE B 1 251 ? -21.453 -10.109 -19.016 1 94.25 251 PHE B C 1
ATOM 6003 O O . PHE B 1 251 ? -21.359 -8.922 -19.344 1 94.25 251 PHE B O 1
ATOM 6010 N N . PRO B 1 252 ? -20.609 -10.969 -19.422 1 94.75 252 PRO B N 1
ATOM 6011 C CA . PRO B 1 252 ? -20.734 -12.422 -19.297 1 94.75 252 PRO B CA 1
ATOM 6012 C C . PRO B 1 252 ? -19.922 -12.984 -18.125 1 94.75 252 PRO B C 1
ATOM 6014 O O . PRO B 1 252 ? -20.047 -14.164 -17.797 1 94.75 252 PRO B O 1
ATOM 6017 N N . HIS B 1 253 ? -19.109 -12.156 -17.484 1 95.88 253 HIS B N 1
ATOM 6018 C CA . HIS B 1 253 ? -18.062 -12.641 -16.578 1 95.88 253 HIS B CA 1
ATOM 6019 C C . HIS B 1 253 ? -18.672 -13.445 -15.422 1 95.88 253 HIS B C 1
ATOM 6021 O O . HIS B 1 253 ? -18.344 -14.625 -15.25 1 95.88 253 HIS B O 1
ATOM 6027 N N . HIS B 1 254 ? -19.625 -12.875 -14.68 1 97.88 254 HIS B N 1
ATOM 6028 C CA . HIS B 1 254 ? -20.203 -13.555 -13.523 1 97.88 254 HIS B CA 1
ATOM 6029 C C . HIS B 1 254 ? -21.062 -14.727 -13.953 1 97.88 254 HIS B C 1
ATOM 6031 O O . HIS B 1 254 ? -21.141 -15.742 -13.25 1 97.88 254 HIS B O 1
ATOM 6037 N N . GLU B 1 255 ? -21.719 -14.625 -15.133 1 96.06 255 GLU B N 1
ATOM 6038 C CA . GLU B 1 255 ? -22.453 -15.758 -15.688 1 96.06 255 GLU B CA 1
ATOM 6039 C C . GLU B 1 255 ? -21.516 -16.938 -15.938 1 96.06 255 GLU B C 1
ATOM 6041 O O . GLU B 1 255 ? -21.859 -18.078 -15.609 1 96.06 255 GLU B O 1
ATOM 6046 N N . CYS B 1 256 ? -20.391 -16.672 -16.516 1 96.75 256 CYS B N 1
ATOM 6047 C CA . CYS B 1 256 ? -19.406 -17.703 -16.812 1 96.75 256 CYS B CA 1
ATOM 6048 C C . CYS B 1 256 ? -18.844 -18.312 -15.539 1 96.75 256 CYS B C 1
ATOM 6050 O O . CYS B 1 256 ? -18.594 -19.516 -15.484 1 96.75 256 CYS B O 1
ATOM 6052 N N . GLU B 1 257 ? -18.656 -17.5 -14.484 1 97.94 257 GLU B N 1
ATOM 6053 C CA . GLU B 1 257 ? -18.172 -18.016 -13.211 1 97.94 257 GLU B CA 1
ATOM 6054 C C . GLU B 1 257 ? -19.172 -19 -12.602 1 97.94 257 GLU B C 1
ATOM 6056 O O . GLU B 1 257 ? -18.766 -20.031 -12.047 1 97.94 257 GLU B O 1
ATOM 6061 N N . ILE B 1 258 ? -20.453 -18.672 -12.703 1 98 258 ILE B N 1
ATOM 6062 C CA . ILE B 1 258 ? -21.484 -19.562 -12.211 1 98 258 ILE B CA 1
ATOM 6063 C C . ILE B 1 258 ? -21.438 -20.891 -12.977 1 98 258 ILE B C 1
ATOM 6065 O O . ILE B 1 258 ? -21.375 -21.969 -12.375 1 98 258 ILE B O 1
ATOM 6069 N N . ALA B 1 259 ? -21.391 -20.797 -14.312 1 97.62 259 ALA B N 1
ATOM 6070 C CA . ALA B 1 259 ? -21.359 -22 -15.156 1 97.62 259 ALA B CA 1
ATOM 6071 C C . ALA B 1 259 ? -20.156 -22.875 -14.836 1 97.62 259 ALA B C 1
ATOM 6073 O O . ALA B 1 259 ? -20.297 -24.094 -14.68 1 97.62 259 ALA B O 1
ATOM 6074 N N . GLN B 1 260 ? -19 -22.25 -14.758 1 98.38 260 GLN B N 1
ATOM 6075 C CA . GLN B 1 260 ? -17.766 -22.969 -14.461 1 98.38 260 GLN B CA 1
ATOM 6076 C C . GLN B 1 260 ? -17.844 -23.672 -13.102 1 98.38 260 GLN B C 1
ATOM 6078 O O . GLN B 1 260 ? -17.484 -24.844 -12.977 1 98.38 260 GLN B O 1
ATOM 6083 N N . SER B 1 261 ? -18.344 -22.953 -12.094 1 98.12 261 SER B N 1
ATOM 6084 C CA . SER B 1 261 ? -18.406 -23.484 -10.742 1 98.12 261 SER B CA 1
ATOM 6085 C C . SER B 1 261 ? -19.406 -24.641 -10.648 1 98.12 261 SER B C 1
ATOM 6087 O O . SER B 1 261 ? -19.141 -25.656 -10 1 98.12 261 SER B O 1
ATOM 6089 N N . VAL B 1 262 ? -20.578 -24.5 -11.258 1 97.81 262 VAL B N 1
ATOM 6090 C CA . VAL B 1 262 ? -21.578 -25.547 -11.273 1 97.81 262 VAL B CA 1
ATOM 6091 C C . VAL B 1 262 ? -21.031 -26.781 -11.992 1 97.81 262 VAL B C 1
ATOM 6093 O O . VAL B 1 262 ? -21.219 -27.906 -11.539 1 97.81 262 VAL B O 1
ATOM 6096 N N . ALA B 1 263 ? -20.344 -26.547 -13.117 1 98 263 ALA B N 1
ATOM 6097 C CA . ALA B 1 263 ? -19.766 -27.641 -13.883 1 98 263 ALA B CA 1
ATOM 6098 C C . ALA B 1 263 ? -18.703 -28.375 -13.078 1 98 263 ALA B C 1
ATOM 6100 O O . ALA B 1 263 ? -18.641 -29.609 -13.094 1 98 263 ALA B O 1
ATOM 6101 N N . ALA B 1 264 ? -17.859 -27.641 -12.391 1 98.06 264 ALA B N 1
ATOM 6102 C CA . ALA B 1 264 ? -16.719 -28.203 -11.688 1 98.06 264 ALA B CA 1
ATOM 6103 C C . ALA B 1 264 ? -17.156 -28.812 -10.352 1 98.06 264 ALA B C 1
ATOM 6105 O O . ALA B 1 264 ? -16.688 -29.891 -9.969 1 98.06 264 ALA B O 1
ATOM 6106 N N . ASN B 1 265 ? -18.094 -28.078 -9.594 1 97 265 ASN B N 1
ATOM 6107 C CA . ASN B 1 265 ? -18.359 -28.422 -8.195 1 97 265 ASN B CA 1
ATOM 6108 C C . ASN B 1 265 ? -19.781 -28.953 -8.008 1 97 265 ASN B C 1
ATOM 6110 O O . ASN B 1 265 ? -20.125 -29.453 -6.934 1 97 265 ASN B O 1
ATOM 6114 N N . LYS B 1 266 ? -20.625 -28.828 -9 1 95.75 266 LYS B N 1
ATOM 6115 C CA . LYS B 1 266 ? -22.016 -29.266 -8.977 1 95.75 266 LYS B CA 1
ATOM 6116 C C . LYS B 1 266 ? -22.828 -28.469 -7.957 1 95.75 266 LYS B C 1
ATOM 6118 O O . LYS B 1 266 ? -23.766 -28.984 -7.363 1 95.75 266 LYS B O 1
ATOM 6123 N N . LYS B 1 267 ? -22.375 -27.25 -7.688 1 95.88 267 LYS B N 1
ATOM 6124 C CA . LYS B 1 267 ? -23.016 -26.344 -6.746 1 95.88 267 LYS B CA 1
ATOM 6125 C C . LYS B 1 267 ? -23 -24.906 -7.258 1 95.88 267 LYS B C 1
ATOM 6127 O O . LYS B 1 267 ? -22.078 -24.516 -7.965 1 95.88 267 LYS B O 1
ATOM 6132 N N . GLU B 1 268 ? -24.062 -24.172 -6.848 1 96.31 268 GLU B N 1
ATOM 6133 C CA . GLU B 1 268 ? -24.016 -22.734 -7.055 1 96.31 268 GLU B CA 1
ATOM 6134 C C . GLU B 1 268 ? -22.922 -22.078 -6.195 1 96.31 268 GLU B C 1
ATOM 6136 O O . GLU B 1 268 ? -22.812 -22.391 -5.004 1 96.31 268 GLU B O 1
ATOM 6141 N N . PRO B 1 269 ? -22.156 -21.219 -6.805 1 97.88 269 PRO B N 1
ATOM 6142 C CA . PRO B 1 269 ? -20.984 -20.734 -6.09 1 97.88 269 PRO B CA 1
ATOM 6143 C C . PRO B 1 269 ? -21.328 -19.734 -4.988 1 97.88 269 PRO B C 1
ATOM 6145 O O . PRO B 1 269 ? -20.719 -19.75 -3.92 1 97.88 269 PRO B O 1
ATOM 6148 N N . ALA B 1 270 ? -22.375 -18.859 -5.145 1 98.62 270 ALA B N 1
ATOM 6149 C CA . ALA B 1 270 ? -22.641 -17.812 -4.164 1 98.62 270 ALA B CA 1
ATOM 6150 C C . ALA B 1 270 ? -24.141 -17.688 -3.891 1 98.62 270 ALA B C 1
ATOM 6152 O O . ALA B 1 270 ? -24.953 -17.859 -4.797 1 98.62 270 ALA B O 1
ATOM 6153 N N . LYS B 1 271 ? -24.438 -17.359 -2.723 1 98.44 271 LYS B N 1
ATOM 6154 C CA . LYS B 1 271 ? -25.828 -17.234 -2.293 1 98.44 271 LYS B CA 1
ATOM 6155 C C . LYS B 1 271 ? -26.391 -15.867 -2.688 1 98.44 271 LYS B C 1
ATOM 6157 O O . LYS B 1 271 ? -27.547 -15.766 -3.107 1 98.44 271 LYS B O 1
ATOM 6162 N N . TYR B 1 272 ? -25.609 -14.789 -2.547 1 98.75 272 TYR B N 1
ATOM 6163 C CA . TYR B 1 272 ? -26.031 -13.422 -2.871 1 98.75 272 TYR B CA 1
ATOM 6164 C C . TYR B 1 272 ? -25.094 -12.797 -3.896 1 98.75 272 TYR B C 1
ATOM 6166 O O . TYR B 1 272 ? -23.875 -12.766 -3.693 1 98.75 272 TYR B O 1
ATOM 6174 N N . TRP B 1 273 ? -25.609 -12.32 -4.984 1 98.81 273 TRP B N 1
ATOM 6175 C CA . TRP B 1 273 ? -24.859 -11.586 -6.004 1 98.81 273 TRP B CA 1
ATOM 6176 C C . TRP B 1 273 ? -25.188 -10.094 -5.941 1 98.81 273 TRP B C 1
ATOM 6178 O O . TRP B 1 273 ? -26.344 -9.695 -6.098 1 98.81 273 TRP B O 1
ATOM 6188 N N . LEU B 1 274 ? -24.219 -9.273 -5.621 1 98.81 274 LEU B N 1
ATOM 6189 C CA . LEU B 1 274 ? -24.359 -7.828 -5.492 1 98.81 274 LEU B CA 1
ATOM 6190 C C . LEU B 1 274 ? -23.578 -7.105 -6.59 1 98.81 274 LEU B C 1
ATOM 6192 O O . LEU B 1 274 ? -22.422 -7.426 -6.852 1 98.81 274 LEU B O 1
ATOM 6196 N N . HIS B 1 275 ? -24.234 -6.137 -7.266 1 98.62 275 HIS B N 1
ATOM 6197 C CA . HIS B 1 275 ? -23.578 -5.402 -8.352 1 98.62 275 HIS B CA 1
ATOM 6198 C C . HIS B 1 275 ? -23.766 -3.898 -8.172 1 98.62 275 HIS B C 1
ATOM 6200 O O . HIS B 1 275 ? -24.875 -3.41 -8.031 1 98.62 275 HIS B O 1
ATOM 6206 N N . ASN B 1 276 ? -22.656 -3.127 -8.141 1 98.19 276 ASN B N 1
ATOM 6207 C CA . ASN B 1 276 ? -22.75 -1.673 -8.203 1 98.19 276 ASN B CA 1
ATOM 6208 C C . ASN B 1 276 ? -22.938 -1.181 -9.633 1 98.19 276 ASN B C 1
ATOM 6210 O O . ASN B 1 276 ? -22.438 -1.791 -10.578 1 98.19 276 ASN B O 1
ATOM 6214 N N . ASN B 1 277 ? -23.641 -0.12 -9.805 1 96.38 277 ASN B N 1
ATOM 6215 C CA . ASN B 1 277 ? -23.938 0.44 -11.117 1 96.38 277 ASN B CA 1
ATOM 6216 C C . ASN B 1 277 ? -22.781 1.297 -11.633 1 96.38 277 ASN B C 1
ATOM 6218 O O . ASN B 1 277 ? -21.766 1.454 -10.953 1 96.38 277 ASN B O 1
ATOM 6222 N N . MET B 1 278 ? -22.875 1.785 -12.844 1 92.62 278 MET B N 1
ATOM 6223 C CA . MET B 1 278 ? -21.797 2.475 -13.539 1 92.62 278 MET B CA 1
ATOM 6224 C C . MET B 1 278 ? -21.719 3.941 -13.125 1 92.62 278 MET B C 1
ATOM 6226 O O . MET B 1 278 ? -22.688 4.48 -12.578 1 92.62 278 MET B O 1
ATOM 6230 N N . ILE B 1 279 ? -20.625 4.5 -13.367 1 92.12 279 ILE B N 1
ATOM 6231 C CA . ILE B 1 279 ? -20.438 5.941 -13.234 1 92.12 279 ILE B CA 1
ATOM 6232 C C . ILE B 1 279 ? -20.406 6.59 -14.617 1 92.12 279 ILE B C 1
ATOM 6234 O O . ILE B 1 279 ? -19.812 6.043 -15.555 1 92.12 279 ILE B O 1
ATOM 6238 N N . THR B 1 280 ? -21.078 7.703 -14.758 1 91.69 280 THR B N 1
ATOM 6239 C CA . THR B 1 280 ? -21.062 8.453 -16 1 91.69 280 THR B CA 1
ATOM 6240 C C . THR B 1 280 ? -20.422 9.82 -15.812 1 91.69 280 THR B C 1
ATOM 6242 O O . THR B 1 280 ? -20.312 10.305 -14.68 1 91.69 280 THR B O 1
ATOM 6245 N N . ILE B 1 281 ? -19.875 10.359 -16.859 1 88.62 281 ILE B N 1
ATOM 6246 C CA . ILE B 1 281 ? -19.344 11.719 -16.891 1 88.62 281 ILE B CA 1
ATOM 6247 C C . ILE B 1 281 ? -20.203 12.578 -17.812 1 88.62 281 ILE B C 1
ATOM 6249 O O . ILE B 1 281 ? -20.203 12.391 -19.031 1 88.62 281 ILE B O 1
ATOM 6253 N N . ASN B 1 282 ? -20.844 13.477 -17.219 1 84.12 282 ASN B N 1
ATOM 6254 C CA . ASN B 1 282 ? -21.781 14.312 -17.953 1 84.12 282 ASN B CA 1
ATOM 6255 C C . ASN B 1 282 ? -22.797 13.461 -18.734 1 84.12 282 ASN B C 1
ATOM 6257 O O . ASN B 1 282 ? -22.984 13.68 -19.938 1 84.12 282 ASN B O 1
ATOM 6261 N N . GLY B 1 283 ? -23.203 12.43 -18.078 1 85.31 283 GLY B N 1
ATOM 6262 C CA . GLY B 1 283 ? -24.266 11.594 -18.625 1 85.31 283 GLY B CA 1
ATOM 6263 C C . GLY B 1 283 ? -23.75 10.508 -19.547 1 85.31 283 GLY B C 1
ATOM 6264 O O . GLY B 1 283 ? -24.516 9.672 -20.031 1 85.31 283 GLY B O 1
ATOM 6265 N N . GLN B 1 284 ? -22.453 10.539 -19.797 1 87.19 284 GLN B N 1
ATOM 6266 C CA . GLN B 1 284 ? -21.875 9.555 -20.719 1 87.19 284 GLN B CA 1
ATOM 6267 C C . GLN B 1 284 ? -20.969 8.586 -19.969 1 87.19 284 GLN B C 1
ATOM 6269 O O . GLN B 1 284 ? -20.297 8.969 -19.016 1 87.19 284 GLN B O 1
ATOM 6274 N N . LYS B 1 285 ? -21.031 7.375 -20.562 1 84.81 285 LYS B N 1
ATOM 6275 C CA . LYS B 1 285 ? -20.109 6.395 -19.984 1 84.81 285 LYS B CA 1
ATOM 6276 C C . LYS B 1 285 ? -18.656 6.82 -20.172 1 84.81 285 LYS B C 1
ATOM 6278 O O . LYS B 1 285 ? -18.297 7.383 -21.203 1 84.81 285 LYS B O 1
ATOM 6283 N N . MET B 1 286 ? -17.766 6.484 -19.234 1 83.88 286 MET B N 1
ATOM 6284 C CA . MET B 1 286 ? -16.359 6.809 -19.312 1 83.88 286 MET B CA 1
ATOM 6285 C C . MET B 1 286 ? -15.648 5.926 -20.344 1 83.88 286 MET B C 1
ATOM 6287 O O . MET B 1 286 ? -15.938 4.73 -20.438 1 83.88 286 MET B O 1
ATOM 6291 N N . GLY B 1 287 ? -14.859 6.434 -21.156 1 80.75 287 GLY B N 1
ATOM 6292 C CA . GLY B 1 287 ? -14.102 5.699 -22.156 1 80.75 287 GLY B CA 1
ATOM 6293 C C . GLY B 1 287 ? -12.883 6.457 -22.656 1 80.75 287 GLY B C 1
ATOM 6294 O O . GLY B 1 287 ? -12.922 7.68 -22.781 1 80.75 287 GLY B O 1
ATOM 6295 N N . LYS B 1 288 ? -11.883 5.781 -22.969 1 75.94 288 LYS B N 1
ATOM 6296 C CA . LYS B 1 288 ? -10.648 6.387 -23.469 1 75.94 288 LYS B CA 1
ATOM 6297 C C . LYS B 1 288 ? -10.883 7.039 -24.828 1 75.94 288 LYS B C 1
ATOM 6299 O O . LYS B 1 288 ? -10.406 8.148 -25.094 1 75.94 288 LYS B O 1
ATOM 6304 N N . SER B 1 289 ? -11.672 6.324 -25.625 1 75.38 289 SER B N 1
ATOM 6305 C CA . SER B 1 289 ? -11.938 6.801 -26.969 1 75.38 289 SER B CA 1
ATOM 6306 C C . SER B 1 289 ? -12.781 8.07 -26.953 1 75.38 289 SER B C 1
ATOM 6308 O O . SER B 1 289 ? -12.711 8.883 -27.891 1 75.38 289 SER B O 1
ATOM 6310 N N . LEU B 1 290 ? -13.469 8.281 -25.844 1 80.81 290 LEU B N 1
ATOM 6311 C CA . LEU B 1 290 ? -14.359 9.43 -25.734 1 80.81 290 LEU B CA 1
ATOM 6312 C C . LEU B 1 290 ? -13.625 10.625 -25.125 1 80.81 290 LEU B C 1
ATOM 6314 O O . LEU B 1 290 ? -14.18 11.719 -25.031 1 80.81 290 LEU B O 1
ATOM 6318 N N . GLY B 1 291 ? -12.375 10.414 -24.656 1 80.5 291 GLY B N 1
ATOM 6319 C CA . GLY B 1 291 ? -11.578 11.484 -24.078 1 80.5 291 GLY B CA 1
ATOM 6320 C C . GLY B 1 291 ? -12.016 11.867 -22.688 1 80.5 291 GLY B C 1
ATOM 6321 O O . GLY B 1 291 ? -11.57 12.883 -22.141 1 80.5 291 GLY B O 1
ATOM 6322 N N . ASN B 1 292 ? -12.945 11.125 -22.172 1 85.56 292 ASN B N 1
ATOM 6323 C CA . ASN B 1 292 ? -13.453 11.477 -20.859 1 85.56 292 ASN B CA 1
ATOM 6324 C C . ASN B 1 292 ? -12.977 10.492 -19.797 1 85.56 292 ASN B C 1
ATOM 6326 O O . ASN B 1 292 ? -13.609 10.352 -18.75 1 85.56 292 ASN B O 1
ATOM 6330 N N . PHE B 1 293 ? -11.938 9.836 -20.109 1 88.81 293 PHE B N 1
ATOM 6331 C CA . PHE B 1 293 ? -11.328 8.914 -19.172 1 88.81 293 PHE B CA 1
ATOM 6332 C C . PHE B 1 293 ? -10.453 9.664 -18.172 1 88.81 293 PHE B C 1
ATOM 6334 O O . PHE B 1 293 ? -9.484 10.312 -18.547 1 88.81 293 PHE B O 1
ATOM 6341 N N . ILE B 1 294 ? -10.812 9.648 -16.906 1 92.69 294 ILE B N 1
ATOM 6342 C CA . ILE B 1 294 ? -10.047 10.328 -15.867 1 92.69 294 ILE B CA 1
ATOM 6343 C C . ILE B 1 294 ? -9.531 9.297 -14.859 1 92.69 294 ILE B C 1
ATOM 6345 O O . ILE B 1 294 ? -10.32 8.562 -14.266 1 92.69 294 ILE B O 1
ATOM 6349 N N . THR B 1 295 ? -8.242 9.227 -14.656 1 94.81 295 THR B N 1
ATOM 6350 C CA . THR B 1 295 ? -7.66 8.328 -13.672 1 94.81 295 THR B CA 1
ATOM 6351 C C . THR B 1 295 ? -7.84 8.875 -12.258 1 94.81 295 THR B C 1
ATOM 6353 O O . THR B 1 295 ? -8.125 10.062 -12.086 1 94.81 295 THR B O 1
ATOM 6356 N N . LEU B 1 296 ? -7.688 8.047 -11.312 1 95.88 296 LEU B N 1
ATOM 6357 C CA . LEU B 1 296 ? -7.801 8.477 -9.922 1 95.88 296 LEU B CA 1
ATOM 6358 C C . LEU B 1 296 ? -6.703 9.477 -9.57 1 95.88 296 LEU B C 1
ATOM 6360 O O . LEU B 1 296 ? -6.953 10.461 -8.875 1 95.88 296 LEU B O 1
ATOM 6364 N N . ASN B 1 297 ? -5.52 9.195 -10.039 1 95.19 297 ASN B N 1
ATOM 6365 C CA . ASN B 1 297 ? -4.434 10.141 -9.805 1 95.19 297 ASN B CA 1
ATOM 6366 C C . ASN B 1 297 ? -4.742 11.516 -10.391 1 95.19 297 ASN B C 1
ATOM 6368 O O . ASN B 1 297 ? -4.457 12.539 -9.766 1 95.19 297 ASN B O 1
ATOM 6372 N N . GLU B 1 298 ? -5.27 11.539 -11.578 1 95.5 298 GLU B N 1
ATOM 6373 C CA . GLU B 1 298 ? -5.676 12.797 -12.195 1 95.5 298 GLU B CA 1
ATOM 6374 C C . GLU B 1 298 ? -6.742 13.5 -11.367 1 95.5 298 GLU B C 1
ATOM 6376 O O . GLU B 1 298 ? -6.723 14.727 -11.234 1 95.5 298 GLU B O 1
ATOM 6381 N N . LEU B 1 299 ? -7.609 12.766 -10.812 1 95.25 299 LEU B N 1
ATOM 6382 C CA . LEU B 1 299 ? -8.656 13.328 -9.961 1 95.25 299 LEU B CA 1
ATOM 6383 C C . LEU B 1 299 ? -8.047 13.961 -8.711 1 95.25 299 LEU B C 1
ATOM 6385 O O . LEU B 1 299 ? -8.422 15.078 -8.336 1 95.25 299 LEU B O 1
ATOM 6389 N N . PHE B 1 300 ? -7.098 13.312 -8.117 1 95.69 300 PHE B N 1
ATOM 6390 C CA . PHE B 1 300 ? -6.48 13.766 -6.875 1 95.69 300 PHE B CA 1
ATOM 6391 C C . PHE B 1 300 ? -5.613 14.992 -7.117 1 95.69 300 PHE B C 1
ATOM 6393 O O . PHE B 1 300 ? -5.504 15.859 -6.25 1 95.69 300 PHE B O 1
ATOM 6400 N N . THR B 1 301 ? -5.066 15.07 -8.305 1 94.69 301 THR B N 1
ATOM 6401 C CA . THR B 1 301 ? -4.113 16.141 -8.578 1 94.69 301 THR B CA 1
ATOM 6402 C C . THR B 1 301 ? -4.781 17.281 -9.336 1 94.69 301 THR B C 1
ATOM 6404 O O . THR B 1 301 ? -4.242 18.391 -9.398 1 94.69 301 THR B O 1
ATOM 6407 N N . GLY B 1 302 ? -5.82 17 -9.992 1 95.62 302 GLY B N 1
ATOM 6408 C CA . GLY B 1 302 ? -6.508 17.984 -10.812 1 95.62 302 GLY B CA 1
ATOM 6409 C C . GLY B 1 302 ? -5.918 18.109 -12.203 1 95.62 302 GLY B C 1
ATOM 6410 O O . GLY B 1 302 ? -6.312 19 -12.969 1 95.62 302 GLY B O 1
ATOM 6411 N N . ASN B 1 303 ? -5.027 17.188 -12.516 1 94.5 303 ASN B N 1
ATOM 6412 C CA . ASN B 1 303 ? -4.297 17.297 -13.773 1 94.5 303 ASN B CA 1
ATOM 6413 C C . ASN B 1 303 ? -5.055 16.609 -14.914 1 94.5 303 ASN B C 1
ATOM 6415 O O . ASN B 1 303 ? -4.594 15.617 -15.469 1 94.5 303 ASN B O 1
ATOM 6419 N N . HIS B 1 304 ? -6.074 17.125 -15.352 1 93.81 304 HIS B N 1
ATOM 6420 C CA . HIS B 1 304 ? -6.906 16.703 -16.469 1 93.81 304 HIS B CA 1
ATOM 6421 C C . HIS B 1 304 ? -7.73 17.859 -17.016 1 93.81 304 HIS B C 1
ATOM 6423 O O . HIS B 1 304 ? -8.219 18.703 -16.25 1 93.81 304 HIS B O 1
ATOM 6429 N N . THR B 1 305 ? -7.992 17.891 -18.25 1 93.06 305 THR B N 1
ATOM 6430 C CA . THR B 1 305 ? -8.633 19.016 -18.922 1 93.06 305 THR B CA 1
ATOM 6431 C C . THR B 1 305 ? -10.086 19.156 -18.469 1 93.06 305 THR B C 1
ATOM 6433 O O . THR B 1 305 ? -10.625 20.266 -18.469 1 93.06 305 THR B O 1
ATOM 6436 N N . LEU B 1 306 ? -10.641 18.094 -18.016 1 91.75 306 LEU B N 1
ATOM 6437 C CA . LEU B 1 306 ? -12.047 18.109 -17.641 1 91.75 306 LEU B CA 1
ATOM 6438 C C . LEU B 1 306 ? -12.219 18.516 -16.188 1 91.75 306 LEU B C 1
ATOM 6440 O O . LEU B 1 306 ? -13.336 18.734 -15.719 1 91.75 306 LEU B O 1
ATOM 6444 N N . LEU B 1 307 ? -11.156 18.656 -15.469 1 95.25 307 LEU B N 1
ATOM 6445 C CA . LEU B 1 307 ? -11.219 18.969 -14.047 1 95.25 307 LEU B CA 1
ATOM 6446 C C . LEU B 1 307 ? -10.922 20.438 -13.805 1 95.25 307 LEU B C 1
ATOM 6448 O O . LEU B 1 307 ? -9.984 21 -14.383 1 95.25 307 LEU B O 1
ATOM 6452 N N . GLU B 1 308 ? -11.734 21.062 -12.984 1 96.25 308 GLU B N 1
ATOM 6453 C CA . GLU B 1 308 ? -11.547 22.469 -12.633 1 96.25 308 GLU B CA 1
ATOM 6454 C C . GLU B 1 308 ? -10.555 22.609 -11.477 1 96.25 308 GLU B C 1
ATOM 6456 O O . GLU B 1 308 ? -10.008 23.703 -11.258 1 96.25 308 GLU B O 1
ATOM 6461 N N . GLN B 1 309 ? -10.359 21.531 -10.734 1 95.81 309 GLN B N 1
ATOM 6462 C CA . GLN B 1 309 ? -9.477 21.516 -9.578 1 95.81 309 GLN B CA 1
ATOM 6463 C C . GLN B 1 309 ? -9.125 20.094 -9.172 1 95.81 309 GLN B C 1
ATOM 6465 O O . GLN B 1 309 ? -9.68 19.141 -9.711 1 95.81 309 GLN B O 1
ATOM 6470 N N . ALA B 1 310 ? -8.195 20 -8.258 1 95.06 310 ALA B N 1
ATOM 6471 C CA . ALA B 1 310 ? -7.953 18.719 -7.602 1 95.06 310 ALA B CA 1
ATOM 6472 C C . ALA B 1 310 ? -9.07 18.391 -6.609 1 95.06 310 ALA B C 1
ATOM 6474 O O . ALA B 1 310 ? -9.641 19.297 -5.992 1 95.06 310 ALA B O 1
ATOM 6475 N N . TYR B 1 311 ? -9.367 17.203 -6.488 1 94.81 311 TYR B N 1
ATOM 6476 C CA . TYR B 1 311 ? -10.344 16.75 -5.496 1 94.81 311 TYR B CA 1
ATOM 6477 C C . TYR B 1 311 ? -9.727 15.742 -4.539 1 94.81 311 TYR B C 1
ATOM 6479 O O . TYR B 1 311 ? -9.078 14.789 -4.969 1 94.81 311 TYR B O 1
ATOM 6487 N N . SER B 1 312 ? -9.93 16.031 -3.25 1 94.69 312 SER B N 1
ATOM 6488 C CA . SER B 1 312 ? -9.336 15.148 -2.248 1 94.69 312 SER B CA 1
ATOM 6489 C C . SER B 1 312 ? -9.969 13.766 -2.291 1 94.69 312 SER B C 1
ATOM 6491 O O . SER B 1 312 ? -11.117 13.609 -2.713 1 94.69 312 SER B O 1
ATOM 6493 N N . PRO B 1 313 ? -9.289 12.703 -1.845 1 96.94 313 PRO B N 1
ATOM 6494 C CA . PRO B 1 313 ? -9.82 11.336 -1.846 1 96.94 313 PRO B CA 1
ATOM 6495 C C . PRO B 1 313 ? -11.125 11.211 -1.062 1 96.94 313 PRO B C 1
ATOM 6497 O O . PRO B 1 313 ? -12.055 10.531 -1.511 1 96.94 313 PRO B O 1
ATOM 6500 N N . MET B 1 314 ? -11.258 11.914 0.077 1 97.25 314 MET B N 1
ATOM 6501 C CA . MET B 1 314 ? -12.477 11.789 0.878 1 97.25 314 MET B CA 1
ATOM 6502 C C . MET B 1 314 ? -13.648 12.5 0.208 1 97.25 314 MET B C 1
ATOM 6504 O O . MET B 1 314 ? -14.797 12.109 0.382 1 97.25 314 MET B O 1
ATOM 6508 N N . THR B 1 315 ? -13.305 13.562 -0.586 1 96.5 315 THR B N 1
ATOM 6509 C CA . THR B 1 315 ? -14.359 14.164 -1.398 1 96.5 315 THR B CA 1
ATOM 6510 C C . THR B 1 315 ? -14.898 13.164 -2.416 1 96.5 315 THR B C 1
ATOM 6512 O O . THR B 1 315 ? -16.109 13.039 -2.586 1 96.5 315 THR B O 1
ATOM 6515 N N . ILE B 1 316 ? -13.992 12.438 -3.021 1 97.25 316 ILE B N 1
ATOM 6516 C CA . ILE B 1 316 ? -14.367 11.438 -4.016 1 97.25 316 ILE B CA 1
ATOM 6517 C C . ILE B 1 316 ? -15.156 10.32 -3.342 1 97.25 316 ILE B C 1
ATOM 6519 O O . ILE B 1 316 ? -16.188 9.875 -3.859 1 97.25 316 ILE B O 1
ATOM 6523 N N . ARG B 1 317 ? -14.672 9.844 -2.209 1 98.31 317 ARG B N 1
ATOM 6524 C CA . ARG B 1 317 ? -15.383 8.812 -1.463 1 98.31 317 ARG B CA 1
ATOM 6525 C C . ARG B 1 317 ? -16.797 9.281 -1.097 1 98.31 317 ARG B C 1
ATOM 6527 O O . ARG B 1 317 ? -17.766 8.555 -1.308 1 98.31 317 ARG B O 1
ATOM 6534 N N . PHE B 1 318 ? -16.875 10.5 -0.565 1 98.38 318 PHE B N 1
ATOM 6535 C CA . PHE B 1 318 ? -18.172 11.023 -0.136 1 98.38 318 PHE B CA 1
ATOM 6536 C C . PHE B 1 318 ? -19.109 11.18 -1.323 1 98.38 318 PHE B C 1
ATOM 6538 O O . PHE B 1 318 ? -20.297 10.867 -1.222 1 98.38 318 PHE B O 1
ATOM 6545 N N . PHE B 1 319 ? -18.547 11.68 -2.43 1 97.88 319 PHE B N 1
ATOM 6546 C CA . PHE B 1 319 ? -19.312 11.789 -3.666 1 97.88 319 PHE B CA 1
ATOM 6547 C C . PHE B 1 319 ? -19.938 10.445 -4.035 1 97.88 319 PHE B C 1
ATOM 6549 O O . PHE B 1 319 ? -21.125 10.375 -4.344 1 97.88 319 PHE B O 1
ATOM 6556 N N . THR B 1 320 ? -19.188 9.383 -3.947 1 97.88 320 THR B N 1
ATOM 6557 C CA . THR B 1 320 ? -19.641 8.039 -4.285 1 97.88 320 THR B CA 1
ATOM 6558 C C . THR B 1 320 ? -20.75 7.578 -3.338 1 97.88 320 THR B C 1
ATOM 6560 O O . THR B 1 320 ? -21.688 6.898 -3.754 1 97.88 320 THR B O 1
ATOM 6563 N N . LEU B 1 321 ? -20.656 7.973 -2.105 1 98.5 321 LEU B N 1
ATOM 6564 C CA . LEU B 1 321 ? -21.562 7.496 -1.059 1 98.5 321 LEU B CA 1
ATOM 6565 C C . LEU B 1 321 ? -22.891 8.234 -1.105 1 98.5 321 LEU B C 1
ATOM 6567 O O . LEU B 1 321 ? -23.859 7.816 -0.474 1 98.5 321 LEU B O 1
ATOM 6571 N N . GLN B 1 322 ? -22.984 9.297 -1.866 1 97.12 322 GLN B N 1
ATOM 6572 C CA . GLN B 1 322 ? -24.188 10.125 -1.888 1 97.12 322 GLN B CA 1
ATOM 6573 C C . GLN B 1 322 ? -25.281 9.477 -2.723 1 97.12 322 GLN B C 1
ATOM 6575 O O . GLN B 1 322 ? -26.438 9.922 -2.691 1 97.12 322 GLN B O 1
ATOM 6580 N N . ALA B 1 323 ? -24.938 8.469 -3.445 1 96.5 323 ALA B N 1
ATOM 6581 C CA . ALA B 1 323 ? -25.922 7.719 -4.219 1 96.5 323 ALA B CA 1
ATOM 6582 C C . ALA B 1 323 ? -25.953 6.254 -3.787 1 96.5 323 ALA B C 1
ATOM 6584 O O . ALA B 1 323 ? -24.953 5.715 -3.318 1 96.5 323 ALA B O 1
ATOM 6585 N N . HIS B 1 324 ? -27.203 5.691 -3.902 1 97.88 324 HIS B N 1
ATOM 6586 C CA . HIS B 1 324 ? -27.266 4.246 -3.723 1 97.88 324 HIS B CA 1
ATOM 6587 C C . HIS B 1 324 ? -26.359 3.521 -4.715 1 97.88 324 HIS B C 1
ATOM 6589 O O . HIS B 1 324 ? -26.297 3.902 -5.887 1 97.88 324 HIS B O 1
ATOM 6595 N N . TYR B 1 325 ? -25.703 2.426 -4.285 1 98.25 325 TYR B N 1
ATOM 6596 C CA . TYR B 1 325 ? -24.672 1.804 -5.109 1 98.25 325 TYR B CA 1
ATOM 6597 C C . TYR B 1 325 ? -25.281 1.188 -6.363 1 98.25 325 TYR B C 1
ATOM 6599 O O . TYR B 1 325 ? -24.578 0.973 -7.355 1 98.25 325 TYR B O 1
ATOM 6607 N N . ARG B 1 326 ? -26.578 0.88 -6.344 1 98 326 ARG B N 1
ATOM 6608 C CA . ARG B 1 326 ? -27.234 0.266 -7.5 1 98 326 ARG B CA 1
ATOM 6609 C C . ARG B 1 326 ? -27.781 1.327 -8.445 1 98 326 ARG B C 1
ATOM 6611 O O . ARG B 1 326 ? -28.328 1.002 -9.5 1 98 326 ARG B O 1
ATOM 6618 N N . SER B 1 327 ? -27.625 2.617 -8.117 1 96.5 327 SER B N 1
ATOM 6619 C CA . SER B 1 327 ? -28.047 3.705 -8.992 1 96.5 327 SER B CA 1
ATOM 6620 C C . SER B 1 327 ? -26.875 4.25 -9.797 1 96.5 327 SER B C 1
ATOM 6622 O O . SER B 1 327 ? -25.703 4.07 -9.414 1 96.5 327 SER B O 1
ATOM 6624 N N . THR B 1 328 ? -27.172 4.871 -10.898 1 93.69 328 THR B N 1
ATOM 6625 C CA . THR B 1 328 ? -26.125 5.523 -11.68 1 93.69 328 THR B CA 1
ATOM 6626 C C . THR B 1 328 ? -25.594 6.758 -10.953 1 93.69 328 THR B C 1
ATOM 6628 O O . THR B 1 328 ? -26.359 7.484 -10.32 1 93.69 328 THR B O 1
ATOM 6631 N N . LEU B 1 329 ? -24.359 6.977 -10.977 1 93.62 329 LEU B N 1
ATOM 6632 C CA . LEU B 1 329 ? -23.703 8.141 -10.398 1 93.62 329 LEU B CA 1
ATOM 6633 C C . LEU B 1 329 ? -23.047 8.992 -11.477 1 93.62 329 LEU B C 1
ATOM 6635 O O . LEU B 1 329 ? -22.188 8.508 -12.211 1 93.62 329 LEU B O 1
ATOM 6639 N N . ASP B 1 330 ? -23.469 10.211 -11.562 1 93.56 330 ASP B N 1
ATOM 6640 C CA . ASP B 1 330 ? -22.938 11.086 -12.609 1 93.56 330 ASP B CA 1
ATOM 6641 C C . ASP B 1 330 ? -21.891 12.047 -12.062 1 93.56 330 ASP B C 1
ATOM 6643 O O . ASP B 1 330 ? -22.172 12.828 -11.156 1 93.56 330 ASP B O 1
ATOM 6647 N N . PHE B 1 331 ? -20.828 11.992 -12.656 1 92.44 331 PHE B N 1
ATOM 6648 C CA . PHE B 1 331 ? -19.688 12.812 -12.273 1 92.44 331 PHE B CA 1
ATOM 6649 C C . PHE B 1 331 ? -19.734 14.18 -12.945 1 92.44 331 PHE B C 1
ATOM 6651 O O . PHE B 1 331 ? -20.016 14.273 -14.148 1 92.44 331 PHE B O 1
ATOM 6658 N N . SER B 1 332 ? -19.469 15.273 -12.234 1 94.12 332 SER B N 1
ATOM 6659 C CA . SER B 1 332 ? -19.234 16.641 -12.703 1 94.12 332 SER B CA 1
ATOM 6660 C C . SER B 1 332 ? -18.469 17.453 -11.664 1 94.12 332 SER B C 1
ATOM 6662 O O . SER B 1 332 ? -18.438 17.094 -10.484 1 94.12 332 SER B O 1
ATOM 6664 N N . ASN B 1 333 ? -17.859 18.484 -12.141 1 95.06 333 ASN B N 1
ATOM 6665 C CA . ASN B 1 333 ? -17.172 19.391 -11.203 1 95.06 333 ASN B CA 1
ATOM 6666 C C . ASN B 1 333 ? -18.141 19.922 -10.156 1 95.06 333 ASN B C 1
ATOM 6668 O O . ASN B 1 333 ? -17.812 19.969 -8.969 1 95.06 333 ASN B O 1
ATOM 6672 N N . ASP B 1 334 ? -19.312 20.266 -10.57 1 96.06 334 ASP B N 1
ATOM 6673 C CA . ASP B 1 334 ? -20.312 20.797 -9.648 1 96.06 334 ASP B CA 1
ATOM 6674 C C . ASP B 1 334 ? -20.719 19.75 -8.602 1 96.06 334 ASP B C 1
ATOM 6676 O O . ASP B 1 334 ? -20.844 20.078 -7.422 1 96.06 334 ASP B O 1
ATOM 6680 N N . ALA B 1 335 ? -20.891 18.562 -9.055 1 95.94 335 ALA B N 1
ATOM 6681 C CA . ALA B 1 335 ? -21.266 17.484 -8.148 1 95.94 335 ALA B CA 1
ATOM 6682 C C . ALA B 1 335 ? -20.172 17.234 -7.113 1 95.94 335 ALA B C 1
ATOM 6684 O O . ALA B 1 335 ? -20.453 17.016 -5.934 1 95.94 335 ALA B O 1
ATOM 6685 N N . LEU B 1 336 ? -18.938 17.312 -7.52 1 95.75 336 LEU B N 1
ATOM 6686 C CA . LEU B 1 336 ? -17.812 17.078 -6.621 1 95.75 336 LEU B CA 1
ATOM 6687 C C . LEU B 1 336 ? -17.656 18.234 -5.629 1 95.75 336 LEU B C 1
ATOM 6689 O O . LEU B 1 336 ? -17.375 18 -4.453 1 95.75 336 LEU B O 1
ATOM 6693 N N . LYS B 1 337 ? -17.828 19.453 -6.109 1 95.31 337 LYS B N 1
ATOM 6694 C CA . LYS B 1 337 ? -17.781 20.594 -5.215 1 95.31 337 LYS B CA 1
ATOM 6695 C C . LYS B 1 337 ? -18.875 20.516 -4.152 1 95.31 337 LYS B C 1
ATOM 6697 O O . LYS B 1 337 ? -18.625 20.781 -2.975 1 95.31 337 LYS B O 1
ATOM 6702 N N . ALA B 1 338 ? -20.047 20.141 -4.594 1 96.44 338 ALA B N 1
ATOM 6703 C CA . ALA B 1 338 ? -21.156 19.953 -3.66 1 96.44 338 ALA B CA 1
ATOM 6704 C C . ALA B 1 338 ? -20.859 18.859 -2.654 1 96.44 338 ALA B C 1
ATOM 6706 O O . ALA B 1 338 ? -21.172 18.984 -1.468 1 96.44 338 ALA B O 1
ATOM 6707 N N . ALA B 1 339 ? -20.25 17.797 -3.105 1 97.06 339 ALA B N 1
ATOM 6708 C CA . ALA B 1 339 ? -19.875 16.688 -2.236 1 97.06 339 ALA B CA 1
ATOM 6709 C C . ALA B 1 339 ? -18.859 17.141 -1.184 1 97.06 339 ALA B C 1
ATOM 6711 O O . ALA B 1 339 ? -18.953 16.734 -0.021 1 97.06 339 ALA B O 1
ATOM 6712 N N . ASN B 1 340 ? -17.906 17.906 -1.634 1 94.94 340 ASN B N 1
ATOM 6713 C CA . ASN B 1 340 ? -16.922 18.422 -0.688 1 94.94 340 ASN B CA 1
ATOM 6714 C C . ASN B 1 340 ? -17.594 19.234 0.42 1 94.94 340 ASN B C 1
ATOM 6716 O O . ASN B 1 340 ? -17.25 19.078 1.595 1 94.94 340 ASN B O 1
ATOM 6720 N N . LYS B 1 341 ? -18.5 20.094 0.067 1 93.19 341 LYS B N 1
ATOM 6721 C CA . LYS B 1 341 ? -19.219 20.906 1.043 1 93.19 341 LYS B CA 1
ATOM 6722 C C . LYS B 1 341 ? -19.969 20.031 2.041 1 93.19 341 LYS B C 1
ATOM 6724 O O . LYS B 1 341 ? -19.922 20.281 3.25 1 93.19 341 LYS B O 1
ATOM 6729 N N . ALA B 1 342 ? -20.641 19.094 1.494 1 95.94 342 ALA B N 1
ATOM 6730 C CA . ALA B 1 342 ? -21.406 18.188 2.344 1 95.94 342 ALA B CA 1
ATOM 6731 C C . ALA B 1 342 ? -20.484 17.375 3.244 1 95.94 342 ALA B C 1
ATOM 6733 O O . ALA B 1 342 ? -20.797 17.156 4.418 1 95.94 342 ALA B O 1
ATOM 6734 N N . PHE B 1 343 ? -19.406 16.891 2.695 1 96.44 343 PHE B N 1
ATOM 6735 C CA . PHE B 1 343 ? -18.406 16.172 3.465 1 96.44 343 PHE B CA 1
ATOM 6736 C C . PHE B 1 343 ? -17.906 17.016 4.637 1 96.44 343 PHE B C 1
ATOM 6738 O O . PHE B 1 343 ? -17.828 16.516 5.766 1 96.44 343 PHE B O 1
ATOM 6745 N N . ARG B 1 344 ? -17.609 18.25 4.391 1 92.94 344 ARG B N 1
ATOM 6746 C CA . ARG B 1 344 ? -17.141 19.172 5.418 1 92.94 344 ARG B CA 1
ATOM 6747 C C . ARG B 1 344 ? -18.188 19.359 6.512 1 92.94 344 ARG B C 1
ATOM 6749 O O . ARG B 1 344 ? -17.844 19.5 7.688 1 92.94 344 ARG B O 1
ATOM 6756 N N . LYS B 1 345 ? -19.406 19.406 6.094 1 94.12 345 LYS B N 1
ATOM 6757 C CA . LYS B 1 345 ? -20.484 19.516 7.07 1 94.12 345 LYS B CA 1
ATOM 6758 C C . LYS B 1 345 ? -20.469 18.328 8.039 1 94.12 345 LYS B C 1
ATOM 6760 O O . LYS B 1 345 ? -20.656 18.516 9.242 1 94.12 345 LYS B O 1
ATOM 6765 N N . VAL B 1 346 ? -20.234 17.125 7.5 1 97 346 VAL B N 1
ATOM 6766 C CA . VAL B 1 346 ? -20.156 15.93 8.32 1 97 346 VAL B CA 1
ATOM 6767 C C . VAL B 1 346 ? -18.969 16.031 9.281 1 97 346 VAL B C 1
ATOM 6769 O O . VAL B 1 346 ? -19.094 15.719 10.469 1 97 346 VAL B O 1
ATOM 6772 N N . MET B 1 347 ? -17.859 16.516 8.766 1 94.25 347 MET B N 1
ATOM 6773 C CA . MET B 1 347 ? -16.672 16.656 9.609 1 94.25 347 MET B CA 1
ATOM 6774 C C . MET B 1 347 ? -16.875 17.734 10.664 1 94.25 347 MET B C 1
ATOM 6776 O O . MET B 1 347 ? -16.391 17.609 11.789 1 94.25 347 MET B O 1
ATOM 6780 N N . ASN B 1 348 ? -17.547 18.781 10.305 1 93 348 ASN B N 1
ATOM 6781 C CA . ASN B 1 348 ? -17.906 19.797 11.305 1 93 348 ASN B CA 1
ATOM 6782 C C . ASN B 1 348 ? -18.797 19.203 12.398 1 93 348 ASN B C 1
ATOM 6784 O O . ASN B 1 348 ? -18.641 19.531 13.578 1 93 348 ASN B O 1
ATOM 6788 N N . GLY B 1 349 ? -19.719 18.375 11.938 1 94.38 349 GLY B N 1
ATOM 6789 C CA . GLY B 1 349 ? -20.531 17.656 12.922 1 94.38 349 GLY B CA 1
ATOM 6790 C C . GLY B 1 349 ? -19.688 16.859 13.906 1 94.38 349 GLY B C 1
ATOM 6791 O O . GLY B 1 349 ? -19.969 16.875 15.109 1 94.38 349 GLY B O 1
ATOM 6792 N N . MET B 1 350 ? -18.688 16.219 13.406 1 95.19 350 MET B N 1
ATOM 6793 C CA . MET B 1 350 ? -17.781 15.438 14.242 1 95.19 350 MET B CA 1
ATOM 6794 C C . MET B 1 350 ? -17.047 16.328 15.227 1 95.19 350 MET B C 1
ATOM 6796 O O . MET B 1 350 ? -16.922 16 16.406 1 95.19 350 MET B O 1
ATOM 6800 N N . LYS B 1 351 ? -16.578 17.422 14.758 1 90.38 351 LYS B N 1
ATOM 6801 C CA . LYS B 1 351 ? -15.859 18.375 15.609 1 90.38 351 LYS B CA 1
ATOM 6802 C C . LYS B 1 351 ? -16.75 18.906 16.719 1 90.38 351 LYS B C 1
ATOM 6804 O O . LYS B 1 351 ? -16.344 18.953 17.891 1 90.38 351 LYS B O 1
ATOM 6809 N N . MET B 1 352 ? -17.938 19.328 16.359 1 92.75 352 MET B N 1
ATOM 6810 C CA . MET B 1 352 ? -18.891 19.812 17.344 1 92.75 352 MET B CA 1
ATOM 6811 C C . MET B 1 352 ? -19.172 18.75 18.406 1 92.75 352 MET B C 1
ATOM 6813 O O . MET B 1 352 ? -19.125 19.031 19.594 1 92.75 352 MET B O 1
ATOM 6817 N N . LEU B 1 353 ? -19.391 17.547 17.906 1 95.44 353 LEU B N 1
ATOM 6818 C CA . LEU B 1 353 ? -19.719 16.453 18.797 1 95.44 353 LEU B CA 1
ATOM 6819 C C . LEU B 1 353 ? -18.578 16.188 19.781 1 95.44 353 LEU B C 1
ATOM 6821 O O . LEU B 1 353 ? -18.812 15.961 20.969 1 95.44 353 LEU B O 1
ATOM 6825 N N . ASN B 1 354 ? -17.391 16.188 19.312 1 93 354 ASN B N 1
ATOM 6826 C CA . ASN B 1 354 ? -16.203 15.891 20.125 1 93 354 ASN B CA 1
ATOM 6827 C C . ASN B 1 354 ? -15.992 16.953 21.188 1 93 354 ASN B C 1
ATOM 6829 O O . ASN B 1 354 ? -15.375 16.688 22.234 1 93 354 ASN B O 1
ATOM 6833 N N . SER B 1 355 ? -16.516 18.125 20.984 1 91.44 355 SER B N 1
ATOM 6834 C CA . SER B 1 355 ? -16.344 19.203 21.938 1 91.44 355 SER B CA 1
ATOM 6835 C C . SER B 1 355 ? -17.375 19.141 23.047 1 91.44 355 SER B C 1
ATOM 6837 O O . SER B 1 355 ? -17.25 19.828 24.062 1 91.44 355 SER B O 1
ATOM 6839 N N . LEU B 1 356 ? -18.359 18.328 22.875 1 93.94 356 LEU B N 1
ATOM 6840 C CA . LEU B 1 356 ? -19.453 18.266 23.844 1 93.94 356 LEU B CA 1
ATOM 6841 C C . LEU B 1 356 ? -19.094 17.328 25 1 93.94 356 LEU B C 1
ATOM 6843 O O . LEU B 1 356 ? -18.469 16.297 24.797 1 93.94 356 LEU B O 1
ATOM 6847 N N . GLU B 1 357 ? -19.484 17.719 26.141 1 95.12 357 GLU B N 1
ATOM 6848 C CA . GLU B 1 357 ? -19.469 16.906 27.344 1 95.12 357 GLU B CA 1
ATOM 6849 C C . GLU B 1 357 ? -20.844 16.812 27.984 1 95.12 357 GLU B C 1
ATOM 6851 O O . GLU B 1 357 ? -21.672 17.703 27.812 1 95.12 357 GLU B O 1
ATOM 6856 N N . TYR B 1 358 ? -21.062 15.719 28.625 1 95.69 358 TYR B N 1
ATOM 6857 C CA . TYR B 1 358 ? -22.344 15.602 29.328 1 95.69 358 TYR B CA 1
ATOM 6858 C C . TYR B 1 358 ? -22.375 16.516 30.531 1 95.69 358 TYR B C 1
ATOM 6860 O O . TYR B 1 358 ? -21.516 16.438 31.406 1 95.69 358 TYR B O 1
ATOM 6868 N N . SER B 1 359 ? -23.359 17.328 30.594 1 93.5 359 SER B N 1
ATOM 6869 C CA . SER B 1 359 ? -23.469 18.328 31.641 1 93.5 359 SER B CA 1
ATOM 6870 C C . SER B 1 359 ? -23.953 17.703 32.938 1 93.5 359 SER B C 1
ATOM 6872 O O . SER B 1 359 ? -24.766 16.766 32.938 1 93.5 359 SER B O 1
ATOM 6874 N N . THR B 1 360 ? -23.453 18.234 34.031 1 90.44 360 THR B N 1
ATOM 6875 C CA . THR B 1 360 ? -23.875 17.781 35.344 1 90.44 360 THR B CA 1
ATOM 6876 C C . THR B 1 360 ? -25 18.656 35.875 1 90.44 360 THR B C 1
ATOM 6878 O O . THR B 1 360 ? -25.391 18.531 37.031 1 90.44 360 THR B O 1
ATOM 6881 N N . ASP B 1 361 ? -25.5 19.516 35.125 1 88.31 361 ASP B N 1
ATOM 6882 C CA . ASP B 1 361 ? -26.609 20.391 35.5 1 88.31 361 ASP B CA 1
ATOM 6883 C C . ASP B 1 361 ? -27.828 19.562 35.938 1 88.31 361 ASP B C 1
ATOM 6885 O O . ASP B 1 361 ? -28.062 18.469 35.406 1 88.31 361 ASP B O 1
ATOM 6889 N N . ILE B 1 362 ? -28.5 20.062 36.875 1 90.12 362 ILE B N 1
ATOM 6890 C CA . ILE B 1 362 ? -29.734 19.406 37.312 1 90.12 362 ILE B CA 1
ATOM 6891 C C . ILE B 1 362 ? -30.922 20 36.531 1 90.12 362 ILE B C 1
ATOM 6893 O O . ILE B 1 362 ? -31.406 21.078 36.875 1 90.12 362 ILE B O 1
ATOM 6897 N N . VAL B 1 363 ? -31.312 19.375 35.469 1 91.69 363 VAL B N 1
ATOM 6898 C CA . VAL B 1 363 ? -32.438 19.812 34.656 1 91.69 363 VAL B CA 1
ATOM 6899 C C . VAL B 1 363 ? -33.344 18.625 34.375 1 91.69 363 VAL B C 1
ATOM 6901 O O . VAL B 1 363 ? -32.938 17.469 34.469 1 91.69 363 VAL B O 1
ATOM 6904 N N . GLU B 1 364 ? -34.594 18.953 34.062 1 94.38 364 GLU B N 1
ATOM 6905 C CA . GLU B 1 364 ? -35.531 17.906 33.656 1 94.38 364 GLU B CA 1
ATOM 6906 C C . GLU B 1 364 ? -35.188 17.359 32.281 1 94.38 364 GLU B C 1
ATOM 6908 O O . GLU B 1 364 ? -34.969 18.109 31.344 1 94.38 364 GLU B O 1
ATOM 6913 N N . GLN B 1 365 ? -35.156 16.094 32.188 1 94.88 365 GLN B N 1
ATOM 6914 C CA . GLN B 1 365 ? -34.844 15.453 30.938 1 94.88 365 GLN B CA 1
ATOM 6915 C C . GLN B 1 365 ? -36 15.609 29.938 1 94.88 365 GLN B C 1
ATOM 6917 O O . GLN B 1 365 ? -37.156 15.547 30.312 1 94.88 365 GLN B O 1
ATOM 6922 N N . ASP B 1 366 ? -35.656 15.852 28.797 1 96.5 366 ASP B N 1
ATOM 6923 C CA . ASP B 1 366 ? -36.594 15.977 27.688 1 96.5 366 ASP B CA 1
ATOM 6924 C C . ASP B 1 366 ? -36.75 14.648 26.953 1 96.5 366 ASP B C 1
ATOM 6926 O O . ASP B 1 366 ? -36.031 14.359 26.016 1 96.5 366 ASP B O 1
ATOM 6930 N N . GLN B 1 367 ? -37.719 13.891 27.344 1 97.38 367 GLN B N 1
ATOM 6931 C CA . GLN B 1 367 ? -37.906 12.547 26.812 1 97.38 367 GLN B CA 1
ATOM 6932 C C . GLN B 1 367 ? -38.188 12.57 25.328 1 97.38 367 GLN B C 1
ATOM 6934 O O . GLN B 1 367 ? -37.781 11.672 24.578 1 97.38 367 GLN B O 1
ATOM 6939 N N . ALA B 1 368 ? -38.906 13.562 24.906 1 97.56 368 ALA B N 1
ATOM 6940 C CA . ALA B 1 368 ? -39.219 13.695 23.484 1 97.56 368 ALA B CA 1
ATOM 6941 C C . ALA B 1 368 ? -37.938 13.867 22.656 1 97.56 368 ALA B C 1
ATOM 6943 O O . ALA B 1 368 ? -37.812 13.297 21.578 1 97.56 368 ALA B O 1
ATOM 6944 N N . LEU B 1 369 ? -37.062 14.617 23.172 1 97.81 369 LEU B N 1
ATOM 6945 C CA . LEU B 1 369 ? -35.781 14.852 22.484 1 97.81 369 LEU B CA 1
ATOM 6946 C C . LEU B 1 369 ? -34.938 13.594 22.484 1 97.81 369 LEU B C 1
ATOM 6948 O O . LEU B 1 369 ? -34.281 13.273 21.484 1 97.81 369 LEU B O 1
ATOM 6952 N N . ASN B 1 370 ? -34.906 12.906 23.625 1 98.19 370 ASN B N 1
ATOM 6953 C CA . ASN B 1 370 ? -34.25 11.609 23.688 1 98.19 370 ASN B CA 1
ATOM 6954 C C . ASN B 1 370 ? -34.75 10.656 22.609 1 98.19 370 ASN B C 1
ATOM 6956 O O . ASN B 1 370 ? -33.969 10.055 21.891 1 98.19 370 ASN B O 1
ATOM 6960 N N . ASP B 1 371 ? -36.062 10.594 22.516 1 98.31 371 ASP B N 1
ATOM 6961 C CA . ASP B 1 371 ? -36.688 9.695 21.547 1 98.31 371 ASP B CA 1
ATOM 6962 C C . ASP B 1 371 ? -36.375 10.117 20.125 1 98.31 371 ASP B C 1
ATOM 6964 O O . ASP B 1 371 ? -36.125 9.266 19.266 1 98.31 371 ASP B O 1
ATOM 6968 N N . GLU B 1 372 ? -36.344 11.375 19.906 1 98.25 372 GLU B N 1
ATOM 6969 C CA . GLU B 1 372 ? -36.062 11.906 18.578 1 98.25 372 GLU B CA 1
ATOM 6970 C C . GLU B 1 372 ? -34.625 11.57 18.141 1 98.25 372 GLU B C 1
ATOM 6972 O O . GLU B 1 372 ? -34.406 11.125 17.016 1 98.25 372 GLU B O 1
ATOM 6977 N N . ILE B 1 373 ? -33.719 11.773 19 1 98.56 373 ILE B N 1
ATOM 6978 C CA . ILE B 1 373 ? -32.312 11.508 18.703 1 98.56 373 ILE B CA 1
ATOM 6979 C C . ILE B 1 373 ? -32.094 10.008 18.453 1 98.56 373 ILE B C 1
ATOM 6981 O O . ILE B 1 373 ? -31.469 9.617 17.484 1 98.56 373 ILE B O 1
ATOM 6985 N N . ASN B 1 374 ? -32.688 9.242 19.281 1 98.56 374 ASN B N 1
ATOM 6986 C CA . ASN B 1 374 ? -32.562 7.801 19.109 1 98.56 374 ASN B CA 1
ATOM 6987 C C . ASN B 1 374 ? -33.219 7.348 17.812 1 98.56 374 ASN B C 1
ATOM 6989 O O . ASN B 1 374 ? -32.719 6.426 17.156 1 98.56 374 ASN B O 1
ATOM 6993 N N . LYS B 1 375 ? -34.312 7.98 17.484 1 98.5 375 LYS B N 1
ATOM 6994 C CA . LYS B 1 375 ? -34.969 7.668 16.219 1 98.5 375 LYS B CA 1
ATOM 6995 C C . LYS B 1 375 ? -34.094 8.023 15.031 1 98.5 375 LYS B C 1
ATOM 6997 O O . LYS B 1 375 ? -34 7.266 14.062 1 98.5 375 LYS B O 1
ATOM 7002 N N . ILE B 1 376 ? -33.438 9.172 15.047 1 98.75 376 ILE B N 1
ATOM 7003 C CA . ILE B 1 376 ? -32.562 9.602 13.969 1 98.75 376 ILE B CA 1
ATOM 7004 C C . ILE B 1 376 ? -31.406 8.602 13.812 1 98.75 376 ILE B C 1
ATOM 7006 O O . ILE B 1 376 ? -31.062 8.219 12.688 1 98.75 376 ILE B O 1
ATOM 7010 N N . ILE B 1 377 ? -30.906 8.188 14.953 1 98.62 377 ILE B N 1
ATOM 7011 C CA . ILE B 1 377 ? -29.828 7.203 14.93 1 98.62 377 ILE B CA 1
ATOM 7012 C C . ILE B 1 377 ? -30.328 5.898 14.312 1 98.62 377 ILE B C 1
ATOM 7014 O O . ILE B 1 377 ? -29.656 5.309 13.461 1 98.62 377 ILE B O 1
ATOM 7018 N N . ALA B 1 378 ? -31.484 5.488 14.727 1 98.44 378 ALA B N 1
ATOM 7019 C CA . ALA B 1 378 ? -32.094 4.277 14.18 1 98.44 378 ALA B CA 1
ATOM 7020 C C . ALA B 1 378 ? -32.312 4.406 12.672 1 98.44 378 ALA B C 1
ATOM 7022 O O . ALA B 1 378 ? -32.125 3.432 11.93 1 98.44 378 ALA B O 1
ATOM 7023 N N . ASP B 1 379 ? -32.656 5.57 12.258 1 98.31 379 ASP B N 1
ATOM 7024 C CA . ASP B 1 379 ? -32.875 5.82 10.836 1 98.31 379 ASP B CA 1
ATOM 7025 C C . ASP B 1 379 ? -31.578 5.684 10.047 1 98.31 379 ASP B C 1
ATOM 7027 O O . ASP B 1 379 ? -31.578 5.227 8.906 1 98.31 379 ASP B O 1
ATOM 7031 N N . CYS B 1 380 ? -30.469 6.148 10.602 1 98.5 380 CYS B N 1
ATOM 7032 C CA . CYS B 1 380 ? -29.172 5.941 9.969 1 98.5 380 CYS B CA 1
ATOM 7033 C C . CYS B 1 380 ? -28.906 4.461 9.719 1 98.5 380 CYS B C 1
ATOM 7035 O O . CYS B 1 380 ? -28.562 4.066 8.602 1 98.5 380 CYS B O 1
ATOM 7037 N N . TYR B 1 381 ? -29.156 3.652 10.703 1 98.44 381 TYR B N 1
ATOM 7038 C CA . TYR B 1 381 ? -28.875 2.223 10.602 1 98.44 381 TYR B CA 1
ATOM 7039 C C . TYR B 1 381 ? -29.906 1.535 9.695 1 98.44 381 TYR B C 1
ATOM 7041 O O . TYR B 1 381 ? -29.578 0.568 9.008 1 98.44 381 TYR B O 1
ATOM 7049 N N . LYS B 1 382 ? -31.141 2.07 9.695 1 98.12 382 LYS B N 1
ATOM 7050 C CA . LYS B 1 382 ? -32.156 1.553 8.773 1 98.12 382 LYS B CA 1
ATOM 7051 C C . LYS B 1 382 ? -31.703 1.732 7.32 1 98.12 382 LYS B C 1
ATOM 7053 O O . LYS B 1 382 ? -31.922 0.854 6.484 1 98.12 382 LYS B O 1
ATOM 7058 N N . GLY B 1 383 ? -31.094 2.852 7.066 1 98.19 383 GLY B N 1
ATOM 7059 C CA . GLY B 1 383 ? -30.516 3.061 5.746 1 98.19 383 GLY B CA 1
ATOM 7060 C C . GLY B 1 383 ? -29.469 2.027 5.375 1 98.19 383 GLY B C 1
ATOM 7061 O O . GLY B 1 383 ? -29.547 1.405 4.316 1 98.19 383 GLY B O 1
ATOM 7062 N N . MET B 1 384 ? -28.578 1.746 6.285 1 98.56 384 MET B N 1
ATOM 7063 C CA . MET B 1 384 ? -27.5 0.782 6.035 1 98.56 384 MET B CA 1
ATOM 7064 C C . MET B 1 384 ? -28.062 -0.631 5.91 1 98.56 384 MET B C 1
ATOM 7066 O O . MET B 1 384 ? -27.609 -1.411 5.07 1 98.56 384 MET B O 1
ATOM 7070 N N . SER B 1 385 ? -29.094 -0.928 6.715 1 98.5 385 SER B N 1
ATOM 7071 C CA . SER B 1 385 ? -29.625 -2.285 6.766 1 98.5 385 SER B CA 1
ATOM 7072 C C . SER B 1 385 ? -30.531 -2.564 5.578 1 98.5 385 SER B C 1
ATOM 7074 O O . SER B 1 385 ? -30.891 -3.715 5.32 1 98.5 385 SER B O 1
ATOM 7076 N N . ASP B 1 386 ? -30.922 -1.496 4.941 1 98.38 386 ASP B N 1
ATOM 7077 C CA . ASP B 1 386 ? -31.703 -1.644 3.713 1 98.38 386 ASP B CA 1
ATOM 7078 C C . ASP B 1 386 ? -30.797 -1.575 2.484 1 98.38 386 ASP B C 1
ATOM 7080 O O . ASP B 1 386 ? -30.781 -0.57 1.771 1 98.38 386 ASP B O 1
ATOM 7084 N N . ASP B 1 387 ? -30.141 -2.592 2.213 1 98.69 387 ASP B N 1
ATOM 7085 C CA . ASP B 1 387 ? -29.312 -2.758 1.021 1 98.69 387 ASP B CA 1
ATOM 7086 C C . ASP B 1 387 ? -28.188 -1.72 0.979 1 98.69 387 ASP B C 1
ATOM 7088 O O . ASP B 1 387 ? -27.922 -1.132 -0.071 1 98.69 387 ASP B O 1
ATOM 7092 N N . PHE B 1 388 ? -27.609 -1.426 2.119 1 98.75 388 PHE B N 1
ATOM 7093 C CA . PHE B 1 388 ? -26.453 -0.562 2.262 1 98.75 388 PHE B CA 1
ATOM 7094 C C . PHE B 1 388 ? -26.719 0.812 1.659 1 98.75 388 PHE B C 1
ATOM 7096 O O . PHE B 1 388 ? -25.891 1.342 0.916 1 98.75 388 PHE B O 1
ATOM 7103 N N . ASN B 1 389 ? -27.828 1.359 1.938 1 98.62 389 ASN B N 1
ATOM 7104 C CA . ASN B 1 389 ? -28.219 2.65 1.385 1 98.62 389 ASN B CA 1
ATOM 7105 C C . ASN B 1 389 ? -27.531 3.805 2.098 1 98.62 389 ASN B C 1
ATOM 7107 O O . ASN B 1 389 ? -28.109 4.438 2.982 1 98.62 389 ASN B O 1
ATOM 7111 N N . THR B 1 390 ? -26.344 4.168 1.631 1 98.81 390 THR B N 1
ATOM 7112 C CA . THR B 1 390 ? -25.531 5.199 2.26 1 98.81 390 THR B CA 1
ATOM 7113 C C . THR B 1 390 ? -26.156 6.578 2.088 1 98.81 390 THR B C 1
ATOM 7115 O O . THR B 1 390 ? -26.016 7.445 2.949 1 98.81 390 THR B O 1
ATOM 7118 N N . ALA B 1 391 ? -26.875 6.797 0.984 1 98.25 391 ALA B N 1
ATOM 7119 C CA . ALA B 1 391 ? -27.531 8.078 0.745 1 98.25 391 ALA B CA 1
ATOM 7120 C C . ALA B 1 391 ? -28.531 8.398 1.851 1 98.25 391 ALA B C 1
ATOM 7122 O O . ALA B 1 391 ? -28.531 9.5 2.398 1 98.25 391 ALA B O 1
ATOM 7123 N N . ILE B 1 392 ? -29.312 7.434 2.209 1 98.31 392 ILE B N 1
ATOM 7124 C CA . ILE B 1 392 ? -30.312 7.598 3.258 1 98.31 392 ILE B CA 1
ATOM 7125 C C . ILE B 1 392 ? -29.609 7.781 4.609 1 98.31 392 ILE B C 1
ATOM 7127 O O . ILE B 1 392 ? -30.031 8.609 5.422 1 98.31 392 ILE B O 1
ATOM 7131 N N . THR B 1 393 ? -28.578 7.02 4.824 1 98.75 393 THR B N 1
ATOM 7132 C CA . THR B 1 393 ? -27.797 7.121 6.059 1 98.75 393 THR B CA 1
ATOM 7133 C C . THR B 1 393 ? -27.219 8.523 6.223 1 98.75 393 THR B C 1
ATOM 7135 O O . THR B 1 393 ? -27.328 9.125 7.293 1 98.75 393 THR B O 1
ATOM 7138 N N . ILE B 1 394 ? -26.672 9.055 5.172 1 98.75 394 ILE B N 1
ATOM 7139 C CA . ILE B 1 394 ? -26.047 10.383 5.199 1 98.75 394 ILE B CA 1
ATOM 7140 C C . ILE B 1 394 ? -27.125 11.438 5.453 1 98.75 394 ILE B C 1
ATOM 7142 O O . ILE B 1 394 ? -26.906 12.375 6.234 1 98.75 394 ILE B O 1
ATOM 7146 N N . ALA B 1 395 ? -28.281 11.289 4.84 1 98.5 395 ALA B N 1
ATOM 7147 C CA . ALA B 1 395 ? -29.391 12.219 5.086 1 98.5 395 ALA B CA 1
ATOM 7148 C C . ALA B 1 395 ? -29.766 12.242 6.562 1 98.5 395 ALA B C 1
ATOM 7150 O O . ALA B 1 395 ? -30 13.305 7.141 1 98.5 395 ALA B O 1
ATOM 7151 N N . SER B 1 396 ? -29.844 11.086 7.137 1 98.56 396 SER B N 1
ATOM 7152 C CA . SER B 1 396 ? -30.172 10.977 8.555 1 98.56 396 SER B CA 1
ATOM 7153 C C . SER B 1 396 ? -29.078 11.57 9.422 1 98.56 396 SER B C 1
ATOM 7155 O O . SER B 1 396 ? -29.344 12.164 10.469 1 98.56 396 SER B O 1
ATOM 7157 N N . LEU B 1 397 ? -27.812 11.406 9.031 1 98.62 397 LEU B N 1
ATOM 7158 C CA . LEU B 1 397 ? -26.688 12.008 9.742 1 98.62 397 LEU B CA 1
ATOM 7159 C C . LEU B 1 397 ? -26.812 13.523 9.773 1 98.62 397 LEU B C 1
ATOM 7161 O O . LEU B 1 397 ? -26.531 14.156 10.797 1 98.62 397 LEU B O 1
ATOM 7165 N N . PHE B 1 398 ? -27.266 14.109 8.641 1 98.31 398 PHE B N 1
ATOM 7166 C CA . PHE B 1 398 ? -27.453 15.547 8.586 1 98.31 398 PHE B CA 1
ATOM 7167 C C . PHE B 1 398 ? -28.5 15.992 9.602 1 98.31 398 PHE B C 1
ATOM 7169 O O . PHE B 1 398 ? -28.359 17.047 10.227 1 98.31 398 PHE B O 1
ATOM 7176 N N . ASN B 1 399 ? -29.5 15.18 9.773 1 98.62 399 ASN B N 1
ATOM 7177 C CA . ASN B 1 399 ? -30.5 15.477 10.789 1 98.62 399 ASN B CA 1
ATOM 7178 C C . ASN B 1 399 ? -29.906 15.414 12.195 1 98.62 399 ASN B C 1
ATOM 7180 O O . ASN B 1 399 ? -30.266 16.219 13.062 1 98.62 399 ASN B O 1
ATOM 7184 N N . LEU B 1 400 ? -29.047 14.461 12.375 1 98.69 400 LEU B N 1
ATOM 7185 C CA . LEU B 1 400 ? -28.391 14.328 13.68 1 98.69 400 LEU B CA 1
ATOM 7186 C C . LEU B 1 400 ? -27.5 15.531 13.953 1 98.69 400 LEU B C 1
ATOM 7188 O O . LEU B 1 400 ? -27.422 16 15.094 1 98.69 400 LEU B O 1
ATOM 7192 N N . ILE B 1 401 ? -26.812 16 12.922 1 97.69 401 ILE B N 1
ATOM 7193 C CA . ILE B 1 401 ? -25.938 17.156 13.039 1 97.69 401 ILE B CA 1
ATOM 7194 C C . ILE B 1 401 ? -26.719 18.359 13.523 1 97.69 401 ILE B C 1
ATOM 7196 O O . ILE B 1 401 ? -26.234 19.141 14.344 1 97.69 401 ILE B O 1
ATOM 7200 N N . LYS B 1 402 ? -27.969 18.5 13.07 1 97.62 402 LYS B N 1
ATOM 7201 C CA . LYS B 1 402 ? -28.828 19.594 13.516 1 97.62 402 LYS B CA 1
ATOM 7202 C C . LYS B 1 402 ? -29.062 19.531 15.023 1 97.62 402 LYS B C 1
ATOM 7204 O O . LYS B 1 402 ? -29.062 20.562 15.695 1 97.62 402 LYS B O 1
ATOM 7209 N N . LYS B 1 403 ? -29.266 18.344 15.508 1 97.94 403 LYS B N 1
ATOM 7210 C CA . LYS B 1 403 ? -29.469 18.172 16.938 1 97.94 403 LYS B CA 1
ATOM 7211 C C . LYS B 1 403 ? -28.172 18.469 17.719 1 97.94 403 LYS B C 1
ATOM 7213 O O . LYS B 1 403 ? -28.203 19.141 18.75 1 97.94 403 LYS B O 1
ATOM 7218 N N . ILE B 1 404 ? -27.062 17.969 17.188 1 96.94 404 ILE B N 1
ATOM 7219 C CA . ILE B 1 404 ? -25.75 18.203 17.797 1 96.94 404 ILE B CA 1
ATOM 7220 C C . ILE B 1 404 ? -25.484 19.703 17.891 1 96.94 404 ILE B C 1
ATOM 7222 O O . ILE B 1 404 ? -24.984 20.188 18.906 1 96.94 404 ILE B O 1
ATOM 7226 N N . ASN B 1 405 ? -25.844 20.391 16.875 1 94.31 405 ASN B N 1
ATOM 7227 C CA . ASN B 1 405 ? -25.609 21.828 16.781 1 94.31 405 ASN B CA 1
ATOM 7228 C C . ASN B 1 405 ? -26.359 22.578 17.891 1 94.31 405 ASN B C 1
ATOM 7230 O O . ASN B 1 405 ? -25.875 23.594 18.391 1 94.31 405 ASN B O 1
ATOM 7234 N N . VAL B 1 406 ? -27.5 22.125 18.297 1 95.19 406 VAL B N 1
ATOM 7235 C CA . VAL B 1 406 ? -28.281 22.734 19.359 1 95.19 406 VAL B CA 1
ATOM 7236 C C . VAL B 1 406 ? -27.484 22.75 20.656 1 95.19 406 VAL B C 1
ATOM 7238 O O . VAL B 1 406 ? -27.453 23.766 21.359 1 95.19 406 VAL B O 1
ATOM 7241 N N . PHE B 1 407 ? -26.875 21.703 20.938 1 94.88 407 PHE B N 1
ATOM 7242 C CA . PHE B 1 407 ? -26.078 21.594 22.156 1 94.88 407 PHE B CA 1
ATOM 7243 C C . PHE B 1 407 ? -24.766 22.359 22.016 1 94.88 407 PHE B C 1
ATOM 7245 O O . PHE B 1 407 ? -24.312 22.984 22.969 1 94.88 407 PHE B O 1
ATOM 7252 N N . TYR B 1 408 ? -24.203 22.25 20.797 1 93 408 TYR B N 1
ATOM 7253 C CA . TYR B 1 408 ? -22.953 22.938 20.531 1 93 408 TYR B CA 1
ATOM 7254 C C . TYR B 1 408 ? -23.109 24.438 20.719 1 93 408 TYR B C 1
ATOM 7256 O O . TYR B 1 408 ? -22.219 25.109 21.266 1 93 408 TYR B O 1
ATOM 7264 N N . LEU B 1 409 ? -24.266 24.984 20.359 1 90.94 409 LEU B N 1
ATOM 7265 C CA . LEU B 1 409 ? -24.547 26.422 20.469 1 90.94 409 LEU B CA 1
ATOM 7266 C C . LEU B 1 409 ? -25.078 26.75 21.859 1 90.94 409 LEU B C 1
ATOM 7268 O O . LEU B 1 409 ? -25.469 27.891 22.125 1 90.94 409 LEU B O 1
ATOM 7272 N N . GLN B 1 410 ? -25.219 25.734 22.688 1 91.44 410 GLN B N 1
ATOM 7273 C CA . GLN B 1 410 ? -25.672 25.875 24.078 1 91.44 410 GLN B CA 1
ATOM 7274 C C . GLN B 1 410 ? -27.109 26.406 24.141 1 91.44 410 GLN B C 1
ATOM 7276 O O . GLN B 1 410 ? -27.438 27.203 25.031 1 91.44 410 GLN B O 1
ATOM 7281 N N . GLN B 1 411 ? -27.812 26.141 23.188 1 91.56 411 GLN B N 1
ATOM 7282 C CA . GLN B 1 411 ? -29.234 26.469 23.219 1 91.56 411 GLN B CA 1
ATOM 7283 C C . GLN B 1 411 ? -29.984 25.578 24.219 1 91.56 411 GLN B C 1
ATOM 7285 O O . GLN B 1 411 ? -31 25.984 24.781 1 91.56 411 GLN B O 1
ATOM 7290 N N . LYS B 1 412 ? -29.453 24.375 24.375 1 93.94 412 LYS B N 1
ATOM 7291 C CA . LYS B 1 412 ? -29.891 23.438 25.406 1 93.94 412 LYS B CA 1
ATOM 7292 C C . LYS B 1 412 ? -28.703 22.797 26.109 1 93.94 412 LYS B C 1
ATOM 7294 O O . LYS B 1 412 ? -27.641 22.609 25.5 1 93.94 412 LYS B O 1
ATOM 7299 N N . SER B 1 413 ? -28.922 22.531 27.359 1 95.69 413 SER B N 1
ATOM 7300 C CA . SER B 1 413 ? -27.938 21.75 28.094 1 95.69 413 SER B CA 1
ATOM 7301 C C . SER B 1 413 ? -27.969 20.281 27.672 1 95.69 413 SER B C 1
ATOM 7303 O O . SER B 1 413 ? -29.047 19.734 27.422 1 95.69 413 SER B O 1
ATOM 7305 N N . THR B 1 414 ? -26.828 19.656 27.625 1 96.75 414 THR B N 1
ATOM 7306 C CA . THR B 1 414 ? -26.797 18.234 27.297 1 96.75 414 THR B CA 1
ATOM 7307 C C . THR B 1 414 ? -27.5 17.406 28.375 1 96.75 414 THR B C 1
ATOM 7309 O O . THR B 1 414 ? -27.875 16.266 28.141 1 96.75 414 THR B O 1
ATOM 7312 N N . ALA B 1 415 ? -27.703 18.016 29.531 1 96.56 415 ALA B N 1
ATOM 7313 C CA . ALA B 1 415 ? -28.328 17.344 30.656 1 96.56 415 ALA B CA 1
ATOM 7314 C C . ALA B 1 415 ? -29.797 17.078 30.391 1 96.56 415 ALA B C 1
ATOM 7316 O O . ALA B 1 415 ? -30.438 16.297 31.094 1 96.56 415 ALA B O 1
ATOM 7317 N N . VAL B 1 416 ? -30.359 17.797 29.438 1 97.44 416 VAL B N 1
ATOM 7318 C CA . VAL B 1 416 ? -31.75 17.531 29.094 1 97.44 416 VAL B CA 1
ATOM 7319 C C . VAL B 1 416 ? -31.875 16.141 28.484 1 97.44 416 VAL B C 1
ATOM 7321 O O . VAL B 1 416 ? -32.969 15.586 28.406 1 97.44 416 VAL B O 1
ATOM 7324 N N . LEU B 1 417 ? -30.734 15.625 28 1 97.94 417 LEU B N 1
ATOM 7325 C CA . LEU B 1 417 ? -30.688 14.25 27.516 1 97.94 417 LEU B CA 1
ATOM 7326 C C . LEU B 1 417 ? -30.344 13.281 28.641 1 97.94 417 LEU B C 1
ATOM 7328 O O . LEU B 1 417 ? -29.688 13.664 29.609 1 97.94 417 LEU B O 1
ATOM 7332 N N . SER B 1 418 ? -30.828 12.086 28.516 1 97.38 418 SER B N 1
ATOM 7333 C CA . SER B 1 418 ? -30.25 11.055 29.375 1 97.38 418 SER B CA 1
ATOM 7334 C C . SER B 1 418 ? -28.781 10.797 29.016 1 97.38 418 SER B C 1
ATOM 7336 O O . SER B 1 418 ? -28.391 10.992 27.859 1 97.38 418 SER B O 1
ATOM 7338 N N . LYS B 1 419 ? -28.016 10.414 30 1 96.94 419 LYS B N 1
ATOM 7339 C CA . LYS B 1 419 ? -26.609 10.094 29.75 1 96.94 419 LYS B CA 1
ATOM 7340 C C . LYS B 1 419 ? -26.469 9.016 28.688 1 96.94 419 LYS B C 1
ATOM 7342 O O . LYS B 1 419 ? -25.562 9.07 27.859 1 96.94 419 LYS B O 1
ATOM 7347 N N . GLU B 1 420 ? -27.375 8.062 28.719 1 97.5 420 GLU B N 1
ATOM 7348 C CA . GLU B 1 420 ? -27.391 6.969 27.734 1 97.5 420 GLU B CA 1
ATOM 7349 C C . GLU B 1 420 ? -27.578 7.5 26.328 1 97.5 420 GLU B C 1
ATOM 7351 O O . GLU B 1 420 ? -26.859 7.102 25.406 1 97.5 420 GLU B O 1
ATOM 7356 N N . THR B 1 421 ? -28.516 8.398 26.156 1 98.12 421 THR B N 1
ATOM 7357 C CA . THR B 1 421 ? -28.797 8.961 24.844 1 98.12 421 THR B CA 1
ATOM 7358 C C . THR B 1 421 ? -27.625 9.789 24.359 1 98.12 421 THR B C 1
ATOM 7360 O O . THR B 1 421 ? -27.25 9.727 23.172 1 98.12 421 THR B O 1
ATOM 7363 N N . PHE B 1 422 ? -27.031 10.531 25.25 1 98.25 422 PHE B N 1
ATOM 7364 C CA . PHE B 1 422 ? -25.891 11.367 24.891 1 98.25 422 PHE B CA 1
ATOM 7365 C C . PHE B 1 422 ? -24.719 10.508 24.406 1 98.25 422 PHE B C 1
ATOM 7367 O O . PHE B 1 422 ? -24.141 10.781 23.359 1 98.25 422 PHE B O 1
ATOM 7374 N N . GLU B 1 423 ? -24.453 9.469 25.156 1 98.12 423 GLU B N 1
ATOM 7375 C CA . GLU B 1 423 ? -23.359 8.57 24.781 1 98.12 423 GLU B CA 1
ATOM 7376 C C . GLU B 1 423 ? -23.672 7.82 23.484 1 98.12 423 GLU B C 1
ATOM 7378 O O . GLU B 1 423 ? -22.781 7.578 22.672 1 98.12 423 GLU B O 1
ATOM 7383 N N . HIS B 1 424 ? -24.938 7.445 23.359 1 98.38 424 HIS B N 1
ATOM 7384 C CA . HIS B 1 424 ? -25.375 6.777 22.141 1 98.38 424 HIS B CA 1
ATOM 7385 C C . HIS B 1 424 ? -25.188 7.676 20.922 1 98.38 424 HIS B C 1
ATOM 7387 O O . HIS B 1 424 ? -24.75 7.211 19.859 1 98.38 424 HIS B O 1
ATOM 7393 N N . MET B 1 425 ? -25.484 8.898 21.078 1 98.44 425 MET B N 1
ATOM 7394 C CA . MET B 1 425 ? -25.312 9.891 20.016 1 98.44 425 MET B CA 1
ATOM 7395 C C . MET B 1 425 ? -23.844 10.031 19.641 1 98.44 425 MET B C 1
ATOM 7397 O O . MET B 1 425 ? -23.484 9.977 18.453 1 98.44 425 MET B O 1
ATOM 7401 N N . LYS B 1 426 ? -22.969 10.102 20.578 1 98.06 426 LYS B N 1
ATOM 7402 C CA . LYS B 1 426 ? -21.531 10.266 20.344 1 98.06 426 LYS B CA 1
ATOM 7403 C C . LYS B 1 426 ? -20.938 9.023 19.672 1 98.06 426 LYS B C 1
ATOM 7405 O O . LYS B 1 426 ? -20.25 9.133 18.656 1 98.06 426 LYS B O 1
ATOM 7410 N N . THR B 1 427 ? -21.281 7.926 20.219 1 98.38 427 THR B N 1
ATOM 7411 C CA . THR B 1 427 ? -20.703 6.672 19.734 1 98.38 427 THR B CA 1
ATOM 7412 C C . THR B 1 427 ? -21.234 6.348 18.344 1 98.38 427 THR B C 1
ATOM 7414 O O . THR B 1 427 ? -20.469 5.949 17.453 1 98.38 427 THR B O 1
ATOM 7417 N N . SER B 1 428 ? -22.531 6.535 18.125 1 98.62 428 SER B N 1
ATOM 7418 C CA . SER B 1 428 ? -23.125 6.18 16.844 1 98.62 428 SER B CA 1
ATOM 7419 C C . SER B 1 428 ? -22.625 7.074 15.727 1 98.62 428 SER B C 1
ATOM 7421 O O . SER B 1 428 ? -22.312 6.594 14.633 1 98.62 428 SER B O 1
ATOM 7423 N N . TYR B 1 429 ? -22.547 8.359 16.047 1 98.56 429 TYR B N 1
ATOM 7424 C CA . TYR B 1 429 ? -22.047 9.281 15.023 1 98.56 429 TYR B CA 1
ATOM 7425 C C . TYR B 1 429 ? -20.609 8.922 14.625 1 98.56 429 TYR B C 1
ATOM 7427 O O . TYR B 1 429 ? -20.297 8.828 13.438 1 98.56 429 TYR B O 1
ATOM 7435 N N . THR B 1 430 ? -19.812 8.695 15.594 1 98.25 430 THR B N 1
ATOM 7436 C CA . THR B 1 430 ? -18.406 8.375 15.367 1 98.25 430 THR B CA 1
ATOM 7437 C C . THR B 1 430 ? -18.281 7.062 14.594 1 98.25 430 THR B C 1
ATOM 7439 O O . THR B 1 430 ? -17.531 6.988 13.617 1 98.25 430 THR B O 1
ATOM 7442 N N . THR B 1 431 ? -19.031 6.082 15 1 98.62 431 THR B N 1
ATOM 7443 C CA . THR B 1 431 ? -18.984 4.762 14.375 1 98.62 431 THR B CA 1
ATOM 7444 C C . THR B 1 431 ? -19.453 4.836 12.93 1 98.62 431 THR B C 1
ATOM 7446 O O . THR B 1 431 ? -18.797 4.305 12.023 1 98.62 431 THR B O 1
ATOM 7449 N N . LEU B 1 432 ? -20.531 5.504 12.711 1 98.75 432 LEU B N 1
ATOM 7450 C CA . LEU B 1 432 ? -21.094 5.594 11.367 1 98.75 432 LEU B CA 1
ATOM 7451 C C . LEU B 1 432 ? -20.156 6.352 10.438 1 98.75 432 LEU B C 1
ATOM 7453 O O . LEU B 1 432 ? -19.891 5.914 9.312 1 98.75 432 LEU B O 1
ATOM 7457 N N . VAL B 1 433 ? -19.562 7.457 10.898 1 98.62 433 VAL B N 1
ATOM 7458 C CA . VAL B 1 433 ? -18.75 8.336 10.07 1 98.62 433 VAL B CA 1
ATOM 7459 C C . VAL B 1 433 ? -17.406 7.684 9.789 1 98.62 433 VAL B C 1
ATOM 7461 O O . VAL B 1 433 ? -16.984 7.574 8.633 1 98.62 433 VAL B O 1
ATOM 7464 N N . HIS B 1 434 ? -16.766 7.148 10.82 1 98.25 434 HIS B N 1
ATOM 7465 C CA . HIS B 1 434 ? -15.398 6.66 10.68 1 98.25 434 HIS B CA 1
ATOM 7466 C C . HIS B 1 434 ? -15.383 5.176 10.328 1 98.25 434 HIS B C 1
ATOM 7468 O O . HIS B 1 434 ? -14.695 4.766 9.383 1 98.25 434 HIS B O 1
ATOM 7474 N N . ASP B 1 435 ? -16.156 4.34 11.016 1 98.38 435 ASP B N 1
ATOM 7475 C CA . ASP B 1 435 ? -16 2.893 10.922 1 98.38 435 ASP B CA 1
ATOM 7476 C C . ASP B 1 435 ? -16.859 2.326 9.789 1 98.38 435 ASP B C 1
ATOM 7478 O O . ASP B 1 435 ? -16.453 1.374 9.117 1 98.38 435 ASP B O 1
ATOM 7482 N N . VAL B 1 436 ? -18.031 2.918 9.531 1 98.81 436 VAL B N 1
ATOM 7483 C CA . VAL B 1 436 ? -18.953 2.344 8.555 1 98.81 436 VAL B CA 1
ATOM 7484 C C . VAL B 1 436 ? -18.766 3.035 7.207 1 98.81 436 VAL B C 1
ATOM 7486 O O . VAL B 1 436 ? -18.453 2.387 6.203 1 98.81 436 VAL B O 1
ATOM 7489 N N . LEU B 1 437 ? -18.812 4.391 7.23 1 98.88 437 LEU B N 1
ATOM 7490 C CA . LEU B 1 437 ? -18.719 5.133 5.977 1 98.88 437 LEU B CA 1
ATOM 7491 C C . LEU B 1 437 ? -17.266 5.328 5.566 1 98.88 437 LEU B C 1
ATOM 7493 O O . LEU B 1 437 ? -16.984 5.688 4.418 1 98.88 437 LEU B O 1
ATOM 7497 N N . GLY B 1 438 ? -16.328 5.105 6.461 1 98.62 438 GLY B N 1
ATOM 7498 C CA . GLY B 1 438 ? -14.906 5.148 6.152 1 98.62 438 GLY B CA 1
ATOM 7499 C C . GLY B 1 438 ? -14.398 6.551 5.883 1 98.62 438 GLY B C 1
ATOM 7500 O O . GLY B 1 438 ? -13.438 6.734 5.137 1 98.62 438 GLY B O 1
ATOM 7501 N N . LEU B 1 439 ? -15.07 7.559 6.48 1 98.31 439 LEU B N 1
ATOM 7502 C CA . LEU B 1 439 ? -14.656 8.938 6.277 1 98.31 439 LEU B CA 1
ATOM 7503 C C . LEU B 1 439 ? -13.609 9.344 7.309 1 98.31 439 LEU B C 1
ATOM 7505 O O . LEU B 1 439 ? -13.695 8.953 8.477 1 98.31 439 LEU B O 1
ATOM 7509 N N . VAL B 1 440 ? -12.641 10.039 6.891 1 95.75 440 VAL B N 1
ATOM 7510 C CA . VAL B 1 440 ? -11.586 10.562 7.758 1 95.75 440 VAL B CA 1
ATOM 7511 C C . VAL B 1 440 ? -11.383 12.047 7.48 1 95.75 440 VAL B C 1
ATOM 7513 O O . VAL B 1 440 ? -11.469 12.484 6.332 1 95.75 440 VAL B O 1
ATOM 7516 N N . ASP B 1 441 ? -11.102 12.695 8.547 1 88.56 441 ASP B N 1
ATOM 7517 C CA . ASP B 1 441 ? -10.867 14.125 8.383 1 88.56 441 ASP B CA 1
ATOM 7518 C C . ASP B 1 441 ? -9.57 14.391 7.629 1 88.56 441 ASP B C 1
ATOM 7520 O O . ASP B 1 441 ? -8.531 13.805 7.941 1 88.56 441 ASP B O 1
ATOM 7524 N N . GLU B 1 442 ? -9.695 14.992 6.531 1 81.06 442 GLU B N 1
ATOM 7525 C CA . GLU B 1 442 ? -8.516 15.398 5.773 1 81.06 442 GLU B CA 1
ATOM 7526 C C . GLU B 1 442 ? -8.094 16.828 6.125 1 81.06 442 GLU B C 1
ATOM 7528 O O . GLU B 1 442 ? -8.586 17.781 5.539 1 81.06 442 GLU B O 1
ATOM 7533 N N . VAL B 1 443 ? -7.508 16.969 7.328 1 65.19 443 VAL B N 1
ATOM 7534 C CA . VAL B 1 443 ? -7.172 18.344 7.711 1 65.19 443 VAL B CA 1
ATOM 7535 C C . VAL B 1 443 ? -6.352 19 6.602 1 65.19 443 VAL B C 1
ATOM 7537 O O . VAL B 1 443 ? -5.219 18.594 6.336 1 65.19 443 VAL B O 1
ATOM 7540 N N . ALA B 1 444 ? -7.016 19.391 5.586 1 59.09 444 ALA B N 1
ATOM 7541 C CA . ALA B 1 444 ? -6.473 20.016 4.379 1 59.09 444 ALA B CA 1
ATOM 7542 C C . ALA B 1 444 ? -5.793 21.344 4.707 1 59.09 444 ALA B C 1
ATOM 7544 O O . ALA B 1 444 ? -5.551 22.156 3.814 1 59.09 444 ALA B O 1
ATOM 7545 N N . VAL B 1 445 ? -5.453 21.484 6.055 1 63.81 445 VAL B N 1
ATOM 7546 C CA . VAL B 1 445 ? -4.898 22.812 6.316 1 63.81 445 VAL B CA 1
ATOM 7547 C C . VAL B 1 445 ? -3.406 22.828 5.996 1 63.81 445 VAL B C 1
ATOM 7549 O O . VAL B 1 445 ? -2.65 21.984 6.5 1 63.81 445 VAL B O 1
ATOM 7552 N N . ASN B 1 446 ? -3.143 23.594 5.031 1 69.25 446 ASN B N 1
ATOM 7553 C CA . ASN B 1 446 ? -1.727 23.875 4.801 1 69.25 446 ASN B CA 1
ATOM 7554 C C . ASN B 1 446 ? -1.111 24.641 5.965 1 69.25 446 ASN B C 1
ATOM 7556 O O . ASN B 1 446 ? -1.428 25.812 6.172 1 69.25 446 ASN B O 1
ATOM 7560 N N . PRO B 1 447 ? -0.403 24.031 6.781 1 76.62 447 PRO B N 1
ATOM 7561 C CA . PRO B 1 447 ? 0.173 24.734 7.93 1 76.62 447 PRO B CA 1
ATOM 7562 C C . PRO B 1 447 ? 0.945 26 7.527 1 76.62 447 PRO B C 1
ATOM 7564 O O . PRO B 1 447 ? 1.041 26.938 8.305 1 76.62 447 PRO B O 1
ATOM 7567 N N . GLU B 1 448 ? 1.337 26 6.305 1 77.38 448 GLU B N 1
ATOM 7568 C CA . GLU B 1 448 ? 2.137 27.141 5.855 1 77.38 448 GLU B CA 1
ATOM 7569 C C . GLU B 1 448 ? 1.323 28.422 5.875 1 77.38 448 GLU B C 1
ATOM 7571 O O . GLU B 1 448 ? 1.842 29.484 6.223 1 77.38 448 GLU B O 1
ATOM 7576 N N . GLY B 1 449 ? 0.081 28.297 5.484 1 78.12 449 GLY B N 1
ATOM 7577 C CA . GLY B 1 449 ? -0.778 29.469 5.527 1 78.12 449 GLY B CA 1
ATOM 7578 C C . GLY B 1 449 ? -1.017 29.984 6.934 1 78.12 449 GLY B C 1
ATOM 7579 O O . GLY B 1 449 ? -1 31.188 7.172 1 78.12 449 GLY B O 1
ATOM 7580 N N . LEU B 1 450 ? -1.179 29.094 7.812 1 83.62 450 LEU B N 1
ATOM 7581 C CA . LEU B 1 450 ? -1.386 29.453 9.211 1 83.62 450 LEU B CA 1
ATOM 7582 C C . LEU B 1 450 ? -0.115 30.047 9.812 1 83.62 450 LEU B C 1
ATOM 7584 O O . LEU B 1 450 ? -0.175 31.016 10.57 1 83.62 450 LEU B O 1
ATOM 7588 N N . ILE B 1 451 ? 0.978 29.484 9.445 1 86.38 451 ILE B N 1
ATOM 7589 C CA . ILE B 1 451 ? 2.271 29.969 9.922 1 86.38 451 ILE B CA 1
ATOM 7590 C C . ILE B 1 451 ? 2.51 31.391 9.414 1 86.38 451 ILE B C 1
ATOM 7592 O O . ILE B 1 451 ? 2.939 32.25 10.18 1 86.38 451 ILE B O 1
ATOM 7596 N N . LYS B 1 452 ? 2.215 31.609 8.188 1 87.5 452 LYS B N 1
ATOM 7597 C CA . LYS B 1 452 ? 2.365 32.938 7.609 1 87.5 452 LYS B CA 1
ATOM 7598 C C . LYS B 1 452 ? 1.509 33.969 8.359 1 87.5 452 LYS B C 1
ATOM 7600 O O . LYS B 1 452 ? 1.952 35.094 8.609 1 87.5 452 LYS B O 1
ATOM 7605 N N . GLY B 1 453 ? 0.307 33.562 8.641 1 86.12 453 GLY B N 1
ATOM 7606 C CA . GLY B 1 453 ? -0.558 34.469 9.414 1 86.12 453 GLY B CA 1
ATOM 7607 C C . GLY B 1 453 ? 0.015 34.812 10.773 1 86.12 453 GLY B C 1
ATOM 7608 O O . GLY B 1 453 ? 0.02 36 11.156 1 86.12 453 GLY B O 1
ATOM 7609 N N . LEU B 1 454 ? 0.51 33.812 11.422 1 89.5 454 LEU B N 1
ATOM 7610 C CA . LEU B 1 454 ? 1.104 34.031 12.734 1 89.5 454 LEU B CA 1
ATOM 7611 C C . LEU B 1 454 ? 2.359 34.906 12.625 1 89.5 454 LEU B C 1
ATOM 7613 O O . LEU B 1 454 ? 2.615 35.75 13.492 1 89.5 454 LEU B O 1
ATOM 7617 N N . LEU B 1 455 ? 3.102 34.688 11.602 1 91.06 455 LEU B N 1
ATOM 7618 C CA . LEU B 1 455 ? 4.312 35.469 11.391 1 91.06 455 LEU B CA 1
ATOM 7619 C C . LEU B 1 455 ? 3.971 36.938 11.117 1 91.06 455 LEU B C 1
ATOM 7621 O O . LEU B 1 455 ? 4.688 37.844 11.555 1 91.06 455 LEU B O 1
ATOM 7625 N N . ASP B 1 456 ? 2.951 37.156 10.359 1 91.12 456 ASP B N 1
ATOM 7626 C CA . ASP B 1 456 ? 2.508 38.531 10.094 1 91.12 456 ASP B CA 1
ATOM 7627 C C . ASP B 1 456 ? 2.096 39.219 11.383 1 91.12 456 ASP B C 1
ATOM 7629 O O . ASP B 1 456 ? 2.43 40.406 11.594 1 91.12 456 ASP B O 1
ATOM 7633 N N . LEU B 1 457 ? 1.45 38.531 12.18 1 90.62 457 LEU B N 1
ATOM 7634 C CA . LEU B 1 457 ? 1.05 39.094 13.469 1 90.62 457 LEU B CA 1
ATOM 7635 C C . LEU B 1 457 ? 2.268 39.344 14.352 1 90.62 457 LEU B C 1
ATOM 7637 O O . LEU B 1 457 ? 2.309 40.312 15.094 1 90.62 457 LEU B O 1
ATOM 7641 N N . TYR B 1 458 ? 3.203 38.438 14.281 1 92.44 458 TYR B N 1
ATOM 7642 C CA . TYR B 1 458 ? 4.465 38.625 15 1 92.44 458 TYR B CA 1
ATOM 7643 C C . TYR B 1 458 ? 5.168 39.906 14.57 1 92.44 458 TYR B C 1
ATOM 7645 O O . TYR B 1 458 ? 5.602 40.688 15.414 1 92.44 458 TYR B O 1
ATOM 7653 N N . LYS B 1 459 ? 5.254 40.062 13.312 1 92.31 459 LYS B N 1
ATOM 7654 C CA . LYS B 1 459 ? 5.898 41.25 12.75 1 92.31 459 LYS B CA 1
ATOM 7655 C C . LYS B 1 459 ? 5.203 42.531 13.219 1 92.31 459 LYS B C 1
ATOM 7657 O O . LYS B 1 459 ? 5.863 43.5 13.586 1 92.31 459 LYS B O 1
ATOM 7662 N N . GLU B 1 460 ? 3.936 42.5 13.188 1 90.94 460 GLU B N 1
ATOM 7663 C CA . GLU B 1 460 ? 3.154 43.656 13.617 1 90.94 460 GLU B CA 1
ATOM 7664 C C . GLU B 1 460 ? 3.35 43.938 15.109 1 90.94 460 GLU B C 1
ATOM 7666 O O . GLU B 1 460 ? 3.48 45.094 15.516 1 90.94 460 GLU B O 1
ATOM 7671 N N . ALA B 1 461 ? 3.352 42.906 15.875 1 91.12 461 ALA B N 1
ATOM 7672 C CA . ALA B 1 461 ? 3.564 43.031 17.312 1 91.12 461 ALA B CA 1
ATOM 7673 C C . ALA B 1 461 ? 4.941 43.625 17.609 1 91.12 461 ALA B C 1
ATOM 7675 O O . ALA B 1 461 ? 5.082 44.469 18.5 1 91.12 461 ALA B O 1
ATOM 7676 N N . LYS B 1 462 ? 5.895 43.219 16.922 1 92.25 462 LYS B N 1
ATOM 7677 C CA . LYS B 1 462 ? 7.254 43.719 17.078 1 92.25 462 LYS B CA 1
ATOM 7678 C C . LYS B 1 462 ? 7.34 45.188 16.719 1 92.25 462 LYS B C 1
ATOM 7680 O O . LYS B 1 462 ? 7.938 46 17.438 1 92.25 462 LYS B O 1
ATOM 7685 N N . GLU B 1 463 ? 6.762 45.531 15.633 1 91.88 463 GLU B N 1
ATOM 7686 C CA . GLU B 1 463 ? 6.762 46.906 15.164 1 91.88 463 GLU B CA 1
ATOM 7687 C C . GLU B 1 463 ? 6.055 47.844 16.156 1 91.88 463 GLU B C 1
ATOM 7689 O O . GLU B 1 463 ? 6.445 49 16.328 1 91.88 463 GLU B O 1
ATOM 7694 N N . ASN B 1 464 ? 5.043 47.281 16.781 1 91.19 464 ASN B N 1
ATOM 7695 C CA . ASN B 1 464 ? 4.262 48.062 17.734 1 91.19 464 ASN B CA 1
ATOM 7696 C C . ASN B 1 464 ? 4.789 47.906 19.156 1 91.19 464 ASN B C 1
ATOM 7698 O O . ASN B 1 464 ? 4.145 48.344 20.109 1 91.19 464 ASN B O 1
ATOM 7702 N N . LYS B 1 465 ? 5.918 47.125 19.297 1 92.75 465 LYS B N 1
ATOM 7703 C CA . LYS B 1 465 ? 6.621 46.938 20.562 1 92.75 465 LYS B CA 1
ATOM 7704 C C . LYS B 1 465 ? 5.73 46.25 21.594 1 92.75 465 LYS B C 1
ATOM 7706 O O . LYS B 1 465 ? 5.73 46.594 22.766 1 92.75 465 LYS B O 1
ATOM 7711 N N . GLN B 1 466 ? 4.922 45.438 21.078 1 91.25 466 GLN B N 1
ATOM 7712 C CA . GLN B 1 466 ? 4.113 44.594 21.938 1 91.25 466 GLN B CA 1
ATOM 7713 C C . GLN B 1 466 ? 4.859 43.312 22.297 1 91.25 466 GLN B C 1
ATOM 7715 O O . GLN B 1 466 ? 4.512 42.219 21.812 1 91.25 466 GLN B O 1
ATOM 7720 N N . TYR B 1 467 ? 5.66 43.312 23.266 1 92.06 467 TYR B N 1
ATOM 7721 C CA . TYR B 1 467 ? 6.621 42.25 23.547 1 92.06 467 TYR B CA 1
ATOM 7722 C C . TYR B 1 467 ? 5.93 41.031 24.156 1 92.06 467 TYR B C 1
ATOM 7724 O O . TYR B 1 467 ? 6.371 39.906 23.969 1 92.06 467 TYR B O 1
ATOM 7732 N N . ASP B 1 468 ? 4.875 41.344 24.812 1 91.06 468 ASP B N 1
ATOM 7733 C CA . ASP B 1 468 ? 4.105 40.219 25.359 1 91.06 468 ASP B CA 1
ATOM 7734 C C . ASP B 1 468 ? 3.531 39.344 24.25 1 91.06 468 ASP B C 1
ATOM 7736 O O . ASP B 1 468 ? 3.555 38.125 24.344 1 91.06 468 ASP B O 1
ATOM 7740 N N . LYS B 1 469 ? 3.043 40 23.266 1 90.12 469 LYS B N 1
ATOM 7741 C CA . LYS B 1 469 ? 2.492 39.281 22.109 1 90.12 469 LYS B CA 1
ATOM 7742 C C . LYS B 1 469 ? 3.59 38.562 21.328 1 90.12 469 LYS B C 1
ATOM 7744 O O . LYS B 1 469 ? 3.357 37.5 20.766 1 90.12 469 LYS B O 1
ATOM 7749 N N . VAL B 1 470 ? 4.703 39.156 21.234 1 93.19 470 VAL B N 1
ATOM 7750 C CA . VAL B 1 470 ? 5.859 38.562 20.578 1 93.19 470 VAL B CA 1
ATOM 7751 C C . VAL B 1 470 ? 6.227 37.25 21.25 1 93.19 470 VAL B C 1
ATOM 7753 O O . VAL B 1 470 ? 6.391 36.219 20.594 1 93.19 470 VAL B O 1
ATOM 7756 N N . ASP B 1 471 ? 6.242 37.344 22.531 1 93.69 471 ASP B N 1
ATOM 7757 C CA . ASP B 1 471 ? 6.594 36.156 23.312 1 93.69 471 ASP B CA 1
ATOM 7758 C C . ASP B 1 471 ? 5.508 35.094 23.188 1 93.69 471 ASP B C 1
ATOM 7760 O O . ASP B 1 471 ? 5.805 33.875 23.156 1 93.69 471 ASP B O 1
ATOM 7764 N N . GLN B 1 472 ? 4.352 35.531 23.156 1 92.12 472 GLN B N 1
ATOM 7765 C CA . GLN B 1 472 ? 3.221 34.625 23.047 1 92.12 472 GLN B CA 1
ATOM 7766 C C . GLN B 1 472 ? 3.271 33.844 21.719 1 92.12 472 GLN B C 1
ATOM 7768 O O . GLN B 1 472 ? 3.09 32.625 21.688 1 92.12 472 GLN B O 1
ATOM 7773 N N . ILE B 1 473 ? 3.473 34.531 20.672 1 92.94 473 ILE B N 1
ATOM 7774 C CA . ILE B 1 473 ? 3.51 33.906 19.344 1 92.94 473 ILE B CA 1
ATOM 7775 C C . ILE B 1 473 ? 4.711 32.969 19.25 1 92.94 473 ILE B C 1
ATOM 7777 O O . ILE B 1 473 ? 4.602 31.875 18.703 1 92.94 473 ILE B O 1
ATOM 7781 N N . ARG B 1 474 ? 5.855 33.344 19.797 1 92.06 474 ARG B N 1
ATOM 7782 C CA . ARG B 1 474 ? 7.031 32.5 19.828 1 92.06 474 ARG B CA 1
ATOM 7783 C C . ARG B 1 474 ? 6.73 31.188 20.562 1 92.06 474 ARG B C 1
ATOM 7785 O O . ARG B 1 474 ? 7.195 30.125 20.156 1 92.06 474 ARG B O 1
ATOM 7792 N N . ALA B 1 475 ? 6.008 31.375 21.609 1 90.69 475 ALA B N 1
ATOM 7793 C CA . ALA B 1 475 ? 5.652 30.203 22.391 1 90.69 475 ALA B CA 1
ATOM 7794 C C . ALA B 1 475 ? 4.773 29.25 21.594 1 90.69 475 ALA B C 1
ATOM 7796 O O . ALA B 1 475 ? 4.914 28.016 21.703 1 90.69 475 ALA B O 1
ATOM 7797 N N . TYR B 1 476 ? 3.893 29.781 20.797 1 86.81 476 TYR B N 1
ATOM 7798 C CA . TYR B 1 476 ? 3.039 28.953 19.953 1 86.81 476 TYR B CA 1
ATOM 7799 C C . TYR B 1 476 ? 3.867 28.188 18.938 1 86.81 476 TYR B C 1
ATOM 7801 O O . TYR B 1 476 ? 3.6 27 18.672 1 86.81 476 TYR B O 1
ATOM 7809 N N . PHE B 1 477 ? 4.816 28.812 18.359 1 87.69 477 PHE B N 1
ATOM 7810 C CA . PHE B 1 477 ? 5.707 28.156 17.406 1 87.69 477 PHE B CA 1
ATOM 7811 C C . PHE B 1 477 ? 6.484 27.031 18.078 1 87.69 477 PHE B C 1
ATOM 7813 O O . PHE B 1 477 ? 6.535 25.906 17.562 1 87.69 477 PHE B O 1
ATOM 7820 N N . LYS B 1 478 ? 7 27.328 19.219 1 87.31 478 LYS B N 1
ATOM 7821 C CA . LYS B 1 478 ? 7.82 26.375 19.938 1 87.31 478 LYS B CA 1
ATOM 7822 C C . LYS B 1 478 ? 7.016 25.125 20.297 1 87.31 478 LYS B C 1
ATOM 7824 O O . LYS B 1 478 ? 7.531 24 20.219 1 87.31 478 LYS B O 1
ATOM 7829 N N . GLN B 1 479 ? 5.793 25.359 20.656 1 85.25 479 GLN B N 1
ATOM 7830 C CA . GLN B 1 479 ? 4.914 24.266 21.016 1 85.25 479 GLN B CA 1
ATOM 7831 C C . GLN B 1 479 ? 4.676 23.328 19.828 1 85.25 479 GLN B C 1
ATOM 7833 O O . GLN B 1 479 ? 4.328 22.172 20 1 85.25 479 GLN B O 1
ATOM 7838 N N . GLN B 1 480 ? 4.875 23.859 18.672 1 83.75 480 GLN B N 1
ATOM 7839 C CA . GLN B 1 480 ? 4.656 23.078 17.453 1 83.75 480 GLN B CA 1
ATOM 7840 C C . GLN B 1 480 ? 5.98 22.625 16.844 1 83.75 480 GLN B C 1
ATOM 7842 O O . GLN B 1 480 ? 6.02 22.188 15.695 1 83.75 480 GLN B O 1
ATOM 7847 N N . GLY B 1 481 ? 7.098 22.766 17.641 1 82.81 481 GLY B N 1
ATOM 7848 C CA . GLY B 1 481 ? 8.406 22.359 17.156 1 82.81 481 GLY B CA 1
ATOM 7849 C C . GLY B 1 481 ? 8.977 23.312 16.125 1 82.81 481 GLY B C 1
ATOM 7850 O O . GLY B 1 481 ? 9.773 22.906 15.273 1 82.81 481 GLY B O 1
ATOM 7851 N N . LEU B 1 482 ? 8.484 24.547 16.125 1 87.38 482 LEU B N 1
ATOM 7852 C CA . LEU B 1 482 ? 8.945 25.578 15.195 1 87.38 482 LEU B CA 1
ATOM 7853 C C . LEU B 1 482 ? 9.641 26.703 15.945 1 87.38 482 LEU B C 1
ATOM 7855 O O . LEU B 1 482 ? 9.453 26.859 17.156 1 87.38 482 LEU B O 1
ATOM 7859 N N . ALA B 1 483 ? 10.516 27.375 15.266 1 90.19 483 ALA B N 1
ATOM 7860 C CA . ALA B 1 483 ? 11.188 28.562 15.797 1 90.19 483 ALA B CA 1
ATOM 7861 C C . ALA B 1 483 ? 11.055 29.75 14.836 1 90.19 483 ALA B C 1
ATOM 7863 O O . ALA B 1 483 ? 11.133 29.562 13.617 1 90.19 483 ALA B O 1
ATOM 7864 N N . ILE B 1 484 ? 10.797 30.906 15.414 1 91.62 484 ILE B N 1
ATOM 7865 C CA . ILE B 1 484 ? 10.773 32.125 14.609 1 91.62 484 ILE B CA 1
ATOM 7866 C C . ILE B 1 484 ? 12.195 32.656 14.43 1 91.62 484 ILE B C 1
ATOM 7868 O O . ILE B 1 484 ? 12.938 32.812 15.406 1 91.62 484 ILE B O 1
ATOM 7872 N N . LYS B 1 485 ? 12.562 32.812 13.219 1 89.25 485 LYS B N 1
ATOM 7873 C CA . LYS B 1 485 ? 13.836 33.438 12.875 1 89.25 485 LYS B CA 1
ATOM 7874 C C . LYS B 1 485 ? 13.664 34.938 12.617 1 89.25 485 LYS B C 1
ATOM 7876 O O . LYS B 1 485 ? 13.234 35.344 11.531 1 89.25 485 LYS B O 1
ATOM 7881 N N . ASP B 1 486 ? 14.016 35.688 13.578 1 90.25 486 ASP B N 1
ATOM 7882 C CA . ASP B 1 486 ? 13.93 37.156 13.508 1 90.25 486 ASP B CA 1
ATOM 7883 C C . ASP B 1 486 ? 15.25 37.75 13.008 1 90.25 486 ASP B C 1
ATOM 7885 O O . ASP B 1 486 ? 16.094 38.125 13.812 1 90.25 486 ASP B O 1
ATOM 7889 N N . MET B 1 487 ? 15.305 37.906 11.719 1 85.81 487 MET B N 1
ATOM 7890 C CA . MET B 1 487 ? 16.547 38.344 11.102 1 85.81 487 MET B CA 1
ATOM 7891 C C . MET B 1 487 ? 16.484 39.844 10.734 1 85.81 487 MET B C 1
ATOM 7893 O O . MET B 1 487 ? 15.398 40.438 10.742 1 85.81 487 MET B O 1
ATOM 7897 N N . LYS B 1 488 ? 17.609 40.438 10.414 1 83.25 488 LYS B N 1
ATOM 7898 C CA . LYS B 1 488 ? 17.688 41.844 10.055 1 83.25 488 LYS B CA 1
ATOM 7899 C C . LYS B 1 488 ? 16.891 42.125 8.781 1 83.25 488 LYS B C 1
ATOM 7901 O O . LYS B 1 488 ? 16.266 43.188 8.664 1 83.25 488 LYS B O 1
ATOM 7906 N N . HIS B 1 489 ? 16.812 41.125 7.961 1 81.25 489 HIS B N 1
ATOM 7907 C CA . HIS B 1 489 ? 16.234 41.406 6.645 1 81.25 489 HIS B CA 1
ATOM 7908 C C . HIS B 1 489 ? 14.844 40.781 6.531 1 81.25 489 HIS B C 1
ATOM 7910 O O . HIS B 1 489 ? 14.227 40.844 5.465 1 81.25 489 HIS B O 1
ATOM 7916 N N . GLY B 1 490 ? 14.453 40.188 7.605 1 83.81 490 GLY B N 1
ATOM 7917 C CA . GLY B 1 490 ? 13.109 39.656 7.523 1 83.81 490 GLY B CA 1
ATOM 7918 C C . GLY B 1 490 ? 12.812 38.625 8.617 1 83.81 490 GLY B C 1
ATOM 7919 O O . GLY B 1 490 ? 13.703 38.281 9.391 1 83.81 490 GLY B O 1
ATOM 7920 N N . ILE B 1 491 ? 11.555 38.312 8.773 1 88.31 491 ILE B N 1
ATOM 7921 C CA . ILE B 1 491 ? 11.102 37.344 9.758 1 88.31 491 ILE B CA 1
ATOM 7922 C C . ILE B 1 491 ? 10.68 36.062 9.047 1 88.31 491 ILE B C 1
ATOM 7924 O O . ILE B 1 491 ? 9.969 36.094 8.039 1 88.31 491 ILE B O 1
ATOM 7928 N N . ASP B 1 492 ? 11.25 34.938 9.484 1 90.25 492 ASP B N 1
ATOM 7929 C CA . ASP B 1 492 ? 10.969 33.625 8.914 1 90.25 492 ASP B CA 1
ATOM 7930 C C . ASP B 1 492 ? 10.797 32.562 10.016 1 90.25 492 ASP B C 1
ATOM 7932 O O . ASP B 1 492 ? 10.672 32.906 11.188 1 90.25 492 ASP B O 1
ATOM 7936 N N . TRP B 1 493 ? 10.547 31.406 9.672 1 87 493 TRP B N 1
ATOM 7937 C CA . TRP B 1 493 ? 10.453 30.344 10.664 1 87 493 TRP B CA 1
ATOM 7938 C C . TRP B 1 493 ? 11.312 29.156 10.266 1 87 493 TRP B C 1
ATOM 7940 O O . TRP B 1 493 ? 11.727 29.031 9.109 1 87 493 TRP B O 1
ATOM 7950 N N . ALA B 1 494 ? 11.742 28.297 11.188 1 86.94 494 ALA B N 1
ATOM 7951 C CA . ALA B 1 494 ? 12.5 27.062 11.008 1 86.94 494 ALA B CA 1
ATOM 7952 C C . ALA B 1 494 ? 12.016 25.969 11.961 1 86.94 494 ALA B C 1
ATOM 7954 O O . ALA B 1 494 ? 11.281 26.266 12.914 1 86.94 494 ALA B O 1
ATOM 7955 N N . TYR B 1 495 ? 12.32 24.75 11.617 1 84.56 495 TYR B N 1
ATOM 7956 C CA . TYR B 1 495 ? 12.117 23.672 12.578 1 84.56 495 TYR B CA 1
ATOM 7957 C C . TYR B 1 495 ? 13.07 23.812 13.766 1 84.56 495 TYR B C 1
ATOM 7959 O O . TYR B 1 495 ? 14.227 24.219 13.594 1 84.56 495 TYR B O 1
ATOM 7967 N N . GLU B 1 496 ? 12.539 23.547 14.891 1 82.5 496 GLU B N 1
ATOM 7968 C CA . GLU B 1 496 ? 13.406 23.578 16.062 1 82.5 496 GLU B CA 1
ATOM 7969 C C . GLU B 1 496 ? 14.461 22.469 16 1 82.5 496 GLU B C 1
ATOM 7971 O O . GLU B 1 496 ? 14.141 21.328 15.711 1 82.5 496 GLU B O 1
ATOM 7976 N N . GLU B 1 497 ? 15.641 22.859 16.094 1 76.81 497 GLU B N 1
ATOM 7977 C CA . GLU B 1 497 ? 16.75 21.922 16.047 1 76.81 497 GLU B CA 1
ATOM 7978 C C . GLU B 1 497 ? 17.203 21.516 17.453 1 76.81 497 GLU B C 1
ATOM 7980 O O . GLU B 1 497 ? 17.062 22.281 18.406 1 76.81 497 GLU B O 1
#

Nearest PDB structures (foldseek):
  6ujd-assembly1_A-2  TM=9.550E-01  e=1.055E-53  Elizabethkingia sp.
  1u0b-assembly1_B  TM=8.192E-01  e=1.272E-44  Escherichia coli
  3tqo-assembly1_A  TM=9.288E-01  e=1.078E-40  Coxiella burnetii
  1li7-assembly1_A  TM=9.095E-01  e=1.314E-39  Escherichia coli
  1li5-assembly2_B  TM=9.163E-01  e=3.153E-37  Escherichia coli

InterPro domains:
  IPR009080 Aminoacyl-tRNA synthetase, class Ia, anticodon-binding [SSF47323] (366-494)
  IPR014729 Rossmann-like alpha/beta/alpha sandwich fold [G3DSA:3.40.50.620] (4-329)
  IPR015273 Cysteinyl-tRNA synthetase, class Ia, DALR [PF09190] (383-439)
  IPR015273 Cysteinyl-tRNA synthetase, class Ia, DALR [SM00840] (379-451)
  IPR015803 Cysteine-tRNA ligase [MF_00041] (6-496)
  IPR015803 Cysteine-tRNA ligase [TIGR00435] (6-494)
  IPR024909 Cysteinyl-tRNA synthetase/mycothiol ligase [PR00983] (29-40)
  IPR024909 Cysteinyl-tRNA synthetase/mycothiol ligase [PR00983] (65-74)
  IPR024909 Cysteinyl-tRNA synthetase/mycothiol ligase [PR00983] (210-228)
  IPR024909 Cysteinyl-tRNA synthetase/mycothiol ligase [PR00983] (241-262)
  IPR024909 Cysteinyl-tRNA synthetase/mycothiol ligase [PTHR10890] (4-491)
  IPR032678 tRNA synthetases class I, catalytic domain [PF01406] (19-340)
  IPR032678 tRNA synthetases class I, catalytic domain [cd00672] (8-332)

Radius of gyration: 31.71 Å; Cα contacts (8 Å, |Δi|>4): 1701; chains: 2; bounding box: 76×88×77 Å

Solvent-accessible surface area (backbone atoms only — not comparable to full-atom values): 52316 Å² total; per-residue (Å²): 123,81,74,73,68,44,30,37,57,21,50,59,78,70,42,74,37,76,69,71,54,88,54,70,58,43,36,34,34,37,34,71,47,56,68,28,69,49,75,46,28,60,61,55,50,49,47,48,50,51,53,34,37,52,52,31,42,42,44,72,74,65,34,49,70,49,32,32,31,38,38,39,64,60,64,45,46,50,65,95,43,90,62,63,62,29,56,35,50,52,49,15,60,75,68,70,50,59,47,57,36,48,28,39,52,23,45,48,52,39,52,51,52,36,50,60,45,51,41,71,78,58,38,30,66,54,42,42,63,41,38,51,69,54,38,53,51,46,50,51,37,20,40,74,62,64,39,33,49,78,51,94,42,19,30,32,38,36,49,64,62,40,35,73,72,73,39,73,68,28,55,59,66,67,50,54,61,71,60,56,47,67,68,49,70,85,55,84,81,53,74,76,50,95,47,87,71,37,42,52,46,29,37,50,50,54,92,81,50,76,81,60,42,84,50,99,56,41,54,12,40,70,18,78,44,40,42,56,40,33,53,44,33,72,77,44,40,63,52,32,32,36,36,37,39,44,51,75,38,42,60,60,45,51,40,47,26,42,51,51,31,30,49,45,66,73,32,68,39,51,76,32,36,42,53,30,42,59,53,22,49,78,81,32,75,65,32,71,92,73,70,58,58,56,38,48,68,31,42,51,63,20,71,45,93,87,42,91,51,53,40,55,44,57,32,54,47,43,41,57,39,60,40,42,53,71,43,77,45,67,48,47,65,67,53,45,53,52,23,37,31,53,47,34,48,54,50,40,37,50,55,47,54,70,70,58,69,84,46,83,62,92,57,75,61,39,64,69,56,40,51,49,53,51,48,37,53,49,43,22,50,50,19,42,23,51,51,54,19,40,29,51,19,50,54,28,47,54,55,45,36,56,56,50,46,39,43,66,70,59,76,41,67,51,26,28,33,50,70,67,52,52,51,48,51,54,52,49,52,50,41,46,44,41,60,35,68,38,51,66,87,69,82,73,56,54,52,64,61,54,49,50,50,52,48,53,51,37,52,52,24,55,77,67,66,32,59,68,55,36,51,49,53,48,49,51,33,45,76,51,49,26,37,76,42,82,48,97,90,46,76,50,71,39,57,52,102,126,83,74,73,69,43,29,36,55,21,52,60,77,71,42,74,37,75,68,72,53,86,54,69,57,41,36,34,34,36,33,71,47,55,66,28,68,49,75,46,29,60,62,55,48,48,47,50,50,49,51,34,37,52,52,30,42,42,42,70,74,65,35,50,68,48,33,36,33,38,38,38,63,60,63,45,42,52,68,91,44,90,62,62,63,27,56,35,49,52,49,13,61,74,68,70,50,60,47,57,37,47,29,37,50,22,44,49,51,39,51,50,52,35,49,61,44,51,40,71,77,56,37,29,66,53,42,40,65,42,40,51,70,53,38,54,51,46,50,51,37,20,40,72,62,63,38,33,50,77,49,94,44,19,31,32,38,36,50,66,61,40,36,72,72,73,40,73,68,28,56,60,66,67,49,53,60,70,59,56,46,68,69,49,69,83,54,85,81,53,74,78,49,96,46,86,71,36,41,54,46,29,38,50,51,56,91,81,50,76,81,61,43,84,51,99,55,41,54,13,41,71,18,78,45,40,44,57,39,32,52,44,33,72,77,45,40,63,51,30,31,36,38,37,38,44,50,74,39,44,59,60,45,49,39,47,26,42,51,51,33,29,49,47,67,72,32,69,39,51,76,32,36,42,53,31,42,59,53,23,51,79,80,31,74,64,31,71,92,73,70,58,57,56,36,47,68,32,42,49,63,21,69,44,95,86,43,92,50,53,39,56,44,58,30,53,46,44,42,56,39,61,40,43,52,71,40,76,43,67,47,47,66,67,54,45,53,51,23,37,32,53,47,34,49,54,50,38,38,49,54,48,53,70,70,59,67,82,46,85,62,92,58,76,60,40,63,69,57,40,51,48,53,52,47,37,53,49,43,24,51,48,19,43,23,51,52,53,20,41,29,52,20,50,55,28,48,55,56,45,37,56,56,50,45,38,44,65,70,59,76,42,64,52,25,28,35,51,70,66,52,52,51,48,52,54,50,49,52,49,40,46,43,41,58,34,68,39,50,66,86,68,81,74,56,55,50,64,61,53,49,49,49,52,48,52,50,38,52,50,23,54,75,68,66,34,60,68,57,36,50,50,53,46,50,49,32,45,75,51,50,26,35,75,41,81,49,97,89,44,76,49,72,40,58,53,101

Organism: Cytophaga hutchinsonii (strain ATCC 33406 / DSM 1761 / CIP 103989 / NBRC 15051 / NCIMB 9469 / D465) (NCBI:txid269798)